Protein AF-A0A196S9A8-F1 (afdb_monomer_lite)

Organism: Blastocystis sp. subtype 1 (strain ATCC 50177 / NandII) (NCBI:txid478820)

Foldseek 3Di:
DDDDDDDDPPPPDDPPPAQLDDDDPPDDDDKGWDWDDDDDFKIWIWTDDPDDDDDDTQTWIWGDDDCWAKIFIDGPNDTQKIFTDHNNDTLDMDGADDDDDDDDPAPVSDDDDPVVVVVVVPDDDDPVVCLSNLVRVVVNLLPDPPPVSVVQFPAWQQALFAWTKTAGDPPRRQKIKIFTHHNSFTAAWIWIDGQVQLATAWIWGDDRSDTNDIDGDDPVQWDFDWDADPQQKIWTGIDHPNFQAGWTFIAHNVRATQKGGGDDRNAAAHWIWGFDPDPVTPHTQKTGGDDRNAQAAWMWGADRPPRDIDIAGDDRNDGFDQADEAAEDQPSNGGLNHQHYEDEALGPQPDAEAANCNNLNHQEYHYHANPPCNYQYAHDEQNQNHAYDEHAHNANQDDDDPPDDPRAREHEHENHANHAYDEAEFNHSQRHAYHYYNHQNHAEDEFLHGDDPPPPPDPDDDDDDPPPPPVDHREGNLNHQEDEDPNNANYAYDEYEASYCLNHQYAEDEYQAYAEAAAYASACLNHQDHHHPDQNQNHAYYHHEHSHCLNHQDDRDYLNHADDAYYASAVLNHADDPLCSVQNHAEAEAYASHVLNHAAAANENRARHAEHEHEHLGVLNHQEAYAYQHARHAEYYAAANHQLNHQEHEHENHARHAEYAAYESHQLNHQYDYDYNHQNHAEYYHEYNHNLNHQEDAAEDRARHAEYEAYALHPLAHQEAYHEQHARHAYYAHYASHQLHRDDPVGEHEAEAYQHQRHAAAHDEHSHQLRHAEYEHFQHDNHDLVRHHDYHSHQALHEYEYEPPRHDVSVVVVQVPHPRNYHYHYDD

Structure (mmCIF, N/CA/C/O backbone):
data_AF-A0A196S9A8-F1
#
_entry.id   AF-A0A196S9A8-F1
#
loop_
_atom_site.group_PDB
_atom_site.id
_atom_site.type_symbol
_atom_site.label_atom_id
_atom_site.label_alt_id
_atom_site.label_comp_id
_atom_site.label_asym_id
_atom_site.label_entity_id
_atom_site.label_seq_id
_atom_site.pdbx_PDB_ins_code
_atom_site.Cartn_x
_atom_site.Cartn_y
_atom_site.Cartn_z
_atom_site.occupancy
_atom_site.B_iso_or_equiv
_atom_site.auth_seq_id
_atom_site.auth_comp_id
_atom_site.auth_asym_id
_atom_site.auth_atom_id
_atom_site.pdbx_PDB_model_num
ATOM 1 N N . MET A 1 1 ? -18.201 -64.107 38.418 1.00 35.78 1 MET A N 1
ATOM 2 C CA . MET A 1 1 ? -17.377 -63.745 39.585 1.00 35.78 1 MET A CA 1
ATOM 3 C C . MET A 1 1 ? -17.716 -62.319 39.947 1.00 35.78 1 MET A C 1
ATOM 5 O O . MET A 1 1 ? -17.531 -61.424 39.137 1.00 35.78 1 MET A O 1
ATOM 9 N N . SER A 1 2 ? -18.344 -62.165 41.102 1.00 31.05 2 SER A N 1
ATOM 10 C CA . SER A 1 2 ? -18.641 -60.900 41.756 1.00 31.05 2 SER A CA 1
ATOM 11 C C . SER A 1 2 ? -17.373 -60.366 42.420 1.00 31.05 2 SER A C 1
ATOM 13 O O . SER A 1 2 ? -16.843 -61.042 43.297 1.00 31.05 2 SER A O 1
ATOM 15 N N . GLU A 1 3 ? -16.940 -59.156 42.084 1.00 29.33 3 GLU A N 1
ATOM 16 C CA . GLU A 1 3 ? -16.080 -58.374 42.975 1.00 29.33 3 GLU A CA 1
ATOM 17 C C . GLU A 1 3 ? -16.712 -57.000 43.185 1.00 29.33 3 GLU A C 1
ATOM 19 O O . GLU A 1 3 ? -16.998 -56.257 42.244 1.00 29.33 3 GLU A O 1
ATOM 24 N N . GLY A 1 4 ? -17.041 -56.727 44.448 1.00 28.80 4 GLY A N 1
ATOM 25 C CA . GLY A 1 4 ? -17.751 -55.535 44.879 1.00 28.80 4 GLY A CA 1
ATOM 26 C C . GLY A 1 4 ? -16.876 -54.290 44.803 1.00 28.80 4 GLY A C 1
ATOM 27 O O . GLY A 1 4 ? -15.742 -54.273 45.279 1.00 28.80 4 GLY A O 1
ATOM 28 N N . ARG A 1 5 ? -17.442 -53.210 44.262 1.00 29.12 5 ARG A N 1
ATOM 29 C CA . ARG A 1 5 ? -16.901 -51.862 44.434 1.00 29.12 5 ARG A CA 1
ATOM 30 C C . ARG A 1 5 ? -17.191 -51.397 45.862 1.00 29.12 5 ARG A C 1
ATOM 32 O O . ARG A 1 5 ? -18.343 -51.210 46.242 1.00 29.12 5 ARG A O 1
ATOM 39 N N . SER A 1 6 ? -16.137 -51.219 46.650 1.00 27.81 6 SER A N 1
ATOM 40 C CA . SER A 1 6 ? -16.171 -50.477 47.912 1.00 27.81 6 SER A CA 1
ATOM 41 C C . SER A 1 6 ? -16.571 -49.011 47.674 1.00 27.81 6 SER A C 1
ATOM 43 O O . SER A 1 6 ? -16.143 -48.447 46.663 1.00 27.81 6 SER A O 1
ATOM 45 N N . PRO A 1 7 ? -17.307 -48.355 48.592 1.00 29.75 7 PRO A N 1
ATOM 46 C CA . PRO A 1 7 ? -17.582 -46.923 48.489 1.00 29.75 7 PRO A CA 1
ATOM 47 C C . PRO A 1 7 ? -16.269 -46.121 48.574 1.00 29.75 7 PRO A C 1
ATOM 49 O O . PRO A 1 7 ? -15.328 -46.561 49.249 1.00 29.75 7 PRO A O 1
ATOM 52 N N . PRO A 1 8 ? -16.168 -44.951 47.915 1.00 28.30 8 PRO A N 1
ATOM 53 C CA . PRO A 1 8 ? -14.963 -44.141 47.979 1.00 28.30 8 PRO A CA 1
ATOM 54 C C . PRO A 1 8 ? -14.727 -43.702 49.429 1.00 28.30 8 PRO A C 1
ATOM 56 O O . PRO A 1 8 ? -15.601 -43.156 50.104 1.00 28.30 8 PRO A O 1
ATOM 59 N N . LYS A 1 9 ? -13.521 -43.981 49.933 1.00 26.97 9 LYS A N 1
ATOM 60 C CA . LYS A 1 9 ? -13.047 -43.496 51.232 1.00 26.97 9 LYS A CA 1
ATOM 61 C C . LYS A 1 9 ? -13.146 -41.967 51.244 1.00 26.97 9 LYS A C 1
ATOM 63 O O . LYS A 1 9 ? -12.537 -41.324 50.394 1.00 26.97 9 LYS A O 1
ATOM 68 N N . LYS A 1 10 ? -13.837 -41.396 52.240 1.00 26.95 10 LYS A N 1
ATOM 69 C CA . LYS A 1 10 ? -13.764 -39.963 52.574 1.00 26.95 10 LYS A CA 1
ATOM 70 C C . LYS A 1 10 ? -12.290 -39.569 52.722 1.00 26.95 10 LYS A C 1
ATOM 72 O O . LYS A 1 10 ? -11.663 -39.900 53.733 1.00 26.95 10 LYS A O 1
ATOM 77 N N . ARG A 1 11 ? -11.717 -38.904 51.715 1.00 24.53 11 ARG A N 1
ATOM 78 C CA . ARG A 1 11 ? -10.402 -38.269 51.830 1.00 24.53 11 ARG A CA 1
ATOM 79 C C . ARG A 1 11 ? -10.557 -37.119 52.823 1.00 24.53 11 ARG A C 1
ATOM 81 O O . ARG A 1 11 ? -11.259 -36.152 52.562 1.00 24.53 11 ARG A O 1
ATOM 88 N N . LYS A 1 12 ? -9.950 -37.257 54.003 1.00 23.08 12 LYS A N 1
ATOM 89 C CA . LYS A 1 12 ? -9.713 -36.128 54.907 1.00 23.08 12 LYS A CA 1
ATOM 90 C C . LYS A 1 12 ? -8.611 -35.283 54.281 1.00 23.08 12 LYS A C 1
ATOM 92 O O . LYS A 1 12 ? -7.438 -35.631 54.402 1.00 23.08 12 LYS A O 1
ATOM 97 N N . TRP A 1 13 ? -8.996 -34.210 53.609 1.00 25.23 13 TRP A N 1
ATOM 98 C CA . TRP A 1 13 ? -8.071 -33.198 53.127 1.00 25.23 13 TRP A CA 1
ATOM 99 C C . TRP A 1 13 ? -7.504 -32.450 54.339 1.00 25.23 13 TRP A C 1
ATOM 101 O O . TRP A 1 13 ? -8.225 -31.786 55.076 1.00 25.23 13 TRP A O 1
ATOM 111 N N . ARG A 1 14 ? -6.210 -32.636 54.617 1.00 23.78 14 ARG A N 1
ATOM 112 C CA . ARG A 1 14 ? -5.454 -31.784 55.540 1.00 23.78 14 ARG A CA 1
ATOM 113 C C . ARG A 1 14 ? -4.675 -30.800 54.683 1.00 23.78 14 ARG A C 1
ATOM 115 O O . ARG A 1 14 ? -3.591 -31.147 54.222 1.00 23.78 14 ARG A O 1
ATOM 122 N N . LEU A 1 15 ? -5.190 -29.586 54.508 1.00 28.50 15 LEU A N 1
ATOM 123 C CA . LEU A 1 15 ? -4.324 -28.483 54.108 1.00 28.50 15 LEU A CA 1
ATOM 124 C C . LEU A 1 15 ? -3.373 -28.234 55.286 1.00 28.50 15 LEU A C 1
ATOM 126 O O . LEU A 1 15 ? -3.803 -27.896 56.390 1.00 28.50 15 LEU A O 1
ATOM 130 N N . SER A 1 16 ? -2.077 -28.486 55.106 1.00 26.19 16 SER A N 1
ATOM 131 C CA . SER A 1 16 ? -1.105 -28.071 56.112 1.00 26.19 16 SER A CA 1
ATOM 132 C C . SER A 1 16 ? -1.009 -26.547 56.052 1.00 26.19 16 SER A C 1
ATOM 134 O O . SER A 1 16 ? -0.688 -26.000 55.002 1.00 26.19 16 SER A O 1
ATOM 136 N N . LEU A 1 17 ? -1.231 -25.869 57.179 1.00 31.94 17 LEU A N 1
ATOM 137 C CA . LEU A 1 17 ? -1.023 -24.423 57.394 1.00 31.94 17 LEU A CA 1
ATOM 138 C C . LEU A 1 17 ? 0.415 -23.930 57.093 1.00 31.94 17 LEU A C 1
ATOM 140 O O . LEU A 1 17 ? 0.757 -22.793 57.396 1.00 31.94 17 LEU A O 1
ATOM 144 N N . LYS A 1 18 ? 1.271 -24.781 56.516 1.00 28.19 18 LYS A N 1
ATOM 145 C CA . LYS A 1 18 ? 2.684 -24.535 56.234 1.00 28.19 18 LYS A CA 1
ATOM 146 C C . LYS A 1 18 ? 2.926 -23.590 55.050 1.00 28.19 18 LYS A C 1
ATOM 148 O O . LYS A 1 18 ? 4.035 -23.088 54.955 1.00 28.19 18 LYS A O 1
ATOM 153 N N . TYR A 1 19 ? 1.936 -23.356 54.181 1.00 29.25 19 TYR A N 1
ATOM 154 C CA . TYR A 1 19 ? 2.157 -22.669 52.897 1.00 29.25 19 TYR A CA 1
ATOM 155 C C . TYR A 1 19 ? 1.363 -21.368 52.682 1.00 29.25 19 TYR A C 1
ATOM 157 O O . TYR A 1 19 ? 1.722 -20.605 51.800 1.00 29.25 19 TYR A O 1
ATOM 165 N N . ALA A 1 20 ? 0.358 -21.039 53.504 1.00 32.44 20 ALA A N 1
ATOM 166 C CA . ALA A 1 20 ? -0.505 -19.862 53.280 1.00 32.44 20 ALA A CA 1
ATOM 167 C C . ALA A 1 20 ? 0.088 -18.505 53.739 1.00 32.44 20 ALA A C 1
ATOM 169 O O . ALA A 1 20 ? -0.622 -17.505 53.784 1.00 32.44 20 ALA A O 1
ATOM 170 N N . PHE A 1 21 ? 1.368 -18.455 54.124 1.00 33.75 21 PHE A N 1
ATOM 171 C CA . PHE A 1 21 ? 2.024 -17.242 54.632 1.00 33.75 21 PHE A CA 1
ATOM 172 C C . PHE A 1 21 ? 3.485 -17.168 54.168 1.00 33.75 21 PHE A C 1
ATOM 174 O O . PHE A 1 21 ? 4.397 -17.289 54.985 1.00 33.75 21 PHE A O 1
ATOM 181 N N . CYS A 1 22 ? 3.736 -17.012 52.868 1.00 28.39 22 CYS A N 1
ATOM 182 C CA . CYS A 1 22 ? 5.084 -16.765 52.349 1.00 28.39 22 CYS A CA 1
ATOM 183 C C . CYS A 1 22 ? 5.045 -15.906 51.076 1.00 28.39 22 CYS A C 1
ATOM 185 O O . CYS A 1 22 ? 4.899 -16.462 50.001 1.00 28.39 22 CYS A O 1
ATOM 187 N N . THR A 1 23 ? 5.318 -14.603 51.192 1.00 29.14 23 THR A N 1
ATOM 188 C CA . THR A 1 23 ? 6.069 -13.855 50.164 1.00 29.14 23 THR A CA 1
ATOM 189 C C . THR A 1 23 ? 6.914 -12.756 50.813 1.00 29.14 23 THR A C 1
ATOM 191 O O . THR A 1 23 ? 6.471 -12.038 51.710 1.00 29.14 23 THR A O 1
ATOM 194 N N . PHE A 1 24 ? 8.186 -12.697 50.407 1.00 33.09 24 PHE A N 1
ATOM 195 C CA . PHE A 1 24 ? 9.241 -11.833 50.949 1.00 33.09 24 PHE A CA 1
ATOM 196 C C . PHE A 1 24 ? 9.551 -10.681 49.972 1.00 33.09 24 PHE A C 1
ATOM 198 O O . PHE A 1 24 ? 9.408 -10.871 48.764 1.00 33.09 24 PHE A O 1
ATOM 205 N N . PRO A 1 25 ? 10.077 -9.529 50.432 1.00 28.30 25 PRO A N 1
ATOM 206 C CA . PRO A 1 25 ? 10.814 -8.629 49.552 1.00 28.30 25 PRO A CA 1
ATOM 207 C C . PRO A 1 25 ? 12.126 -9.309 49.132 1.00 28.30 25 PRO A C 1
ATOM 209 O O . PRO A 1 25 ? 12.768 -9.963 49.953 1.00 28.30 25 PRO A O 1
ATOM 212 N N . ASN A 1 26 ? 12.494 -9.170 47.856 1.00 31.75 26 ASN A N 1
ATOM 213 C CA . ASN A 1 26 ? 13.729 -9.639 47.210 1.00 31.75 26 ASN A CA 1
ATOM 214 C C . ASN A 1 26 ? 14.834 -10.171 48.155 1.00 31.75 26 ASN A C 1
ATOM 216 O O . ASN A 1 26 ? 15.527 -9.389 48.804 1.00 31.75 26 ASN A O 1
ATOM 220 N N . GLY A 1 27 ? 15.052 -11.497 48.154 1.00 34.41 27 GLY A N 1
ATOM 221 C CA . GLY A 1 27 ? 16.314 -12.114 48.599 1.00 34.41 27 GLY A CA 1
ATOM 222 C C . GLY A 1 27 ? 16.284 -13.127 49.756 1.00 34.41 27 GLY A C 1
ATOM 223 O O . GLY A 1 27 ? 17.328 -13.714 50.033 1.00 34.41 27 GLY A O 1
ATOM 224 N N . TYR A 1 28 ? 15.154 -13.400 50.416 1.00 32.16 28 TYR A N 1
ATOM 225 C CA . TYR A 1 28 ? 15.134 -14.234 51.636 1.00 32.16 28 TYR A CA 1
ATOM 226 C C . TYR A 1 28 ? 14.556 -15.647 51.430 1.00 32.16 28 TYR A C 1
ATOM 228 O O . TYR A 1 28 ? 13.539 -15.833 50.764 1.00 32.16 28 TYR A O 1
ATOM 236 N N . LYS A 1 29 ? 15.215 -16.663 52.015 1.00 31.53 29 LYS A N 1
ATOM 237 C CA . LYS A 1 29 ? 14.830 -18.086 51.951 1.00 31.53 29 LYS A CA 1
ATOM 238 C C . LYS A 1 29 ? 14.089 -18.529 53.223 1.00 31.53 29 LYS A C 1
ATOM 240 O O . LYS A 1 29 ? 14.641 -18.426 54.309 1.00 31.53 29 LYS A O 1
ATOM 245 N N . SER A 1 30 ? 12.891 -19.095 53.029 1.00 31.61 30 SER A N 1
ATOM 246 C CA . SER A 1 30 ? 12.125 -20.022 53.897 1.00 31.61 30 SER A CA 1
ATOM 247 C C . SER A 1 30 ? 11.917 -19.665 55.383 1.00 31.61 30 SER A C 1
ATOM 249 O O . SER A 1 30 ? 12.850 -19.726 56.176 1.00 31.61 30 SER A O 1
ATOM 251 N N . ALA A 1 31 ? 10.657 -19.467 55.795 1.00 31.83 31 ALA A N 1
ATOM 252 C CA . ALA A 1 31 ? 10.235 -19.449 57.203 1.00 31.83 31 ALA A CA 1
ATOM 253 C C . ALA A 1 31 ? 9.391 -20.694 57.552 1.00 31.83 31 ALA A C 1
ATOM 255 O O . ALA A 1 31 ? 8.638 -21.194 56.718 1.00 31.83 31 ALA A O 1
ATOM 256 N N . GLY A 1 32 ? 9.502 -21.197 58.788 1.00 30.91 32 GLY A N 1
ATOM 257 C CA . GLY A 1 32 ? 8.707 -22.319 59.302 1.00 30.91 32 GLY A CA 1
ATOM 258 C C . GLY A 1 32 ? 7.732 -21.873 60.394 1.00 30.91 32 GLY A C 1
ATOM 259 O O . GLY A 1 32 ? 8.129 -21.169 61.317 1.00 30.91 32 GLY A O 1
ATOM 260 N N . ILE A 1 33 ? 6.464 -22.291 60.306 1.00 31.27 33 ILE A N 1
ATOM 261 C CA . ILE A 1 33 ? 5.429 -22.017 61.321 1.00 31.27 33 ILE A CA 1
ATOM 262 C C . ILE A 1 33 ? 5.207 -23.265 62.186 1.00 31.27 33 ILE A C 1
ATOM 264 O O . ILE A 1 33 ? 5.039 -24.369 61.657 1.00 31.27 33 ILE A O 1
ATOM 268 N N . VAL A 1 34 ? 5.154 -23.085 63.511 1.00 32.59 34 VAL A N 1
ATOM 269 C CA . VAL A 1 34 ? 4.813 -24.138 64.483 1.00 32.59 34 VAL A CA 1
ATOM 270 C C . VAL A 1 34 ? 3.451 -23.832 65.109 1.00 32.59 34 VAL A C 1
ATOM 272 O O . VAL A 1 34 ? 3.238 -22.765 65.678 1.00 32.59 34 VAL A O 1
ATOM 275 N N . VAL A 1 35 ? 2.519 -24.783 65.005 1.00 34.06 35 VAL A N 1
ATOM 276 C CA . VAL A 1 35 ? 1.187 -24.696 65.621 1.00 34.06 35 VAL A CA 1
ATOM 277 C C . VAL A 1 35 ? 1.225 -25.400 66.975 1.00 34.06 35 VAL A C 1
ATOM 279 O O . VAL A 1 35 ? 1.291 -26.631 67.021 1.00 34.06 35 VAL A O 1
ATOM 282 N N . ASN A 1 36 ? 1.166 -24.644 68.073 1.00 35.59 36 ASN A N 1
ATOM 283 C CA . ASN A 1 36 ? 1.120 -25.224 69.416 1.00 35.59 36 ASN A CA 1
ATOM 284 C C . ASN A 1 36 ? -0.326 -25.566 69.798 1.00 35.59 36 ASN A C 1
ATOM 286 O O . ASN A 1 36 ? -1.200 -24.702 69.863 1.00 35.59 36 ASN A O 1
ATOM 290 N N . LYS A 1 37 ? -0.596 -26.855 70.027 1.00 35.84 37 LYS A N 1
ATOM 291 C CA . LYS A 1 37 ? -1.910 -27.355 70.451 1.00 35.84 37 LYS A CA 1
ATOM 292 C C . LYS A 1 37 ? -2.026 -27.338 71.969 1.00 35.84 37 LYS A C 1
ATOM 294 O O . LYS A 1 37 ? -2.011 -28.399 72.581 1.00 35.84 37 LYS A O 1
ATOM 299 N N . GLU A 1 38 ? -2.237 -26.171 72.566 1.00 35.75 38 GLU A N 1
ATOM 300 C CA . GLU A 1 38 ? -2.775 -26.113 73.925 1.00 35.75 38 GLU A CA 1
ATOM 301 C C . GLU A 1 38 ? -3.872 -25.046 74.046 1.00 35.75 38 GLU A C 1
ATOM 303 O O . GLU A 1 38 ? -3.702 -23.900 73.651 1.00 35.75 38 GLU A O 1
ATOM 308 N N . VAL A 1 39 ? -4.997 -25.474 74.635 1.00 32.75 39 VAL A N 1
ATOM 309 C CA . VAL A 1 39 ? -6.240 -24.753 74.980 1.00 32.75 39 VAL A CA 1
ATOM 310 C C . VAL A 1 39 ? -7.382 -24.786 73.939 1.00 32.75 39 VAL A C 1
ATOM 312 O O . VAL A 1 39 ? -7.286 -24.354 72.798 1.00 32.75 39 VAL A O 1
ATOM 315 N N . LYS A 1 40 ? -8.537 -25.301 74.391 1.00 34.47 40 LYS A N 1
ATOM 316 C CA . LYS A 1 40 ? -9.776 -25.631 73.649 1.00 34.47 40 LYS A CA 1
ATOM 317 C C . LYS A 1 40 ? -10.546 -24.444 73.021 1.00 34.47 40 LYS A C 1
ATOM 319 O O . LYS A 1 40 ? -11.698 -24.627 72.634 1.00 34.47 40 LYS A O 1
ATOM 324 N N . SER A 1 41 ? -9.962 -23.253 72.894 1.00 34.09 41 SER A N 1
ATOM 325 C CA . SER A 1 41 ? -10.682 -22.076 72.369 1.00 34.09 41 SER A CA 1
ATOM 326 C C . SER A 1 41 ? -9.837 -21.032 71.627 1.00 34.09 41 SER A C 1
ATOM 328 O O . SER A 1 41 ? -10.405 -20.040 71.174 1.00 34.09 41 SER A O 1
ATOM 330 N N . ALA A 1 42 ? -8.526 -21.236 71.459 1.00 32.72 42 ALA A N 1
ATOM 331 C CA . ALA A 1 42 ? -7.663 -20.364 70.656 1.00 32.72 42 ALA A CA 1
ATOM 332 C C . ALA A 1 42 ? -6.451 -21.149 70.127 1.00 32.72 42 ALA A C 1
ATOM 334 O O . ALA A 1 42 ? -5.939 -22.024 70.819 1.00 32.72 42 ALA A O 1
ATOM 335 N N . LEU A 1 43 ? -5.994 -20.837 68.910 1.00 35.47 43 LEU A N 1
ATOM 336 C CA . LEU A 1 43 ? -4.714 -21.316 68.373 1.00 35.47 43 LEU A CA 1
ATOM 337 C C . LEU A 1 43 ? -3.694 -20.179 68.435 1.00 35.47 43 LEU A C 1
ATOM 339 O O . LEU A 1 43 ? -3.971 -19.074 67.964 1.00 35.47 43 LEU A O 1
ATOM 343 N N . GLN A 1 44 ? -2.521 -20.474 68.992 1.00 32.97 44 GLN A N 1
ATOM 344 C CA . GLN A 1 44 ? -1.342 -19.615 68.933 1.00 32.97 44 GLN A CA 1
ATOM 345 C C . GLN A 1 44 ? -0.410 -20.124 67.827 1.00 32.97 44 GLN A C 1
ATOM 347 O O . GLN A 1 44 ? -0.013 -21.293 67.832 1.00 32.97 44 GLN A O 1
ATOM 352 N N . CYS A 1 45 ? -0.063 -19.242 66.889 1.00 36.34 45 CYS A N 1
ATOM 353 C CA . CYS A 1 45 ? 1.005 -19.470 65.918 1.00 36.34 45 CYS A CA 1
ATOM 354 C C . CYS A 1 45 ? 2.189 -18.574 66.270 1.00 36.34 45 CYS A C 1
ATOM 356 O O . CYS A 1 45 ? 2.016 -17.370 66.456 1.00 36.34 45 CYS A O 1
ATOM 358 N N . THR A 1 46 ? 3.383 -19.159 66.316 1.00 33.84 46 THR A N 1
ATOM 359 C CA . THR A 1 46 ? 4.652 -18.436 66.430 1.00 33.84 46 THR A CA 1
ATOM 360 C C . THR A 1 46 ? 5.489 -18.669 65.176 1.00 33.84 46 THR A C 1
ATOM 362 O O . THR A 1 46 ? 5.586 -19.790 64.669 1.00 33.84 46 THR A O 1
ATOM 365 N N . GLN A 1 47 ? 6.080 -17.589 64.662 1.00 36.38 47 GLN A N 1
ATOM 366 C CA . GLN A 1 47 ? 7.019 -17.606 63.542 1.00 36.38 47 GLN A CA 1
ATOM 367 C C . GLN A 1 47 ? 8.415 -17.245 64.065 1.00 36.38 47 GLN A C 1
ATOM 369 O O . GLN A 1 47 ? 8.565 -16.292 64.836 1.00 36.38 47 GLN A O 1
ATOM 374 N N . SER A 1 48 ? 9.427 -18.019 63.675 1.00 33.94 48 SER A N 1
ATOM 375 C CA . SER A 1 48 ? 10.836 -17.751 63.976 1.00 33.94 48 SER A CA 1
ATOM 376 C C . SER A 1 48 ? 11.632 -17.560 62.683 1.00 33.94 48 SER A C 1
ATOM 378 O O . SER A 1 48 ? 11.406 -18.257 61.691 1.00 33.94 48 SER A O 1
ATOM 380 N N . PHE A 1 49 ? 12.555 -16.598 62.699 1.00 33.78 49 PHE A N 1
ATOM 381 C CA . PHE A 1 49 ? 13.448 -16.265 61.588 1.00 33.78 49 PHE A CA 1
ATOM 382 C C . PHE A 1 49 ? 14.869 -16.748 61.908 1.00 33.78 49 PHE A C 1
ATOM 384 O O . PHE A 1 49 ? 15.289 -16.695 63.062 1.00 33.78 49 PHE A O 1
ATOM 391 N N . SER A 1 50 ? 15.614 -17.232 60.911 1.00 34.09 50 SER A N 1
ATOM 392 C CA . SER A 1 50 ? 17.036 -17.565 61.069 1.00 34.09 50 SER A CA 1
ATOM 393 C C . SER A 1 50 ? 17.910 -16.424 60.540 1.00 34.09 50 SER A C 1
ATOM 395 O O . SER A 1 50 ? 17.963 -16.213 59.328 1.00 34.09 50 SER A O 1
ATOM 397 N N . GLY A 1 51 ? 18.589 -15.727 61.451 1.00 34.44 51 GLY A N 1
ATOM 398 C CA . GLY A 1 51 ? 19.438 -14.555 61.205 1.00 34.44 51 GLY A CA 1
ATOM 399 C C . GLY A 1 51 ? 19.079 -13.457 62.210 1.00 34.44 51 GLY A C 1
ATOM 400 O O . GLY A 1 51 ? 18.045 -12.824 62.048 1.00 34.44 51 GLY A O 1
ATOM 401 N N . GLU A 1 52 ? 19.873 -13.332 63.275 1.00 32.09 52 GLU A N 1
ATOM 402 C CA . GLU A 1 52 ? 19.680 -12.478 64.474 1.00 32.09 52 GLU A CA 1
ATOM 403 C C . GLU A 1 52 ? 19.390 -10.994 64.108 1.00 32.09 52 GLU A C 1
ATOM 405 O O . GLU A 1 52 ? 19.841 -10.537 63.061 1.00 32.09 52 GLU A O 1
ATOM 410 N N . ASP A 1 53 ? 18.588 -10.178 64.816 1.00 30.08 53 ASP A N 1
ATOM 411 C CA . ASP A 1 53 ? 18.410 -9.983 66.266 1.00 30.08 53 ASP A CA 1
ATOM 412 C C . ASP A 1 53 ? 16.923 -9.905 66.726 1.00 30.08 53 ASP A C 1
ATOM 414 O O . ASP A 1 53 ? 16.137 -9.052 66.309 1.00 30.08 53 ASP A O 1
ATOM 418 N N . ASP A 1 54 ? 16.551 -10.819 67.621 1.00 38.47 54 ASP A N 1
ATOM 419 C CA . ASP A 1 54 ? 15.731 -10.700 68.845 1.00 38.47 54 ASP A CA 1
ATOM 420 C C . ASP A 1 54 ? 14.493 -9.780 69.037 1.00 38.47 54 ASP A C 1
ATOM 422 O O . ASP A 1 54 ? 14.036 -9.700 70.179 1.00 38.47 54 ASP A O 1
ATOM 426 N N . HIS A 1 55 ? 13.844 -9.153 68.039 1.00 35.16 55 HIS A N 1
ATOM 427 C CA . HIS A 1 55 ? 12.691 -8.263 68.355 1.00 35.16 55 HIS A CA 1
ATOM 428 C C . HIS A 1 55 ? 11.373 -8.324 67.558 1.00 35.16 55 HIS A C 1
ATOM 430 O O . HIS A 1 55 ? 10.504 -7.500 67.831 1.00 35.16 55 HIS A O 1
ATOM 436 N N . ASP A 1 56 ? 11.097 -9.308 66.696 1.00 36.50 56 ASP A N 1
ATOM 437 C CA . ASP A 1 56 ? 9.758 -9.371 66.066 1.00 36.50 56 ASP A CA 1
ATOM 438 C C . ASP A 1 56 ? 9.201 -10.796 65.908 1.00 36.50 56 ASP A C 1
ATOM 440 O O . ASP A 1 56 ? 9.012 -11.338 64.818 1.00 36.50 56 ASP A O 1
ATOM 444 N N . HIS A 1 57 ? 8.872 -11.422 67.041 1.00 33.88 57 HIS A N 1
ATOM 445 C CA . HIS A 1 57 ? 7.938 -12.545 67.038 1.00 33.88 57 HIS A CA 1
ATOM 446 C C . HIS A 1 57 ? 6.522 -12.020 66.750 1.00 33.88 57 HIS A C 1
ATOM 448 O O . HIS A 1 57 ? 5.903 -11.362 67.592 1.00 33.88 57 HIS A O 1
ATOM 454 N N . LEU A 1 58 ? 5.971 -12.328 65.570 1.00 37.75 58 LEU A N 1
ATOM 455 C CA . LEU A 1 58 ? 4.550 -12.118 65.278 1.00 37.75 58 LEU A CA 1
ATOM 456 C C . LEU A 1 58 ? 3.695 -13.056 66.149 1.00 37.75 58 LEU A C 1
ATOM 458 O O . LEU A 1 58 ? 3.328 -14.153 65.739 1.00 37.75 58 LEU A O 1
ATOM 462 N N . ASN A 1 59 ? 3.352 -12.606 67.356 1.00 36.22 59 ASN A N 1
ATOM 463 C CA . ASN A 1 59 ? 2.349 -13.249 68.201 1.00 36.22 59 ASN A CA 1
ATOM 464 C C . ASN A 1 59 ? 0.951 -12.852 67.709 1.00 36.22 59 ASN A C 1
ATOM 466 O O . ASN A 1 59 ? 0.468 -11.754 67.996 1.00 36.22 59 ASN A O 1
ATOM 470 N N . CYS A 1 60 ? 0.310 -13.741 66.952 1.00 39.12 60 CYS A N 1
ATOM 471 C CA . CYS A 1 60 ? -1.080 -13.585 66.531 1.00 39.12 60 CYS A CA 1
ATOM 472 C C . CYS A 1 60 ? -1.961 -14.621 67.233 1.00 39.12 60 CYS A C 1
ATOM 474 O O . CYS A 1 60 ? -1.598 -15.796 67.329 1.00 39.12 60 CYS A O 1
ATOM 476 N N . THR A 1 61 ? -3.135 -14.190 67.688 1.00 35.56 61 THR A N 1
ATOM 477 C CA . THR A 1 61 ? -4.118 -15.057 68.344 1.00 35.56 61 THR A CA 1
ATOM 478 C C . THR A 1 61 ? -5.299 -15.254 67.404 1.00 35.56 61 THR A C 1
ATOM 480 O O . THR A 1 61 ? -5.952 -14.285 67.010 1.00 35.56 61 THR A O 1
ATOM 483 N N . LEU A 1 62 ? -5.582 -16.506 67.034 1.00 37.12 62 LEU A N 1
ATOM 484 C CA . LEU A 1 62 ? -6.793 -16.851 66.292 1.00 37.12 62 LEU A CA 1
ATOM 485 C C . LEU A 1 62 ? -7.964 -16.938 67.277 1.00 37.12 62 LEU A C 1
ATOM 487 O O . LEU A 1 62 ? -7.989 -17.819 68.142 1.00 37.12 62 LEU A O 1
ATOM 491 N N . ILE A 1 63 ? -8.929 -16.029 67.151 1.00 39.25 63 ILE A N 1
ATOM 492 C CA . ILE A 1 63 ? -10.099 -15.956 68.025 1.00 39.25 63 ILE A CA 1
ATOM 493 C C . ILE A 1 63 ? -11.311 -16.542 67.289 1.00 39.25 63 ILE A C 1
ATOM 495 O O . ILE A 1 63 ? -11.669 -16.079 66.207 1.00 39.25 63 ILE A O 1
ATOM 499 N N . ARG A 1 64 ? -11.968 -17.515 67.948 1.00 35.25 64 ARG A N 1
ATOM 500 C CA . ARG A 1 64 ? -13.207 -18.220 67.548 1.00 35.25 64 ARG A CA 1
ATOM 501 C C . ARG A 1 64 ? -13.036 -19.230 66.398 1.00 35.25 64 ARG A C 1
ATOM 503 O O . ARG A 1 64 ? -12.812 -18.868 65.255 1.00 35.25 64 ARG A O 1
ATOM 510 N N . MET A 1 65 ? -13.243 -20.512 66.712 1.00 36.53 65 MET A N 1
ATOM 511 C CA . MET A 1 65 ? -13.499 -21.570 65.730 1.00 36.53 65 MET A CA 1
ATOM 512 C C . MET A 1 65 ? -14.818 -22.267 66.061 1.00 36.53 65 MET A C 1
ATOM 514 O O . MET A 1 65 ? -14.988 -22.809 67.155 1.00 36.53 65 MET A O 1
ATOM 518 N N . LYS A 1 66 ? -15.743 -22.294 65.103 1.00 37.16 66 LYS A N 1
ATOM 519 C CA . LYS A 1 66 ? -16.760 -23.347 65.005 1.00 37.16 66 LYS A CA 1
ATOM 520 C C . LYS A 1 66 ? -16.370 -24.236 63.819 1.00 37.16 66 LYS A C 1
ATOM 522 O O . LYS A 1 66 ? -15.697 -23.763 62.913 1.00 37.16 66 LYS A O 1
ATOM 527 N N . LYS A 1 67 ? -16.787 -25.512 63.827 1.00 35.50 67 LYS A N 1
ATOM 528 C CA . LYS A 1 67 ? -16.528 -26.507 62.753 1.00 35.50 67 LYS A CA 1
ATOM 529 C C . LYS A 1 67 ? -16.809 -25.981 61.333 1.00 35.50 67 LYS A C 1
ATOM 531 O O . LYS A 1 67 ? -16.253 -26.493 60.369 1.00 35.50 67 LYS A O 1
ATOM 536 N N . GLN A 1 68 ? -17.678 -24.981 61.232 1.00 38.28 68 GLN A N 1
ATOM 537 C CA . GLN A 1 68 ? -17.938 -24.158 60.061 1.00 38.28 68 GLN A CA 1
ATOM 538 C C . GLN A 1 68 ? -18.121 -22.711 60.550 1.00 38.28 68 GLN A C 1
ATOM 540 O O . GLN A 1 68 ? -18.762 -22.501 61.589 1.00 38.28 68 GLN A O 1
ATOM 545 N N . GLY A 1 69 ? -17.561 -21.731 59.837 1.00 41.22 69 GLY A N 1
ATOM 546 C CA . GLY A 1 69 ? -17.819 -20.309 60.066 1.00 41.22 69 GLY A CA 1
ATOM 547 C C . GLY A 1 69 ? -16.592 -19.399 60.160 1.00 41.22 69 GLY A C 1
ATOM 548 O O . GLY A 1 69 ? -15.461 -19.772 59.851 1.00 41.22 69 GLY A O 1
ATOM 549 N N . ASP A 1 70 ? -16.890 -18.171 60.572 1.00 38.22 70 ASP A N 1
ATOM 550 C CA . ASP A 1 70 ? -16.015 -17.003 60.628 1.00 38.22 70 ASP A CA 1
ATOM 551 C C . ASP A 1 70 ? -15.028 -17.056 61.807 1.00 38.22 70 ASP A C 1
ATOM 553 O O . ASP A 1 70 ? -15.392 -17.391 62.940 1.00 38.22 70 ASP A O 1
ATOM 557 N N . ALA A 1 71 ? -13.778 -16.711 61.531 1.00 47.25 71 ALA A N 1
ATOM 558 C CA . ALA A 1 71 ? -12.657 -16.690 62.453 1.00 47.25 71 ALA A CA 1
ATOM 559 C C . ALA A 1 71 ? -11.865 -15.401 62.246 1.00 47.25 71 ALA A C 1
ATOM 561 O O . ALA A 1 71 ? -11.763 -14.883 61.139 1.00 47.25 71 ALA A O 1
ATOM 562 N N . VAL A 1 72 ? -11.275 -14.869 63.311 1.00 42.75 72 VAL A N 1
ATOM 563 C CA . VAL A 1 72 ? -10.589 -13.578 63.240 1.00 42.75 72 VAL A CA 1
ATOM 564 C C . VAL A 1 72 ? -9.188 -13.698 63.816 1.00 42.75 72 VAL A C 1
ATOM 566 O O . VAL A 1 72 ? -8.991 -14.242 64.903 1.00 42.75 72 VAL A O 1
ATOM 569 N N . LEU A 1 73 ? -8.205 -13.191 63.079 1.00 48.41 73 LEU A N 1
ATOM 570 C CA . LEU A 1 73 ? -6.816 -13.108 63.503 1.00 48.41 73 LEU A CA 1
ATOM 571 C C . LEU A 1 73 ? -6.578 -11.744 64.151 1.00 48.41 73 LEU A C 1
ATOM 573 O O . LEU A 1 73 ? -6.771 -10.699 63.520 1.00 48.41 73 LEU A O 1
ATOM 577 N N . VAL A 1 74 ? -6.160 -11.761 65.416 1.00 39.81 74 VAL A N 1
ATOM 578 C CA . VAL A 1 74 ? -5.952 -10.555 66.223 1.00 39.81 74 VAL A CA 1
ATOM 579 C C . VAL A 1 74 ? -4.479 -10.426 66.603 1.00 39.81 74 VAL A C 1
ATOM 581 O O . VAL A 1 74 ? -3.866 -11.382 67.085 1.00 39.81 74 VAL A O 1
ATOM 584 N N . ARG A 1 75 ? -3.913 -9.231 66.402 1.00 44.12 75 ARG A N 1
ATOM 585 C CA . ARG A 1 75 ? -2.568 -8.837 66.850 1.00 44.12 75 ARG A CA 1
ATOM 586 C C . ARG A 1 75 ? -2.700 -7.596 67.725 1.00 44.12 75 ARG A C 1
ATOM 588 O O . ARG A 1 75 ? -3.231 -6.595 67.256 1.00 44.12 75 ARG A O 1
ATOM 595 N N . GLN A 1 76 ? -2.206 -7.657 68.966 1.00 42.41 76 GLN A N 1
ATOM 596 C CA . GLN A 1 76 ? -2.239 -6.529 69.917 1.00 42.41 76 GLN A CA 1
ATOM 597 C C . GLN A 1 76 ? -3.635 -5.866 69.998 1.00 42.41 76 GLN A C 1
ATOM 599 O O . GLN A 1 76 ? -3.771 -4.664 69.787 1.00 42.41 76 GLN A O 1
ATOM 604 N N . ASP A 1 77 ? -4.682 -6.675 70.202 1.00 41.22 77 ASP A N 1
ATOM 605 C CA . ASP A 1 77 ? -6.097 -6.257 70.268 1.00 41.22 77 ASP A CA 1
ATOM 606 C C . ASP A 1 77 ? -6.690 -5.617 68.999 1.00 41.22 77 ASP A C 1
ATOM 608 O O . ASP A 1 77 ? -7.816 -5.120 69.013 1.00 41.22 77 ASP A O 1
ATOM 612 N N . LYS A 1 78 ? -5.987 -5.683 67.862 1.00 38.22 78 LYS A N 1
ATOM 613 C CA . LYS A 1 78 ? -6.506 -5.269 66.554 1.00 38.22 78 LYS A CA 1
ATOM 614 C C . LYS A 1 78 ? -6.769 -6.469 65.663 1.00 38.22 78 LYS A C 1
ATOM 616 O O . LYS A 1 78 ? -5.913 -7.341 65.504 1.00 38.22 78 LYS A O 1
ATOM 621 N N . ILE A 1 79 ? -7.947 -6.489 65.049 1.00 42.53 79 ILE A N 1
ATOM 622 C CA . ILE A 1 79 ? -8.280 -7.448 64.000 1.00 42.53 79 ILE A CA 1
ATOM 623 C C . ILE A 1 79 ? -7.419 -7.122 62.784 1.00 42.53 79 ILE A C 1
ATOM 625 O O . ILE A 1 79 ? -7.538 -6.041 62.216 1.00 42.53 79 ILE A O 1
ATOM 629 N N . ILE A 1 80 ? -6.555 -8.056 62.400 1.00 44.97 80 ILE A N 1
ATOM 630 C CA . ILE A 1 80 ? -5.668 -7.898 61.245 1.00 44.97 80 ILE A CA 1
ATOM 631 C C . ILE A 1 80 ? -6.092 -8.768 60.070 1.00 44.97 80 ILE A C 1
ATOM 633 O O . ILE A 1 80 ? -5.654 -8.523 58.952 1.00 44.97 80 ILE A O 1
ATOM 637 N N . MET A 1 81 ? -6.927 -9.783 60.292 1.00 47.84 81 MET A N 1
ATOM 638 C CA . MET A 1 81 ? -7.394 -10.675 59.236 1.00 47.84 81 MET A CA 1
ATOM 639 C C . MET A 1 81 ? -8.698 -11.360 59.648 1.00 47.84 81 MET A C 1
ATOM 641 O O . MET A 1 81 ? -8.863 -11.715 60.813 1.00 47.84 81 MET A O 1
ATOM 645 N N . ARG A 1 82 ? -9.615 -11.552 58.705 1.00 48.56 82 ARG A N 1
ATOM 646 C CA . ARG A 1 82 ? -10.851 -12.322 58.863 1.00 48.56 82 ARG A CA 1
ATOM 647 C C . ARG A 1 82 ? -10.775 -13.550 57.965 1.00 48.56 82 ARG A C 1
ATOM 649 O O . ARG A 1 82 ? -10.383 -13.429 56.812 1.00 48.56 82 ARG A O 1
ATOM 656 N N . CYS A 1 83 ? -11.102 -14.716 58.496 1.00 49.97 83 CYS A N 1
ATOM 657 C CA . CYS A 1 83 ? -10.922 -16.014 57.863 1.00 49.97 83 CYS A CA 1
ATOM 658 C C . CYS A 1 83 ? -12.226 -16.813 57.922 1.00 49.97 83 CYS A C 1
ATOM 660 O O . CYS A 1 83 ? -12.915 -16.789 58.934 1.00 49.97 83 CYS A O 1
ATOM 662 N N . ILE A 1 84 ? -12.547 -17.576 56.884 1.00 49.53 84 ILE A N 1
ATOM 663 C CA . ILE A 1 84 ? -13.732 -18.433 56.826 1.00 49.53 84 ILE A CA 1
ATOM 664 C C . ILE A 1 84 ? -13.279 -19.876 56.672 1.00 49.53 84 ILE A C 1
ATOM 666 O O . ILE A 1 84 ? -12.500 -20.199 55.772 1.00 49.53 84 ILE A O 1
ATOM 670 N N . PHE A 1 85 ? -13.795 -20.742 57.543 1.00 46.94 85 PHE A N 1
ATOM 671 C CA . PHE A 1 85 ? -13.495 -22.168 57.548 1.00 46.94 85 PHE A CA 1
ATOM 672 C C . PHE A 1 85 ? -14.745 -23.013 57.274 1.00 46.94 85 PHE A C 1
ATOM 674 O O . PHE A 1 85 ? -15.834 -22.701 57.764 1.00 46.94 85 PHE A O 1
ATOM 681 N N . LYS A 1 86 ? -14.575 -24.139 56.575 1.00 40.62 86 LYS A N 1
ATOM 682 C CA . LYS A 1 86 ? -15.557 -25.234 56.504 1.00 40.62 86 LYS A CA 1
ATOM 683 C C . LYS A 1 86 ? -14.848 -26.561 56.705 1.00 40.62 86 LYS A C 1
ATOM 685 O O . LYS A 1 86 ? -13.867 -26.839 56.027 1.00 40.62 86 LYS A O 1
ATOM 690 N N . ASP A 1 87 ? -15.344 -27.369 57.638 1.00 42.84 87 ASP A N 1
ATOM 691 C CA . ASP A 1 87 ? -14.824 -28.711 57.930 1.00 42.84 87 ASP A CA 1
ATOM 692 C C . ASP A 1 87 ? -13.299 -28.735 58.148 1.00 42.84 87 ASP A C 1
ATOM 694 O O . ASP A 1 87 ? -12.592 -29.626 57.681 1.00 42.84 87 ASP A O 1
ATOM 698 N N . ASP A 1 88 ? -12.806 -27.735 58.887 1.00 42.16 88 ASP A N 1
ATOM 699 C CA . ASP A 1 88 ? -11.390 -27.488 59.194 1.00 42.16 88 ASP A CA 1
ATOM 700 C C . ASP A 1 88 ? -10.512 -27.059 57.989 1.00 42.16 88 ASP A C 1
ATOM 702 O O . ASP A 1 88 ? -9.287 -26.994 58.113 1.00 42.16 88 ASP A O 1
ATOM 706 N N . VAL A 1 89 ? -11.114 -26.713 56.845 1.00 39.75 89 VAL A N 1
ATOM 707 C CA . VAL A 1 89 ? -10.438 -26.168 55.654 1.00 39.75 89 VAL A CA 1
ATOM 708 C C . VAL A 1 89 ? -10.642 -24.653 55.587 1.00 39.75 89 VAL A C 1
ATOM 710 O O . VAL A 1 89 ? -11.774 -24.177 55.679 1.00 39.75 89 VAL A O 1
ATOM 713 N N . LEU A 1 90 ? -9.551 -23.890 55.448 1.00 43.06 90 LEU A N 1
ATOM 714 C CA . LEU A 1 90 ? -9.601 -22.446 55.195 1.00 43.06 90 LEU A CA 1
ATOM 715 C C . LEU A 1 90 ? -10.101 -22.226 53.767 1.00 43.06 90 LEU A C 1
ATOM 717 O O . LEU A 1 90 ? -9.398 -22.565 52.821 1.00 43.06 90 LEU A O 1
ATOM 721 N N . ILE A 1 91 ? -11.295 -21.660 53.626 1.00 41.22 91 ILE A N 1
ATOM 722 C CA . ILE A 1 91 ? -11.869 -21.341 52.313 1.00 41.22 91 ILE A CA 1
ATOM 723 C C . ILE A 1 91 ? -11.523 -19.907 51.913 1.00 41.22 91 ILE A C 1
ATOM 725 O O . ILE A 1 91 ? -11.348 -19.617 50.736 1.00 41.22 91 ILE A O 1
ATOM 729 N N . HIS A 1 92 ? -11.413 -18.996 52.884 1.00 42.88 92 HIS A N 1
ATOM 730 C CA . HIS A 1 92 ? -11.220 -17.579 52.595 1.00 42.88 92 HIS A CA 1
ATOM 731 C C . HIS A 1 92 ? -10.438 -16.881 53.710 1.00 42.88 92 HIS A C 1
ATOM 733 O O . HIS A 1 92 ? -10.725 -17.112 54.879 1.00 42.88 92 HIS A O 1
ATOM 739 N N . ALA A 1 93 ? -9.490 -15.998 53.378 1.00 44.09 93 ALA A N 1
ATOM 740 C CA . ALA A 1 93 ? -8.914 -15.033 54.316 1.00 44.09 93 ALA A CA 1
ATOM 741 C C . ALA A 1 93 ? -8.828 -13.625 53.698 1.00 44.09 93 ALA A C 1
ATOM 743 O O . ALA A 1 93 ? -8.451 -13.490 52.539 1.00 44.09 93 ALA A O 1
ATOM 744 N N . VAL A 1 94 ? -9.161 -12.587 54.469 1.00 42.25 94 VAL A N 1
ATOM 745 C CA . VAL A 1 94 ? -9.075 -11.166 54.088 1.00 42.25 94 VAL A CA 1
ATOM 746 C C . VAL A 1 94 ? -8.308 -10.417 55.169 1.00 42.25 94 VAL A C 1
ATOM 748 O O . VAL A 1 94 ? -8.724 -10.405 56.327 1.00 42.25 94 VAL A O 1
ATOM 751 N N . ARG A 1 95 ? -7.185 -9.779 54.822 1.00 41.81 95 ARG A N 1
ATOM 752 C CA . ARG A 1 95 ? -6.432 -8.929 55.756 1.00 41.81 95 ARG A CA 1
ATOM 753 C C . ARG A 1 95 ? -7.158 -7.589 55.929 1.00 41.81 95 ARG A C 1
ATOM 755 O O . ARG A 1 95 ? -7.408 -6.905 54.946 1.00 41.81 95 ARG A O 1
ATOM 762 N N . ILE A 1 96 ? -7.468 -7.202 57.165 1.00 42.00 96 ILE A N 1
ATOM 763 C CA . ILE A 1 96 ? -8.083 -5.906 57.491 1.00 42.00 96 ILE A CA 1
ATOM 764 C C . ILE A 1 96 ? -6.951 -4.975 57.934 1.00 42.00 96 ILE A C 1
ATOM 766 O O . ILE A 1 96 ? -6.310 -5.228 58.954 1.00 42.00 96 ILE A O 1
ATOM 770 N N . ALA A 1 97 ? -6.647 -3.932 57.157 1.00 43.31 97 ALA A N 1
ATOM 771 C CA . ALA A 1 97 ? -5.574 -2.991 57.478 1.00 43.31 97 ALA A CA 1
ATOM 772 C C . ALA A 1 97 ? -6.041 -1.534 57.394 1.00 43.31 97 ALA A C 1
ATOM 774 O O . ALA A 1 97 ? -6.666 -1.119 56.425 1.00 43.31 97 ALA A O 1
ATOM 775 N N . SER A 1 98 ? -5.661 -0.741 58.398 1.00 33.38 98 SER A N 1
ATOM 776 C CA . SER A 1 98 ? -5.694 0.721 58.362 1.00 33.38 98 SER A CA 1
ATOM 777 C C . SER A 1 98 ? -4.320 1.252 57.920 1.00 33.38 98 SER A C 1
ATOM 779 O O . SER A 1 98 ? -3.352 1.086 58.665 1.00 33.38 98 SER A O 1
ATOM 781 N N . GLY A 1 99 ? -4.217 1.910 56.758 1.00 37.31 99 GLY A N 1
ATOM 782 C CA . GLY A 1 99 ? -3.040 2.715 56.373 1.00 37.31 99 GLY A CA 1
ATOM 783 C C . GLY A 1 99 ? -2.395 2.405 55.010 1.00 37.31 99 GLY A C 1
ATOM 784 O O . GLY A 1 99 ? -2.608 1.351 54.425 1.00 37.31 99 GLY A O 1
ATOM 785 N N . LYS A 1 100 ? -1.572 3.357 54.529 1.00 28.00 100 LYS A N 1
ATOM 786 C CA . LYS A 1 100 ? -1.020 3.500 53.157 1.00 28.00 100 LYS A CA 1
ATOM 787 C C . LYS A 1 100 ? -0.096 2.381 52.626 1.00 28.00 100 LYS A C 1
ATOM 789 O O . LYS A 1 100 ? 0.279 2.455 51.466 1.00 28.00 100 LYS A O 1
ATOM 794 N N . ASN A 1 101 ? 0.243 1.361 53.416 1.00 31.95 101 ASN A N 1
ATOM 795 C CA . ASN A 1 101 ? 1.136 0.261 53.009 1.00 31.95 101 ASN A CA 1
ATOM 796 C C . ASN A 1 101 ? 0.465 -1.102 53.249 1.00 31.95 101 ASN A C 1
ATOM 798 O O . ASN A 1 101 ? 0.888 -1.877 54.111 1.00 31.95 101 ASN A O 1
ATOM 802 N N . ALA A 1 102 ? -0.616 -1.378 52.521 1.00 33.75 102 ALA A N 1
ATOM 803 C CA . ALA A 1 102 ? -1.248 -2.692 52.514 1.00 33.75 102 ALA A CA 1
ATOM 804 C C . ALA A 1 102 ? -0.542 -3.602 51.495 1.00 33.75 102 ALA A C 1
ATOM 806 O O . ALA A 1 102 ? -0.534 -3.309 50.305 1.00 33.75 102 ALA A O 1
ATOM 807 N N . PHE A 1 103 ? 0.044 -4.706 51.964 1.00 34.09 103 PHE A N 1
ATOM 808 C CA . PHE A 1 103 ? 0.460 -5.819 51.107 1.00 34.09 103 PHE A CA 1
ATOM 809 C C . PHE A 1 103 ? -0.658 -6.865 51.106 1.00 34.09 103 PHE A C 1
ATOM 811 O O . PHE A 1 103 ? -1.073 -7.328 52.178 1.00 34.09 103 PHE A O 1
ATOM 818 N N . PHE A 1 104 ? -1.152 -7.185 49.912 1.00 33.94 104 PHE A N 1
ATOM 819 C CA . PHE A 1 104 ? -2.186 -8.182 49.653 1.00 33.94 104 PHE A CA 1
ATOM 820 C C . PHE A 1 104 ? -1.530 -9.551 49.453 1.00 33.94 104 PHE A C 1
ATOM 822 O O . PHE A 1 104 ? -0.463 -9.622 48.854 1.00 33.94 104 PHE A O 1
ATOM 829 N N . LEU A 1 105 ? -2.164 -10.623 49.934 1.00 32.66 105 LEU A N 1
ATOM 830 C CA . LEU A 1 105 ? -1.879 -11.958 49.408 1.00 32.66 105 LEU A CA 1
ATOM 831 C C . LEU A 1 105 ? -2.633 -12.051 48.082 1.00 32.66 105 LEU A C 1
ATOM 833 O O . LEU A 1 105 ? -3.865 -12.003 48.068 1.00 32.66 105 LEU A O 1
ATOM 837 N N . THR A 1 106 ? -1.897 -12.076 46.980 1.00 31.73 106 THR A N 1
ATOM 838 C CA . THR A 1 106 ? -2.455 -12.211 45.633 1.00 31.73 106 THR A CA 1
ATOM 839 C C . THR A 1 106 ? -2.569 -13.686 45.275 1.00 31.73 106 THR A C 1
ATOM 841 O O . THR A 1 106 ? -2.108 -14.567 45.999 1.00 31.73 106 THR A O 1
ATOM 844 N N . GLY A 1 107 ? -3.231 -13.991 44.160 1.00 32.69 107 GLY A N 1
ATOM 845 C CA . GLY A 1 107 ? -3.445 -15.374 43.763 1.00 32.69 107 GLY A CA 1
ATOM 846 C C . GLY A 1 107 ? -2.178 -16.185 43.479 1.00 32.69 107 GLY A C 1
ATOM 847 O O . GLY A 1 107 ? -2.298 -17.400 43.421 1.00 32.69 107 GLY A O 1
ATOM 848 N N . GLU A 1 108 ? -1.020 -15.539 43.354 1.00 31.44 108 GLU A N 1
ATOM 849 C CA . GLU A 1 108 ? 0.295 -16.171 43.195 1.00 31.44 108 GLU A CA 1
ATOM 850 C C . GLU A 1 108 ? 0.865 -16.709 44.520 1.00 31.44 108 GLU A C 1
ATOM 852 O O . GLU A 1 108 ? 1.736 -17.573 44.514 1.00 31.44 108 GLU A O 1
ATOM 857 N N . ASP A 1 109 ? 0.339 -16.256 45.663 1.00 33.06 109 ASP A N 1
ATOM 858 C CA . ASP A 1 109 ? 0.795 -16.668 46.999 1.00 33.06 109 ASP A CA 1
ATOM 859 C C . ASP A 1 109 ? 0.115 -17.957 47.500 1.00 33.06 109 ASP A C 1
ATOM 861 O O . ASP A 1 109 ? 0.406 -18.450 48.594 1.00 33.06 109 ASP A O 1
ATOM 865 N N . ILE A 1 110 ? -0.825 -18.495 46.715 1.00 33.91 110 ILE A N 1
ATOM 866 C CA . ILE A 1 110 ? -1.497 -19.768 46.969 1.00 33.91 110 ILE A CA 1
ATOM 867 C C . ILE A 1 110 ? -1.401 -20.592 45.687 1.00 33.91 110 ILE A C 1
ATOM 869 O O . ILE A 1 110 ? -2.046 -20.273 44.693 1.00 33.91 110 ILE A O 1
ATOM 873 N N . ASP A 1 111 ? -0.595 -21.645 45.731 1.00 31.48 111 ASP A N 1
ATOM 874 C CA . ASP A 1 111 ? -0.381 -22.559 44.610 1.00 31.48 111 ASP A CA 1
ATOM 875 C C . ASP A 1 111 ? -1.674 -23.360 44.353 1.00 31.48 111 ASP A C 1
ATOM 877 O O . ASP A 1 111 ? -2.105 -24.138 45.210 1.00 31.48 111 ASP A O 1
ATOM 881 N N . TRP A 1 112 ? -2.323 -23.128 43.208 1.00 36.91 112 TRP A N 1
ATOM 882 C CA . TRP A 1 112 ? -3.500 -23.873 42.745 1.00 36.91 112 TRP A CA 1
ATOM 883 C C . TRP A 1 112 ? -3.262 -24.359 41.318 1.00 36.91 112 TRP A C 1
ATOM 885 O O . TRP A 1 112 ? -2.825 -23.592 40.461 1.00 36.91 112 TRP A O 1
ATOM 895 N N . ASP A 1 113 ? -3.615 -25.611 41.043 1.00 34.84 113 ASP A N 1
ATOM 896 C CA . ASP A 1 113 ? -3.610 -26.155 39.690 1.00 34.84 113 ASP A CA 1
ATOM 897 C C . ASP A 1 113 ? -4.844 -25.643 38.915 1.00 34.84 113 ASP A C 1
ATOM 899 O O . ASP A 1 113 ? -5.997 -25.896 39.275 1.00 34.84 113 ASP A O 1
ATOM 903 N N . GLY A 1 114 ? -4.602 -24.874 37.849 1.00 33.06 114 GLY A N 1
ATOM 904 C CA . GLY A 1 114 ? -5.647 -24.274 37.017 1.00 33.06 114 GLY A CA 1
ATOM 905 C C . GLY A 1 114 ? -6.467 -25.282 36.202 1.00 33.06 114 GLY A C 1
ATOM 906 O O . GLY A 1 114 ? -7.600 -24.970 35.825 1.00 33.06 114 GLY A O 1
ATOM 907 N N . GLU A 1 115 ? -5.946 -26.484 35.941 1.00 35.34 115 GLU A N 1
ATOM 908 C CA . GLU A 1 115 ? -6.730 -27.571 35.342 1.00 35.34 115 GLU A CA 1
ATOM 909 C C . GLU A 1 115 ? -7.618 -28.259 36.383 1.00 35.34 115 GLU A C 1
ATOM 911 O O . GLU A 1 115 ? -8.766 -28.595 36.083 1.00 35.34 115 GLU A O 1
ATOM 916 N N . GLU A 1 116 ? -7.133 -28.385 37.621 1.00 36.16 116 GLU A N 1
ATOM 917 C CA . GLU A 1 116 ? -7.888 -28.950 38.745 1.00 36.16 116 GLU A CA 1
ATOM 918 C C . GLU A 1 116 ? -9.090 -28.059 39.100 1.00 36.16 116 GLU A C 1
ATOM 920 O O . GLU A 1 116 ? -10.207 -28.558 39.214 1.00 36.16 116 GLU A O 1
ATOM 925 N N . LEU A 1 117 ? -8.909 -26.731 39.122 1.00 36.69 117 LEU A N 1
ATOM 926 C CA . LEU A 1 117 ? -9.990 -25.760 39.335 1.00 36.69 117 LEU A CA 1
ATOM 927 C C . LEU A 1 117 ? -11.060 -25.810 38.230 1.00 36.69 117 LEU A C 1
ATOM 929 O O . LEU A 1 117 ? -12.254 -25.758 38.523 1.00 36.69 117 LEU A O 1
ATOM 933 N N . ARG A 1 118 ? -10.664 -25.927 36.954 1.00 39.12 118 ARG A N 1
ATOM 934 C CA . ARG A 1 118 ? -11.625 -26.066 35.841 1.00 39.12 118 ARG A CA 1
ATOM 935 C C . ARG A 1 118 ? -12.397 -27.378 35.915 1.00 39.12 118 ARG A C 1
ATOM 937 O O . ARG A 1 118 ? -13.587 -27.382 35.615 1.00 39.12 118 ARG A O 1
ATOM 944 N N . ALA A 1 119 ? -11.741 -28.466 36.311 1.00 39.12 119 ALA A N 1
ATOM 945 C CA . ALA A 1 119 ? -12.393 -29.755 36.506 1.00 39.12 119 ALA A CA 1
ATOM 946 C C . ALA A 1 119 ? -13.378 -29.721 37.689 1.00 39.12 119 ALA A C 1
ATOM 948 O O . ALA A 1 119 ? -14.470 -30.277 37.592 1.00 39.12 119 ALA A O 1
ATOM 949 N N . GLU A 1 120 ? -13.037 -29.023 38.775 1.00 35.62 120 GLU A N 1
ATOM 950 C CA . GLU A 1 120 ? -13.897 -28.859 39.954 1.00 35.62 120 GLU A CA 1
ATOM 951 C C . GLU A 1 120 ? -15.101 -27.942 39.667 1.00 35.62 120 GLU A C 1
ATOM 953 O O . GLU A 1 120 ? -16.223 -28.248 40.068 1.00 35.62 120 GLU A O 1
ATOM 958 N N . LEU A 1 121 ? -14.923 -26.870 38.887 1.00 35.34 121 LEU A N 1
ATOM 959 C CA . LEU A 1 121 ? -16.006 -25.977 38.441 1.00 35.34 121 LEU A CA 1
ATOM 960 C C . LEU A 1 121 ? -17.006 -26.646 37.480 1.00 35.34 121 LEU A C 1
ATOM 962 O O . LEU A 1 121 ? -18.121 -26.156 37.323 1.00 35.34 121 LEU A O 1
ATOM 966 N N . GLN A 1 122 ? -16.622 -27.757 36.845 1.00 35.56 122 GLN A N 1
ATOM 967 C CA . GLN A 1 122 ? -17.495 -28.562 35.981 1.00 35.56 122 GLN A CA 1
ATOM 968 C C . GLN A 1 122 ? -18.275 -29.650 36.742 1.00 35.56 122 GLN A C 1
ATOM 970 O O . GLN A 1 122 ? -19.101 -30.336 36.138 1.00 35.56 122 GLN A O 1
ATOM 975 N N . THR A 1 123 ? -18.034 -29.829 38.047 1.00 35.75 123 THR A N 1
ATOM 976 C CA . THR A 1 123 ? -18.784 -30.786 38.881 1.00 35.75 123 THR A CA 1
ATOM 977 C C . THR A 1 123 ? -20.038 -30.159 39.499 1.00 35.75 123 THR A C 1
ATOM 979 O O . THR A 1 123 ? -20.050 -28.980 39.839 1.00 35.75 123 THR A O 1
ATOM 982 N N . GLU A 1 124 ? -21.120 -30.938 39.626 1.00 32.59 124 GLU A N 1
ATOM 983 C CA . GLU A 1 124 ? -22.349 -30.499 40.304 1.00 32.59 124 GLU A CA 1
ATOM 984 C C . GLU A 1 124 ? -22.095 -30.326 41.810 1.00 32.59 124 GLU A C 1
ATOM 986 O O . GLU A 1 124 ? -21.779 -31.291 42.509 1.00 32.59 124 GLU A O 1
ATOM 991 N N . HIS A 1 125 ? -22.257 -29.098 42.305 1.00 37.62 125 HIS A N 1
ATOM 992 C CA . HIS A 1 125 ? -22.113 -28.736 43.719 1.00 37.62 125 HIS A CA 1
ATOM 993 C C . HIS A 1 125 ? -23.485 -28.523 44.372 1.00 37.62 125 HIS A C 1
ATOM 995 O O . HIS A 1 125 ? -24.426 -28.064 43.721 1.00 37.62 125 HIS A O 1
ATOM 1001 N N . GLU A 1 126 ? -23.613 -28.797 45.675 1.00 35.84 126 GLU A N 1
ATOM 1002 C CA . GLU A 1 126 ? -24.812 -28.393 46.427 1.00 35.84 126 GLU A CA 1
ATOM 1003 C C . GLU A 1 126 ? -24.918 -26.852 46.454 1.00 35.84 126 GLU A C 1
ATOM 1005 O O . GLU A 1 126 ? -23.909 -26.152 46.553 1.00 35.84 126 GLU A O 1
ATOM 1010 N N . ALA A 1 127 ? -26.136 -26.295 46.403 1.00 30.70 127 ALA A N 1
ATOM 1011 C CA . ALA A 1 127 ? -26.377 -24.852 46.217 1.00 30.70 127 ALA A CA 1
ATOM 1012 C C . ALA A 1 127 ? -25.641 -23.923 47.217 1.00 30.70 127 ALA A C 1
ATOM 1014 O O . ALA A 1 127 ? -25.335 -22.778 46.894 1.00 30.70 127 ALA A O 1
ATOM 1015 N N . GLY A 1 128 ? -25.309 -24.409 48.420 1.00 33.62 128 GLY A N 1
ATOM 1016 C CA . GLY A 1 128 ? -24.532 -23.662 49.420 1.00 33.62 128 GLY A CA 1
ATOM 1017 C C . GLY A 1 128 ? -23.005 -23.697 49.236 1.00 33.62 128 GLY A C 1
ATOM 1018 O O . GLY A 1 128 ? -22.305 -22.869 49.817 1.00 33.62 128 GLY A O 1
ATOM 1019 N N . GLU A 1 129 ? -22.464 -24.632 48.450 1.00 34.47 129 GLU A N 1
ATOM 1020 C CA . GLU A 1 129 ? -21.022 -24.780 48.187 1.00 34.47 129 GLU A CA 1
ATOM 1021 C C . GLU A 1 129 ? -20.555 -23.854 47.062 1.00 34.47 129 GLU A C 1
ATOM 1023 O O . GLU A 1 129 ? -19.556 -23.148 47.220 1.00 34.47 129 GLU A O 1
ATOM 1028 N N . PHE A 1 130 ? -21.343 -23.759 45.987 1.00 34.81 130 PHE A N 1
ATOM 1029 C CA . PHE A 1 130 ? -21.117 -22.821 44.883 1.00 34.81 130 PHE A CA 1
ATOM 1030 C C . PHE A 1 130 ? -21.146 -21.356 45.359 1.00 34.81 130 PHE A C 1
ATOM 1032 O O . PHE A 1 130 ? -20.348 -20.528 44.919 1.00 34.81 130 PHE A O 1
ATOM 1039 N N . PHE A 1 131 ? -22.003 -21.055 46.342 1.00 36.53 131 PHE A N 1
ATOM 1040 C CA . PHE A 1 131 ? -22.142 -19.742 46.981 1.00 36.53 131 PHE A CA 1
ATOM 1041 C C . PHE A 1 131 ? -20.860 -19.258 47.683 1.00 36.53 131 PHE A C 1
ATOM 1043 O O . PHE A 1 131 ? -20.515 -18.081 47.608 1.00 36.53 131 PHE A O 1
ATOM 1050 N N . LEU A 1 132 ? -20.124 -20.148 48.356 1.00 38.16 132 LEU A N 1
ATOM 1051 C CA . LEU A 1 132 ? -18.902 -19.790 49.093 1.00 38.16 132 LEU A CA 1
ATOM 1052 C C . LEU A 1 132 ? -17.680 -19.645 48.171 1.00 38.16 132 LEU A C 1
ATOM 1054 O O . LEU A 1 132 ? -16.865 -18.747 48.383 1.00 38.16 132 LEU A O 1
ATOM 1058 N N . TYR A 1 133 ? -17.575 -20.485 47.136 1.00 39.72 133 TYR A N 1
ATOM 1059 C CA . TYR A 1 133 ? -16.507 -20.413 46.129 1.00 39.72 133 TYR A CA 1
ATOM 1060 C C . TYR A 1 133 ? -16.611 -19.156 45.263 1.00 39.72 133 TYR A C 1
ATOM 1062 O O . TYR A 1 133 ? -15.625 -18.451 45.058 1.00 39.72 133 TYR A O 1
ATOM 1070 N N . THR A 1 134 ? -17.824 -18.837 44.818 1.00 36.81 134 THR A N 1
ATOM 1071 C CA . THR A 1 134 ? -18.114 -17.652 44.006 1.00 36.81 134 THR A CA 1
ATOM 1072 C C . THR A 1 134 ? -17.758 -16.352 44.736 1.00 36.81 134 THR A C 1
ATOM 1074 O O . THR A 1 134 ? -17.150 -15.451 44.159 1.00 36.81 134 THR A O 1
ATOM 1077 N N . ARG A 1 135 ? -18.036 -16.286 46.044 1.00 43.00 135 ARG A N 1
ATOM 1078 C CA . ARG A 1 135 ? -17.672 -15.139 46.888 1.00 43.00 135 ARG A CA 1
ATOM 1079 C C . ARG A 1 135 ? -16.161 -14.943 46.975 1.00 43.00 135 ARG A C 1
ATOM 1081 O O . ARG A 1 135 ? -15.698 -13.842 46.716 1.00 43.00 135 ARG A O 1
ATOM 1088 N N . ALA A 1 136 ? -15.386 -16.004 47.216 1.00 40.50 136 ALA A N 1
ATOM 1089 C CA . ALA A 1 136 ? -13.925 -15.915 47.307 1.00 40.50 136 ALA A CA 1
ATOM 1090 C C . ALA A 1 136 ? -13.256 -15.409 46.009 1.00 40.50 136 ALA A C 1
ATOM 1092 O O . ALA A 1 136 ? -12.236 -14.719 46.072 1.00 40.50 136 ALA A O 1
ATOM 1093 N N . VAL A 1 137 ? -13.829 -15.716 44.837 1.00 43.12 137 VAL A N 1
ATOM 1094 C CA . VAL A 1 137 ? -13.324 -15.263 43.528 1.00 43.12 137 VAL A CA 1
ATOM 1095 C C . VAL A 1 137 ? -13.633 -13.786 43.266 1.00 43.12 137 VAL A C 1
ATOM 1097 O O . VAL A 1 137 ? -12.775 -13.073 42.756 1.00 43.12 137 VAL A O 1
ATOM 1100 N N . ILE A 1 138 ? -14.803 -13.290 43.669 1.00 46.81 138 ILE A N 1
ATOM 1101 C CA . ILE A 1 138 ? -15.199 -11.881 43.468 1.00 46.81 138 ILE A CA 1
ATOM 1102 C C . ILE A 1 138 ? -14.445 -10.951 44.393 1.00 46.81 138 ILE A C 1
ATOM 1104 O O . ILE A 1 138 ? -13.996 -9.888 43.969 1.00 46.81 138 ILE A O 1
ATOM 1108 N N . THR A 1 139 ? -14.234 -11.383 45.635 1.00 44.88 139 THR A N 1
ATOM 1109 C CA . THR A 1 139 ? -13.273 -10.752 46.528 1.00 44.88 139 THR A CA 1
ATOM 1110 C C . THR A 1 139 ? -11.934 -10.669 45.765 1.00 44.88 139 THR A C 1
ATOM 1112 O O . THR A 1 139 ? -11.467 -9.571 45.480 1.00 44.88 139 THR A O 1
ATOM 1115 N N . ARG A 1 140 ? -11.387 -11.776 45.243 1.00 45.81 140 ARG A N 1
ATOM 1116 C CA . ARG A 1 140 ? -10.144 -11.779 44.430 1.00 45.81 140 ARG A CA 1
ATOM 1117 C C . ARG A 1 140 ? -10.146 -10.786 43.245 1.00 45.81 140 ARG A C 1
ATOM 1119 O O . ARG A 1 140 ? -9.153 -10.086 43.077 1.00 45.81 140 ARG A O 1
ATOM 1126 N N . LEU A 1 141 ? -11.242 -10.679 42.482 1.00 44.41 141 LEU A N 1
ATOM 1127 C CA . LEU A 1 141 ? -11.402 -9.750 41.343 1.00 44.41 141 LEU A CA 1
ATOM 1128 C C . LEU A 1 141 ? -11.422 -8.270 41.766 1.00 44.41 141 LEU A C 1
ATOM 1130 O O . LEU A 1 141 ? -10.887 -7.418 41.059 1.00 44.41 141 LEU A O 1
ATOM 1134 N N . LEU A 1 142 ? -11.995 -7.955 42.931 1.00 46.03 142 LEU A N 1
ATOM 1135 C CA . LEU A 1 142 ? -12.017 -6.598 43.490 1.00 46.03 142 LEU A CA 1
ATOM 1136 C C . LEU A 1 142 ? -10.684 -6.202 44.156 1.00 46.03 142 LEU A C 1
ATOM 1138 O O . LEU A 1 142 ? -10.403 -5.009 44.289 1.00 46.03 142 LEU A O 1
ATOM 1142 N N . TYR A 1 143 ? -9.861 -7.178 44.564 1.00 45.09 143 TYR A N 1
ATOM 1143 C CA . TYR A 1 143 ? -8.601 -6.970 45.294 1.00 45.09 143 TYR A CA 1
ATOM 1144 C C . TYR A 1 143 ? -7.328 -6.996 44.429 1.00 45.09 143 TYR A C 1
ATOM 1146 O O . TYR A 1 143 ? -6.267 -6.680 44.966 1.00 45.09 143 TYR A O 1
ATOM 1154 N N . ASP A 1 144 ? -7.387 -7.331 43.132 1.00 38.44 144 ASP A N 1
ATOM 1155 C CA . ASP A 1 144 ? -6.198 -7.336 42.264 1.00 38.44 144 ASP A CA 1
ATOM 1156 C C . ASP A 1 144 ? -5.815 -5.893 41.835 1.00 38.44 144 ASP A C 1
ATOM 1158 O O . ASP A 1 144 ? -6.617 -5.183 41.201 1.00 38.44 144 ASP A O 1
ATOM 1162 N N . PRO A 1 145 ? -4.622 -5.391 42.221 1.00 34.31 145 PRO A N 1
ATOM 1163 C CA . PRO A 1 145 ? -4.135 -4.075 41.819 1.00 34.31 145 PRO A CA 1
ATOM 1164 C C . PRO A 1 145 ? -3.576 -4.059 40.388 1.00 34.31 145 PRO A C 1
ATOM 1166 O O . PRO A 1 145 ? -3.330 -2.972 39.860 1.00 34.31 145 PRO A O 1
ATOM 1169 N N . SER A 1 146 ? -3.392 -5.217 39.741 1.00 35.50 146 SER A N 1
ATOM 1170 C CA . SER A 1 146 ? -3.081 -5.272 38.316 1.00 35.50 146 SER A CA 1
ATOM 1171 C C . SER A 1 146 ? -4.345 -4.948 37.513 1.00 35.50 146 SER A C 1
ATOM 1173 O O . SER A 1 146 ? -5.369 -5.628 37.561 1.00 35.50 146 SER A O 1
ATOM 1175 N N . ILE A 1 147 ? -4.290 -3.834 36.786 1.00 36.84 147 ILE A N 1
ATOM 1176 C CA . ILE A 1 147 ? -5.379 -3.330 35.936 1.00 36.84 147 ILE A CA 1
ATOM 1177 C C . ILE A 1 147 ? -5.773 -4.353 34.846 1.00 36.84 147 ILE A C 1
ATOM 1179 O O . ILE A 1 147 ? -6.884 -4.300 34.330 1.00 36.84 147 ILE A O 1
ATOM 1183 N N . GLU A 1 148 ? -4.905 -5.320 34.545 1.00 36.06 148 GLU A N 1
ATOM 1184 C CA . GLU A 1 148 ? -5.051 -6.278 33.445 1.00 36.06 148 GLU A CA 1
ATOM 1185 C C . GLU A 1 148 ? -6.070 -7.397 33.725 1.00 36.06 148 GLU A C 1
ATOM 1187 O O . GLU A 1 148 ? -6.776 -7.791 32.807 1.00 36.06 148 GLU A O 1
ATOM 1192 N N . LYS A 1 149 ? -6.275 -7.843 34.977 1.00 35.34 149 LYS A N 1
ATOM 1193 C CA . LYS A 1 149 ? -7.325 -8.844 35.292 1.00 35.34 149 LYS A CA 1
ATOM 1194 C C . LYS A 1 149 ? -8.712 -8.256 35.548 1.00 35.34 149 LYS A C 1
ATOM 1196 O O . LYS A 1 149 ? -9.707 -8.971 35.492 1.00 35.34 149 LYS A O 1
ATOM 1201 N N . ARG A 1 150 ? -8.818 -6.938 35.756 1.00 41.31 150 ARG A N 1
ATOM 1202 C CA . ARG A 1 150 ? -10.122 -6.245 35.819 1.00 41.31 150 ARG A CA 1
ATOM 1203 C C . ARG A 1 150 ? -10.849 -6.240 34.472 1.00 41.31 150 ARG A C 1
ATOM 1205 O O . ARG A 1 150 ? -12.045 -5.980 34.447 1.00 41.31 150 ARG A O 1
ATOM 1212 N N . GLN A 1 151 ? -10.147 -6.574 33.387 1.00 38.03 151 GLN A N 1
ATOM 1213 C CA . GLN A 1 151 ? -10.718 -6.810 32.059 1.00 38.03 151 GLN A CA 1
ATOM 1214 C C . GLN A 1 151 ? -11.681 -8.012 32.028 1.00 38.03 151 GLN A C 1
ATOM 1216 O O . GLN A 1 151 ? -12.502 -8.101 31.123 1.00 38.03 151 GLN A O 1
ATOM 1221 N N . GLU A 1 152 ? -11.641 -8.903 33.030 1.00 36.16 152 GLU A N 1
ATOM 1222 C CA . GLU A 1 152 ? -12.589 -10.020 33.154 1.00 36.16 152 GLU A CA 1
ATOM 1223 C C . GLU A 1 152 ? -13.949 -9.605 33.759 1.00 36.16 152 GLU A C 1
ATOM 1225 O O . GLU A 1 152 ? -14.918 -10.360 33.659 1.00 36.16 152 GLU A O 1
ATOM 1230 N N . ALA A 1 153 ? -14.072 -8.412 34.357 1.00 39.88 153 ALA A N 1
ATOM 1231 C CA . ALA A 1 153 ? -15.352 -7.870 34.819 1.00 39.88 153 ALA A CA 1
ATOM 1232 C C . ALA A 1 153 ? -16.049 -7.130 33.664 1.00 39.88 153 ALA A C 1
ATOM 1234 O O . ALA A 1 153 ? -15.769 -5.962 33.392 1.00 39.88 153 ALA A O 1
ATOM 1235 N N . ALA A 1 154 ? -16.933 -7.829 32.948 1.00 38.16 154 ALA A N 1
ATOM 1236 C CA . ALA A 1 154 ? -17.726 -7.230 31.883 1.00 38.16 154 ALA A CA 1
ATOM 1237 C C . ALA A 1 154 ? -18.689 -6.176 32.445 1.00 38.16 154 ALA A C 1
ATOM 1239 O O . ALA A 1 154 ? -19.523 -6.480 33.287 1.00 38.16 154 ALA A O 1
ATOM 1240 N N . PHE A 1 155 ? -18.603 -4.966 31.892 1.00 44.41 155 PHE A N 1
ATOM 1241 C CA . PHE A 1 155 ? -19.445 -3.794 32.154 1.00 44.41 155 PHE A CA 1
ATOM 1242 C C . PHE A 1 155 ? -19.289 -3.177 33.547 1.00 44.41 155 PHE A C 1
ATOM 1244 O O . PHE A 1 155 ? -19.839 -3.620 34.554 1.00 44.41 155 PHE A O 1
ATOM 1251 N N . ILE A 1 156 ? -18.587 -2.050 33.565 1.00 51.03 156 ILE A N 1
ATOM 1252 C CA . ILE A 1 156 ? -18.580 -1.115 34.679 1.00 51.03 156 ILE A CA 1
ATOM 1253 C C . ILE A 1 156 ? -19.341 0.115 34.189 1.00 51.03 156 ILE A C 1
ATOM 1255 O O . ILE A 1 156 ? -18.925 0.745 33.216 1.00 51.03 156 ILE A O 1
ATOM 1259 N N . ASP A 1 157 ? -20.443 0.462 34.853 1.00 49.81 157 ASP A N 1
ATOM 1260 C CA . ASP A 1 157 ? -21.186 1.706 34.615 1.00 49.81 157 ASP A CA 1
ATOM 1261 C C . ASP A 1 157 ? -20.383 2.888 35.189 1.00 49.81 157 ASP A C 1
ATOM 1263 O O . ASP A 1 157 ? -20.826 3.528 36.136 1.00 49.81 157 ASP A O 1
ATOM 1267 N N . PHE A 1 158 ? -19.136 3.092 34.723 1.00 47.06 158 PHE A N 1
ATOM 1268 C CA . PHE A 1 158 ? -18.148 4.043 35.258 1.00 47.06 158 PHE A CA 1
ATOM 1269 C C . PHE A 1 158 ? -18.683 5.475 35.211 1.00 47.06 158 PHE A C 1
ATOM 1271 O O . PHE A 1 158 ? -18.320 6.289 34.363 1.00 47.06 158 PHE A O 1
ATOM 1278 N N . LYS A 1 159 ? -19.512 5.821 36.189 1.00 46.69 159 LYS A N 1
ATOM 1279 C CA . LYS A 1 159 ? -19.874 7.197 36.450 1.00 46.69 159 LYS A CA 1
ATOM 1280 C C . LYS A 1 159 ? -18.659 7.869 37.091 1.00 46.69 159 LYS A C 1
ATOM 1282 O O . LYS A 1 159 ? -18.128 7.352 38.077 1.00 46.69 159 LYS A O 1
ATOM 1287 N N . PRO A 1 160 ? -18.217 9.047 36.612 1.00 43.25 160 PRO A N 1
ATOM 1288 C CA . PRO A 1 160 ? -17.185 9.808 37.311 1.00 43.25 160 PRO A CA 1
ATOM 1289 C C . PRO A 1 160 ? -17.657 10.206 38.716 1.00 43.25 160 PRO A C 1
ATOM 1291 O O . PRO A 1 160 ? -16.829 10.386 39.604 1.00 43.25 160 PRO A O 1
ATOM 1294 N N . HIS A 1 161 ? -18.972 10.283 38.946 1.00 53.53 161 HIS A N 1
ATOM 1295 C CA . HIS A 1 161 ? -19.575 10.585 40.238 1.00 53.53 161 HIS A CA 1
ATOM 1296 C C . HIS A 1 161 ? -20.880 9.822 40.456 1.00 53.53 161 HIS A C 1
ATOM 1298 O O . HIS A 1 161 ? -21.644 9.606 39.520 1.00 53.53 161 HIS A O 1
ATOM 1304 N N . GLY A 1 162 ? -21.189 9.520 41.714 1.00 64.50 162 GLY A N 1
ATOM 1305 C CA . GLY A 1 162 ? -22.469 8.929 42.100 1.00 64.50 162 GLY A CA 1
ATOM 1306 C C . GLY A 1 162 ? -22.442 7.405 42.107 1.00 64.50 162 GLY A C 1
ATOM 1307 O O . GLY A 1 162 ? -21.380 6.788 42.092 1.00 64.50 162 GLY A O 1
ATOM 1308 N N . ARG A 1 163 ? -23.619 6.790 42.214 1.00 71.25 163 ARG A N 1
ATOM 1309 C CA . ARG A 1 163 ? -23.750 5.338 42.370 1.00 71.25 163 ARG A CA 1
ATOM 1310 C C . ARG A 1 163 ? -23.811 4.653 41.002 1.00 71.25 163 ARG A C 1
ATOM 1312 O O . ARG A 1 163 ? -24.576 5.096 40.146 1.00 71.25 163 ARG A O 1
ATOM 1319 N N . GLY A 1 164 ? -23.020 3.600 40.821 1.00 68.50 164 GLY A N 1
ATOM 1320 C CA . GLY A 1 164 ? -22.965 2.789 39.603 1.00 68.50 164 GLY A CA 1
ATOM 1321 C C . GLY A 1 164 ? -22.872 1.297 39.916 1.00 68.50 164 GLY A C 1
ATOM 1322 O O . GLY A 1 164 ? -22.622 0.905 41.060 1.00 68.50 164 GLY A O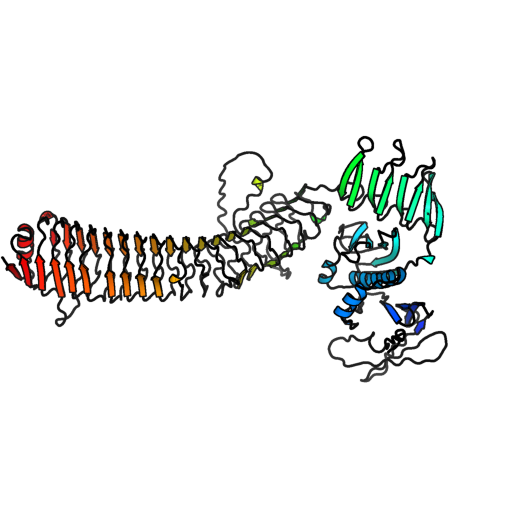 1
ATOM 1323 N N . HIS A 1 165 ? -23.071 0.473 38.892 1.00 72.38 165 HIS A N 1
ATOM 1324 C CA . HIS A 1 165 ? -23.035 -0.985 38.989 1.00 72.38 165 HIS A CA 1
ATOM 1325 C C . HIS A 1 165 ? -21.822 -1.561 38.262 1.00 72.38 165 HIS A C 1
ATOM 1327 O O . HIS A 1 165 ? -21.414 -1.083 37.204 1.00 72.38 165 HIS A O 1
ATOM 1333 N N . VAL A 1 166 ? -21.253 -2.607 38.845 1.00 67.00 166 VAL A N 1
ATOM 1334 C CA . VAL A 1 166 ? -20.246 -3.469 38.232 1.00 67.00 166 VAL A CA 1
ATOM 1335 C C . VAL A 1 166 ? -20.900 -4.820 38.010 1.00 67.00 166 VAL A C 1
ATOM 1337 O O . VAL A 1 166 ? -21.374 -5.444 38.964 1.00 67.00 166 VAL A O 1
ATOM 1340 N N . TYR A 1 167 ? -20.929 -5.245 36.756 1.00 63.78 167 TYR A N 1
ATOM 1341 C CA . TYR A 1 167 ? -21.384 -6.566 36.356 1.00 63.78 167 TYR A CA 1
ATOM 1342 C C . TYR A 1 167 ? -20.159 -7.478 36.200 1.00 63.78 167 TYR A C 1
ATOM 1344 O O . TYR A 1 167 ? -19.025 -7.019 36.040 1.00 63.78 167 TYR A O 1
ATOM 1352 N N . PHE A 1 168 ? -20.365 -8.785 36.322 1.00 56.59 168 PHE A N 1
ATOM 1353 C CA . PHE A 1 168 ? -19.291 -9.767 36.181 1.00 56.59 168 PHE A CA 1
ATOM 1354 C C . PHE A 1 168 ? -19.548 -10.651 34.958 1.00 56.59 168 PHE A C 1
ATOM 1356 O O . PHE A 1 168 ? -20.693 -10.960 34.629 1.00 56.59 168 PHE A O 1
ATOM 1363 N N . SER A 1 169 ? -18.483 -11.077 34.276 1.00 47.38 169 SER A N 1
ATOM 1364 C CA . SER A 1 169 ? -18.597 -12.025 33.160 1.00 47.38 169 SER A CA 1
ATOM 1365 C C . SER A 1 169 ? -18.997 -13.421 33.658 1.00 47.38 169 SER A C 1
ATOM 1367 O O . SER A 1 169 ? -18.777 -13.749 34.831 1.00 47.38 169 SER A O 1
ATOM 1369 N N . PRO A 1 170 ? -19.541 -14.295 32.787 1.00 47.25 170 PRO A N 1
ATOM 1370 C CA . PRO A 1 170 ? -19.711 -15.710 33.105 1.00 47.25 170 PRO A CA 1
ATOM 1371 C C . PRO A 1 170 ? -18.413 -16.327 33.670 1.00 47.25 170 PRO A C 1
ATOM 1373 O O . PRO A 1 170 ? -17.337 -16.045 33.143 1.00 47.25 170 PRO A O 1
ATOM 1376 N N . PRO A 1 171 ? -18.484 -17.162 34.726 1.00 43.62 171 PRO A N 1
ATOM 1377 C CA . PRO A 1 171 ? -19.689 -17.773 35.297 1.00 43.62 171 PRO A CA 1
ATOM 1378 C C . PRO A 1 171 ? -20.444 -16.911 36.329 1.00 43.62 171 PRO A C 1
ATOM 1380 O O . PRO A 1 171 ? -21.462 -17.358 36.843 1.00 43.62 171 PRO A O 1
ATOM 1383 N N . PHE A 1 172 ? -19.995 -15.688 36.624 1.00 55.78 172 PHE A N 1
ATOM 1384 C CA . PHE A 1 172 ? -20.529 -14.836 37.700 1.00 55.78 172 PHE A CA 1
ATOM 1385 C C . PHE A 1 172 ? -21.560 -13.806 37.228 1.00 55.78 172 PHE A C 1
ATOM 1387 O O . PHE A 1 172 ? -21.831 -12.833 37.925 1.00 55.78 172 PHE A O 1
ATOM 1394 N N . ALA A 1 173 ? -22.151 -14.014 36.052 1.00 58.03 173 ALA A N 1
ATOM 1395 C CA . ALA A 1 173 ? -23.095 -13.079 35.438 1.00 58.03 173 ALA A CA 1
ATOM 1396 C C . ALA A 1 173 ? -24.363 -12.821 36.274 1.00 58.03 173 ALA A C 1
ATOM 1398 O O . ALA A 1 173 ? -25.073 -11.848 36.034 1.00 58.03 173 ALA A O 1
ATOM 1399 N N . ASN A 1 174 ? -24.646 -13.669 37.266 1.00 66.31 174 ASN A N 1
ATOM 1400 C CA . ASN A 1 174 ? -25.719 -13.457 38.233 1.00 66.31 174 ASN A CA 1
ATOM 1401 C C . ASN A 1 174 ? -25.360 -12.448 39.334 1.00 66.31 174 ASN A C 1
ATOM 1403 O O . ASN A 1 174 ? -26.180 -12.202 40.204 1.00 66.31 174 ASN A O 1
ATOM 1407 N N . LEU A 1 175 ? -24.153 -11.888 39.364 1.00 70.06 175 LEU A N 1
ATOM 1408 C CA . LEU A 1 175 ? -23.699 -11.045 40.466 1.00 70.06 175 LEU A CA 1
ATOM 1409 C C . LEU A 1 175 ? -23.528 -9.611 40.002 1.00 70.06 175 LEU A C 1
ATOM 1411 O O . LEU A 1 175 ? -23.122 -9.342 38.873 1.00 70.06 175 LEU A O 1
ATOM 1415 N N . VAL A 1 176 ? -23.852 -8.683 40.896 1.00 74.69 176 VAL A N 1
ATOM 1416 C CA . VAL A 1 176 ? -23.733 -7.249 40.650 1.00 74.69 176 VAL A CA 1
ATOM 1417 C C . VAL A 1 176 ? -23.198 -6.574 41.901 1.00 74.69 176 VAL A C 1
ATOM 1419 O O . VAL A 1 176 ? -23.686 -6.799 43.009 1.00 74.69 176 VAL A O 1
ATOM 1422 N N . LEU A 1 177 ? -22.186 -5.726 41.723 1.00 78.00 177 LEU A N 1
ATOM 1423 C CA . LEU A 1 177 ? -21.665 -4.857 42.770 1.00 78.00 177 LEU A CA 1
ATOM 1424 C C . LEU A 1 177 ? -22.127 -3.419 42.520 1.00 78.00 177 LEU A C 1
ATOM 1426 O O . LEU A 1 177 ? -21.683 -2.757 41.589 1.00 78.00 177 LEU A O 1
ATOM 1430 N N . SER A 1 178 ? -22.996 -2.919 43.389 1.00 82.62 178 SER A N 1
ATOM 1431 C CA . SER A 1 178 ? -23.466 -1.531 43.396 1.00 82.62 178 SER A CA 1
ATOM 1432 C C . SER A 1 178 ? -22.562 -0.699 44.299 1.00 82.62 178 SER A C 1
ATOM 1434 O O . SER A 1 178 ? -22.434 -1.019 45.476 1.00 82.62 178 SER A O 1
ATOM 1436 N N . LEU A 1 179 ? -21.910 0.347 43.789 1.00 78.69 179 LEU A N 1
ATOM 1437 C CA . LEU A 1 179 ? -20.924 1.129 44.545 1.00 78.69 179 LEU A CA 1
ATOM 1438 C C . LEU A 1 179 ? -20.926 2.612 44.168 1.00 78.69 179 LEU A C 1
ATOM 1440 O O . LEU A 1 179 ? -21.481 3.001 43.144 1.00 78.69 179 LEU A O 1
ATOM 1444 N N . THR A 1 180 ? -20.317 3.451 45.009 1.00 75.94 180 THR A N 1
ATOM 1445 C CA . THR A 1 180 ? -20.280 4.906 44.797 1.00 75.94 180 THR A CA 1
ATOM 1446 C C . THR A 1 180 ? -18.914 5.373 44.295 1.00 75.94 180 THR A C 1
ATOM 1448 O O . THR A 1 180 ? -17.864 4.974 44.801 1.00 75.94 180 THR A O 1
ATOM 1451 N N . TRP A 1 181 ? -18.936 6.262 43.309 1.00 65.06 181 TRP A N 1
ATOM 1452 C CA . TRP A 1 181 ? -17.773 6.857 42.668 1.00 65.06 181 TRP A CA 1
ATOM 1453 C C . TRP A 1 181 ? -17.669 8.348 42.989 1.00 65.06 181 TRP A C 1
ATOM 1455 O O . TRP A 1 181 ? -18.672 9.059 43.092 1.00 65.06 181 TRP A O 1
ATOM 1465 N N . ASN A 1 182 ? -16.438 8.838 43.113 1.00 63.50 182 ASN A N 1
ATOM 1466 C CA . ASN A 1 182 ? -16.130 10.259 43.198 1.00 63.50 182 ASN A CA 1
ATOM 1467 C C . ASN A 1 182 ? -14.853 10.569 42.406 1.00 63.50 182 ASN A C 1
ATOM 1469 O O . ASN A 1 182 ? -13.779 10.100 42.772 1.00 63.50 182 ASN A O 1
ATOM 1473 N N . MET A 1 183 ? -14.966 11.335 41.320 1.00 58.25 183 MET A N 1
ATOM 1474 C CA . MET A 1 183 ? -13.896 11.565 40.339 1.00 58.25 183 MET A CA 1
ATOM 1475 C C . MET A 1 183 ? -13.236 10.256 39.853 1.00 58.25 183 MET A C 1
ATOM 1477 O O . MET A 1 183 ? -12.013 10.167 39.762 1.00 58.25 183 MET A O 1
ATOM 1481 N N . GLY A 1 184 ? -14.031 9.209 39.601 1.00 51.50 184 GLY A N 1
ATOM 1482 C CA . GLY A 1 184 ? -13.529 7.893 39.167 1.00 51.50 184 GLY A CA 1
ATOM 1483 C C . GLY A 1 184 ? -12.834 7.064 40.260 1.00 51.50 184 GLY A C 1
ATOM 1484 O O . GLY A 1 184 ? -12.276 6.005 39.979 1.00 51.50 184 GLY A O 1
ATOM 1485 N N . VAL A 1 185 ? -12.877 7.514 41.515 1.00 55.91 185 VAL A N 1
ATOM 1486 C CA . VAL A 1 185 ? -12.353 6.792 42.681 1.00 55.91 185 VAL A CA 1
ATOM 1487 C C . VAL A 1 185 ? -13.511 6.114 43.415 1.00 55.91 185 VAL A C 1
ATOM 1489 O O . VAL A 1 185 ? -14.523 6.762 43.688 1.00 55.91 185 VAL A O 1
ATOM 1492 N N . MET A 1 186 ? -13.379 4.827 43.757 1.00 64.00 186 MET A N 1
ATOM 1493 C CA . MET A 1 186 ? -14.414 4.114 44.522 1.00 64.00 186 MET A CA 1
ATOM 1494 C C . MET A 1 186 ? -14.398 4.614 45.969 1.00 64.00 186 MET A C 1
ATOM 1496 O O . MET A 1 186 ? -13.346 4.649 46.616 1.00 64.00 186 MET A O 1
ATOM 1500 N N . THR A 1 187 ? -15.551 5.024 46.489 1.00 72.94 187 THR A N 1
ATOM 1501 C CA . THR A 1 187 ? -15.674 5.608 47.831 1.00 72.94 187 THR A CA 1
ATOM 1502 C C . THR A 1 187 ? -17.010 5.233 48.472 1.00 72.94 187 THR A C 1
ATOM 1504 O O . THR A 1 187 ? -17.975 4.936 47.779 1.00 72.94 187 THR A O 1
ATOM 1507 N N . GLY A 1 188 ? -17.090 5.260 49.802 1.00 83.81 188 GLY A N 1
ATOM 1508 C CA . GLY A 1 188 ? -18.345 5.045 50.526 1.00 83.81 188 GLY A CA 1
ATOM 1509 C C . GLY A 1 188 ? -18.753 3.575 50.623 1.00 83.81 188 GLY A C 1
ATOM 1510 O O . GLY A 1 188 ? -17.902 2.692 50.689 1.00 83.81 188 GLY A O 1
ATOM 1511 N N . GLU A 1 189 ? -20.057 3.315 50.709 1.00 85.50 189 GLU A N 1
ATOM 1512 C CA . GLU A 1 189 ? -20.598 1.956 50.815 1.00 85.50 189 GLU A CA 1
ATOM 1513 C C . GLU A 1 189 ? -20.898 1.359 49.439 1.00 85.50 189 GLU A C 1
ATOM 1515 O O . GLU A 1 189 ? -21.308 2.049 48.502 1.00 85.50 189 GLU A O 1
ATOM 1520 N N . ALA A 1 190 ? -20.684 0.055 49.348 1.00 81.94 190 ALA A N 1
ATOM 1521 C CA . ALA A 1 190 ? -20.902 -0.773 48.186 1.00 81.94 190 ALA A CA 1
ATOM 1522 C C . ALA A 1 190 ? -21.578 -2.084 48.598 1.00 81.94 190 ALA A C 1
ATOM 1524 O O . ALA A 1 190 ? -21.433 -2.552 49.726 1.00 81.94 190 ALA A O 1
ATOM 1525 N N . PHE A 1 191 ? -22.329 -2.671 47.680 1.00 87.00 191 PHE A N 1
ATOM 1526 C CA . PHE A 1 191 ? -23.261 -3.752 47.953 1.00 87.00 191 PHE A CA 1
ATOM 1527 C C . PHE A 1 191 ? -23.149 -4.791 46.847 1.00 87.00 191 PHE A C 1
ATOM 1529 O O . PHE A 1 191 ? -23.493 -4.506 45.702 1.00 87.00 191 PHE A O 1
ATOM 1536 N N . LEU A 1 192 ? -22.646 -5.975 47.186 1.00 83.12 192 LEU A N 1
ATOM 1537 C CA . LEU A 1 192 ? -22.595 -7.114 46.275 1.00 83.12 192 LEU A CA 1
ATOM 1538 C C . LEU A 1 192 ? -23.854 -7.945 46.472 1.00 83.12 192 LEU A C 1
ATOM 1540 O O . LEU A 1 192 ? -24.128 -8.376 47.595 1.00 83.12 192 LEU A O 1
ATOM 1544 N N . TYR A 1 193 ? -24.590 -8.197 45.402 1.00 84.25 193 TYR A N 1
ATOM 1545 C CA . TYR A 1 193 ? -25.814 -8.982 45.437 1.00 84.25 193 TYR A CA 1
ATOM 1546 C C . TYR A 1 193 ? -25.939 -9.908 44.234 1.00 84.25 193 TYR A C 1
ATOM 1548 O O . TYR A 1 193 ? -25.260 -9.740 43.222 1.00 84.25 193 TYR A O 1
ATOM 1556 N N . ASP A 1 194 ? -26.810 -10.897 44.380 1.00 81.62 194 ASP A N 1
ATOM 1557 C CA . ASP A 1 194 ? -27.153 -11.867 43.348 1.00 81.62 194 ASP A CA 1
ATOM 1558 C C . ASP A 1 194 ? -28.492 -11.501 42.710 1.00 81.62 194 ASP A C 1
ATOM 1560 O O . ASP A 1 194 ? -29.493 -11.352 43.403 1.00 81.62 194 ASP A O 1
ATOM 1564 N N . THR A 1 195 ? -28.502 -11.327 41.393 1.00 80.44 195 THR A N 1
ATOM 1565 C CA . THR A 1 195 ? -29.660 -10.929 40.586 1.00 80.44 195 THR A CA 1
ATOM 1566 C C . THR A 1 195 ? -30.622 -12.078 40.308 1.00 80.44 195 THR A C 1
ATOM 1568 O O . THR A 1 195 ? -31.756 -11.832 39.906 1.00 80.44 195 THR A O 1
ATOM 1571 N N . VAL A 1 196 ? -30.201 -13.328 40.526 1.00 79.06 196 VAL A N 1
ATOM 1572 C CA . VAL A 1 196 ? -31.063 -14.510 40.400 1.00 79.06 196 VAL A CA 1
ATOM 1573 C C . VAL A 1 196 ? -31.806 -14.758 41.706 1.00 79.06 196 VAL A C 1
ATOM 1575 O O . VAL A 1 196 ? -33.012 -14.995 41.694 1.00 79.06 196 VAL A O 1
ATOM 1578 N N . THR A 1 197 ? -31.100 -14.696 42.839 1.00 81.56 197 THR A N 1
ATOM 1579 C CA . THR A 1 197 ? -31.714 -14.894 44.166 1.00 81.56 197 THR A CA 1
ATOM 1580 C C . THR A 1 197 ? -32.266 -13.608 44.774 1.00 81.56 197 THR A C 1
ATOM 1582 O O . THR A 1 197 ? -33.037 -13.671 45.728 1.00 81.56 197 THR A O 1
ATOM 1585 N N . ASN A 1 198 ? -31.914 -12.446 44.215 1.00 87.62 198 ASN A N 1
ATOM 1586 C CA . ASN A 1 198 ? -32.272 -11.120 44.717 1.00 87.62 198 ASN A CA 1
ATOM 1587 C C . ASN A 1 198 ? -31.810 -10.872 46.163 1.00 87.62 198 ASN A C 1
ATOM 1589 O O . ASN A 1 198 ? -32.433 -10.109 46.899 1.00 87.62 198 ASN A O 1
ATOM 1593 N N . HIS A 1 199 ? -30.706 -11.499 46.584 1.00 85.94 199 HIS A N 1
ATOM 1594 C CA . HIS A 1 199 ? -30.151 -11.371 47.934 1.00 85.94 199 HIS A CA 1
ATOM 1595 C C . HIS A 1 199 ? -28.852 -10.571 47.953 1.00 85.94 199 HIS A C 1
ATOM 1597 O O . HIS A 1 199 ? -27.931 -10.799 47.168 1.00 85.94 199 HIS A O 1
ATOM 1603 N N . LEU A 1 200 ? -28.749 -9.664 48.926 1.00 86.62 200 LEU A N 1
ATOM 1604 C CA . LEU A 1 200 ? -27.499 -9.011 49.298 1.00 86.62 200 LEU A CA 1
ATOM 1605 C C . LEU A 1 200 ? -26.548 -10.033 49.934 1.00 86.62 200 LEU A C 1
ATOM 1607 O O . LEU A 1 200 ? -26.889 -10.710 50.907 1.00 86.62 200 LEU A O 1
ATOM 1611 N N . LEU A 1 201 ? -25.335 -10.103 49.399 1.00 78.25 201 LEU A N 1
ATOM 1612 C CA . LEU A 1 201 ? -24.287 -11.021 49.827 1.00 78.25 201 LEU A CA 1
ATOM 1613 C C . LEU A 1 201 ? -23.276 -10.328 50.737 1.00 78.25 201 LEU A C 1
ATOM 1615 O O . LEU A 1 201 ? -22.857 -10.899 51.751 1.00 78.25 201 LEU A O 1
ATOM 1619 N N . GLU A 1 202 ? -22.859 -9.113 50.367 1.00 77.62 202 GLU A N 1
ATOM 1620 C CA . GLU A 1 202 ? -21.799 -8.367 51.055 1.00 77.62 202 GLU A CA 1
ATOM 1621 C C . GLU A 1 202 ? -22.076 -6.869 51.083 1.00 77.62 202 GLU A C 1
ATOM 1623 O O . GLU A 1 202 ? -22.527 -6.290 50.095 1.00 77.62 202 GLU A O 1
ATOM 1628 N N . LYS A 1 203 ? -21.737 -6.235 52.209 1.00 80.56 203 LYS A N 1
ATOM 1629 C CA . LYS A 1 203 ? -21.580 -4.782 52.317 1.00 80.56 203 LYS A CA 1
ATOM 1630 C C . LYS A 1 203 ? -20.096 -4.466 52.408 1.00 80.56 203 LYS A C 1
ATOM 1632 O O . LYS A 1 203 ? -19.399 -4.962 53.290 1.00 80.56 203 LYS A O 1
ATOM 1637 N N . ILE A 1 204 ? -19.608 -3.643 51.498 1.00 74.56 204 ILE A N 1
ATOM 1638 C CA . ILE A 1 204 ? -18.198 -3.311 51.337 1.00 74.56 204 ILE A CA 1
ATOM 1639 C C . ILE A 1 204 ? -18.048 -1.803 51.543 1.00 74.56 204 ILE A C 1
ATOM 1641 O O . ILE A 1 204 ? -18.861 -1.029 51.051 1.00 74.56 204 ILE A O 1
ATOM 1645 N N . ARG A 1 205 ? -17.024 -1.355 52.270 1.00 73.38 205 ARG A N 1
ATOM 1646 C CA . ARG A 1 205 ? -16.694 0.071 52.396 1.00 73.38 205 ARG A CA 1
ATOM 1647 C C . ARG A 1 205 ? -15.407 0.382 51.656 1.00 73.38 205 ARG A C 1
ATOM 1649 O O . ARG A 1 205 ? -14.401 -0.276 51.901 1.00 73.38 205 ARG A O 1
ATOM 1656 N N . PHE A 1 206 ? -15.444 1.404 50.811 1.00 67.62 206 PHE A N 1
ATOM 1657 C CA . PHE A 1 206 ? -14.312 1.921 50.058 1.00 67.62 206 PHE A CA 1
ATOM 1658 C C . PHE A 1 206 ? -13.858 3.291 50.583 1.00 67.62 206 PHE A C 1
ATOM 1660 O O . PHE A 1 206 ? -14.662 4.200 50.791 1.00 67.62 206 PHE A O 1
ATOM 1667 N N . GLU A 1 207 ? -12.547 3.470 50.720 1.00 68.88 207 GLU A N 1
ATOM 1668 C CA . GLU A 1 207 ? -11.883 4.758 50.919 1.00 68.88 207 GLU A CA 1
ATOM 1669 C C . GLU A 1 207 ? -10.736 4.876 49.912 1.00 68.88 207 GLU A C 1
ATOM 1671 O O . GLU A 1 207 ? -9.768 4.121 49.969 1.00 68.88 207 GLU A O 1
ATOM 1676 N N . ASN A 1 208 ? -10.835 5.824 48.977 1.00 60.75 208 ASN A N 1
ATOM 1677 C CA . ASN A 1 208 ? -9.847 6.039 47.914 1.00 60.75 208 ASN A CA 1
ATOM 1678 C C . ASN A 1 208 ? -9.520 4.775 47.098 1.00 60.75 208 ASN A C 1
ATOM 1680 O O . ASN A 1 208 ? -8.354 4.434 46.909 1.00 60.75 208 ASN A O 1
ATOM 1684 N N . SER A 1 209 ? -10.554 4.068 46.642 1.00 58.19 209 SER A N 1
ATOM 1685 C CA . SER A 1 209 ? -10.456 2.781 45.942 1.00 58.19 209 SER A CA 1
ATOM 1686 C C . SER A 1 209 ? -9.892 1.619 46.765 1.00 58.19 209 SER A C 1
ATOM 1688 O O . SER A 1 209 ? -9.762 0.515 46.242 1.00 58.19 209 SER A O 1
ATOM 1690 N N . CYS A 1 210 ? -9.617 1.818 48.056 1.00 52.84 210 CYS A N 1
ATOM 1691 C CA . CYS A 1 210 ? -9.215 0.753 48.967 1.00 52.84 210 CYS A CA 1
ATOM 1692 C C . CYS A 1 210 ? -10.412 0.271 49.782 1.00 52.84 210 CYS A C 1
ATOM 1694 O O . CYS A 1 210 ? -11.136 1.077 50.363 1.00 52.84 210 CYS A O 1
ATOM 1696 N N . ILE A 1 211 ? -10.587 -1.043 49.892 1.00 54.94 211 ILE A N 1
ATOM 1697 C CA . ILE A 1 211 ? -11.612 -1.617 50.763 1.00 54.94 211 ILE A CA 1
ATOM 1698 C C . ILE A 1 211 ? -11.152 -1.514 52.220 1.00 54.94 211 ILE A C 1
ATOM 1700 O O . ILE A 1 211 ? -10.109 -2.055 52.586 1.00 54.94 211 ILE A O 1
ATOM 1704 N N . THR A 1 212 ? -11.937 -0.847 53.060 1.00 57.56 212 THR A N 1
ATOM 1705 C CA . THR A 1 212 ? -11.663 -0.677 54.494 1.00 57.56 212 THR A CA 1
ATOM 1706 C C . THR A 1 212 ? -12.503 -1.591 55.379 1.00 57.56 212 THR A C 1
ATOM 1708 O O . THR A 1 212 ? -12.101 -1.889 56.504 1.00 57.56 212 THR A O 1
ATOM 1711 N N . LEU A 1 213 ? -13.642 -2.085 54.881 1.00 56.78 213 LEU A N 1
ATOM 1712 C CA . LEU A 1 213 ? -14.525 -3.000 55.605 1.00 56.78 213 LEU A CA 1
ATOM 1713 C C . LEU A 1 213 ? -15.263 -3.930 54.636 1.00 56.78 213 LEU A C 1
ATOM 1715 O O . LEU A 1 213 ? -15.715 -3.479 53.589 1.00 56.78 213 LEU A O 1
ATOM 1719 N N . VAL A 1 214 ? -15.432 -5.197 55.024 1.00 61.03 214 VAL A N 1
ATOM 1720 C CA . VAL A 1 214 ? -16.341 -6.150 54.367 1.00 61.03 214 VAL A CA 1
ATOM 1721 C C . VAL A 1 214 ? -17.205 -6.826 55.429 1.00 61.03 214 VAL A C 1
ATOM 1723 O O . VAL A 1 214 ? -16.702 -7.472 56.357 1.00 61.03 214 VAL A O 1
ATOM 1726 N N . GLU A 1 215 ? -18.516 -6.672 55.294 1.00 66.31 215 GLU A N 1
ATOM 1727 C CA . GLU A 1 215 ? -19.537 -7.343 56.084 1.00 66.31 215 GLU A CA 1
ATOM 1728 C C . GLU A 1 215 ? -20.239 -8.391 55.220 1.00 66.31 215 GLU A C 1
ATOM 1730 O O . GLU A 1 215 ? -20.852 -8.084 54.201 1.00 66.31 215 GLU A O 1
ATOM 1735 N N . ILE A 1 216 ? -20.142 -9.645 55.650 1.00 65.44 216 ILE A N 1
ATOM 1736 C CA . ILE A 1 216 ? -20.741 -10.794 54.978 1.00 65.44 216 ILE A CA 1
ATOM 1737 C C . ILE A 1 216 ? -22.151 -11.002 55.520 1.00 65.44 216 ILE A C 1
ATOM 1739 O O . ILE A 1 216 ? -22.332 -11.237 56.718 1.00 65.44 216 ILE A O 1
ATOM 1743 N N . ILE A 1 217 ? -23.131 -10.973 54.620 1.00 70.75 217 ILE A N 1
ATOM 1744 C CA . ILE A 1 217 ? -24.515 -11.307 54.930 1.00 70.75 217 ILE A CA 1
ATOM 1745 C C . ILE A 1 217 ? -24.705 -12.812 54.738 1.00 70.75 217 ILE A C 1
ATOM 1747 O O . ILE A 1 217 ? -24.281 -13.394 53.731 1.00 70.75 217 ILE A O 1
ATOM 1751 N N . LEU A 1 218 ? -25.293 -13.448 55.751 1.00 71.62 218 LEU A N 1
ATOM 1752 C CA . LEU A 1 218 ? -25.613 -14.872 55.746 1.00 71.62 218 LEU A CA 1
ATOM 1753 C C . LEU A 1 218 ? -27.117 -15.076 55.514 1.00 71.62 218 LEU A C 1
ATOM 1755 O O . LEU A 1 218 ? -27.906 -14.252 55.983 1.00 71.62 218 LEU A O 1
ATOM 1759 N N . PRO A 1 219 ? -27.530 -16.173 54.851 1.00 70.38 219 PRO A N 1
ATOM 1760 C CA . PRO A 1 219 ? -28.941 -16.439 54.564 1.00 70.38 219 PRO A CA 1
ATOM 1761 C C . PRO A 1 219 ? -29.851 -16.449 55.802 1.00 70.38 219 PRO A C 1
ATOM 1763 O O . PRO A 1 219 ? -30.997 -16.027 55.726 1.00 70.38 219 PRO A O 1
ATOM 1766 N N . ASP A 1 220 ? -29.346 -16.879 56.961 1.00 77.25 220 ASP A N 1
ATOM 1767 C CA . ASP A 1 220 ? -30.098 -16.937 58.222 1.00 77.25 220 ASP A CA 1
ATOM 1768 C C . ASP A 1 220 ? -30.338 -15.564 58.875 1.00 77.25 220 ASP A C 1
ATOM 1770 O O . ASP A 1 220 ? -31.104 -15.461 59.836 1.00 77.25 220 ASP A O 1
ATOM 1774 N N . GLN A 1 221 ? -29.694 -14.506 58.372 1.00 80.75 221 GLN A N 1
ATOM 1775 C CA . GLN A 1 221 ? -29.926 -13.135 58.831 1.00 80.75 221 GLN A CA 1
ATOM 1776 C C . GLN A 1 221 ? -31.175 -12.509 58.207 1.00 80.75 221 GLN A C 1
ATOM 1778 O O . GLN A 1 221 ? -31.722 -11.562 58.779 1.00 80.75 221 GLN A O 1
ATOM 1783 N N . TYR A 1 222 ? -31.627 -13.033 57.068 1.00 86.25 222 TYR A N 1
ATOM 1784 C CA . TYR A 1 222 ? -32.870 -12.605 56.446 1.00 86.25 222 TYR A CA 1
ATOM 1785 C C . TYR A 1 222 ? -34.070 -13.101 57.241 1.00 86.25 222 TYR A C 1
ATOM 1787 O O . TYR A 1 222 ? -34.096 -14.216 57.771 1.00 86.25 222 TYR A O 1
ATOM 1795 N N . ARG A 1 223 ? -35.092 -12.255 57.317 1.00 91.19 223 ARG A N 1
ATOM 1796 C CA . ARG A 1 223 ? -36.413 -12.616 57.825 1.00 91.19 223 ARG A CA 1
ATOM 1797 C C . ARG A 1 223 ? -37.456 -12.172 56.827 1.00 91.19 223 ARG A C 1
ATOM 1799 O O . ARG A 1 223 ? -37.301 -11.127 56.213 1.00 91.19 223 ARG A O 1
ATOM 1806 N N . TYR A 1 224 ? -38.527 -12.940 56.727 1.00 93.50 224 TYR A N 1
ATOM 1807 C CA . TYR A 1 224 ? -39.713 -12.496 56.017 1.00 93.50 224 TYR A CA 1
ATOM 1808 C C . TYR A 1 224 ? -40.555 -11.615 56.946 1.00 93.50 224 TYR A C 1
ATOM 1810 O O . TYR A 1 224 ? -40.839 -12.033 58.072 1.00 93.50 224 TYR A O 1
ATOM 1818 N N . ASP A 1 225 ? -40.941 -10.423 56.495 1.00 94.44 225 ASP A N 1
ATOM 1819 C CA . ASP A 1 225 ? -41.786 -9.497 57.261 1.00 94.44 225 ASP A CA 1
ATOM 1820 C C . ASP A 1 225 ? -42.699 -8.658 56.347 1.00 94.44 225 ASP A C 1
ATOM 1822 O O . ASP A 1 225 ? -42.483 -8.569 55.134 1.00 94.44 225 ASP A O 1
ATOM 1826 N N . GLU A 1 226 ? -43.707 -8.021 56.950 1.00 94.31 226 GLU A N 1
ATOM 1827 C CA . GLU A 1 226 ? -44.529 -6.994 56.305 1.00 94.31 226 GLU A CA 1
ATOM 1828 C C . GLU A 1 226 ? -44.150 -5.605 56.843 1.00 94.31 226 GLU A C 1
ATOM 1830 O O . GLU A 1 226 ? -44.442 -5.258 57.989 1.00 94.31 226 GLU A O 1
ATOM 1835 N N . LEU A 1 227 ? -43.496 -4.789 56.012 1.00 93.69 227 LEU A N 1
ATOM 1836 C CA . LEU A 1 227 ? -43.010 -3.463 56.397 1.00 93.69 227 LEU A CA 1
ATOM 1837 C C . LEU A 1 227 ? -43.864 -2.358 55.757 1.00 93.69 227 LEU A C 1
ATOM 1839 O O . LEU A 1 227 ? -43.855 -2.223 54.532 1.00 93.69 227 LEU A O 1
ATOM 1843 N N . PRO A 1 228 ? -44.580 -1.537 56.547 1.00 91.56 228 PRO A N 1
ATOM 1844 C CA . PRO A 1 228 ? -45.315 -0.393 56.021 1.00 91.56 228 PRO A CA 1
ATOM 1845 C C . PRO A 1 228 ? -44.372 0.770 55.679 1.00 91.56 228 PRO A C 1
ATOM 1847 O O . PRO A 1 228 ? -43.516 1.159 56.479 1.00 91.56 228 PRO A O 1
ATOM 1850 N N . PHE A 1 229 ? -44.565 1.358 54.502 1.00 89.25 229 PHE A N 1
ATOM 1851 C CA . PHE A 1 229 ? -43.851 2.534 54.011 1.00 89.25 229 PHE A CA 1
ATOM 1852 C C . PHE A 1 229 ? -44.677 3.809 54.247 1.00 89.25 229 PHE A C 1
ATOM 1854 O O . PHE A 1 229 ? -45.881 3.776 54.507 1.00 89.25 229 PHE A O 1
ATOM 1861 N N . LYS A 1 230 ? -44.016 4.974 54.204 1.00 81.25 230 LYS A N 1
ATOM 1862 C CA . LYS A 1 230 ? -44.646 6.274 54.519 1.00 81.25 230 LYS A CA 1
ATOM 1863 C C . LYS A 1 230 ? -45.706 6.714 53.506 1.00 81.25 230 LYS A C 1
ATOM 1865 O O . LYS A 1 230 ? -46.544 7.545 53.838 1.00 81.25 230 LYS A O 1
ATOM 1870 N N . ASP A 1 231 ? -45.634 6.198 52.290 1.00 81.69 231 ASP A N 1
ATOM 1871 C CA . ASP A 1 231 ? -46.530 6.472 51.167 1.00 81.69 231 ASP A CA 1
ATOM 1872 C C . ASP A 1 231 ? -47.812 5.619 51.190 1.00 81.69 231 ASP A C 1
ATOM 1874 O O . ASP A 1 231 ? -48.668 5.772 50.324 1.00 81.69 231 ASP A O 1
ATOM 1878 N N . GLY A 1 232 ? -47.972 4.750 52.195 1.00 84.62 232 GLY A N 1
ATOM 1879 C CA . GLY A 1 232 ? -49.103 3.830 52.303 1.00 84.62 232 GLY A CA 1
ATOM 1880 C C . GLY A 1 232 ? -48.881 2.494 51.594 1.00 84.62 232 GLY A C 1
ATOM 1881 O O . GLY A 1 232 ? -49.756 1.633 51.673 1.00 84.62 232 GLY A O 1
ATOM 1882 N N . CYS A 1 233 ? -47.726 2.293 50.953 1.00 91.56 233 CYS A N 1
ATOM 1883 C CA . CYS A 1 233 ? -47.337 0.994 50.427 1.00 91.56 233 CYS A CA 1
ATOM 1884 C C . CYS A 1 233 ? -46.902 0.049 51.558 1.00 91.56 233 CYS A C 1
ATOM 1886 O O . CYS A 1 233 ? -46.455 0.471 52.626 1.00 91.56 233 CYS A O 1
ATOM 1888 N N . VAL A 1 234 ? -47.004 -1.254 51.316 1.00 95.06 234 VAL A N 1
ATOM 1889 C CA . VAL A 1 234 ? -46.546 -2.308 52.222 1.00 95.06 234 VAL A CA 1
ATOM 1890 C C . VAL A 1 234 ? -45.614 -3.235 51.458 1.00 95.06 234 VAL A C 1
ATOM 1892 O O . VAL A 1 234 ? -46.002 -3.830 50.453 1.00 95.06 234 VAL A O 1
ATOM 1895 N N . TRP A 1 235 ? -44.380 -3.360 51.941 1.00 95.81 235 TRP A N 1
ATOM 1896 C CA . TRP A 1 235 ? -43.434 -4.368 51.476 1.00 95.81 235 TRP A CA 1
ATOM 1897 C C . TRP A 1 235 ? -43.741 -5.702 52.139 1.00 95.81 235 TRP A C 1
ATOM 1899 O O . TRP A 1 235 ? -43.916 -5.756 53.354 1.00 95.81 235 TRP A O 1
ATOM 1909 N N . LYS A 1 236 ? -43.771 -6.771 51.351 1.00 96.25 236 LYS A N 1
ATOM 1910 C CA . LYS A 1 236 ? -43.954 -8.148 51.802 1.00 96.25 236 LYS A CA 1
ATOM 1911 C C . LYS A 1 236 ? -42.813 -8.983 51.246 1.00 96.25 236 LYS A C 1
ATOM 1913 O O . LYS A 1 236 ? -42.815 -9.330 50.063 1.00 96.25 236 LYS A O 1
ATOM 1918 N N . GLY A 1 237 ? -41.820 -9.275 52.075 1.00 95.56 237 GLY A N 1
ATOM 1919 C CA . GLY A 1 237 ? -40.607 -9.913 51.585 1.00 95.56 237 GLY A CA 1
ATOM 1920 C C . GLY A 1 237 ? -39.483 -9.967 52.596 1.00 95.56 237 GLY A C 1
ATOM 1921 O O . GLY A 1 237 ? -39.686 -9.865 53.806 1.00 95.56 237 GLY A O 1
ATOM 1922 N N . ASP A 1 238 ? -38.285 -10.119 52.055 1.00 95.38 238 ASP A N 1
ATOM 1923 C CA . ASP A 1 238 ? -37.054 -10.211 52.810 1.00 95.38 238 ASP A CA 1
ATOM 1924 C C . ASP A 1 238 ? -36.708 -8.886 53.502 1.00 95.38 238 ASP A C 1
ATOM 1926 O O . ASP A 1 238 ? -36.821 -7.782 52.950 1.00 95.38 238 ASP A O 1
ATOM 1930 N N . VAL A 1 239 ? -36.274 -9.020 54.751 1.00 94.19 239 VAL A N 1
ATOM 1931 C CA . VAL A 1 239 ? -35.884 -7.940 55.648 1.00 94.19 239 VAL A CA 1
ATOM 1932 C C . VAL A 1 239 ? -34.558 -8.293 56.297 1.00 94.19 239 VAL A C 1
ATOM 1934 O O . VAL A 1 239 ? -34.389 -9.368 56.878 1.00 94.19 239 VAL A O 1
ATOM 1937 N N . LEU A 1 240 ? -33.629 -7.340 56.260 1.00 91.56 240 LEU A N 1
ATOM 1938 C CA . LEU A 1 240 ? -32.323 -7.441 56.896 1.00 91.56 240 LEU A CA 1
ATOM 1939 C C . LEU A 1 240 ? -32.128 -6.235 57.814 1.00 91.56 240 LEU A C 1
ATOM 1941 O O . LEU A 1 240 ? -32.167 -5.093 57.370 1.00 91.56 240 LEU A O 1
ATOM 1945 N N . GLY A 1 241 ? -31.932 -6.466 59.113 1.00 88.56 241 GLY A N 1
ATOM 1946 C CA . GLY A 1 241 ? -31.727 -5.370 60.072 1.00 88.56 241 GLY A CA 1
ATOM 1947 C C . GLY A 1 241 ? -32.931 -4.426 60.233 1.00 88.56 241 GLY A C 1
ATOM 1948 O O . GLY A 1 241 ? -32.744 -3.269 60.597 1.00 88.56 241 GLY A O 1
ATOM 1949 N N . GLY A 1 242 ? -34.152 -4.905 59.968 1.00 90.00 242 GLY A N 1
ATOM 1950 C CA . GLY A 1 242 ? -35.390 -4.123 60.104 1.00 90.00 242 GLY A CA 1
ATOM 1951 C C . GLY A 1 242 ? -35.713 -3.212 58.915 1.00 90.00 242 GLY A C 1
ATOM 1952 O O . GLY A 1 242 ? -36.621 -2.394 59.016 1.00 90.00 242 GLY A O 1
ATOM 1953 N N . VAL A 1 243 ? -34.985 -3.342 57.803 1.00 93.94 243 VAL A N 1
ATOM 1954 C CA . VAL A 1 243 ? -35.260 -2.643 56.542 1.00 93.94 243 VAL A CA 1
ATOM 1955 C C . VAL A 1 243 ? -35.479 -3.646 55.412 1.00 93.94 243 VAL A C 1
ATOM 1957 O O . VAL A 1 243 ? -34.882 -4.726 55.419 1.00 93.94 243 VAL A O 1
ATOM 1960 N N . ALA A 1 244 ? -36.321 -3.291 54.441 1.00 94.81 244 ALA A N 1
ATOM 1961 C CA . ALA A 1 244 ? -36.562 -4.097 53.252 1.00 94.81 244 ALA A CA 1
ATOM 1962 C C . ALA A 1 244 ? -35.248 -4.247 52.482 1.00 94.81 244 ALA A C 1
ATOM 1964 O O . ALA A 1 244 ? -34.621 -3.265 52.067 1.00 94.81 244 ALA A O 1
ATOM 1965 N N . THR A 1 245 ? -34.760 -5.478 52.399 1.00 94.75 245 THR A N 1
ATOM 1966 C CA . THR A 1 245 ? -33.498 -5.831 51.751 1.00 94.75 245 THR A CA 1
ATOM 1967 C C . THR A 1 245 ? -33.585 -7.294 51.375 1.00 94.75 245 THR A C 1
ATOM 1969 O O . THR A 1 245 ? -33.788 -8.124 52.256 1.00 94.75 245 THR A O 1
ATOM 1972 N N . GLY A 1 246 ? -33.411 -7.599 50.095 1.00 92.38 246 GLY A N 1
ATOM 1973 C CA . GLY A 1 246 ? -33.640 -8.928 49.540 1.00 92.38 246 GLY A CA 1
ATOM 1974 C C . GLY A 1 246 ? -34.823 -8.949 48.569 1.00 92.38 246 GLY A C 1
ATOM 1975 O O . GLY A 1 246 ? -35.211 -7.903 48.044 1.00 92.38 246 GLY A O 1
ATOM 1976 N N . SER A 1 247 ? -35.403 -10.124 48.334 1.00 94.75 247 SER A N 1
ATOM 1977 C CA . SER A 1 247 ? -36.506 -10.314 47.394 1.00 94.75 247 SER A CA 1
ATOM 1978 C C . SER A 1 247 ? -37.867 -10.061 48.045 1.00 94.75 247 SER A C 1
ATOM 1980 O O . SER A 1 247 ? -38.076 -10.350 49.224 1.00 94.75 247 SER A O 1
ATOM 1982 N N . GLY A 1 248 ? -38.828 -9.547 47.282 1.00 95.50 248 GLY A N 1
ATOM 1983 C CA . GLY A 1 248 ? -40.198 -9.396 47.758 1.00 95.50 248 GLY A CA 1
ATOM 1984 C C . GLY A 1 248 ? -41.087 -8.587 46.831 1.00 95.50 248 GLY A C 1
ATOM 1985 O O . GLY A 1 248 ? -40.746 -8.314 45.678 1.00 95.50 248 GLY A O 1
ATOM 1986 N N . VAL A 1 249 ? -42.248 -8.217 47.366 1.00 96.00 249 VAL A N 1
ATOM 1987 C CA . VAL A 1 249 ? -43.315 -7.537 46.636 1.00 96.00 249 VAL A CA 1
ATOM 1988 C C . VAL A 1 249 ? -43.746 -6.285 47.390 1.00 96.00 249 VAL A C 1
ATOM 1990 O O . VAL A 1 249 ? -43.988 -6.325 48.596 1.00 96.00 249 VAL A O 1
ATOM 1993 N N . LEU A 1 250 ? -43.877 -5.170 46.677 1.00 94.81 250 LEU A N 1
ATOM 1994 C CA . LEU A 1 250 ? -44.438 -3.924 47.180 1.00 94.81 250 LEU A CA 1
ATOM 1995 C C . LEU A 1 250 ? -45.888 -3.791 46.709 1.00 94.81 250 LEU A C 1
ATOM 1997 O O . LEU A 1 250 ? -46.181 -3.874 45.513 1.00 94.81 250 LEU A O 1
ATOM 2001 N N . VAL A 1 251 ? -46.789 -3.568 47.660 1.00 93.75 251 VAL A N 1
ATOM 2002 C CA . VAL A 1 251 ? -48.235 -3.482 47.441 1.00 93.75 251 VAL A CA 1
ATOM 2003 C C . VAL A 1 251 ? -48.720 -2.089 47.836 1.00 93.75 251 VAL A C 1
ATOM 2005 O O . VAL A 1 251 ? -48.317 -1.591 48.884 1.00 93.75 251 VAL A O 1
ATOM 2008 N N . ASN A 1 252 ? -49.565 -1.450 47.028 1.00 90.50 252 ASN A N 1
ATOM 2009 C CA . ASN A 1 252 ? -50.138 -0.140 47.354 1.00 90.50 252 ASN A CA 1
ATOM 2010 C C . ASN A 1 252 ? -51.274 -0.237 48.402 1.00 90.50 252 ASN A C 1
ATOM 2012 O O . ASN A 1 252 ? -51.651 -1.324 48.848 1.00 90.50 252 ASN A O 1
ATOM 2016 N N . SER A 1 253 ? -51.855 0.905 48.781 1.00 86.50 253 SER A N 1
ATOM 2017 C CA . SER A 1 253 ? -52.949 0.994 49.764 1.00 86.50 253 SER A CA 1
ATOM 2018 C C . SER A 1 253 ? -54.242 0.271 49.355 1.00 86.50 253 SER A C 1
ATOM 2020 O O . SER A 1 253 ? -55.070 -0.029 50.216 1.00 86.50 253 SER A O 1
ATOM 2022 N N . GLU A 1 254 ? -54.414 -0.031 48.066 1.00 85.12 254 GLU A N 1
ATOM 2023 C CA . GLU A 1 254 ? -55.564 -0.755 47.508 1.00 85.12 254 GLU A CA 1
ATOM 2024 C C . GLU A 1 254 ? -55.328 -2.272 47.422 1.00 85.12 254 GLU A C 1
ATOM 2026 O O . GLU A 1 254 ? -56.223 -3.023 47.038 1.00 85.12 254 GLU A O 1
ATOM 2031 N N . GLY A 1 255 ? -54.138 -2.750 47.801 1.00 85.06 255 GLY A N 1
ATOM 2032 C CA . GLY A 1 255 ? -53.781 -4.164 47.713 1.00 85.06 255 GLY A CA 1
ATOM 2033 C C . GLY A 1 255 ? -53.238 -4.595 46.344 1.00 85.06 255 GLY A C 1
ATOM 2034 O O . GLY A 1 255 ? -53.058 -5.792 46.124 1.00 85.06 255 GLY A O 1
ATOM 2035 N N . VAL A 1 256 ? -52.958 -3.653 45.437 1.00 89.56 256 VAL A N 1
ATOM 2036 C CA . VAL A 1 256 ? -52.393 -3.914 44.104 1.00 89.56 256 VAL A CA 1
ATOM 2037 C C . VAL A 1 256 ? -50.870 -3.988 44.186 1.00 89.56 256 VAL A C 1
ATOM 2039 O O . VAL A 1 256 ? -50.226 -3.131 44.795 1.00 89.56 256 VAL A O 1
ATOM 2042 N N . VAL A 1 257 ? -50.280 -5.001 43.550 1.00 92.31 257 VAL A N 1
ATOM 2043 C CA . VAL A 1 257 ? -48.824 -5.124 43.413 1.00 92.31 257 VAL A CA 1
ATOM 2044 C C . VAL A 1 257 ? -48.314 -4.042 42.468 1.00 92.31 257 VAL A C 1
ATOM 2046 O O . VAL A 1 257 ? -48.729 -3.993 41.316 1.00 92.31 257 VAL A O 1
ATOM 2049 N N . VAL A 1 258 ? -47.401 -3.197 42.947 1.00 93.38 258 VAL A N 1
ATOM 2050 C CA . VAL A 1 258 ? -46.779 -2.122 42.150 1.00 93.38 258 VAL A CA 1
ATOM 2051 C C . VAL A 1 258 ? -45.324 -2.424 41.801 1.00 93.38 258 VAL A C 1
ATOM 2053 O O . VAL A 1 258 ? -44.799 -1.897 40.823 1.00 93.38 258 VAL A O 1
ATOM 2056 N N . TYR A 1 259 ? -44.671 -3.303 42.562 1.00 95.12 259 TYR A N 1
ATOM 2057 C CA . TYR A 1 259 ? -43.302 -3.733 42.301 1.00 95.12 259 TYR A CA 1
ATOM 2058 C C . TYR A 1 259 ? -43.053 -5.141 42.845 1.00 95.12 259 TYR A C 1
ATOM 2060 O O . TYR A 1 259 ? -43.500 -5.476 43.938 1.00 95.12 259 TYR A O 1
ATOM 2068 N N . GLU A 1 260 ? -42.303 -5.945 42.106 1.00 95.88 260 GLU A N 1
ATOM 2069 C CA . GLU A 1 260 ? -41.773 -7.244 42.518 1.00 95.88 260 GLU A CA 1
ATOM 2070 C C . GLU A 1 260 ? -40.296 -7.291 42.141 1.00 95.88 260 GLU A C 1
ATOM 2072 O O . GLU A 1 260 ? -39.946 -7.089 40.980 1.00 95.88 260 GLU A O 1
ATOM 2077 N N . GLY A 1 261 ? -39.409 -7.552 43.093 1.00 94.62 261 GLY A N 1
ATOM 2078 C CA . GLY A 1 261 ? -37.981 -7.581 42.793 1.00 94.62 261 GLY A CA 1
ATOM 2079 C C . GLY A 1 261 ? -37.110 -7.461 44.023 1.00 94.62 261 GLY A C 1
ATOM 2080 O O . GLY A 1 261 ? -37.552 -7.713 45.145 1.00 94.62 261 GLY A O 1
ATOM 2081 N N . MET A 1 262 ? -35.857 -7.079 43.805 1.00 94.31 262 MET A N 1
ATOM 2082 C CA . MET A 1 262 ? -34.925 -6.826 44.891 1.00 94.31 262 MET A CA 1
ATOM 2083 C C . MET A 1 262 ? -35.130 -5.425 45.494 1.00 94.31 262 MET A C 1
ATOM 2085 O O . MET A 1 262 ? -35.371 -4.433 44.800 1.00 94.31 262 MET A O 1
ATOM 2089 N N . MET A 1 263 ? -35.037 -5.342 46.818 1.00 94.31 263 MET A N 1
ATOM 2090 C CA . MET A 1 263 ? -34.828 -4.096 47.548 1.00 94.31 263 MET A CA 1
ATOM 2091 C C . MET A 1 263 ? -33.468 -4.107 48.236 1.00 94.31 263 MET A C 1
ATOM 2093 O O . MET A 1 263 ? -32.932 -5.153 48.608 1.00 94.31 263 MET A O 1
ATOM 2097 N N . LEU A 1 264 ? -32.929 -2.916 48.456 1.00 92.75 264 LEU A N 1
ATOM 2098 C CA . LEU A 1 264 ? -31.739 -2.690 49.254 1.00 92.75 264 LEU A CA 1
ATOM 2099 C C . LEU A 1 264 ? -31.931 -1.418 50.078 1.00 92.75 264 LEU A C 1
ATOM 2101 O O . LEU A 1 264 ? -32.081 -0.329 49.529 1.00 92.75 264 LEU A O 1
ATOM 2105 N N . ASN A 1 265 ? -31.911 -1.552 51.406 1.00 91.88 265 ASN A N 1
ATOM 2106 C CA . ASN A 1 265 ? -32.135 -0.448 52.343 1.00 91.88 265 ASN A CA 1
ATOM 2107 C C . ASN A 1 265 ? -33.421 0.360 52.045 1.00 91.88 265 ASN A C 1
ATOM 2109 O O . ASN A 1 265 ? -33.390 1.590 52.041 1.00 91.88 265 ASN A O 1
ATOM 2113 N N . ASN A 1 266 ? -34.550 -0.328 51.827 1.00 94.00 266 ASN A N 1
ATOM 2114 C CA . ASN A 1 266 ? -35.862 0.247 51.478 1.00 94.00 266 ASN A CA 1
ATOM 2115 C C . ASN A 1 266 ? -35.959 0.932 50.101 1.00 94.00 266 ASN A C 1
ATOM 2117 O O . ASN A 1 266 ? -36.951 1.608 49.852 1.00 94.00 266 ASN A O 1
ATOM 2121 N N . MET A 1 267 ? -34.973 0.778 49.218 1.00 92.94 267 MET A N 1
ATOM 2122 C CA . MET A 1 267 ? -35.030 1.296 47.845 1.00 92.94 267 MET A CA 1
ATOM 2123 C C . MET A 1 267 ? -35.009 0.140 46.847 1.00 92.94 267 MET A C 1
ATOM 2125 O O . MET A 1 267 ? -34.369 -0.882 47.108 1.00 92.94 267 MET A O 1
ATOM 2129 N N . ARG A 1 268 ? -35.666 0.295 45.693 1.00 93.25 268 ARG A N 1
ATOM 2130 C CA . ARG A 1 268 ? -35.564 -0.659 44.577 1.00 93.25 268 ARG A CA 1
ATOM 2131 C C . ARG A 1 268 ? -34.128 -0.683 44.056 1.00 93.25 268 ARG A C 1
ATOM 2133 O O . ARG A 1 268 ? -33.527 0.363 43.793 1.00 93.25 268 ARG A O 1
ATOM 2140 N N . GLU A 1 269 ? -33.581 -1.882 43.927 1.00 91.56 269 GLU A N 1
ATOM 2141 C CA . GLU A 1 269 ? -32.199 -2.153 43.527 1.00 91.56 269 GLU A CA 1
ATOM 2142 C C . GLU A 1 269 ? -32.170 -3.504 42.808 1.00 91.56 269 GLU A C 1
ATOM 2144 O O . GLU A 1 269 ? -32.989 -4.360 43.113 1.00 91.56 269 GLU A O 1
ATOM 2149 N N . GLY A 1 270 ? -31.234 -3.725 41.887 1.00 88.19 270 GLY A N 1
ATOM 2150 C CA . GLY A 1 270 ? -31.076 -5.022 41.231 1.00 88.19 270 GLY A CA 1
ATOM 2151 C C . GLY A 1 270 ? -32.203 -5.322 40.244 1.00 88.19 270 GLY A C 1
ATOM 2152 O O . GLY A 1 270 ? -32.793 -4.408 39.672 1.00 88.19 270 GLY A O 1
ATOM 2153 N N . MET A 1 271 ? -32.486 -6.602 40.004 1.00 89.12 271 MET A N 1
ATOM 2154 C CA . MET A 1 271 ? -33.550 -6.997 39.080 1.00 89.12 271 MET A CA 1
ATOM 2155 C C . MET A 1 271 ? -34.929 -6.778 39.709 1.00 89.12 271 MET A C 1
ATOM 2157 O O . MET A 1 271 ? -35.198 -7.216 40.831 1.00 89.12 271 MET A O 1
ATOM 2161 N N . GLY A 1 272 ? -35.829 -6.139 38.959 1.00 93.81 272 GLY A N 1
ATOM 2162 C CA . GLY A 1 272 ? -37.190 -5.894 39.415 1.00 93.81 272 GLY A CA 1
ATOM 2163 C C . GLY A 1 272 ? -38.178 -5.578 38.298 1.00 93.81 272 GLY A C 1
ATOM 2164 O O . GLY A 1 272 ? -37.849 -4.991 37.264 1.00 93.81 272 GLY A O 1
ATOM 2165 N N . THR A 1 273 ? -39.425 -5.957 38.540 1.00 94.88 273 THR A N 1
ATOM 2166 C CA . THR A 1 273 ? -40.587 -5.699 37.699 1.00 94.88 273 THR A CA 1
ATOM 2167 C C . THR A 1 273 ? -41.485 -4.674 38.380 1.00 94.88 273 THR A C 1
ATOM 2169 O O . THR A 1 273 ? -41.901 -4.859 39.518 1.00 94.88 273 THR A O 1
ATOM 2172 N N . GLU A 1 274 ? -41.801 -3.592 37.679 1.00 95.06 274 GLU A N 1
ATOM 2173 C CA . GLU A 1 274 ? -42.820 -2.621 38.080 1.00 95.06 274 GLU A CA 1
ATOM 2174 C C . GLU A 1 274 ? -44.116 -2.911 37.323 1.00 95.06 274 GLU A C 1
ATOM 2176 O O . GLU A 1 274 ? -44.097 -3.345 36.165 1.00 95.06 274 GLU A O 1
ATOM 2181 N N . PHE A 1 275 ? -45.242 -2.682 37.988 1.00 92.44 275 PHE A N 1
ATOM 2182 C CA . PHE A 1 275 ? -46.579 -2.921 37.459 1.00 92.44 275 PHE A CA 1
ATOM 2183 C C . PHE A 1 275 ? -47.376 -1.620 37.425 1.00 92.44 275 PHE A C 1
ATOM 2185 O O . PHE A 1 275 ? -47.145 -0.714 38.228 1.00 92.44 275 PHE A O 1
ATOM 2192 N N . PHE A 1 276 ? -48.331 -1.527 36.500 1.00 86.94 276 PHE A N 1
ATOM 2193 C CA . PHE A 1 276 ? -49.252 -0.395 36.464 1.00 86.94 276 PHE A CA 1
ATOM 2194 C C . PHE A 1 276 ? -50.100 -0.350 37.740 1.00 86.94 276 PHE A C 1
ATOM 2196 O O . PHE A 1 276 ? -50.684 -1.352 38.153 1.00 86.94 276 PHE A O 1
ATOM 2203 N N . SER A 1 277 ? -50.171 0.835 38.349 1.00 80.81 277 SER A N 1
ATOM 2204 C CA . SER A 1 277 ? -51.013 1.110 39.519 1.00 80.81 277 SER A CA 1
ATOM 2205 C C . SER A 1 277 ? -52.483 1.351 39.163 1.00 80.81 277 SER A C 1
ATOM 2207 O O . SER A 1 277 ? -53.310 1.446 40.063 1.00 80.81 277 SER A O 1
ATOM 2209 N N . GLU A 1 278 ? -52.801 1.464 37.872 1.00 81.94 278 GLU A N 1
ATOM 2210 C CA . GLU A 1 278 ? -54.144 1.677 37.324 1.00 81.94 278 GLU A CA 1
ATOM 2211 C C . GLU A 1 278 ? -54.450 0.624 36.242 1.00 81.94 278 GLU A C 1
ATOM 2213 O O . GLU A 1 278 ? -53.562 -0.116 35.814 1.00 81.94 278 GLU A O 1
ATOM 2218 N N . GLU A 1 279 ? -55.711 0.534 35.808 1.00 75.31 279 GLU A N 1
ATOM 2219 C CA . GLU A 1 279 ? -56.139 -0.398 34.755 1.00 75.31 279 GLU A CA 1
ATOM 2220 C C . GLU A 1 279 ? -55.298 -0.233 33.469 1.00 75.31 279 GLU A C 1
ATOM 2222 O O . GLU A 1 279 ? -55.158 0.889 32.977 1.00 75.31 279 GLU A O 1
ATOM 2227 N N . PRO A 1 280 ? -54.772 -1.322 32.872 1.00 73.44 280 PRO A N 1
ATOM 2228 C CA . PRO A 1 280 ? -54.953 -2.724 33.253 1.00 73.44 280 PRO A CA 1
ATOM 2229 C C . PRO A 1 280 ? -54.064 -3.156 34.434 1.00 73.44 280 PRO A C 1
ATOM 2231 O O . PRO A 1 280 ? -52.835 -3.218 34.322 1.00 73.44 280 PRO A O 1
ATOM 2234 N N . LEU A 1 281 ? -54.701 -3.553 35.541 1.00 76.25 281 LEU A N 1
ATOM 2235 C CA . LEU A 1 281 ? -54.011 -4.050 36.735 1.00 76.25 281 LEU A CA 1
ATOM 2236 C C . LEU A 1 281 ? -53.197 -5.314 36.412 1.00 76.25 281 LEU A C 1
ATOM 2238 O O . LEU A 1 281 ? -53.558 -6.107 35.540 1.00 76.25 281 LEU A O 1
ATOM 2242 N N . ASN A 1 282 ? -52.101 -5.529 37.143 1.00 74.62 282 ASN A N 1
ATOM 2243 C CA . ASN A 1 282 ? -51.183 -6.666 36.972 1.00 74.62 282 ASN A CA 1
ATOM 2244 C C . ASN A 1 282 ? -50.468 -6.739 35.606 1.00 74.62 282 ASN A C 1
ATOM 2246 O O . ASN A 1 282 ? -49.803 -7.738 35.318 1.00 74.62 282 ASN A O 1
ATOM 2250 N N . ARG A 1 283 ? -50.547 -5.703 34.757 1.00 86.06 283 ARG A N 1
ATOM 2251 C CA . ARG A 1 283 ? -49.619 -5.564 33.627 1.00 86.06 283 ARG A CA 1
ATOM 2252 C C . ARG A 1 283 ? -48.311 -4.934 34.094 1.00 86.06 283 ARG A C 1
ATOM 2254 O O . ARG A 1 283 ? -48.305 -3.983 34.870 1.00 86.06 283 ARG A O 1
ATOM 2261 N N . ARG A 1 284 ? -47.200 -5.464 33.581 1.00 90.56 284 ARG A N 1
ATOM 2262 C CA . ARG A 1 284 ? -45.862 -4.897 33.789 1.00 90.56 284 ARG A CA 1
ATOM 2263 C C . ARG A 1 284 ? -45.785 -3.552 33.078 1.00 90.56 284 ARG A C 1
ATOM 2265 O O . ARG A 1 284 ? -46.168 -3.495 31.916 1.00 90.56 284 ARG A O 1
ATOM 2272 N N . SER A 1 285 ? -45.277 -2.523 33.743 1.00 91.31 285 SER A N 1
ATOM 2273 C CA . SER A 1 285 ? -44.879 -1.251 33.127 1.00 91.31 285 SER A CA 1
ATOM 2274 C C . SER A 1 285 ? -43.393 -1.262 32.761 1.00 91.31 285 SER A C 1
ATOM 2276 O O . SER A 1 285 ? -42.987 -0.682 31.753 1.00 91.31 285 SER A O 1
ATOM 2278 N N . TYR A 1 286 ? -42.584 -1.968 33.555 1.00 93.44 286 TYR A N 1
ATOM 2279 C CA . TYR A 1 286 ? -41.146 -2.103 33.374 1.00 93.44 286 TYR A CA 1
ATOM 2280 C C . TYR A 1 286 ? -40.651 -3.441 33.921 1.00 93.44 286 TYR A C 1
ATOM 2282 O O . TYR A 1 286 ? -41.133 -3.920 34.942 1.00 93.44 286 TYR A O 1
ATOM 2290 N N . ASN A 1 287 ? -39.660 -4.034 33.267 1.00 93.12 287 ASN A N 1
ATOM 2291 C CA . ASN A 1 287 ? -38.909 -5.172 33.786 1.00 93.12 287 ASN A CA 1
ATOM 2292 C C . ASN A 1 287 ? -37.429 -4.976 33.470 1.00 93.12 287 ASN A C 1
ATOM 2294 O O . ASN A 1 287 ? -37.061 -4.927 32.294 1.00 93.12 287 ASN A O 1
ATOM 2298 N N . GLY A 1 288 ? -36.589 -4.871 34.493 1.00 90.19 288 GLY A N 1
ATOM 2299 C CA . GLY A 1 288 ? -35.168 -4.628 34.292 1.00 90.19 288 GLY A CA 1
ATOM 2300 C C . GLY A 1 288 ? -34.417 -4.313 35.570 1.00 90.19 288 GLY A C 1
ATOM 2301 O O . GLY A 1 288 ? -34.900 -4.550 36.677 1.00 90.19 288 GLY A O 1
ATOM 2302 N N . MET A 1 289 ? -33.222 -3.767 35.388 1.00 86.00 289 MET A N 1
ATOM 2303 C CA . MET A 1 289 ? -32.342 -3.373 36.476 1.00 86.00 289 MET A CA 1
ATOM 2304 C C . MET A 1 289 ? -32.806 -2.052 37.130 1.00 86.00 289 MET A C 1
ATOM 2306 O O . MET A 1 289 ? -33.392 -1.165 36.492 1.00 86.00 289 MET A O 1
ATOM 2310 N N . TRP A 1 290 ? -32.561 -1.944 38.434 1.00 89.31 290 TRP A N 1
ATOM 2311 C CA . TRP A 1 290 ? -32.877 -0.808 39.296 1.00 89.31 290 TRP A CA 1
ATOM 2312 C C . TRP A 1 290 ? -31.649 -0.390 40.105 1.00 89.31 290 TRP A C 1
ATOM 2314 O O . TRP A 1 290 ? -30.831 -1.216 40.515 1.00 89.31 290 TRP A O 1
ATOM 2324 N N . GLY A 1 291 ? -31.553 0.900 40.410 1.00 85.94 291 GLY A N 1
ATOM 2325 C CA . GLY A 1 291 ? -30.598 1.431 41.377 1.00 85.94 291 GLY A CA 1
ATOM 2326 C C . GLY A 1 291 ? -31.153 2.679 42.045 1.00 85.94 291 GLY A C 1
ATOM 2327 O O . GLY A 1 291 ? -31.527 3.624 41.355 1.00 85.94 291 GLY A O 1
ATOM 2328 N N . ASN A 1 292 ? -31.188 2.699 43.382 1.00 86.88 292 ASN A N 1
ATOM 2329 C CA . ASN A 1 292 ? -31.736 3.815 44.169 1.00 86.88 292 ASN A CA 1
ATOM 2330 C C . ASN A 1 292 ? -33.135 4.270 43.704 1.00 86.88 292 ASN A C 1
ATOM 2332 O O . ASN A 1 292 ? -33.338 5.454 43.441 1.00 86.88 292 ASN A O 1
ATOM 2336 N N . ASP A 1 293 ? -34.087 3.345 43.558 1.00 91.25 293 ASP A N 1
ATOM 2337 C CA . ASP A 1 293 ? -35.459 3.641 43.101 1.00 91.25 293 ASP A CA 1
ATOM 2338 C C . ASP A 1 293 ? -35.606 4.189 41.679 1.00 91.25 293 ASP A C 1
ATOM 2340 O O . ASP A 1 293 ? -36.721 4.501 41.253 1.00 91.25 293 ASP A O 1
ATOM 2344 N N . LEU A 1 294 ? -34.519 4.248 40.915 1.00 89.00 294 LEU A N 1
ATOM 2345 C CA . LEU A 1 294 ? -34.523 4.656 39.520 1.00 89.00 294 LEU A CA 1
ATOM 2346 C C . LEU A 1 294 ? -34.215 3.455 38.626 1.00 89.00 294 LEU A C 1
ATOM 2348 O O . LEU A 1 294 ? -33.400 2.595 38.967 1.00 89.00 294 LEU A O 1
ATOM 2352 N N . ARG A 1 295 ? -34.855 3.415 37.454 1.00 87.62 295 ARG A N 1
ATOM 2353 C CA . ARG A 1 295 ? -34.509 2.466 36.388 1.00 87.62 295 ARG A CA 1
ATOM 2354 C C . ARG A 1 295 ? -33.059 2.722 35.986 1.00 87.62 295 ARG A C 1
ATOM 2356 O O . ARG A 1 295 ? -32.687 3.871 35.731 1.00 87.62 295 ARG A O 1
ATOM 2363 N N . ASN A 1 296 ? -32.241 1.681 35.976 1.00 77.62 296 ASN A N 1
ATOM 2364 C CA . ASN A 1 296 ? -30.807 1.791 35.736 1.00 77.62 296 ASN A CA 1
ATOM 2365 C C . ASN A 1 296 ? -30.317 0.493 35.085 1.00 77.62 296 ASN A C 1
ATOM 2367 O O . ASN A 1 296 ? -30.767 -0.561 35.496 1.00 77.62 296 ASN A O 1
ATOM 2371 N N . GLY A 1 297 ? -29.434 0.540 34.092 1.00 72.44 297 GLY A N 1
ATOM 2372 C CA . GLY A 1 297 ? -28.978 -0.635 33.353 1.00 72.44 297 GLY A CA 1
ATOM 2373 C C . GLY A 1 297 ? -29.995 -1.124 32.318 1.00 72.44 297 GLY A C 1
ATOM 2374 O O . GLY A 1 297 ? -30.839 -0.366 31.842 1.00 72.44 297 GLY A O 1
ATOM 2375 N N . ALA A 1 298 ? -29.899 -2.393 31.922 1.00 73.00 298 ALA A N 1
ATOM 2376 C CA . ALA A 1 298 ? -30.795 -2.969 30.922 1.00 73.00 298 ALA A CA 1
ATOM 2377 C C . ALA A 1 298 ? -32.226 -3.117 31.460 1.00 73.00 298 ALA A C 1
ATOM 2379 O O . ALA A 1 298 ? -32.443 -3.666 32.545 1.00 73.00 298 ALA A O 1
ATOM 2380 N N . GLY A 1 299 ? -33.214 -2.677 30.680 1.00 84.88 299 GLY A N 1
ATOM 2381 C CA . GLY A 1 299 ? -34.613 -2.802 31.063 1.00 84.88 299 GLY A CA 1
ATOM 2382 C C . GLY A 1 299 ? -35.587 -2.646 29.908 1.00 84.88 299 GLY A C 1
ATOM 2383 O O . GLY A 1 299 ? -35.298 -2.022 28.892 1.00 84.88 299 GLY A O 1
ATOM 2384 N N . THR A 1 300 ? -36.760 -3.247 30.066 1.00 87.25 300 THR A N 1
ATOM 2385 C CA . THR A 1 300 ? -37.824 -3.260 29.063 1.00 87.25 300 THR A CA 1
ATOM 2386 C C . THR A 1 300 ? -39.035 -2.510 29.583 1.00 87.25 300 THR A C 1
ATOM 2388 O O . THR A 1 300 ? -39.603 -2.902 30.600 1.00 87.25 300 THR A O 1
ATOM 2391 N N . ASN A 1 301 ? -39.441 -1.462 28.872 1.00 89.31 301 ASN A N 1
ATOM 2392 C CA . ASN A 1 301 ? -40.721 -0.796 29.076 1.00 89.31 301 ASN A CA 1
ATOM 2393 C C . ASN A 1 301 ? -41.830 -1.517 28.328 1.00 89.31 301 ASN A C 1
ATOM 2395 O O . ASN A 1 301 ? -41.597 -2.051 27.246 1.00 89.31 301 ASN A O 1
ATOM 2399 N N . PHE A 1 302 ? -43.039 -1.449 28.870 1.00 88.69 302 PHE A N 1
ATOM 2400 C CA . PHE A 1 302 ? -44.242 -1.969 28.237 1.00 88.69 302 PHE A CA 1
ATOM 2401 C C . PHE A 1 302 ? -45.274 -0.855 28.107 1.00 88.69 302 PHE A C 1
ATOM 2403 O O . PHE A 1 302 ? -45.522 -0.110 29.053 1.00 88.69 302 PHE A O 1
ATOM 2410 N N . ASP A 1 303 ? -45.872 -0.750 26.930 1.00 83.75 303 ASP A N 1
ATOM 2411 C CA . ASP A 1 303 ? -46.943 0.191 26.652 1.00 83.75 303 ASP A CA 1
ATOM 2412 C C . ASP A 1 303 ? -48.265 -0.300 27.283 1.00 83.75 303 ASP A C 1
ATOM 2414 O O . ASP A 1 303 ? -48.642 -1.464 27.081 1.00 83.75 303 ASP A O 1
ATOM 2418 N N . PRO A 1 304 ? -48.975 0.544 28.057 1.00 81.94 304 PRO A N 1
ATOM 2419 C CA . PRO A 1 304 ? -50.177 0.129 28.783 1.00 81.94 304 PRO A CA 1
ATOM 2420 C C . PRO A 1 304 ? -51.322 -0.296 27.856 1.00 81.94 304 PRO A C 1
ATOM 2422 O O . PRO A 1 304 ? -52.043 -1.248 28.174 1.00 81.94 304 PRO A O 1
ATOM 2425 N N . GLU A 1 305 ? -51.471 0.359 26.700 1.00 80.38 305 GLU A N 1
ATOM 2426 C CA . GLU A 1 305 ? -52.600 0.164 25.784 1.00 80.38 305 GLU A CA 1
ATOM 2427 C C . GLU A 1 305 ? -52.352 -1.007 24.824 1.00 80.38 305 GLU A C 1
ATOM 2429 O O . GLU A 1 305 ? -53.135 -1.957 24.745 1.00 80.38 305 GLU A O 1
ATOM 2434 N N . THR A 1 306 ? -51.223 -0.970 24.121 1.00 83.06 306 THR A N 1
ATOM 2435 C CA . THR A 1 306 ? -50.861 -1.905 23.049 1.00 83.06 306 THR A CA 1
ATOM 2436 C C . THR A 1 306 ? -50.163 -3.162 23.561 1.00 83.06 306 THR A C 1
ATOM 2438 O O . THR A 1 306 ? -50.193 -4.196 22.892 1.00 83.06 306 THR A O 1
ATOM 2441 N N . GLY A 1 307 ? -49.533 -3.100 24.741 1.00 77.44 307 GLY A N 1
ATOM 2442 C CA . GLY A 1 307 ? -48.654 -4.155 25.249 1.00 77.44 307 GLY A CA 1
ATOM 2443 C C . GLY A 1 307 ? -47.322 -4.268 24.497 1.00 77.44 307 GLY A C 1
ATOM 2444 O O . GLY A 1 307 ? -46.579 -5.221 24.738 1.00 77.44 307 GLY A O 1
ATOM 2445 N N . ALA A 1 308 ? -47.019 -3.332 23.588 1.00 81.69 308 ALA A N 1
ATOM 2446 C CA . ALA A 1 308 ? -45.735 -3.270 22.902 1.00 81.69 308 ALA A CA 1
ATOM 2447 C C . ALA A 1 308 ? -44.605 -3.074 23.920 1.00 81.69 308 ALA A C 1
ATOM 2449 O O . ALA A 1 308 ? -44.759 -2.338 24.892 1.00 81.69 308 ALA A O 1
ATOM 2450 N N . SER A 1 309 ? -43.469 -3.733 23.704 1.00 86.69 309 SER A N 1
ATOM 2451 C CA . SER A 1 309 ? -42.321 -3.656 24.605 1.00 86.69 309 SER A CA 1
ATOM 2452 C C . SER A 1 309 ? -41.109 -3.039 23.916 1.00 86.69 309 SER A C 1
ATOM 2454 O O . SER A 1 309 ? -40.806 -3.419 22.786 1.00 86.69 309 SER A O 1
ATOM 2456 N N . CYS A 1 310 ? -40.391 -2.152 24.603 1.00 79.44 310 CYS A N 1
ATOM 2457 C CA . CYS A 1 310 ? -39.143 -1.551 24.126 1.00 79.44 310 CYS A CA 1
ATOM 2458 C C . CYS A 1 310 ? -38.031 -1.793 25.148 1.00 79.44 310 CYS A C 1
ATOM 2460 O O . CYS A 1 310 ? -38.195 -1.456 26.322 1.00 79.44 310 CYS A O 1
ATOM 2462 N N . THR A 1 311 ? -36.932 -2.412 24.717 1.00 79.69 311 THR A N 1
ATOM 2463 C CA . THR A 1 311 ? -35.770 -2.706 25.565 1.00 79.69 311 THR A CA 1
ATOM 2464 C C . THR A 1 311 ? -34.684 -1.668 25.322 1.00 79.69 311 THR A C 1
ATOM 2466 O O . THR A 1 311 ? -34.232 -1.510 24.192 1.00 79.69 311 THR A O 1
ATOM 2469 N N . ASP A 1 312 ? -34.243 -1.012 26.392 1.00 77.12 312 ASP A N 1
ATOM 2470 C CA . ASP A 1 312 ? -33.266 0.074 26.362 1.00 77.12 312 ASP A CA 1
ATOM 2471 C C . ASP A 1 312 ? -32.321 0.019 27.574 1.00 77.12 312 ASP A C 1
ATOM 2473 O O . ASP A 1 312 ? -32.546 -0.722 28.539 1.00 77.12 312 ASP A O 1
ATOM 2477 N N . ILE A 1 313 ? -31.253 0.821 27.528 1.00 70.38 313 ILE A N 1
ATOM 2478 C CA . ILE A 1 313 ? -30.363 1.059 28.670 1.00 70.38 313 ILE A CA 1
ATOM 2479 C C . ILE A 1 313 ? -30.816 2.324 29.400 1.00 70.38 313 ILE A C 1
ATOM 2481 O O . ILE A 1 313 ? -30.923 3.400 28.808 1.00 70.38 313 ILE A O 1
ATOM 2485 N N . TRP A 1 314 ? -31.060 2.187 30.698 1.00 74.00 314 TRP A N 1
ATOM 2486 C CA . TRP A 1 314 ? -31.520 3.246 31.582 1.00 74.00 314 TRP A CA 1
ATOM 2487 C C . TRP A 1 314 ? -30.365 3.801 32.410 1.00 74.00 314 TRP A C 1
ATOM 2489 O O . TRP A 1 314 ? -29.537 3.050 32.918 1.00 74.00 314 TRP A O 1
ATOM 2499 N N . LEU A 1 315 ? -30.333 5.115 32.604 1.00 70.50 315 LEU A N 1
ATOM 2500 C CA . LEU A 1 315 ? -29.416 5.779 33.521 1.00 70.50 315 LEU A CA 1
ATOM 2501 C C . LEU A 1 315 ? -30.210 6.775 34.363 1.00 70.50 315 LEU A C 1
ATOM 2503 O O . LEU A 1 315 ? -30.762 7.743 33.838 1.00 70.50 315 LEU A O 1
ATOM 2507 N N . ASP A 1 316 ? -30.301 6.509 35.666 1.00 73.88 316 ASP A N 1
ATOM 2508 C CA . ASP A 1 316 ? -31.009 7.353 36.636 1.00 73.88 316 ASP A CA 1
ATOM 2509 C C . ASP A 1 316 ? -32.434 7.735 36.176 1.00 73.88 316 ASP A C 1
ATOM 2511 O O . ASP A 1 316 ? -32.869 8.884 36.273 1.00 73.88 316 ASP A O 1
ATOM 2515 N N . GLY A 1 317 ? -33.171 6.749 35.646 1.00 76.25 317 GLY A N 1
ATOM 2516 C CA . GLY A 1 317 ? -34.564 6.896 35.220 1.00 76.25 317 GLY A CA 1
ATOM 2517 C C . GLY A 1 317 ? -34.769 7.462 33.812 1.00 76.25 317 GLY A C 1
ATOM 2518 O O . GLY A 1 317 ? -35.917 7.647 33.410 1.00 76.25 317 GLY A O 1
ATOM 2519 N N . LYS A 1 318 ? -33.702 7.714 33.045 1.00 75.19 318 LYS A N 1
ATOM 2520 C CA . LYS A 1 318 ? -33.776 8.171 31.646 1.00 75.19 318 LYS A CA 1
ATOM 2521 C C . LYS A 1 318 ? -33.224 7.119 30.689 1.00 75.19 318 LYS A C 1
ATOM 2523 O O . LYS A 1 318 ? -32.255 6.445 31.018 1.00 75.19 318 LYS A O 1
ATOM 2528 N N . VAL A 1 319 ? -33.818 7.008 29.503 1.00 72.81 319 VAL A N 1
ATOM 2529 C CA . VAL A 1 319 ? -33.288 6.178 28.410 1.00 72.81 319 VAL A CA 1
ATOM 2530 C C . VAL A 1 319 ? -32.047 6.855 27.822 1.00 72.81 319 VAL A C 1
ATOM 2532 O O . VAL A 1 319 ? -32.084 8.055 27.549 1.00 72.81 319 VAL A O 1
ATOM 2535 N N . GLY A 1 320 ? -30.953 6.106 27.669 1.00 66.38 320 GLY A N 1
ATOM 2536 C CA . GLY A 1 320 ? -29.721 6.592 27.045 1.00 66.38 320 GLY A CA 1
ATOM 2537 C C . GLY A 1 320 ? -29.878 6.826 25.539 1.00 66.38 320 GLY A C 1
ATOM 2538 O O . GLY A 1 320 ? -30.550 6.060 24.851 1.00 66.38 320 GLY A O 1
ATOM 2539 N N . GLU A 1 321 ? -29.253 7.881 25.014 1.00 69.81 321 GLU A N 1
ATOM 2540 C CA . GLU A 1 321 ? -29.213 8.139 23.572 1.00 69.81 321 GLU A CA 1
ATOM 2541 C C . GLU A 1 321 ? -28.274 7.141 22.878 1.00 69.81 321 GLU A C 1
ATOM 2543 O O . GLU A 1 321 ? -27.123 6.969 23.278 1.00 69.81 321 GLU A O 1
ATOM 2548 N N . LYS A 1 322 ? -28.762 6.484 21.819 1.00 76.88 322 LYS A N 1
ATOM 2549 C CA . LYS A 1 322 ? -27.985 5.495 21.053 1.00 76.88 322 LYS A CA 1
ATOM 2550 C C . LYS A 1 322 ? -26.997 6.136 20.080 1.00 76.88 322 LYS A C 1
ATOM 2552 O O . LYS A 1 322 ? -25.894 5.630 19.913 1.00 76.88 322 LYS A O 1
ATOM 2557 N N . ASN A 1 323 ? -27.383 7.251 19.466 1.00 78.81 323 ASN A N 1
ATOM 2558 C CA . ASN A 1 323 ? -26.559 7.995 18.517 1.00 78.81 323 ASN A CA 1
ATOM 2559 C C . ASN A 1 323 ? -26.239 9.351 19.129 1.00 78.81 323 ASN A C 1
ATOM 2561 O O . ASN A 1 323 ? -27.142 10.167 19.306 1.00 78.81 323 ASN A O 1
ATOM 2565 N N . VAL A 1 324 ? -24.973 9.582 19.458 1.00 79.25 324 VAL A N 1
ATOM 2566 C CA . VAL A 1 324 ? -24.554 10.770 20.202 1.00 79.25 324 VAL A CA 1
ATOM 2567 C C . VAL A 1 324 ? -23.509 11.547 19.422 1.00 79.25 324 VAL A C 1
ATOM 2569 O O . VAL A 1 324 ? -22.515 10.987 18.960 1.00 79.25 324 VAL A O 1
ATOM 2572 N N . VAL A 1 325 ? -23.709 12.864 19.335 1.00 76.25 325 VAL A N 1
ATOM 2573 C CA . VAL A 1 325 ? -22.722 13.813 18.813 1.00 76.25 325 VAL A CA 1
ATOM 2574 C C . VAL A 1 325 ? -22.191 14.669 19.960 1.00 76.25 325 VAL A C 1
ATOM 2576 O O . VAL A 1 325 ? -22.945 15.348 20.655 1.00 76.25 325 VAL A O 1
ATOM 2579 N N . VAL A 1 326 ? -20.877 14.662 20.156 1.00 78.75 326 VAL A N 1
ATOM 2580 C CA . VAL A 1 326 ? -20.190 15.361 21.242 1.00 78.75 326 VAL A CA 1
ATOM 2581 C C . VAL A 1 326 ? -19.434 16.566 20.695 1.00 78.75 326 VAL A C 1
ATOM 2583 O O . VAL A 1 326 ? -18.460 16.407 19.968 1.00 78.75 326 VAL A O 1
ATOM 2586 N N . ALA A 1 327 ? -19.841 17.774 21.096 1.00 68.75 327 ALA A N 1
ATOM 2587 C CA . ALA A 1 327 ? -19.192 19.028 20.685 1.00 68.75 327 ALA A CA 1
ATOM 2588 C C . ALA A 1 327 ? -18.445 19.767 21.820 1.00 68.75 327 ALA A C 1
ATOM 2590 O O . ALA A 1 327 ? -17.718 20.726 21.576 1.00 68.75 327 ALA A O 1
ATOM 2591 N N . GLY A 1 328 ? -18.594 19.344 23.082 1.00 55.34 328 GLY A N 1
ATOM 2592 C CA . GLY A 1 328 ? -17.993 20.072 24.214 1.00 55.34 328 GLY A CA 1
ATOM 2593 C C . GLY A 1 328 ? -18.024 19.394 25.584 1.00 55.34 328 GLY A C 1
ATOM 2594 O O . GLY A 1 328 ? -17.390 19.891 26.512 1.00 55.34 328 GLY A O 1
ATOM 2595 N N . VAL A 1 329 ? -18.726 18.269 25.721 1.00 55.34 329 VAL A N 1
ATOM 2596 C CA . VAL A 1 329 ? -18.713 17.432 26.930 1.00 55.34 329 VAL A CA 1
ATOM 2597 C C . VAL A 1 329 ? -17.663 16.333 26.748 1.00 55.34 329 VAL A C 1
ATOM 2599 O O . VAL A 1 329 ? -17.368 15.945 25.622 1.00 55.34 329 VAL A O 1
ATOM 2602 N N . GLU A 1 330 ? -17.047 15.838 27.819 1.00 61.75 330 GLU A N 1
ATOM 2603 C CA . GLU A 1 330 ? -16.178 14.665 27.696 1.00 61.75 330 GLU A CA 1
ATOM 2604 C C . GLU A 1 330 ? -17.029 13.411 27.418 1.00 61.75 330 GLU A C 1
ATOM 2606 O O . GLU A 1 330 ? -17.991 13.163 28.158 1.00 61.75 330 GLU A O 1
ATOM 2611 N N . PRO A 1 331 ? -16.690 12.596 26.394 1.00 58.59 331 PRO A N 1
ATOM 2612 C CA . PRO A 1 331 ? -17.479 11.421 26.010 1.00 58.59 331 PRO A CA 1
ATOM 2613 C C . PRO A 1 331 ? -17.713 10.439 27.161 1.00 58.59 331 PRO A C 1
ATOM 2615 O O . PRO A 1 331 ? -18.726 9.759 27.199 1.00 58.59 331 PRO A O 1
ATOM 2618 N N . MET A 1 332 ? -16.813 10.414 28.145 1.00 63.56 332 MET A N 1
ATOM 2619 C CA . MET A 1 332 ? -16.848 9.518 29.308 1.00 63.56 332 MET A CA 1
ATOM 2620 C C . MET A 1 332 ? -18.042 9.744 30.254 1.00 63.56 332 MET A C 1
ATOM 2622 O O . MET A 1 332 ? -18.191 9.025 31.233 1.00 63.56 332 MET A O 1
ATOM 2626 N N . THR A 1 333 ? -18.873 10.757 30.000 1.00 62.19 333 THR A N 1
ATOM 2627 C CA . THR A 1 333 ? -20.106 11.034 30.760 1.00 62.19 333 THR A CA 1
ATOM 2628 C C . THR A 1 333 ? -21.367 10.461 30.107 1.00 62.19 333 THR A C 1
ATOM 2630 O O . THR A 1 333 ? -22.456 10.588 30.668 1.00 62.19 333 THR A O 1
ATOM 2633 N N . LEU A 1 334 ? -21.234 9.860 28.921 1.00 66.50 334 LEU A N 1
ATOM 2634 C CA . LEU A 1 334 ? -22.344 9.321 28.141 1.00 66.50 334 LEU A CA 1
ATOM 2635 C C . LEU A 1 334 ? -22.785 7.941 28.641 1.00 66.50 334 LEU A C 1
ATOM 2637 O O . LEU A 1 334 ? -22.020 7.217 29.274 1.00 66.50 334 LEU A O 1
ATOM 2641 N N . SER A 1 335 ? -24.026 7.563 28.325 1.00 66.50 335 SER A N 1
ATOM 2642 C CA . SER A 1 335 ? -24.567 6.256 28.703 1.00 66.50 335 SER A CA 1
ATOM 2643 C C . SER A 1 335 ? -23.808 5.100 28.029 1.00 66.50 335 SER A C 1
ATOM 2645 O O . SER A 1 335 ? -23.520 5.199 26.837 1.00 66.50 335 SER A O 1
ATOM 2647 N N . PRO A 1 336 ? -23.601 3.950 28.697 1.00 66.69 336 PRO A N 1
ATOM 2648 C CA . PRO A 1 336 ? -22.998 2.762 28.075 1.00 66.69 336 PRO A CA 1
ATOM 2649 C C . PRO A 1 336 ? -23.783 2.200 26.873 1.00 66.69 336 PRO A C 1
ATOM 2651 O O . PRO A 1 336 ? -23.239 1.448 26.071 1.00 66.69 336 PRO A O 1
ATOM 2654 N N . GLY A 1 337 ? -25.064 2.562 26.731 1.00 67.75 337 GLY A N 1
ATOM 2655 C CA . GLY A 1 337 ? -25.934 2.141 25.627 1.00 67.75 337 GLY A CA 1
ATOM 2656 C C . GLY A 1 337 ? -25.694 2.839 24.282 1.00 67.75 337 GLY A C 1
ATOM 2657 O O . GLY A 1 337 ? -26.476 2.616 23.364 1.00 67.75 337 GLY A O 1
ATOM 2658 N N . VAL A 1 338 ? -24.663 3.681 24.162 1.00 79.44 338 VAL A N 1
ATOM 2659 C CA . VAL A 1 338 ? -24.310 4.352 22.901 1.00 79.44 338 VAL A CA 1
ATOM 2660 C C . VAL A 1 338 ? -23.877 3.315 21.861 1.00 79.44 338 VAL A C 1
ATOM 2662 O O . VAL A 1 338 ? -22.968 2.521 22.099 1.00 79.44 338 VAL A O 1
ATOM 2665 N N . GLU A 1 339 ? -24.525 3.351 20.701 1.00 86.62 339 GLU A N 1
ATOM 2666 C CA . GLU A 1 339 ? -24.239 2.516 19.532 1.00 86.62 339 GLU A CA 1
ATOM 2667 C C . GLU A 1 339 ? -23.405 3.279 18.495 1.00 86.62 339 GLU A C 1
ATOM 2669 O O . GLU A 1 339 ? -22.523 2.694 17.868 1.00 86.62 339 GLU A O 1
ATOM 2674 N N . VAL A 1 340 ? -23.631 4.584 18.327 1.00 85.44 340 VAL A N 1
ATOM 2675 C CA . VAL A 1 340 ? -22.859 5.440 17.417 1.00 85.44 340 VAL A CA 1
ATOM 2676 C C . VAL A 1 340 ? -22.391 6.680 18.159 1.00 85.44 340 VAL A C 1
ATOM 2678 O O . VAL A 1 340 ? -23.202 7.457 18.667 1.00 85.44 340 VAL A O 1
ATOM 2681 N N . LEU A 1 341 ? -21.077 6.888 18.193 1.00 88.44 341 LEU A N 1
ATOM 2682 C CA . LEU A 1 341 ? -20.463 8.042 18.835 1.00 88.44 341 LEU A CA 1
ATOM 2683 C C . LEU A 1 341 ? -19.712 8.883 17.811 1.00 88.44 341 LEU A C 1
ATOM 2685 O O . LEU A 1 341 ? -18.738 8.431 17.215 1.00 88.44 341 LEU A O 1
ATOM 2689 N N . CYS A 1 342 ? -20.134 10.133 17.665 1.00 84.12 342 CYS A N 1
ATOM 2690 C CA . CYS A 1 342 ? -19.453 11.131 16.856 1.00 84.12 342 CYS A CA 1
ATOM 2691 C C . CYS A 1 342 ? -18.867 12.210 17.763 1.00 84.12 342 CYS A C 1
ATOM 2693 O O . CYS A 1 342 ? -19.601 12.914 18.449 1.00 84.12 342 CYS A O 1
ATOM 2695 N N . ILE A 1 343 ? -17.555 12.400 17.757 1.00 86.88 343 ILE A N 1
ATOM 2696 C CA . ILE A 1 343 ? -16.932 13.608 18.299 1.00 86.88 343 ILE A CA 1
ATOM 2697 C C . ILE A 1 343 ? -16.906 14.628 17.168 1.00 86.88 343 ILE A C 1
ATOM 2699 O O . ILE A 1 343 ? -16.370 14.349 16.103 1.00 86.88 343 ILE A O 1
ATOM 2703 N N . ALA A 1 344 ? -17.511 15.794 17.370 1.00 76.25 344 ALA A N 1
ATOM 2704 C CA . ALA A 1 344 ? -17.566 16.828 16.348 1.00 76.25 344 ALA A CA 1
ATOM 2705 C C . ALA A 1 344 ? -16.171 17.403 16.050 1.00 76.25 344 ALA A C 1
ATOM 2707 O O . ALA A 1 344 ? -15.230 17.290 16.840 1.00 76.25 344 ALA A O 1
ATOM 2708 N N . GLU A 1 345 ? -16.035 18.055 14.899 1.00 82.06 345 GLU A N 1
ATOM 2709 C CA . GLU A 1 345 ? -14.791 18.726 14.524 1.00 82.06 345 GLU A CA 1
ATOM 2710 C C . GLU A 1 345 ? -14.364 19.751 15.579 1.00 82.06 345 GLU A C 1
ATOM 2712 O O . GLU A 1 345 ? -15.202 20.384 16.230 1.00 82.06 345 GLU A O 1
ATOM 2717 N N . LYS A 1 346 ? -13.048 19.921 15.754 1.00 81.81 346 LYS A N 1
ATOM 2718 C CA . LYS A 1 346 ? -12.448 20.919 16.664 1.00 81.81 346 LYS A CA 1
ATOM 2719 C C . LYS A 1 346 ? -13.013 20.884 18.095 1.00 81.81 346 LYS A C 1
ATOM 2721 O O . LYS A 1 346 ? -13.015 21.897 18.795 1.00 81.81 346 LYS A O 1
ATOM 2726 N N . SER A 1 347 ? -13.500 19.721 18.526 1.00 79.50 347 SER A N 1
ATOM 2727 C CA . SER A 1 347 ? -14.178 19.532 19.809 1.00 79.50 347 SER A CA 1
ATOM 2728 C C . SER A 1 347 ? -13.299 18.805 20.827 1.00 79.50 347 SER A C 1
ATOM 2730 O O . SER A 1 347 ? -12.187 18.365 20.529 1.00 79.50 347 SER A O 1
ATOM 2732 N N . CYS A 1 348 ? -13.796 18.713 22.065 1.00 76.75 348 CYS A N 1
ATOM 2733 C CA . CYS A 1 348 ? -13.104 18.103 23.206 1.00 76.75 348 CYS A CA 1
ATOM 2734 C C . CYS A 1 348 ? -11.675 18.648 23.431 1.00 76.75 348 CYS A C 1
ATOM 2736 O O . CYS A 1 348 ? -10.740 17.858 23.570 1.00 76.75 348 CYS A O 1
ATOM 2738 N N . PRO A 1 349 ? -11.474 19.982 23.521 1.00 77.25 349 PRO A N 1
ATOM 2739 C CA . PRO A 1 349 ? -10.137 20.559 23.623 1.00 77.25 349 PRO A CA 1
ATOM 2740 C C . PRO A 1 349 ? -9.399 20.099 24.878 1.00 77.25 349 PRO A C 1
ATOM 2742 O O . PRO A 1 349 ? -8.202 19.913 24.813 1.00 77.25 349 PRO A O 1
ATOM 2745 N N . ARG A 1 350 ? -10.093 19.872 26.002 1.00 71.56 350 ARG A N 1
ATOM 2746 C CA . ARG A 1 350 ? -9.480 19.576 27.312 1.00 71.56 350 ARG A CA 1
ATOM 2747 C C . ARG A 1 350 ? -9.322 18.087 27.636 1.00 71.56 350 ARG A C 1
ATOM 2749 O O . ARG A 1 350 ? -8.731 17.771 28.662 1.00 71.56 350 ARG A O 1
ATOM 2756 N N . GLY A 1 351 ? -9.859 17.195 26.804 1.00 66.62 351 GLY A N 1
ATOM 2757 C CA . GLY A 1 351 ? -9.830 15.760 27.078 1.00 66.62 351 GLY A CA 1
ATOM 2758 C C . GLY A 1 351 ? -8.421 15.197 26.911 1.00 66.62 351 GLY A C 1
ATOM 2759 O O . GLY A 1 351 ? -7.822 15.334 25.849 1.00 66.62 351 GLY A O 1
ATOM 2760 N N . GLU A 1 352 ? -7.898 14.556 27.954 1.00 75.69 352 GLU A N 1
ATOM 2761 C CA . GLU A 1 352 ? -6.539 13.999 27.955 1.00 75.69 352 GLU A CA 1
ATOM 2762 C C . GLU A 1 352 ? -6.497 12.499 27.601 1.00 75.69 352 GLU A C 1
ATOM 2764 O O . GLU A 1 352 ? -5.544 12.022 26.984 1.00 75.69 352 GLU A O 1
ATOM 2769 N N . LYS A 1 353 ? -7.535 11.742 27.977 1.00 83.00 353 LYS A N 1
ATOM 2770 C CA . LYS A 1 353 ? -7.647 10.292 27.752 1.00 83.00 353 LYS A CA 1
ATOM 2771 C C . LYS A 1 353 ? -9.027 9.947 27.210 1.00 83.00 353 LYS A C 1
ATOM 2773 O O . LYS A 1 353 ? -10.030 10.352 27.788 1.00 83.00 353 LYS A O 1
ATOM 2778 N N . PHE A 1 354 ? -9.061 9.131 26.169 1.00 85.25 354 PHE A N 1
ATOM 2779 C CA . PHE A 1 354 ? -10.275 8.664 25.516 1.00 85.25 354 PHE A CA 1
ATOM 2780 C C . PHE A 1 354 ? -10.274 7.138 25.524 1.00 85.25 354 PHE A C 1
ATOM 2782 O O . PHE A 1 354 ? -9.555 6.505 24.755 1.00 85.25 354 PHE A O 1
ATOM 2789 N N . VAL A 1 355 ? -11.038 6.547 26.443 1.00 84.00 355 VAL A N 1
ATOM 2790 C CA . VAL A 1 355 ? -11.150 5.090 26.602 1.00 84.00 355 VAL A CA 1
ATOM 2791 C C . VAL A 1 355 ? -12.589 4.694 26.297 1.00 84.00 355 VAL A C 1
ATOM 2793 O O . VAL A 1 355 ? -13.468 4.797 27.151 1.00 84.00 355 VAL A O 1
ATOM 2796 N N . PHE A 1 356 ? -12.828 4.253 25.065 1.00 83.81 356 PHE A N 1
ATOM 2797 C CA . PHE A 1 356 ? -14.155 3.903 24.559 1.00 83.81 356 PHE A CA 1
ATOM 2798 C C . PHE A 1 356 ? -14.575 2.471 24.891 1.00 83.81 356 PHE A C 1
ATOM 2800 O O . PHE A 1 356 ? -15.721 2.108 24.658 1.00 83.81 356 PHE A O 1
ATOM 2807 N N . SER A 1 357 ? -13.699 1.683 25.520 1.00 77.50 357 SER A N 1
ATOM 2808 C CA . SER A 1 357 ? -13.982 0.317 25.990 1.00 77.50 357 SER A CA 1
ATOM 2809 C C . SER A 1 357 ? -15.169 0.218 26.972 1.00 77.50 357 SER A C 1
ATOM 2811 O O . SER A 1 357 ? -15.607 -0.877 27.302 1.00 77.50 357 SER A O 1
ATOM 2813 N N . HIS A 1 358 ? -15.701 1.351 27.445 1.00 70.19 358 HIS A N 1
ATOM 2814 C CA . HIS A 1 358 ? -16.889 1.443 28.302 1.00 70.19 358 HIS A CA 1
ATOM 2815 C C . HIS A 1 358 ? -18.222 1.475 27.534 1.00 70.19 358 HIS A C 1
ATOM 2817 O O . HIS A 1 358 ? -19.274 1.437 28.168 1.00 70.19 358 HIS A O 1
ATOM 2823 N N . PHE A 1 359 ? -18.194 1.558 26.198 1.00 74.25 359 PHE A N 1
ATOM 2824 C CA . PHE A 1 359 ? -19.381 1.566 25.337 1.00 74.25 359 PHE A CA 1
ATOM 2825 C C . PHE A 1 359 ? -19.539 0.208 24.651 1.00 74.25 359 PHE A C 1
ATOM 2827 O O . PHE A 1 359 ? -19.143 0.043 23.500 1.00 74.25 359 PHE A O 1
ATOM 2834 N N . PRO A 1 360 ? -20.085 -0.804 25.333 1.00 71.50 360 PRO A N 1
ATOM 2835 C CA . PRO A 1 360 ? -20.061 -2.171 24.827 1.00 71.50 360 PRO A CA 1
ATOM 2836 C C . PRO A 1 360 ? -20.899 -2.414 23.577 1.00 71.50 360 PRO A C 1
ATOM 2838 O O . PRO A 1 360 ? -20.616 -3.335 22.816 1.00 71.50 360 PRO A O 1
ATOM 2841 N N . ASN A 1 361 ? -21.908 -1.573 23.362 1.00 78.75 361 ASN A N 1
ATOM 2842 C CA . ASN A 1 361 ? -22.765 -1.617 22.186 1.00 78.75 361 ASN A CA 1
ATOM 2843 C C . ASN A 1 361 ? -22.239 -0.726 21.055 1.00 78.75 361 ASN A C 1
ATOM 2845 O O . ASN A 1 361 ? -22.911 -0.603 20.035 1.00 78.75 361 ASN A O 1
ATOM 2849 N N . LEU A 1 362 ? -21.069 -0.095 21.222 1.00 86.25 362 LEU A N 1
ATOM 2850 C CA . LEU A 1 362 ? -20.525 0.820 20.230 1.00 86.25 362 LEU A CA 1
ATOM 2851 C C . LEU A 1 362 ? -20.229 0.064 18.938 1.00 86.25 362 LEU A C 1
ATOM 2853 O O . LEU A 1 362 ? -19.408 -0.849 18.902 1.00 86.25 362 LEU A O 1
ATOM 2857 N N . THR A 1 363 ? -20.907 0.485 17.882 1.00 91.81 363 THR A N 1
ATOM 2858 C CA . THR A 1 363 ? -20.770 -0.020 16.519 1.00 91.81 363 THR A CA 1
ATOM 2859 C C . THR A 1 363 ? -19.915 0.908 15.668 1.00 91.81 363 THR A C 1
ATOM 2861 O O . THR A 1 363 ? -19.113 0.433 14.870 1.00 91.81 363 THR A O 1
ATOM 2864 N N . HIS A 1 364 ? -20.025 2.224 15.863 1.00 94.12 364 HIS A N 1
ATOM 2865 C CA . HIS A 1 364 ? -19.283 3.197 15.069 1.00 94.12 364 HIS A CA 1
ATOM 2866 C C . HIS A 1 364 ? -18.714 4.310 15.952 1.00 94.12 364 HIS A C 1
ATOM 2868 O O . HIS A 1 364 ? -19.435 4.923 16.745 1.00 94.12 364 HIS A O 1
ATOM 2874 N N . LEU A 1 365 ? -17.419 4.578 15.788 1.00 94.69 365 LEU A N 1
ATOM 2875 C CA . LEU A 1 365 ? -16.719 5.702 16.399 1.00 94.69 365 LEU A CA 1
ATOM 2876 C C . LEU A 1 365 ? -16.191 6.631 15.308 1.00 94.69 365 LEU A C 1
ATOM 2878 O O . LEU A 1 365 ? -15.286 6.268 14.555 1.00 94.69 365 LEU A O 1
ATOM 2882 N N . TYR A 1 366 ? -16.702 7.855 15.290 1.00 90.56 366 TYR A N 1
ATOM 2883 C CA . TYR A 1 366 ? -16.262 8.916 14.395 1.00 90.56 366 TYR A CA 1
ATOM 2884 C C . TYR A 1 366 ? -15.645 10.044 15.211 1.00 90.56 366 TYR A C 1
ATOM 2886 O O . TYR A 1 366 ? -16.254 10.541 16.157 1.00 90.56 366 TYR A O 1
ATOM 2894 N N . VAL A 1 367 ? -14.443 10.479 14.851 1.00 91.44 367 VAL A N 1
ATOM 2895 C CA . VAL A 1 367 ? -13.781 11.624 15.484 1.00 91.44 367 VAL A CA 1
ATOM 2896 C C . VAL A 1 367 ? -13.508 12.681 14.435 1.00 91.44 367 VAL A C 1
ATOM 2898 O O . VAL A 1 367 ? -12.664 12.479 13.579 1.00 91.44 367 VAL A O 1
ATOM 2901 N N . GLY A 1 368 ? -14.218 13.802 14.512 1.00 83.69 368 GLY A N 1
ATOM 2902 C CA . GLY A 1 368 ? -14.139 14.941 13.606 1.00 83.69 368 GLY A CA 1
ATOM 2903 C C . GLY A 1 368 ? -12.733 15.510 13.449 1.00 83.69 368 GLY A C 1
ATOM 2904 O O . GLY A 1 368 ? -11.909 15.432 14.358 1.00 83.69 368 GLY A O 1
ATOM 2905 N N . SER A 1 369 ? -12.475 16.151 12.313 1.00 87.12 369 SER A N 1
ATOM 2906 C CA . SER A 1 369 ? -11.191 16.793 12.029 1.00 87.12 369 SER A CA 1
ATOM 2907 C C . SER A 1 369 ? -10.816 17.836 13.092 1.00 87.12 369 SER A C 1
ATOM 2909 O O . SER A 1 369 ? -11.648 18.626 13.551 1.00 87.12 369 SER A O 1
ATOM 2911 N N . GLY A 1 370 ? -9.549 17.855 13.501 1.00 85.50 370 GLY A N 1
ATOM 2912 C CA . GLY A 1 370 ? -9.030 18.764 14.524 1.00 85.50 370 GLY A CA 1
ATOM 2913 C C . GLY A 1 370 ? -9.540 18.496 15.942 1.00 85.50 370 GLY A C 1
ATOM 2914 O O . GLY A 1 370 ? -9.365 19.352 16.812 1.00 85.50 370 GLY A O 1
ATOM 2915 N N . ALA A 1 371 ? -10.219 17.374 16.190 1.00 87.38 371 ALA A N 1
ATOM 2916 C CA . ALA A 1 371 ? -10.751 17.060 17.509 1.00 87.38 371 ALA A CA 1
ATOM 2917 C C . ALA A 1 371 ? -9.670 16.523 18.462 1.00 87.38 371 ALA A C 1
ATOM 2919 O O . ALA A 1 371 ? -8.632 15.991 18.056 1.00 87.38 371 ALA A O 1
ATOM 2920 N N . CYS A 1 372 ? -9.948 16.651 19.761 1.00 88.38 372 CYS A N 1
ATOM 2921 C CA . CYS A 1 372 ? -9.144 16.084 20.844 1.00 88.38 372 CYS A CA 1
ATOM 2922 C C . CYS A 1 372 ? -7.650 16.491 20.810 1.00 88.38 372 CYS A C 1
ATOM 2924 O O . CYS A 1 372 ? -6.791 15.620 20.954 1.00 88.38 372 CYS A O 1
ATOM 2926 N N . PRO A 1 373 ? -7.298 17.784 20.635 1.00 87.31 373 PRO A N 1
ATOM 2927 C CA . PRO A 1 373 ? -5.911 18.215 20.436 1.00 87.31 373 PRO A CA 1
ATOM 2928 C C . PRO A 1 373 ? -4.968 17.805 21.577 1.00 87.31 373 PRO A C 1
ATOM 2930 O O . PRO A 1 373 ? -3.868 17.349 21.288 1.00 87.31 373 PRO A O 1
ATOM 2933 N N . HIS A 1 374 ? -5.404 17.898 22.842 1.00 86.56 374 HIS A N 1
ATOM 2934 C CA . HIS A 1 374 ? -4.619 17.521 24.032 1.00 86.56 374 HIS A CA 1
ATOM 2935 C C . HIS A 1 374 ? -4.714 16.026 24.403 1.00 86.56 374 HIS A C 1
ATOM 2937 O O . HIS A 1 374 ? -4.164 15.603 25.426 1.00 86.56 374 HIS A O 1
ATOM 2943 N N . GLY A 1 375 ? -5.435 15.218 23.618 1.00 87.56 375 GLY A N 1
ATOM 2944 C CA . GLY A 1 375 ? -5.582 13.794 23.889 1.00 87.56 375 GLY A CA 1
ATOM 2945 C C . GLY A 1 375 ? -4.252 13.074 23.691 1.00 87.56 375 GLY A C 1
ATOM 2946 O O . GLY A 1 375 ? -3.620 13.229 22.653 1.00 87.56 375 GLY A O 1
ATOM 2947 N N . TRP A 1 376 ? -3.840 12.262 24.664 1.00 86.94 376 TRP A N 1
ATOM 2948 C CA . TRP A 1 376 ? -2.614 11.457 24.590 1.00 86.94 376 TRP A CA 1
ATOM 2949 C C . TRP A 1 376 ? -2.879 9.948 24.676 1.00 86.94 376 TRP A C 1
ATOM 2951 O O . TRP A 1 376 ? -1.965 9.140 24.528 1.00 86.94 376 TRP A O 1
ATOM 2961 N N . ARG A 1 377 ? -4.133 9.537 24.887 1.00 88.75 377 ARG A N 1
ATOM 2962 C CA . ARG A 1 377 ? -4.533 8.125 24.922 1.00 88.75 377 ARG A CA 1
ATOM 2963 C C . ARG A 1 377 ? -5.871 7.923 24.223 1.00 88.75 377 ARG A C 1
ATOM 2965 O O . ARG A 1 377 ? -6.828 8.608 24.573 1.00 88.75 377 ARG A O 1
ATOM 2972 N N . LEU A 1 378 ? -5.919 6.985 23.282 1.00 92.25 378 LEU A N 1
ATOM 2973 C CA . LEU A 1 378 ? -7.109 6.555 22.546 1.00 92.25 378 LEU A CA 1
ATOM 2974 C C . LEU A 1 378 ? -7.205 5.028 22.628 1.00 92.25 378 LEU A C 1
ATOM 2976 O O . LEU A 1 378 ? -6.304 4.339 22.157 1.00 92.25 378 LEU A O 1
ATOM 2980 N N . GLU A 1 379 ? -8.267 4.490 23.224 1.00 90.75 379 GLU A N 1
ATOM 2981 C CA . GLU A 1 379 ? -8.436 3.042 23.396 1.00 90.75 379 GLU A CA 1
ATOM 2982 C C . GLU A 1 379 ? -9.825 2.565 22.987 1.00 90.75 379 GLU A C 1
ATOM 2984 O O . GLU A 1 379 ? -10.835 3.069 23.478 1.00 90.75 379 GLU A O 1
ATOM 2989 N N . CYS A 1 380 ? -9.850 1.553 22.125 1.00 90.50 380 CYS A N 1
ATOM 2990 C CA . CYS A 1 380 ? -11.022 0.779 21.735 1.00 90.50 380 CYS A CA 1
ATOM 2991 C C . CYS A 1 380 ? -10.677 -0.702 21.940 1.00 90.50 380 CYS A C 1
ATOM 2993 O O . CYS A 1 380 ? -10.098 -1.332 21.056 1.00 90.50 380 CYS A O 1
ATOM 2995 N N . CYS A 1 381 ? -10.952 -1.241 23.128 1.00 85.75 381 CYS A N 1
ATOM 2996 C CA . CYS A 1 381 ? -10.607 -2.621 23.475 1.00 85.75 381 CYS A CA 1
ATOM 2997 C C . CYS A 1 381 ? -11.865 -3.433 23.789 1.00 85.75 381 CYS A C 1
ATOM 2999 O O . CYS A 1 381 ? -12.745 -2.931 24.487 1.00 85.75 381 CYS A O 1
ATOM 3001 N N . HIS A 1 382 ? -11.915 -4.686 23.328 1.00 80.38 382 HIS A N 1
ATOM 3002 C CA . HIS A 1 382 ? -12.998 -5.645 23.606 1.00 80.38 382 HIS A CA 1
ATOM 3003 C C . HIS A 1 382 ? -14.394 -5.153 23.174 1.00 80.38 382 HIS A C 1
ATOM 3005 O O . HIS A 1 382 ? -15.417 -5.500 23.765 1.00 80.38 382 HIS A O 1
ATOM 3011 N N . LEU A 1 383 ? -14.445 -4.320 22.130 1.00 81.31 383 LEU A N 1
ATOM 3012 C CA . LEU A 1 383 ? -15.691 -3.817 21.562 1.00 81.31 383 LEU A CA 1
ATOM 3013 C C . LEU A 1 383 ? -16.161 -4.772 20.460 1.00 81.31 383 LEU A C 1
ATOM 3015 O O . LEU A 1 383 ? -15.903 -4.572 19.275 1.00 81.31 383 LEU A O 1
ATOM 3019 N N . HIS A 1 384 ? -16.837 -5.848 20.865 1.00 82.75 384 HIS A N 1
ATOM 3020 C CA . HIS A 1 384 ? -17.231 -6.946 19.972 1.00 82.75 384 HIS A CA 1
ATOM 3021 C C . HIS A 1 384 ? -18.235 -6.546 18.880 1.00 82.75 384 HIS A C 1
ATOM 3023 O O . HIS A 1 384 ? -18.341 -7.248 17.878 1.00 82.75 384 HIS A O 1
ATOM 3029 N N . HIS A 1 385 ? -18.951 -5.434 19.061 1.00 85.12 385 HIS A N 1
ATOM 3030 C CA . HIS A 1 385 ? -19.905 -4.889 18.091 1.00 85.12 385 HIS A CA 1
ATOM 3031 C C . HIS A 1 385 ? -19.326 -3.766 17.224 1.00 85.12 385 HIS A C 1
ATOM 3033 O O . HIS A 1 385 ? -20.006 -3.309 16.308 1.00 85.12 385 HIS A O 1
ATOM 3039 N N . LEU A 1 386 ? -18.091 -3.327 17.490 1.00 93.75 386 LEU A N 1
ATOM 3040 C CA . LEU A 1 386 ? -17.467 -2.218 16.777 1.00 93.75 386 LEU A CA 1
ATOM 3041 C C . LEU A 1 386 ? -17.176 -2.626 15.337 1.00 93.75 386 LEU A C 1
ATOM 3043 O O . LEU A 1 386 ? -16.431 -3.570 15.104 1.00 93.75 386 LEU A O 1
ATOM 3047 N N . VAL A 1 387 ? -17.760 -1.900 14.390 1.00 95.75 387 VAL A N 1
ATOM 3048 C CA . VAL A 1 387 ? -17.638 -2.092 12.941 1.00 95.75 387 VAL A CA 1
ATOM 3049 C C . VAL A 1 387 ? -16.667 -1.082 12.342 1.00 95.75 387 VAL A C 1
ATOM 3051 O O . VAL A 1 387 ? -15.849 -1.455 11.500 1.00 95.75 387 VAL A O 1
ATOM 3054 N N . THR A 1 388 ? -16.704 0.164 12.817 1.00 95.88 388 THR A N 1
ATOM 3055 C CA . THR A 1 388 ? -15.967 1.271 12.198 1.00 95.88 388 THR A CA 1
ATOM 3056 C C . THR A 1 388 ? -15.313 2.169 13.240 1.00 95.88 388 THR A C 1
ATOM 3058 O O . THR A 1 388 ? -15.950 2.603 14.203 1.00 95.88 388 THR A O 1
ATOM 3061 N N . VAL A 1 389 ? -14.040 2.495 13.012 1.00 96.69 389 VAL A N 1
ATOM 3062 C CA . VAL A 1 389 ? -13.318 3.565 13.708 1.00 96.69 389 VAL A CA 1
ATOM 3063 C C . VAL A 1 389 ? -12.723 4.499 12.665 1.00 96.69 389 VAL A C 1
ATOM 3065 O O . VAL A 1 389 ? -11.854 4.099 11.889 1.00 96.69 389 VAL A O 1
ATOM 3068 N N . MET A 1 390 ? -13.164 5.754 12.667 1.00 95.56 390 MET A N 1
ATOM 3069 C CA . MET A 1 390 ? -12.668 6.782 11.757 1.00 95.56 390 MET A CA 1
ATOM 3070 C C . MET A 1 390 ? -12.222 8.009 12.538 1.00 95.56 390 MET A C 1
ATOM 3072 O O . MET A 1 390 ? -13.015 8.664 13.213 1.00 95.56 390 MET A O 1
ATOM 3076 N N . ILE A 1 391 ? -10.940 8.336 12.417 1.00 94.25 391 ILE A N 1
ATOM 3077 C CA . ILE A 1 391 ? -10.339 9.525 13.011 1.00 94.25 391 ILE A CA 1
ATOM 3078 C C . ILE A 1 391 ? -10.048 10.523 11.896 1.00 94.25 391 ILE A C 1
ATOM 3080 O O . ILE A 1 391 ? -9.323 10.206 10.960 1.00 94.25 391 ILE A O 1
ATOM 3084 N N . GLY A 1 392 ? -10.614 11.719 11.991 1.00 90.12 392 GLY A N 1
ATOM 3085 C CA . GLY A 1 392 ? -10.501 12.790 11.009 1.00 90.12 392 GLY A CA 1
ATOM 3086 C C . GLY A 1 392 ? -9.137 13.470 11.015 1.00 90.12 392 GLY A C 1
ATOM 3087 O O . GLY A 1 392 ? -8.313 13.285 11.920 1.00 90.12 392 GLY A O 1
ATOM 3088 N N . ASP A 1 393 ? -8.913 14.293 9.997 1.00 90.44 393 ASP A N 1
ATOM 3089 C CA . ASP A 1 393 ? -7.650 14.986 9.755 1.00 90.44 393 ASP A CA 1
ATOM 3090 C C . ASP A 1 393 ? -7.241 15.876 10.939 1.00 90.44 393 ASP A C 1
ATOM 3092 O O . ASP A 1 393 ? -8.060 16.577 11.530 1.00 90.44 393 ASP A O 1
ATOM 3096 N N . GLY A 1 394 ? -5.954 15.874 11.288 1.00 89.44 394 GLY A N 1
ATOM 3097 C CA . GLY A 1 394 ? -5.401 16.739 12.332 1.00 89.44 394 GLY A CA 1
ATOM 3098 C C . GLY A 1 394 ? -5.972 16.500 13.733 1.00 89.44 394 GLY A C 1
ATOM 3099 O O . GLY A 1 394 ? -5.935 17.407 14.561 1.00 89.44 394 GLY A O 1
ATOM 3100 N N . SER A 1 395 ? -6.516 15.315 14.011 1.00 91.25 395 SER A N 1
ATOM 3101 C CA . SER A 1 395 ? -6.990 14.948 15.351 1.00 91.25 395 SER A CA 1
ATOM 3102 C C . SER A 1 395 ? -5.845 14.417 16.219 1.00 91.25 395 SER A C 1
ATOM 3104 O O . SER A 1 395 ? -4.945 13.741 15.714 1.00 91.25 395 SER A O 1
ATOM 3106 N N . PHE A 1 396 ? -5.891 14.672 17.532 1.00 91.81 396 PHE A N 1
ATOM 3107 C CA . PHE A 1 396 ? -4.861 14.233 18.494 1.00 91.81 396 PHE A CA 1
ATOM 3108 C C . PHE A 1 396 ? -3.435 14.711 18.157 1.00 91.81 396 PHE A C 1
ATOM 3110 O O . PHE A 1 396 ? -2.484 13.926 18.129 1.00 91.81 396 PHE A O 1
ATOM 3117 N N . THR A 1 397 ? -3.279 15.999 17.846 1.00 88.75 397 THR A N 1
ATOM 3118 C CA . THR A 1 397 ? -2.028 16.546 17.296 1.00 88.75 397 THR A CA 1
ATOM 3119 C C . THR A 1 397 ? -1.051 17.119 18.307 1.00 88.75 397 THR A C 1
ATOM 3121 O O . THR A 1 397 ? 0.086 17.374 17.918 1.00 88.75 397 THR A O 1
ATOM 3124 N N . GLU A 1 398 ? -1.429 17.395 19.557 1.00 85.12 398 GLU A N 1
ATOM 3125 C CA . GLU A 1 398 ? -0.464 17.990 20.483 1.00 85.12 398 GLU A CA 1
ATOM 3126 C C . GLU A 1 398 ? 0.521 16.963 21.033 1.00 85.12 398 GLU A C 1
ATOM 3128 O O . GLU A 1 398 ? 0.155 15.884 21.490 1.00 85.12 398 GLU A O 1
ATOM 3133 N N . GLY A 1 399 ? 1.802 17.320 20.961 1.00 76.56 399 GLY A N 1
ATOM 3134 C CA . GLY A 1 399 ? 2.906 16.484 21.409 1.00 76.56 399 GLY A CA 1
ATOM 3135 C C . GLY A 1 399 ? 3.310 16.725 22.863 1.00 76.56 399 GLY A C 1
ATOM 3136 O O . GLY A 1 399 ? 2.747 17.577 23.554 1.00 76.56 399 GLY A O 1
ATOM 3137 N N . PRO A 1 400 ? 4.326 15.993 23.345 1.00 71.25 400 PRO A N 1
ATOM 3138 C CA . PRO A 1 400 ? 4.840 16.158 24.699 1.00 71.25 400 PRO A CA 1
ATOM 3139 C C . PRO A 1 400 ? 5.324 17.595 24.941 1.00 71.25 400 PRO A C 1
ATOM 3141 O O . PRO A 1 400 ? 6.021 18.185 24.111 1.00 71.25 400 PRO A O 1
ATOM 3144 N N . SER A 1 401 ? 4.974 18.162 26.100 1.00 68.88 401 SER A N 1
ATOM 3145 C CA . SER A 1 401 ? 5.451 19.490 26.495 1.00 68.88 401 SER A CA 1
ATOM 3146 C C . SER A 1 401 ? 6.972 19.481 26.705 1.00 68.88 401 SER A C 1
ATOM 3148 O O . SER A 1 401 ? 7.549 18.481 27.137 1.00 68.88 401 SER A O 1
ATOM 3150 N N . GLN A 1 402 ? 7.640 20.612 26.440 1.00 58.81 402 GLN A N 1
ATOM 3151 C CA . GLN A 1 402 ? 9.107 20.721 26.549 1.00 58.81 402 GLN A CA 1
ATOM 3152 C C . GLN A 1 402 ? 9.665 20.451 27.963 1.00 58.81 402 GLN A C 1
ATOM 3154 O O . GLN A 1 402 ? 10.870 20.271 28.109 1.00 58.81 402 GLN A O 1
ATOM 3159 N N . ASN A 1 403 ? 8.807 20.378 28.990 1.00 51.78 403 ASN A N 1
ATOM 3160 C CA . ASN A 1 403 ? 9.190 20.167 30.390 1.00 51.78 403 ASN A CA 1
ATOM 3161 C C . ASN A 1 403 ? 9.025 18.719 30.897 1.00 51.78 403 ASN A C 1
ATOM 3163 O O . ASN A 1 403 ? 9.119 18.497 32.100 1.00 51.78 403 ASN A O 1
ATOM 3167 N N . GLY A 1 404 ? 8.847 17.733 30.010 1.00 48.78 404 GLY A N 1
ATOM 3168 C CA . GLY A 1 404 ? 9.085 16.322 30.335 1.00 48.78 404 GLY A CA 1
ATOM 3169 C C . GLY A 1 404 ? 8.111 15.710 31.345 1.00 48.78 404 GLY A C 1
ATOM 3170 O O . GLY A 1 404 ? 8.491 15.394 32.468 1.00 48.78 404 GLY A O 1
ATOM 3171 N N . ASP A 1 405 ? 6.879 15.458 30.910 1.00 46.28 405 ASP A N 1
ATOM 3172 C CA . ASP A 1 405 ? 6.050 14.397 31.490 1.00 46.28 405 ASP A CA 1
ATOM 3173 C C . ASP A 1 405 ? 6.195 13.171 30.560 1.00 46.28 405 ASP A C 1
ATOM 3175 O O . ASP A 1 405 ? 5.928 13.310 29.362 1.00 46.28 405 ASP A O 1
ATOM 3179 N N . PRO A 1 406 ? 6.675 12.000 31.027 1.00 51.44 406 PRO A N 1
ATOM 3180 C CA . PRO A 1 406 ? 6.933 10.813 30.202 1.00 51.44 406 PRO A CA 1
ATOM 3181 C C . PRO A 1 406 ? 5.627 10.100 29.808 1.00 51.44 406 PRO A C 1
ATOM 3183 O O . PRO A 1 406 ? 5.465 8.896 30.013 1.00 51.44 406 PRO A O 1
ATOM 3186 N N . ARG A 1 407 ? 4.653 10.844 29.278 1.00 65.25 407 ARG A N 1
ATOM 3187 C CA . ARG A 1 407 ? 3.378 10.287 28.825 1.00 65.25 407 ARG A CA 1
ATOM 3188 C C . ARG A 1 407 ? 3.617 9.482 27.553 1.00 65.25 407 ARG A C 1
ATOM 3190 O O . ARG A 1 407 ? 4.178 9.984 26.581 1.00 65.25 407 ARG A O 1
ATOM 3197 N N . SER A 1 408 ? 3.190 8.225 27.566 1.00 76.88 408 SER A N 1
ATOM 3198 C CA . SER A 1 408 ? 3.150 7.386 26.373 1.00 76.88 408 SER A CA 1
ATOM 3199 C C . SER A 1 408 ? 1.914 7.747 25.556 1.00 76.88 408 SER A C 1
ATOM 3201 O O . SER A 1 408 ? 0.784 7.506 25.979 1.00 76.88 408 SER A O 1
ATOM 3203 N N . PHE A 1 409 ? 2.138 8.344 24.387 1.00 89.12 409 PHE A N 1
ATOM 3204 C CA . PHE A 1 409 ? 1.088 8.580 23.405 1.00 89.12 409 PHE A CA 1
ATOM 3205 C C . PHE A 1 409 ? 0.699 7.239 22.781 1.00 89.12 409 PHE A C 1
ATOM 3207 O O . PHE A 1 409 ? 1.519 6.604 22.111 1.00 89.12 409 PHE A O 1
ATOM 3214 N N . LEU A 1 410 ? -0.521 6.774 23.047 1.00 91.31 410 LEU A N 1
ATOM 3215 C CA . LEU A 1 410 ? -0.949 5.414 22.713 1.00 91.31 410 LEU A CA 1
ATOM 3216 C C . LEU A 1 410 ? -2.334 5.397 22.070 1.00 91.31 410 LEU A C 1
ATOM 3218 O O . LEU A 1 410 ? -3.299 5.906 22.638 1.00 91.31 410 LEU A O 1
ATOM 3222 N N . CYS A 1 411 ? -2.411 4.779 20.894 1.00 95.25 411 CYS A N 1
ATOM 3223 C CA . CYS A 1 411 ? -3.642 4.431 20.204 1.00 95.25 411 CYS A CA 1
ATOM 3224 C C . CYS A 1 411 ? -3.738 2.908 20.196 1.00 95.25 411 CYS A C 1
ATOM 3226 O O . CYS A 1 411 ? -2.930 2.245 19.546 1.00 95.25 411 CYS A O 1
ATOM 3228 N N . ARG A 1 412 ? -4.698 2.351 20.931 1.00 93.62 412 ARG A N 1
ATOM 3229 C CA . ARG A 1 412 ? -4.866 0.906 21.083 1.00 93.62 412 ARG A CA 1
ATOM 3230 C C . ARG A 1 412 ? -6.234 0.477 20.564 1.00 93.62 412 ARG A C 1
ATOM 3232 O O . ARG A 1 412 ? -7.254 0.968 21.041 1.00 93.62 412 ARG A O 1
ATOM 3239 N N . VAL A 1 413 ? -6.244 -0.451 19.611 1.00 94.19 413 VAL A N 1
ATOM 3240 C CA . VAL A 1 413 ? -7.461 -1.064 19.060 1.00 94.19 413 VAL A CA 1
ATOM 3241 C C . VAL A 1 413 ? -7.293 -2.579 19.096 1.00 94.19 413 VAL A C 1
ATOM 3243 O O . VAL A 1 413 ? -6.547 -3.143 18.297 1.00 94.19 413 VAL A O 1
ATOM 3246 N N . VAL A 1 414 ? -7.915 -3.233 20.077 1.00 88.12 414 VAL A N 1
ATOM 3247 C CA . VAL A 1 414 ? -7.627 -4.636 20.422 1.00 88.12 414 VAL A CA 1
ATOM 3248 C C . VAL A 1 414 ? -8.918 -5.423 20.625 1.00 88.12 414 VAL A C 1
ATOM 3250 O O . VAL A 1 414 ? -9.875 -4.911 21.202 1.00 88.12 414 VAL A O 1
ATOM 3253 N N . ASP A 1 415 ? -8.941 -6.671 20.154 1.00 84.81 415 ASP A N 1
ATOM 3254 C CA . ASP A 1 415 ? -10.050 -7.621 20.336 1.00 84.81 415 ASP A CA 1
ATOM 3255 C C . ASP A 1 415 ? -11.414 -7.070 19.869 1.00 84.81 415 ASP A C 1
ATOM 3257 O O . ASP A 1 415 ? -12.450 -7.263 20.506 1.00 84.81 415 ASP A O 1
ATOM 3261 N N . CYS A 1 416 ? -11.417 -6.360 18.739 1.00 86.44 416 CYS A N 1
ATOM 3262 C CA . CYS A 1 416 ? -12.625 -5.850 18.087 1.00 86.44 416 CYS A CA 1
ATOM 3263 C C . CYS A 1 416 ? -12.986 -6.769 16.909 1.00 86.44 416 CYS A C 1
ATOM 3265 O O . CYS A 1 416 ? -12.603 -6.526 15.764 1.00 86.44 416 CYS A O 1
ATOM 3267 N N . GLU A 1 417 ? -13.680 -7.872 17.199 1.00 87.75 417 GLU A N 1
ATOM 3268 C CA . GLU A 1 417 ? -13.884 -8.975 16.246 1.00 87.75 417 GLU A CA 1
ATOM 3269 C C . GLU A 1 417 ? -14.682 -8.600 14.994 1.00 87.75 417 GLU A C 1
ATOM 3271 O O . GLU A 1 417 ? -14.449 -9.190 13.940 1.00 87.75 417 GLU A O 1
ATOM 3276 N N . GLN A 1 418 ? -15.610 -7.646 15.097 1.00 93.12 418 GLN A N 1
ATOM 3277 C CA . GLN A 1 418 ? -16.472 -7.205 13.994 1.00 93.12 418 GLN A CA 1
ATOM 3278 C C . GLN A 1 418 ? -15.932 -5.975 13.252 1.00 93.12 418 GLN A C 1
ATOM 3280 O O . GLN A 1 418 ? -16.568 -5.535 12.294 1.00 93.12 418 GLN A O 1
ATOM 3285 N N . LEU A 1 419 ? -14.766 -5.451 13.651 1.00 96.56 419 LEU A N 1
ATOM 3286 C CA . LEU A 1 419 ? -14.209 -4.231 13.073 1.00 96.56 419 LEU A CA 1
ATOM 3287 C C . LEU A 1 419 ? -13.849 -4.486 11.613 1.00 96.56 419 LEU A C 1
ATOM 3289 O O . LEU A 1 419 ? -13.019 -5.348 11.338 1.00 96.56 419 LEU A O 1
ATOM 3293 N N . LYS A 1 420 ? -14.463 -3.735 10.698 1.00 96.81 420 LYS A N 1
ATOM 3294 C CA . LYS A 1 420 ? -14.236 -3.802 9.249 1.00 96.81 420 LYS A CA 1
ATOM 3295 C C . LYS A 1 420 ? -13.362 -2.666 8.748 1.00 96.81 420 LYS A C 1
ATOM 3297 O O . LYS A 1 420 ? -12.555 -2.884 7.844 1.00 96.81 420 LYS A O 1
ATOM 3302 N N . GLU A 1 421 ? -13.502 -1.483 9.340 1.00 95.94 421 GLU A N 1
ATOM 3303 C CA . GLU A 1 421 ? -12.836 -0.267 8.882 1.00 95.94 421 GLU A CA 1
ATOM 3304 C C . GLU A 1 421 ? -12.085 0.414 10.023 1.00 95.94 421 GLU A C 1
ATOM 3306 O O . GLU A 1 421 ? -12.664 0.781 11.048 1.00 95.94 421 GLU A O 1
ATOM 3311 N N . LEU A 1 422 ? -10.779 0.594 9.824 1.00 96.81 422 LEU A N 1
ATOM 3312 C CA . LEU A 1 422 ? -9.912 1.344 10.722 1.00 96.81 422 LEU A CA 1
ATOM 3313 C C . LEU A 1 422 ? -9.180 2.417 9.917 1.00 96.81 422 LEU A C 1
ATOM 3315 O O . LEU A 1 422 ? -8.250 2.114 9.166 1.00 96.81 422 LEU A O 1
ATOM 3319 N N . CYS A 1 423 ? -9.624 3.662 10.071 1.00 95.69 423 CYS A N 1
ATOM 3320 C CA . CYS A 1 423 ? -9.215 4.775 9.225 1.00 95.69 423 CYS A CA 1
ATOM 3321 C C . CYS A 1 423 ? -8.674 5.939 10.057 1.00 95.69 423 CYS A C 1
ATOM 3323 O O . CYS A 1 423 ? -9.340 6.430 10.972 1.00 95.69 423 CYS A O 1
ATOM 3325 N N . PHE A 1 424 ? -7.493 6.431 9.693 1.00 95.25 424 PHE A N 1
ATOM 3326 C CA . PHE A 1 424 ? -6.862 7.587 10.321 1.00 95.25 424 PHE A CA 1
ATOM 3327 C C . PHE A 1 424 ? -6.535 8.670 9.292 1.00 95.25 424 PHE A C 1
ATOM 3329 O O . PHE A 1 424 ? -5.862 8.422 8.288 1.00 95.25 424 PHE A O 1
ATOM 3336 N N . GLY A 1 425 ? -6.994 9.883 9.584 1.00 91.69 425 GLY A N 1
ATOM 3337 C CA . GLY A 1 425 ? -6.867 11.076 8.764 1.00 91.69 425 GLY A CA 1
ATOM 3338 C C . GLY A 1 425 ? -5.432 11.542 8.546 1.00 91.69 425 GLY A C 1
ATOM 3339 O O . GLY A 1 425 ? -4.474 11.085 9.183 1.00 91.69 425 GLY A O 1
ATOM 3340 N N . ARG A 1 426 ? -5.272 12.533 7.668 1.00 89.31 426 ARG A N 1
ATOM 3341 C CA . ARG A 1 426 ? -3.988 13.218 7.460 1.00 89.31 426 ARG A CA 1
ATOM 3342 C C . ARG A 1 426 ? -3.537 13.886 8.752 1.00 89.31 426 ARG A C 1
ATOM 3344 O O . ARG A 1 426 ? -4.320 14.575 9.399 1.00 89.31 426 ARG A O 1
ATOM 3351 N N . ASN A 1 427 ? -2.267 13.700 9.119 1.00 90.19 427 ASN A N 1
ATOM 3352 C CA . ASN A 1 427 ? -1.685 14.258 10.347 1.00 90.19 427 ASN A CA 1
ATOM 3353 C C . ASN A 1 427 ? -2.470 13.898 11.634 1.00 90.19 427 ASN A C 1
ATOM 3355 O O . ASN A 1 427 ? -2.399 14.616 12.628 1.00 90.19 427 ASN A O 1
ATOM 3359 N N . ALA A 1 428 ? -3.238 12.803 11.629 1.00 91.94 428 ALA A N 1
ATOM 3360 C CA . ALA A 1 428 ? -3.855 12.289 12.844 1.00 91.94 428 ALA A CA 1
ATOM 3361 C C . ALA A 1 428 ? -2.805 11.560 13.695 1.00 91.94 428 ALA A C 1
ATOM 3363 O O . ALA A 1 428 ? -1.982 10.808 13.163 1.00 91.94 428 ALA A O 1
ATOM 3364 N N . LEU A 1 429 ? -2.855 11.745 15.016 1.00 93.69 429 LEU A N 1
ATOM 3365 C CA . LEU A 1 429 ? -2.063 10.970 15.982 1.00 93.69 429 LEU A CA 1
ATOM 3366 C C . LEU A 1 429 ? -0.530 10.953 15.695 1.00 93.69 429 LEU A C 1
ATOM 3368 O O . LEU A 1 429 ? 0.101 9.898 15.792 1.00 93.69 429 LEU A O 1
ATOM 3372 N N . PRO A 1 430 ? 0.128 12.082 15.350 1.00 91.31 430 PRO A N 1
ATOM 3373 C CA . PRO A 1 430 ? 1.517 12.093 14.866 1.00 91.31 430 PRO A CA 1
ATOM 3374 C C . PRO A 1 430 ? 2.551 11.585 15.885 1.00 91.31 430 PRO A C 1
ATOM 3376 O O . PRO A 1 430 ? 3.606 11.085 15.494 1.00 91.31 430 PRO A O 1
ATOM 3379 N N . TYR A 1 431 ? 2.257 11.695 17.184 1.00 89.81 431 TYR A N 1
ATOM 3380 C CA . TYR A 1 431 ? 3.143 11.273 18.278 1.00 89.81 431 TYR A CA 1
ATOM 3381 C C . TYR A 1 431 ? 2.814 9.893 18.848 1.00 89.81 431 TYR A C 1
ATOM 3383 O O . TYR A 1 431 ? 3.512 9.416 19.740 1.00 89.81 431 TYR A O 1
ATOM 3391 N N . PHE A 1 432 ? 1.741 9.265 18.372 1.00 92.06 432 PHE A N 1
ATOM 3392 C CA . PHE A 1 432 ? 1.209 8.057 18.978 1.00 92.06 432 PHE A CA 1
ATOM 3393 C C . PHE A 1 432 ? 1.936 6.813 18.488 1.00 92.06 432 PHE A C 1
ATOM 3395 O O . PHE A 1 432 ? 2.332 6.707 17.330 1.00 92.06 432 PHE A O 1
ATOM 3402 N N . LYS A 1 433 ? 2.038 5.825 19.371 1.00 92.56 433 LYS A N 1
ATOM 3403 C CA . LYS A 1 433 ? 2.233 4.433 18.979 1.00 92.56 433 LYS A CA 1
ATOM 3404 C C . LYS A 1 433 ? 0.870 3.823 18.654 1.00 92.56 433 LYS A C 1
ATOM 3406 O O . LYS A 1 433 ? -0.079 4.017 19.415 1.00 92.56 433 LYS A O 1
ATOM 3411 N N . LEU A 1 434 ? 0.792 3.068 17.561 1.00 94.94 434 LEU A N 1
ATOM 3412 C CA . LEU A 1 434 ? -0.376 2.261 17.221 1.00 94.94 434 LEU A CA 1
ATOM 3413 C C . LEU A 1 434 ? -0.172 0.823 17.709 1.00 94.94 434 LEU A C 1
ATOM 3415 O O . LEU A 1 434 ? 0.816 0.177 17.364 1.00 94.94 434 LEU A O 1
ATOM 3419 N N . GLU A 1 435 ? -1.113 0.321 18.500 1.00 93.50 435 GLU A N 1
ATOM 3420 C CA . GLU A 1 435 ? -1.173 -1.074 18.930 1.00 93.50 435 GLU A CA 1
ATOM 3421 C C . GLU A 1 435 ? -2.473 -1.695 18.433 1.00 93.50 435 GLU A C 1
ATOM 3423 O O . GLU A 1 435 ? -3.561 -1.300 18.857 1.00 93.50 435 GLU A O 1
ATOM 3428 N N . THR A 1 436 ? -2.349 -2.671 17.534 1.00 93.06 436 THR A N 1
ATOM 3429 C CA . THR A 1 436 ? -3.488 -3.441 17.030 1.00 93.06 436 THR A CA 1
ATOM 3430 C C . THR A 1 436 ? -3.285 -4.926 17.273 1.00 93.06 436 THR A C 1
ATOM 3432 O O . THR A 1 436 ? -2.185 -5.449 17.085 1.00 93.06 436 THR A O 1
ATOM 3435 N N . GLN A 1 437 ? -4.340 -5.606 17.715 1.00 87.00 437 GLN A N 1
ATOM 3436 C CA . GLN A 1 437 ? -4.316 -7.044 17.969 1.00 87.00 437 GLN A CA 1
ATOM 3437 C C . GLN A 1 437 ? -5.719 -7.633 17.802 1.00 87.00 437 GLN A C 1
ATOM 3439 O O . GLN A 1 437 ? -6.705 -7.009 18.188 1.00 87.00 437 GLN A O 1
ATOM 3444 N N . SER A 1 438 ? -5.797 -8.842 17.237 1.00 83.50 438 SER A N 1
ATOM 3445 C CA . SER A 1 438 ? -7.047 -9.602 17.074 1.00 83.50 438 SER A CA 1
ATOM 3446 C C . SER A 1 438 ? -8.14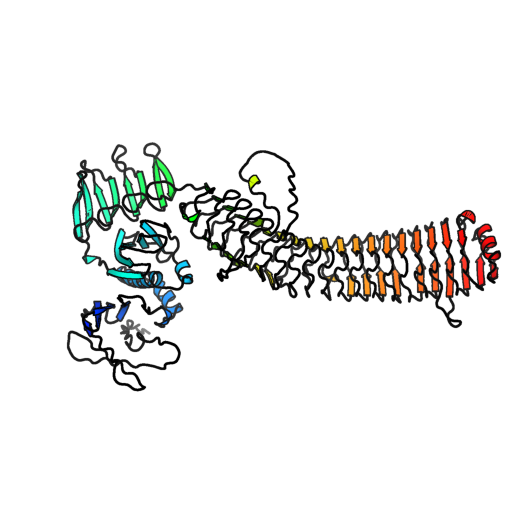7 -8.838 16.318 1.00 83.50 438 SER A C 1
ATOM 3448 O O . SER A 1 438 ? -9.247 -8.646 16.832 1.00 83.50 438 SER A O 1
ATOM 3450 N N . LEU A 1 439 ? -7.872 -8.430 15.073 1.00 93.38 439 LEU A N 1
ATOM 3451 C CA . LEU A 1 439 ? -8.840 -7.755 14.190 1.00 93.38 439 LEU A CA 1
ATOM 3452 C C . LEU A 1 439 ? -9.214 -8.643 12.976 1.00 93.38 439 LEU A C 1
ATOM 3454 O O . LEU A 1 439 ? -8.893 -8.307 11.834 1.00 93.38 439 LEU A O 1
ATOM 3458 N N . PRO A 1 440 ? -9.846 -9.819 13.181 1.00 92.81 440 PRO A N 1
ATOM 3459 C CA . PRO A 1 440 ? -10.019 -10.837 12.138 1.00 92.81 440 PRO A CA 1
ATOM 3460 C C . PRO A 1 440 ? -10.952 -10.421 10.993 1.00 92.81 440 PRO A C 1
ATOM 3462 O O . PRO A 1 440 ? -10.785 -10.919 9.874 1.00 92.81 440 PRO A O 1
ATOM 3465 N N . SER A 1 441 ? -11.914 -9.533 11.256 1.00 96.44 441 SER A N 1
ATOM 3466 C CA . SER A 1 441 ? -12.880 -9.042 10.263 1.00 96.44 441 SER A CA 1
ATOM 3467 C C . SER A 1 441 ? -12.443 -7.754 9.569 1.00 96.44 441 SER A C 1
ATOM 3469 O O . SER A 1 441 ? -13.185 -7.271 8.722 1.00 96.44 441 SER A O 1
ATOM 3471 N N . LEU A 1 442 ? -11.256 -7.217 9.885 1.00 97.75 442 LEU A N 1
ATOM 3472 C CA . LEU A 1 442 ? -10.784 -5.961 9.306 1.00 97.75 442 LEU A CA 1
ATOM 3473 C C . LEU A 1 442 ? -10.638 -6.124 7.796 1.00 97.75 442 LEU A C 1
ATOM 3475 O O . LEU A 1 442 ? -9.880 -6.982 7.358 1.00 97.75 442 LEU A O 1
ATOM 3479 N N . GLU A 1 443 ? -11.361 -5.323 7.018 1.00 97.19 443 GLU A N 1
ATOM 3480 C CA . GLU A 1 443 ? -11.364 -5.350 5.550 1.00 97.19 443 GLU A CA 1
ATOM 3481 C C . GLU A 1 443 ? -10.506 -4.215 4.977 1.00 97.19 443 GLU A C 1
ATOM 3483 O O . GLU A 1 443 ? -9.792 -4.417 3.986 1.00 97.19 443 GLU A O 1
ATOM 3488 N N . THR A 1 444 ? -10.518 -3.056 5.642 1.00 95.69 444 THR A N 1
ATOM 3489 C CA . THR A 1 444 ? -9.831 -1.840 5.202 1.00 95.69 444 THR A CA 1
ATOM 3490 C C . THR A 1 444 ? -9.043 -1.208 6.345 1.00 95.69 444 THR A C 1
ATOM 3492 O O . THR A 1 444 ? -9.588 -0.913 7.409 1.00 95.69 444 THR A O 1
ATOM 3495 N N . PHE A 1 445 ? -7.761 -0.946 6.090 1.00 97.00 445 PHE A N 1
ATOM 3496 C CA . PHE A 1 445 ? -6.905 -0.128 6.942 1.00 97.00 445 PHE A CA 1
ATOM 3497 C C . PHE A 1 445 ? -6.412 1.082 6.151 1.00 97.00 445 PHE A C 1
ATOM 3499 O O . PHE A 1 445 ? -5.761 0.914 5.112 1.00 97.00 445 PHE A O 1
ATOM 3506 N N . THR A 1 446 ? -6.695 2.287 6.650 1.00 94.56 446 THR A N 1
ATOM 3507 C CA . THR A 1 446 ? -6.145 3.527 6.094 1.00 94.56 446 THR A CA 1
ATOM 3508 C C . THR A 1 446 ? -5.463 4.369 7.165 1.00 94.56 446 THR A C 1
ATOM 3510 O O . THR A 1 446 ? -5.958 4.503 8.283 1.00 94.56 446 THR A O 1
ATOM 3513 N N . ALA A 1 447 ? -4.312 4.952 6.840 1.00 94.25 447 ALA A N 1
ATOM 3514 C CA . ALA A 1 447 ? -3.634 5.903 7.717 1.00 94.25 447 ALA A CA 1
ATOM 3515 C C . ALA A 1 447 ? -3.000 7.024 6.901 1.00 94.25 447 ALA A C 1
ATOM 3517 O O . ALA A 1 447 ? -2.308 6.746 5.932 1.00 94.25 447 ALA A O 1
ATOM 3518 N N . GLY A 1 448 ? -3.207 8.284 7.284 1.00 88.00 448 GLY A N 1
ATOM 3519 C CA . GLY A 1 448 ? -2.631 9.431 6.577 1.00 88.00 448 GLY A CA 1
ATOM 3520 C C . GLY A 1 448 ? -3.334 9.786 5.269 1.00 88.00 448 GLY A C 1
ATOM 3521 O O . GLY A 1 448 ? -2.768 10.502 4.448 1.00 88.00 448 GLY A O 1
ATOM 3522 N N . THR A 1 449 ? -4.558 9.306 5.065 1.00 83.94 449 THR A N 1
ATOM 3523 C CA . THR A 1 449 ? -5.412 9.678 3.929 1.00 83.94 449 THR A CA 1
ATOM 3524 C C . THR A 1 449 ? -6.505 10.628 4.379 1.00 83.94 449 THR A C 1
ATOM 3526 O O . THR A 1 449 ? -6.884 10.591 5.542 1.00 83.94 449 THR A O 1
ATOM 3529 N N . HIS A 1 450 ? -7.031 11.470 3.488 1.00 79.50 450 HIS A N 1
ATOM 3530 C CA . HIS A 1 450 ? -8.148 12.342 3.853 1.00 79.50 450 HIS A CA 1
ATOM 3531 C C . HIS A 1 450 ? -9.356 11.499 4.273 1.00 79.50 450 HIS A C 1
ATOM 3533 O O . HIS A 1 450 ? -9.876 10.711 3.480 1.00 79.50 450 HIS A O 1
ATOM 3539 N N . VAL A 1 451 ? -9.802 11.674 5.514 1.00 66.00 451 VAL A N 1
ATOM 3540 C CA . VAL A 1 451 ? -10.988 10.996 6.044 1.00 66.00 451 VAL A CA 1
ATOM 3541 C C . VAL A 1 451 ? -12.136 12.001 6.044 1.00 66.00 451 VAL A C 1
ATOM 3543 O O . VAL A 1 451 ? -12.208 12.878 6.901 1.00 66.00 451 VAL A O 1
ATOM 3546 N N . ASN A 1 452 ? -13.036 11.888 5.061 1.00 57.06 452 ASN A N 1
ATOM 3547 C CA . ASN A 1 452 ? -14.223 12.737 4.989 1.00 57.06 452 ASN A CA 1
ATOM 3548 C C . ASN A 1 452 ? -15.368 12.119 5.804 1.00 57.06 452 ASN A C 1
ATOM 3550 O O . ASN A 1 452 ? -16.079 11.242 5.318 1.00 57.06 452 ASN A O 1
ATOM 3554 N N . LEU A 1 453 ? -15.547 12.587 7.037 1.00 57.94 453 LEU A N 1
ATOM 3555 C CA . LEU A 1 453 ? -16.586 12.099 7.952 1.00 57.94 453 LEU A CA 1
ATOM 3556 C C . LEU A 1 453 ? -18.001 12.571 7.567 1.00 57.94 453 LEU A C 1
ATOM 3558 O O . LEU A 1 453 ? -18.981 12.046 8.084 1.00 57.94 453 LEU A O 1
ATOM 3562 N N . MET A 1 454 ? -18.129 13.523 6.631 1.00 40.50 454 MET A N 1
ATOM 3563 C CA . MET A 1 454 ? -19.412 14.135 6.248 1.00 40.50 454 MET A CA 1
ATOM 3564 C C . MET A 1 454 ? -20.221 13.332 5.216 1.00 40.50 454 MET A C 1
ATOM 3566 O O . MET A 1 454 ? -21.289 13.776 4.808 1.00 40.50 454 MET A O 1
ATOM 3570 N N . ARG A 1 455 ? -19.773 12.142 4.789 1.00 42.09 455 ARG A N 1
ATOM 3571 C CA . ARG A 1 455 ? -20.545 11.317 3.836 1.00 42.09 455 ARG A CA 1
ATOM 3572 C C . ARG A 1 455 ? -21.623 10.433 4.467 1.00 42.09 455 ARG A C 1
ATOM 3574 O O . ARG A 1 455 ? -22.519 10.015 3.743 1.00 42.09 455 ARG A O 1
ATOM 3581 N N . GLU A 1 456 ? -21.573 10.156 5.770 1.00 38.50 456 GLU A N 1
ATOM 3582 C CA . GLU A 1 456 ? -22.497 9.187 6.394 1.00 38.50 456 GLU A CA 1
ATOM 3583 C C . GLU A 1 456 ? -23.697 9.811 7.127 1.00 38.50 456 GLU A C 1
ATOM 3585 O O . GLU A 1 456 ? -24.630 9.092 7.474 1.00 38.50 456 GLU A O 1
ATOM 3590 N N . PHE A 1 457 ? -23.740 11.140 7.293 1.00 35.53 457 PHE A N 1
ATOM 3591 C CA . PHE A 1 457 ? -24.839 11.827 7.994 1.00 35.53 457 PHE A CA 1
ATOM 3592 C C . PHE A 1 457 ? -25.659 12.806 7.140 1.00 35.53 457 PHE A C 1
ATOM 3594 O O . PHE A 1 457 ? -26.728 13.228 7.581 1.00 35.53 457 PHE A O 1
ATOM 3601 N N . GLU A 1 458 ? -25.239 13.125 5.912 1.00 28.62 458 GLU A N 1
ATOM 3602 C CA . GLU A 1 458 ? -26.010 13.979 5.002 1.00 28.62 458 GLU A CA 1
ATOM 3603 C C . GLU A 1 458 ? -26.383 13.221 3.724 1.00 28.62 458 GLU A C 1
ATOM 3605 O O . GLU A 1 458 ? -25.583 13.009 2.815 1.00 28.62 458 GLU A O 1
ATOM 3610 N N . SER A 1 459 ? -27.653 12.824 3.638 1.00 27.00 459 SER A N 1
ATOM 3611 C CA . SER A 1 459 ? -28.285 12.452 2.378 1.00 27.00 459 SER A CA 1
ATOM 3612 C C . SER A 1 459 ? -28.463 13.697 1.505 1.00 27.00 459 SER A C 1
ATOM 3614 O O . SER A 1 459 ? -29.554 14.259 1.452 1.00 27.00 459 SER A O 1
ATOM 3616 N N . SER A 1 460 ? -27.417 14.146 0.821 1.00 25.23 460 SER A N 1
ATOM 3617 C CA . SER A 1 460 ? -27.569 14.965 -0.384 1.00 25.23 460 SER A CA 1
ATOM 3618 C C . SER A 1 460 ? -26.241 15.143 -1.099 1.00 25.23 460 SER A C 1
ATOM 3620 O O . SER A 1 460 ? -25.239 15.524 -0.504 1.00 25.23 460 SER A O 1
ATOM 3622 N N . GLU A 1 461 ? -26.289 14.878 -2.399 1.00 33.75 461 GLU A N 1
ATOM 3623 C CA . GLU A 1 461 ? -25.297 15.218 -3.408 1.00 33.75 461 GLU A CA 1
ATOM 3624 C C . GLU A 1 461 ? -24.661 16.594 -3.164 1.00 33.75 461 GLU A C 1
ATOM 3626 O O . GLU A 1 461 ? -25.343 17.614 -3.215 1.00 33.75 461 GLU A O 1
ATOM 3631 N N . LEU A 1 462 ? -23.342 16.614 -2.981 1.00 24.00 462 LEU A N 1
ATOM 3632 C CA . LEU A 1 462 ? -22.487 17.715 -3.410 1.00 24.00 462 LEU A CA 1
ATOM 3633 C C . LEU A 1 462 ? -21.097 17.153 -3.717 1.00 24.00 462 LEU A C 1
ATOM 3635 O O . LEU A 1 462 ? -20.269 16.907 -2.840 1.00 24.00 462 LEU A O 1
ATOM 3639 N N . GLU A 1 463 ? -20.872 16.919 -5.009 1.00 29.19 463 GLU A N 1
ATOM 3640 C CA . GLU A 1 463 ? -19.541 16.937 -5.601 1.00 29.19 463 GLU A CA 1
ATOM 3641 C C . GLU A 1 463 ? -18.961 18.338 -5.386 1.00 29.19 463 GLU A C 1
ATOM 3643 O O . GLU A 1 463 ? -19.465 19.336 -5.901 1.00 29.19 463 GLU A O 1
ATOM 3648 N N . GLY A 1 464 ? -17.919 18.406 -4.571 1.00 24.44 464 GLY A N 1
ATOM 3649 C CA . GLY A 1 464 ? -17.167 19.617 -4.309 1.00 24.44 464 GLY A CA 1
ATOM 3650 C C . GLY A 1 464 ? -15.798 19.214 -3.808 1.00 24.44 464 GLY A C 1
ATOM 3651 O O . GLY A 1 464 ? -15.610 18.995 -2.614 1.00 24.44 464 GLY A O 1
ATOM 3652 N N . GLU A 1 465 ? -14.857 19.067 -4.738 1.00 30.61 465 GLU A N 1
ATOM 3653 C CA . GLU A 1 465 ? -13.432 19.060 -4.433 1.00 30.61 465 GLU A CA 1
ATOM 3654 C C . GLU A 1 465 ? -13.107 20.346 -3.667 1.00 30.61 465 GLU A C 1
ATOM 3656 O O . GLU A 1 465 ? -13.111 21.446 -4.218 1.00 30.61 465 GLU A O 1
ATOM 3661 N N . VAL A 1 466 ? -12.849 20.207 -2.371 1.00 30.83 466 VAL A N 1
ATOM 3662 C CA . VAL A 1 466 ? -12.120 21.211 -1.604 1.00 30.83 466 VAL A CA 1
ATOM 3663 C C . VAL A 1 466 ? -10.830 20.540 -1.159 1.00 30.83 466 VAL A C 1
ATOM 3665 O O . VAL A 1 466 ? -10.676 20.098 -0.022 1.00 30.83 466 VAL A O 1
ATOM 3668 N N . GLU A 1 467 ? -9.896 20.427 -2.102 1.00 35.06 467 GLU A N 1
ATOM 3669 C CA . GLU A 1 467 ? -8.482 20.296 -1.774 1.00 35.06 467 GLU A CA 1
ATOM 3670 C C . GLU A 1 467 ? -8.036 21.618 -1.140 1.00 35.06 467 GLU A C 1
ATOM 3672 O O . GLU A 1 467 ? -7.586 22.543 -1.808 1.00 35.06 467 GLU A O 1
ATOM 3677 N N . THR A 1 468 ? -8.179 21.745 0.179 1.00 33.84 468 THR A N 1
ATOM 3678 C CA . THR A 1 468 ? -7.263 22.624 0.903 1.00 33.84 468 THR A CA 1
ATOM 3679 C C . THR A 1 468 ? -5.929 21.901 0.972 1.00 33.84 468 THR A C 1
ATOM 3681 O O . THR A 1 468 ? -5.789 20.919 1.710 1.00 33.84 468 THR A O 1
ATOM 3684 N N . GLU A 1 469 ? -4.979 22.384 0.176 1.00 37.19 469 GLU A N 1
ATOM 3685 C CA . GLU A 1 469 ? -3.545 22.169 0.328 1.00 37.19 469 GLU A CA 1
ATOM 3686 C C . GLU A 1 469 ? -3.156 22.331 1.808 1.00 37.19 469 GLU A C 1
ATOM 3688 O O . GLU A 1 469 ? -2.967 23.430 2.327 1.00 37.19 469 GLU A O 1
ATOM 3693 N N . LEU A 1 470 ? -3.050 21.209 2.520 1.00 42.91 470 LEU A N 1
ATOM 3694 C CA . LEU A 1 470 ? -2.311 21.121 3.775 1.00 42.91 470 LEU A CA 1
ATOM 3695 C C . LEU A 1 470 ? -0.825 21.016 3.409 1.00 42.91 470 LEU A C 1
ATOM 3697 O O . LEU A 1 470 ? -0.194 19.971 3.566 1.00 42.91 470 LEU A O 1
ATOM 3701 N N . GLU A 1 471 ? -0.272 22.110 2.880 1.00 38.62 471 GLU A N 1
ATOM 3702 C CA . GLU A 1 471 ? 1.170 22.317 2.734 1.00 38.62 471 GLU A CA 1
ATOM 3703 C C . GLU A 1 471 ? 1.801 22.409 4.133 1.00 38.62 471 GLU A C 1
ATOM 3705 O O . GLU A 1 471 ? 1.997 23.479 4.707 1.00 38.62 471 GLU A O 1
ATOM 3710 N N . GLY A 1 472 ? 2.086 21.252 4.730 1.00 45.44 472 GLY A N 1
ATOM 3711 C CA . GLY A 1 472 ? 2.829 21.173 5.981 1.00 45.44 472 GLY A CA 1
ATOM 3712 C C . GLY A 1 472 ? 2.541 19.913 6.786 1.00 45.44 472 GLY A C 1
ATOM 3713 O O . GLY A 1 472 ? 1.627 19.901 7.601 1.00 45.44 472 GLY A O 1
ATOM 3714 N N . LYS A 1 473 ? 3.411 18.905 6.637 1.00 55.16 473 LYS A N 1
ATOM 3715 C CA . LYS A 1 473 ? 3.551 17.730 7.525 1.00 55.16 473 LYS A CA 1
ATOM 3716 C C . LYS A 1 473 ? 2.321 16.816 7.581 1.00 55.16 473 LYS A C 1
ATOM 3718 O O . LYS A 1 473 ? 1.653 16.698 8.606 1.00 55.16 473 LYS A O 1
ATOM 3723 N N . VAL A 1 474 ? 2.054 16.116 6.483 1.00 59.88 474 VAL A N 1
ATOM 3724 C CA . VAL A 1 474 ? 1.127 14.980 6.497 1.00 59.88 474 VAL A CA 1
ATOM 3725 C C . VAL A 1 474 ? 1.890 13.766 7.008 1.00 59.88 474 VAL A C 1
ATOM 3727 O O . VAL A 1 474 ? 2.588 13.130 6.238 1.00 59.88 474 VAL A O 1
ATOM 3730 N N . ASN A 1 475 ? 1.806 13.458 8.303 1.00 77.56 475 ASN A N 1
ATOM 3731 C CA . ASN A 1 475 ? 2.434 12.250 8.835 1.00 77.56 475 ASN A CA 1
ATOM 3732 C C . ASN A 1 475 ? 1.537 11.640 9.923 1.00 77.56 475 ASN A C 1
ATOM 3734 O O . ASN A 1 475 ? 1.687 11.928 11.113 1.00 77.56 475 ASN A O 1
ATOM 3738 N N . CYS A 1 476 ? 0.580 10.798 9.527 1.00 90.56 476 CYS A N 1
ATOM 3739 C CA . CYS A 1 476 ? -0.168 10.016 10.507 1.00 90.56 476 CYS A CA 1
ATOM 3740 C C . CYS A 1 476 ? 0.796 9.036 11.189 1.00 90.56 476 CYS A C 1
ATOM 3742 O O . CYS A 1 476 ? 1.585 8.371 10.514 1.00 90.56 476 CYS A O 1
ATOM 3744 N N . PHE A 1 477 ? 0.802 8.990 12.523 1.00 93.12 477 PHE A N 1
ATOM 3745 C CA . PHE A 1 477 ? 1.775 8.186 13.277 1.00 93.12 477 PHE A CA 1
ATOM 3746 C C . PHE A 1 477 ? 3.248 8.472 12.897 1.00 93.12 477 PHE A C 1
ATOM 3748 O O . PHE A 1 477 ? 4.085 7.570 12.876 1.00 93.12 477 PHE A O 1
ATOM 3755 N N . ALA A 1 478 ? 3.587 9.731 12.584 1.00 89.19 478 ALA A N 1
ATOM 3756 C CA . ALA A 1 478 ? 4.923 10.165 12.149 1.00 89.19 478 ALA A CA 1
ATOM 3757 C C . ALA A 1 478 ? 6.074 9.617 13.004 1.00 89.19 478 ALA A C 1
ATOM 3759 O O . ALA A 1 478 ? 7.093 9.161 12.481 1.00 89.19 478 ALA A O 1
ATOM 3760 N N . ALA A 1 479 ? 5.903 9.712 14.325 1.00 88.62 479 ALA A N 1
ATOM 3761 C CA . ALA A 1 479 ? 6.892 9.366 15.334 1.00 88.62 479 ALA A CA 1
ATOM 3762 C C . ALA A 1 479 ? 6.748 7.926 15.847 1.00 88.62 479 ALA A C 1
ATOM 3764 O O . ALA A 1 479 ? 7.503 7.532 16.738 1.00 88.62 479 ALA A O 1
ATOM 3765 N N . ALA A 1 480 ? 5.801 7.142 15.316 1.00 91.12 480 ALA A N 1
ATOM 3766 C CA . ALA A 1 480 ? 5.630 5.758 15.725 1.00 91.12 480 ALA A CA 1
ATOM 3767 C C . ALA A 1 480 ? 6.907 4.957 15.409 1.00 91.12 480 ALA A C 1
ATOM 3769 O O . ALA A 1 480 ? 7.377 4.984 14.269 1.00 91.12 480 ALA A O 1
ATOM 3770 N N . PRO A 1 481 ? 7.482 4.241 16.394 1.00 90.88 481 PRO A N 1
ATOM 3771 C CA . PRO A 1 481 ? 8.717 3.484 16.194 1.00 90.88 481 PRO A CA 1
ATOM 3772 C C . PRO A 1 481 ? 8.483 2.163 15.452 1.00 90.88 481 PRO A C 1
ATOM 3774 O O . PRO A 1 481 ? 9.411 1.604 14.868 1.00 90.88 481 PRO A O 1
ATOM 3777 N N . SER A 1 482 ? 7.253 1.655 15.472 1.00 93.38 482 SER A N 1
ATOM 3778 C CA . SER A 1 482 ? 6.892 0.375 14.881 1.00 93.38 482 SER A CA 1
ATOM 3779 C C . SER A 1 482 ? 5.447 0.366 14.402 1.00 93.38 482 SER A C 1
ATOM 3781 O O . SER A 1 482 ? 4.604 1.125 14.888 1.00 93.38 482 SER A O 1
ATOM 3783 N N . PHE A 1 483 ? 5.177 -0.522 13.452 1.00 95.31 483 PHE A N 1
ATOM 3784 C CA . PHE A 1 483 ? 3.840 -0.870 13.000 1.00 95.31 483 PHE A CA 1
ATOM 3785 C C . PHE A 1 483 ? 3.657 -2.384 13.069 1.00 95.31 483 PHE A C 1
ATOM 3787 O O . PHE A 1 483 ? 4.443 -3.137 12.492 1.00 95.31 483 PHE A O 1
ATOM 3794 N N . VAL A 1 484 ? 2.611 -2.825 13.769 1.00 94.31 484 VAL A N 1
ATOM 3795 C CA . VAL A 1 484 ? 2.252 -4.239 13.896 1.00 94.31 484 VAL A CA 1
ATOM 3796 C C . VAL A 1 484 ? 0.755 -4.382 13.674 1.00 94.31 484 VAL A C 1
ATOM 3798 O O . VAL A 1 484 ? -0.037 -3.830 14.438 1.00 94.31 484 VAL A O 1
ATOM 3801 N N . LEU A 1 485 ? 0.391 -5.153 12.649 1.00 94.06 485 LEU A N 1
ATOM 3802 C CA . LEU A 1 485 ? -0.975 -5.591 12.387 1.00 94.06 485 LEU A CA 1
ATOM 3803 C C . LEU A 1 485 ? -0.988 -7.113 12.211 1.00 94.06 485 LEU A C 1
ATOM 3805 O O . LEU A 1 485 ? -0.664 -7.644 11.144 1.00 94.06 485 LEU A O 1
ATOM 3809 N N . ALA A 1 486 ? -1.330 -7.808 13.296 1.00 89.00 486 ALA A N 1
ATOM 3810 C CA . ALA A 1 486 ? -1.402 -9.264 13.358 1.00 89.00 486 ALA A CA 1
ATOM 3811 C C . ALA A 1 486 ? -2.844 -9.767 13.204 1.00 89.00 486 ALA A C 1
ATOM 3813 O O . ALA A 1 486 ? -3.798 -9.104 13.619 1.00 89.00 486 ALA A O 1
ATOM 3814 N N . HIS A 1 487 ? -2.996 -10.971 12.648 1.00 85.81 487 HIS A N 1
ATOM 3815 C CA . HIS A 1 487 ? -4.282 -11.660 12.502 1.00 85.81 487 HIS A CA 1
ATOM 3816 C C . HIS A 1 487 ? -5.378 -10.892 11.733 1.00 85.81 487 HIS A C 1
ATOM 3818 O O . HIS A 1 487 ? -6.567 -11.132 11.959 1.00 85.81 487 HIS A O 1
ATOM 3824 N N . ALA A 1 488 ? -5.013 -10.030 10.779 1.00 91.31 488 ALA A N 1
ATOM 3825 C CA . ALA A 1 488 ? -5.954 -9.312 9.916 1.00 91.31 488 ALA A CA 1
ATOM 3826 C C . ALA A 1 488 ? -6.424 -10.206 8.749 1.00 91.31 488 ALA A C 1
ATOM 3828 O O . ALA A 1 488 ? -6.132 -9.980 7.573 1.00 91.31 488 ALA A O 1
ATOM 3829 N N . LYS A 1 489 ? -7.131 -11.292 9.089 1.00 92.38 489 LYS A N 1
ATOM 3830 C CA . LYS A 1 489 ? -7.462 -12.404 8.173 1.00 92.38 489 LYS A CA 1
ATOM 3831 C C . LYS A 1 489 ? -8.343 -12.004 6.986 1.00 92.38 489 LYS A C 1
ATOM 3833 O O . LYS A 1 489 ? -8.320 -12.696 5.966 1.00 92.38 489 LYS A O 1
ATOM 3838 N N . SER A 1 490 ? -9.111 -10.926 7.121 1.00 96.06 490 SER A N 1
ATOM 3839 C CA . SER A 1 490 ? -10.055 -10.446 6.104 1.00 96.06 490 SER A CA 1
ATOM 3840 C C . SER A 1 490 ? -9.571 -9.206 5.351 1.00 96.06 490 SER A C 1
ATOM 3842 O O . SER A 1 490 ? -10.294 -8.731 4.477 1.00 96.06 490 SER A O 1
ATOM 3844 N N . LEU A 1 491 ? -8.364 -8.707 5.645 1.00 96.94 491 LEU A N 1
ATOM 3845 C CA . LEU A 1 491 ? -7.886 -7.425 5.130 1.00 96.94 491 LEU A CA 1
ATOM 3846 C C . LEU A 1 491 ? -7.695 -7.496 3.619 1.00 96.94 491 LEU A C 1
ATOM 3848 O O . LEU A 1 491 ? -6.940 -8.337 3.140 1.00 96.94 491 LEU A O 1
ATOM 3852 N N . ARG A 1 492 ? -8.364 -6.600 2.886 1.00 95.94 492 ARG A N 1
ATOM 3853 C CA . ARG A 1 492 ? -8.319 -6.497 1.418 1.00 95.94 492 ARG A CA 1
ATOM 3854 C C . ARG A 1 492 ? -7.534 -5.280 0.955 1.00 95.94 492 ARG A C 1
ATOM 3856 O O . ARG A 1 492 ? -6.815 -5.369 -0.041 1.00 95.94 492 ARG A O 1
ATOM 3863 N N . SER A 1 493 ? -7.660 -4.166 1.674 1.00 95.50 493 SER A N 1
ATOM 3864 C CA . SER A 1 493 ? -7.034 -2.892 1.325 1.00 95.50 493 SER A CA 1
ATOM 3865 C C . SER A 1 493 ? -6.162 -2.382 2.467 1.00 95.50 493 SER A C 1
ATOM 3867 O O . SER A 1 493 ? -6.645 -2.169 3.581 1.00 95.50 493 SER A O 1
ATOM 3869 N N . PHE A 1 494 ? -4.879 -2.174 2.174 1.00 95.88 494 PHE A N 1
ATOM 3870 C CA . PHE A 1 494 ? -3.921 -1.531 3.066 1.00 95.88 494 PHE A CA 1
ATOM 3871 C C . PHE A 1 494 ? -3.374 -0.281 2.382 1.00 95.88 494 PHE A C 1
ATOM 3873 O O . PHE A 1 494 ? -2.622 -0.373 1.405 1.00 95.88 494 PHE A O 1
ATOM 3880 N N . LEU A 1 495 ? -3.772 0.884 2.888 1.00 94.62 495 LEU A N 1
ATOM 3881 C CA . LEU A 1 495 ? -3.426 2.180 2.322 1.00 94.62 495 LEU A CA 1
ATOM 3882 C C . LEU A 1 495 ? -2.780 3.063 3.388 1.00 94.62 495 LEU A C 1
ATOM 3884 O O . LEU A 1 495 ? -3.407 3.441 4.371 1.00 94.62 495 LEU A O 1
ATOM 3888 N N . VAL A 1 496 ? -1.526 3.430 3.174 1.00 93.94 496 VAL A N 1
ATOM 3889 C CA . VAL A 1 496 ? -0.810 4.368 4.038 1.00 93.94 496 VAL A CA 1
ATOM 3890 C C . VAL A 1 496 ? -0.450 5.573 3.192 1.00 93.94 496 VAL A C 1
ATOM 3892 O O . VAL A 1 496 ? 0.170 5.417 2.150 1.00 93.94 496 VAL A O 1
ATOM 3895 N N . GLY A 1 497 ? -0.896 6.754 3.598 1.00 90.31 497 GLY A N 1
ATOM 3896 C CA . GLY A 1 497 ? -0.632 8.016 2.928 1.00 90.31 497 GLY A CA 1
ATOM 3897 C C . GLY A 1 497 ? 0.764 8.551 3.221 1.00 90.31 497 GLY A C 1
ATOM 3898 O O . GLY A 1 497 ? 1.568 7.934 3.926 1.00 90.31 497 GLY A O 1
ATOM 3899 N N . ASP A 1 498 ? 1.038 9.724 2.668 1.00 88.38 498 ASP A N 1
ATOM 3900 C CA . ASP A 1 498 ? 2.349 10.359 2.732 1.00 88.38 498 ASP A CA 1
ATOM 3901 C C . ASP A 1 498 ? 2.799 10.593 4.181 1.00 88.38 498 ASP A C 1
ATOM 3903 O O . ASP A 1 498 ? 1.973 10.729 5.091 1.00 88.38 498 ASP A O 1
ATOM 3907 N N . GLY A 1 499 ? 4.117 10.531 4.395 1.00 86.50 499 GLY A N 1
ATOM 3908 C CA . GLY A 1 499 ? 4.829 10.756 5.656 1.00 86.50 499 GLY A CA 1
ATOM 3909 C C . GLY A 1 499 ? 4.429 9.844 6.819 1.00 86.50 499 GLY A C 1
ATOM 3910 O O . GLY A 1 499 ? 4.955 9.972 7.929 1.00 86.50 499 GLY A O 1
ATOM 3911 N N . SER A 1 500 ? 3.492 8.925 6.610 1.00 92.44 500 SER A N 1
ATOM 3912 C CA . SER A 1 500 ? 2.899 8.145 7.685 1.00 92.44 500 SER A CA 1
ATOM 3913 C C . SER A 1 500 ? 3.828 7.002 8.079 1.00 92.44 500 SER A C 1
ATOM 3915 O O . SER A 1 500 ? 4.413 6.333 7.227 1.00 92.44 500 SER A O 1
ATOM 3917 N N . PHE A 1 501 ? 4.027 6.813 9.385 1.00 93.75 501 PHE A N 1
ATOM 3918 C CA . PHE A 1 501 ? 5.044 5.901 9.929 1.00 93.75 501 PHE A CA 1
ATOM 3919 C C . PHE A 1 501 ? 6.481 6.184 9.435 1.00 93.75 501 PHE A C 1
ATOM 3921 O O . PHE A 1 501 ? 7.313 5.280 9.353 1.00 93.75 501 PHE A O 1
ATOM 3928 N N . SER A 1 502 ? 6.815 7.444 9.124 1.00 90.69 502 SER A N 1
ATOM 3929 C CA . SER A 1 502 ? 8.135 7.837 8.597 1.00 90.69 502 SER A CA 1
ATOM 3930 C C . SER A 1 502 ? 9.322 7.491 9.510 1.00 90.69 502 SER A C 1
ATOM 3932 O O . SER A 1 502 ? 10.444 7.335 9.027 1.00 90.69 502 SER A O 1
ATOM 3934 N N . CYS A 1 503 ? 9.102 7.399 10.827 1.00 91.44 503 CYS A N 1
ATOM 3935 C CA . CYS A 1 503 ? 10.132 7.029 11.803 1.00 91.44 503 CYS A CA 1
ATOM 3936 C C . CYS A 1 503 ? 10.139 5.539 12.161 1.00 91.44 503 CYS A C 1
ATOM 3938 O O . CYS A 1 503 ? 11.018 5.129 12.922 1.00 91.44 503 CYS A O 1
ATOM 3940 N N . ALA A 1 504 ? 9.199 4.745 11.640 1.00 93.56 504 ALA A N 1
ATOM 3941 C CA . ALA A 1 504 ? 9.088 3.342 12.000 1.00 93.56 504 ALA A CA 1
ATOM 3942 C C . ALA A 1 504 ? 10.305 2.556 11.503 1.00 93.56 504 ALA A C 1
ATOM 3944 O O . ALA A 1 504 ? 10.693 2.658 10.339 1.00 93.56 504 ALA A O 1
ATOM 3945 N N . THR A 1 505 ? 10.897 1.764 12.394 1.00 93.81 505 THR A N 1
ATOM 3946 C CA . THR A 1 505 ? 12.009 0.852 12.083 1.00 93.81 505 THR A CA 1
ATOM 3947 C C . THR A 1 505 ? 11.552 -0.599 11.981 1.00 93.81 505 THR A C 1
ATOM 3949 O O . THR A 1 505 ? 12.257 -1.432 11.417 1.00 93.81 505 THR A O 1
ATOM 3952 N N . GLU A 1 506 ? 10.365 -0.901 12.505 1.00 93.50 506 GLU A N 1
ATOM 3953 C CA . GLU A 1 506 ? 9.752 -2.226 12.474 1.00 93.50 506 GLU A CA 1
ATOM 3954 C C . GLU A 1 506 ? 8.415 -2.178 11.732 1.00 93.50 506 GLU A C 1
ATOM 3956 O O . GLU A 1 506 ? 7.595 -1.282 11.951 1.00 93.50 506 GLU A O 1
ATOM 3961 N N . PHE A 1 507 ? 8.189 -3.177 10.885 1.00 94.81 507 PHE A N 1
ATOM 3962 C CA . PHE A 1 507 ? 6.946 -3.378 10.152 1.00 94.81 507 PHE A CA 1
ATOM 3963 C C . PHE A 1 507 ? 6.583 -4.858 10.197 1.00 94.81 507 PHE A C 1
ATOM 3965 O O . PHE A 1 507 ? 7.380 -5.702 9.780 1.00 94.81 507 PHE A O 1
ATOM 3972 N N . PHE A 1 508 ? 5.380 -5.158 10.670 1.00 93.88 508 PHE A N 1
ATOM 3973 C CA . PHE A 1 508 ? 4.816 -6.499 10.684 1.00 93.88 508 PHE A CA 1
ATOM 3974 C C . PHE A 1 508 ? 3.385 -6.473 10.149 1.00 93.88 508 PHE A C 1
ATOM 3976 O O . PHE A 1 508 ? 2.532 -5.760 10.683 1.00 93.88 508 PHE A O 1
ATOM 3983 N N . LEU A 1 509 ? 3.121 -7.288 9.127 1.00 93.38 509 LEU A N 1
ATOM 3984 C CA . LEU A 1 509 ? 1.800 -7.440 8.526 1.00 93.38 509 LEU A CA 1
ATOM 3985 C C . LEU A 1 509 ? 1.457 -8.919 8.308 1.00 93.38 509 LEU A C 1
ATOM 3987 O O . LEU A 1 509 ? 2.164 -9.644 7.604 1.00 93.38 509 LEU A O 1
ATOM 3991 N N . GLU A 1 510 ? 0.328 -9.349 8.870 1.00 92.62 510 GLU A N 1
ATOM 3992 C CA . GLU A 1 510 ? -0.277 -10.665 8.642 1.00 92.62 510 GLU A CA 1
ATOM 3993 C C . GLU A 1 510 ? -1.671 -10.499 8.014 1.00 92.62 510 GLU A C 1
ATOM 3995 O O . GLU A 1 510 ? -2.669 -10.341 8.718 1.00 92.62 510 GLU A O 1
ATOM 4000 N N . ALA A 1 511 ? -1.732 -10.528 6.678 1.00 93.44 511 ALA A N 1
ATOM 4001 C CA . ALA A 1 511 ? -2.949 -10.267 5.905 1.00 93.44 511 ALA A CA 1
ATOM 4002 C C . ALA A 1 511 ? -3.066 -11.207 4.680 1.00 93.44 511 ALA A C 1
ATOM 4004 O O . ALA A 1 511 ? -2.734 -10.818 3.561 1.00 93.44 511 ALA A O 1
ATOM 4005 N N . PRO A 1 512 ? -3.536 -12.458 4.848 1.00 92.56 512 PRO A N 1
ATOM 4006 C CA . PRO A 1 512 ? -3.520 -13.475 3.786 1.00 92.56 512 PRO A CA 1
ATOM 4007 C C . PRO A 1 512 ? -4.472 -13.189 2.610 1.00 92.56 512 PRO A C 1
ATOM 4009 O O . PRO A 1 512 ? -4.336 -13.802 1.555 1.00 92.56 512 PRO A O 1
ATOM 4012 N N . ARG A 1 513 ? -5.443 -12.284 2.774 1.00 95.06 513 ARG A N 1
ATOM 4013 C CA . ARG A 1 513 ? -6.433 -11.908 1.746 1.00 95.06 513 ARG A CA 1
ATOM 4014 C C . ARG A 1 513 ? -6.197 -10.519 1.152 1.00 95.06 513 ARG A C 1
ATOM 4016 O O . ARG A 1 513 ? -7.093 -9.968 0.516 1.00 95.06 513 ARG A O 1
ATOM 4023 N N . LEU A 1 514 ? -5.010 -9.949 1.368 1.00 95.50 514 LEU A N 1
ATOM 4024 C CA . LEU A 1 514 ? -4.697 -8.609 0.889 1.00 95.50 514 LEU A CA 1
ATOM 4025 C C . LEU A 1 514 ? -4.722 -8.569 -0.640 1.00 95.50 514 LEU A C 1
ATOM 4027 O O . LEU A 1 514 ? -4.075 -9.390 -1.283 1.00 95.50 514 LEU A O 1
ATOM 4031 N N . GLN A 1 515 ? -5.446 -7.600 -1.201 1.00 94.81 515 GLN A N 1
ATOM 4032 C CA . GLN A 1 515 ? -5.613 -7.403 -2.646 1.00 94.81 515 GLN A CA 1
ATOM 4033 C C . GLN A 1 515 ? -4.872 -6.158 -3.138 1.00 94.81 515 GLN A C 1
ATOM 4035 O O . GLN A 1 515 ? -4.285 -6.165 -4.222 1.00 94.81 515 GLN A O 1
ATOM 4040 N N . SER A 1 516 ? -4.859 -5.097 -2.326 1.00 93.88 516 SER A N 1
ATOM 4041 C CA . SER A 1 516 ? -4.214 -3.824 -2.644 1.00 93.88 516 SER A CA 1
ATOM 4042 C C . SER A 1 516 ? -3.302 -3.369 -1.509 1.00 93.88 516 SER A C 1
ATOM 4044 O O . SER A 1 516 ? -3.763 -3.159 -0.386 1.00 93.88 516 SER A O 1
ATOM 4046 N N . LEU A 1 517 ? -2.023 -3.167 -1.830 1.00 94.25 517 LEU A N 1
ATOM 4047 C CA . LEU A 1 517 ? -1.019 -2.540 -0.972 1.00 94.25 517 LEU A CA 1
ATOM 4048 C C . LEU A 1 517 ? -0.603 -1.208 -1.600 1.00 94.25 517 LEU A C 1
ATOM 4050 O O . LEU A 1 517 ? -0.030 -1.191 -2.689 1.00 94.25 517 LEU A O 1
ATOM 4054 N N . SER A 1 518 ? -0.888 -0.100 -0.919 1.00 94.31 518 SER A N 1
ATOM 4055 C CA . SER A 1 518 ? -0.553 1.241 -1.395 1.00 94.31 518 SER A CA 1
ATOM 4056 C C . SER A 1 518 ? 0.138 2.048 -0.304 1.00 94.31 518 SER A C 1
ATOM 4058 O O . SER A 1 518 ? -0.437 2.277 0.758 1.00 94.31 518 SER A O 1
ATOM 4060 N N . LEU A 1 519 ? 1.363 2.488 -0.576 1.00 93.19 519 LEU A N 1
ATOM 4061 C CA . LEU A 1 519 ? 2.180 3.304 0.317 1.00 93.19 519 LEU A CA 1
ATOM 4062 C C . LEU A 1 519 ? 2.475 4.651 -0.353 1.00 93.19 519 LEU A C 1
ATOM 4064 O O . LEU A 1 519 ? 3.006 4.677 -1.463 1.00 93.19 519 LEU A O 1
ATOM 4068 N N . GLY A 1 520 ? 2.130 5.744 0.324 1.00 89.62 520 GLY A N 1
ATOM 4069 C CA . GLY A 1 520 ? 2.410 7.127 -0.055 1.00 89.62 520 GLY A CA 1
ATOM 4070 C C . GLY A 1 520 ? 3.881 7.482 0.123 1.00 89.62 520 GLY A C 1
ATOM 4071 O O . GLY A 1 520 ? 4.693 6.615 0.432 1.00 89.62 520 GLY A O 1
ATOM 4072 N N . VAL A 1 521 ? 4.244 8.736 -0.123 1.00 89.06 521 VAL A N 1
ATOM 4073 C CA . VAL A 1 521 ? 5.627 9.238 -0.112 1.00 89.06 521 VAL A CA 1
ATOM 4074 C C . VAL A 1 521 ? 6.228 9.158 1.297 1.00 89.06 521 VAL A C 1
ATOM 4076 O O . VAL A 1 521 ? 5.589 9.557 2.263 1.00 89.06 521 VAL A O 1
ATOM 4079 N N . GLU A 1 522 ? 7.461 8.663 1.433 1.00 91.31 522 GLU A N 1
ATOM 4080 C CA . GLU A 1 522 ? 8.219 8.518 2.694 1.00 91.31 522 GLU A CA 1
ATOM 4081 C C . GLU A 1 522 ? 7.573 7.599 3.758 1.00 91.31 522 GLU A C 1
ATOM 4083 O O . GLU A 1 522 ? 8.028 7.537 4.909 1.00 91.31 522 GLU A O 1
ATOM 4088 N N . ALA A 1 523 ? 6.552 6.826 3.379 1.00 91.50 523 ALA A N 1
ATOM 4089 C CA . ALA A 1 523 ? 5.927 5.834 4.240 1.00 91.50 523 ALA A CA 1
ATOM 4090 C C . ALA A 1 523 ? 6.900 4.682 4.541 1.00 91.50 523 ALA A C 1
ATOM 4092 O O . ALA A 1 523 ? 7.476 4.064 3.641 1.00 91.50 523 ALA A O 1
ATOM 4093 N N . PHE A 1 524 ? 7.087 4.373 5.827 1.00 93.44 524 PHE A N 1
ATOM 4094 C CA . PHE A 1 524 ? 7.990 3.305 6.285 1.00 93.44 524 PHE A CA 1
ATOM 4095 C C . PHE A 1 524 ? 9.433 3.412 5.745 1.00 93.44 524 PHE A C 1
ATOM 4097 O O . PHE A 1 524 ? 10.113 2.401 5.571 1.00 93.44 524 PHE A O 1
ATOM 4104 N N . GLN A 1 525 ? 9.930 4.623 5.463 1.00 91.12 525 GLN A N 1
ATOM 4105 C CA . GLN A 1 525 ? 11.227 4.823 4.792 1.00 91.12 525 GLN A CA 1
ATOM 4106 C C . GLN A 1 525 ? 12.435 4.201 5.530 1.00 91.12 525 GLN A C 1
ATOM 4108 O O . GLN A 1 525 ? 13.399 3.799 4.882 1.00 91.12 525 GLN A O 1
ATOM 4113 N N . ARG A 1 526 ? 12.368 4.077 6.867 1.00 91.88 526 ARG A N 1
ATOM 4114 C CA . ARG A 1 526 ? 13.442 3.551 7.743 1.00 91.88 526 ARG A CA 1
ATOM 4115 C C . ARG A 1 526 ? 13.298 2.062 8.078 1.00 91.88 526 ARG A C 1
ATOM 4117 O O . ARG A 1 526 ? 14.027 1.539 8.921 1.00 91.88 526 ARG A O 1
ATOM 4124 N N . VAL A 1 527 ? 12.326 1.376 7.478 1.00 94.25 527 VAL A N 1
ATOM 4125 C CA . VAL A 1 527 ? 12.104 -0.052 7.716 1.00 94.25 527 VAL A CA 1
ATOM 4126 C C . VAL A 1 527 ? 13.104 -0.856 6.891 1.00 94.25 527 VAL A C 1
ATOM 4128 O O . VAL A 1 527 ? 12.962 -0.990 5.677 1.00 94.25 527 VAL A O 1
ATOM 4131 N N . ALA A 1 528 ? 14.097 -1.431 7.569 1.00 91.56 528 ALA A N 1
ATOM 4132 C CA . ALA A 1 528 ? 15.132 -2.240 6.926 1.00 91.56 528 ALA A CA 1
ATOM 4133 C C . ALA A 1 528 ? 14.689 -3.686 6.633 1.00 91.56 528 ALA A C 1
ATOM 4135 O O . ALA A 1 528 ? 15.097 -4.292 5.642 1.00 91.56 528 ALA A O 1
ATOM 4136 N N . ALA A 1 529 ? 13.840 -4.260 7.488 1.00 89.69 529 ALA A N 1
ATOM 4137 C CA . ALA A 1 529 ? 13.394 -5.649 7.386 1.00 89.69 529 ALA A CA 1
ATOM 4138 C C . ALA A 1 529 ? 11.868 -5.738 7.548 1.00 89.69 529 ALA A C 1
ATOM 4140 O O . ALA A 1 529 ? 11.391 -6.090 8.628 1.00 89.69 529 ALA A O 1
ATOM 4141 N N . PRO A 1 530 ? 11.084 -5.388 6.509 1.00 90.75 530 PRO A N 1
ATOM 4142 C CA . PRO A 1 530 ? 9.636 -5.531 6.573 1.00 90.75 530 PRO A CA 1
ATOM 4143 C C . PRO A 1 530 ? 9.254 -7.012 6.677 1.00 90.75 530 PRO A C 1
ATOM 4145 O O . PRO A 1 530 ? 9.689 -7.835 5.868 1.00 90.75 530 PRO A O 1
ATOM 4148 N N . VAL A 1 531 ? 8.433 -7.354 7.671 1.00 91.00 531 VAL A N 1
ATOM 4149 C CA . VAL A 1 531 ? 7.973 -8.723 7.917 1.00 91.00 531 VAL A CA 1
ATOM 4150 C C . VAL A 1 531 ? 6.553 -8.891 7.387 1.00 91.00 531 VAL A C 1
ATOM 4152 O O . VAL A 1 531 ? 5.584 -8.436 7.991 1.00 91.00 531 VAL A O 1
ATOM 4155 N N . PHE A 1 532 ? 6.429 -9.595 6.265 1.00 88.19 532 PHE A N 1
ATOM 4156 C CA . PHE A 1 532 ? 5.154 -10.114 5.774 1.00 88.19 532 PHE A CA 1
ATOM 4157 C C . PHE A 1 532 ? 5.013 -11.555 6.271 1.00 88.19 532 PHE A C 1
ATOM 4159 O O . PHE A 1 532 ? 5.672 -12.460 5.763 1.00 88.19 532 PHE A O 1
ATOM 4166 N N . ALA A 1 533 ? 4.218 -11.760 7.322 1.00 84.69 533 ALA A N 1
ATOM 4167 C CA . ALA A 1 533 ? 4.234 -12.999 8.107 1.00 84.69 533 ALA A CA 1
ATOM 4168 C C . ALA A 1 533 ? 3.666 -14.221 7.366 1.00 84.69 533 ALA A C 1
ATOM 4170 O O . ALA A 1 533 ? 3.965 -15.362 7.719 1.00 84.69 533 ALA A O 1
ATOM 4171 N N . VAL A 1 534 ? 2.833 -13.986 6.351 1.00 86.31 534 VAL A N 1
ATOM 4172 C CA . VAL A 1 534 ? 2.154 -15.019 5.565 1.00 86.31 534 VAL A CA 1
ATOM 4173 C C . VAL A 1 534 ? 2.167 -14.657 4.077 1.00 86.31 534 VAL A C 1
ATOM 4175 O O . VAL A 1 534 ? 2.157 -13.469 3.745 1.00 86.31 534 VAL A O 1
ATOM 4178 N N . PRO A 1 535 ? 2.149 -15.650 3.167 1.00 85.19 535 PRO A N 1
ATOM 4179 C CA . PRO A 1 535 ? 1.952 -15.394 1.744 1.00 85.19 535 PRO A CA 1
ATOM 4180 C C . PRO A 1 535 ? 0.634 -14.650 1.484 1.00 85.19 535 PRO A C 1
ATOM 4182 O O . PRO A 1 535 ? -0.379 -14.939 2.123 1.00 85.19 535 PRO A O 1
ATOM 4185 N N . MET A 1 536 ? 0.639 -13.732 0.515 1.00 90.81 536 MET A N 1
ATOM 4186 C CA . MET A 1 536 ? -0.524 -12.917 0.129 1.00 90.81 536 MET A CA 1
ATOM 4187 C C . MET A 1 536 ? -1.001 -13.300 -1.286 1.00 90.81 536 MET A C 1
ATOM 4189 O O . MET A 1 536 ? -0.746 -12.565 -2.242 1.00 90.81 536 MET A O 1
ATOM 4193 N N . PRO A 1 537 ? -1.647 -14.469 -1.472 1.00 90.31 537 PRO A N 1
ATOM 4194 C CA . PRO A 1 537 ? -1.972 -15.021 -2.792 1.00 90.31 537 PRO A CA 1
ATOM 4195 C C . PRO A 1 537 ? -2.987 -14.201 -3.596 1.00 90.31 537 PRO A C 1
ATOM 4197 O O . PRO A 1 537 ? -3.099 -14.418 -4.795 1.00 90.31 537 PRO A O 1
ATOM 4200 N N . GLU A 1 538 ? -3.727 -13.287 -2.966 1.00 93.44 538 GLU A N 1
ATOM 4201 C CA . GLU A 1 538 ? -4.722 -12.432 -3.631 1.00 93.44 538 GLU A CA 1
ATOM 4202 C C . GLU A 1 538 ? -4.182 -11.034 -3.989 1.00 93.44 538 GLU A C 1
ATOM 4204 O O . GLU A 1 538 ? -4.930 -10.214 -4.516 1.00 93.44 538 GLU A O 1
ATOM 4209 N N . LEU A 1 539 ? -2.900 -10.746 -3.726 1.00 94.25 539 LEU A N 1
ATOM 4210 C CA . LEU A 1 539 ? -2.317 -9.414 -3.908 1.00 94.25 539 LEU A CA 1
ATOM 4211 C C . LEU A 1 539 ? -2.163 -9.079 -5.394 1.00 94.25 539 LEU A C 1
ATOM 4213 O O . LEU A 1 539 ? -1.242 -9.566 -6.044 1.00 94.25 539 LEU A O 1
ATOM 4217 N N . THR A 1 540 ? -3.042 -8.227 -5.926 1.00 93.56 540 THR A N 1
ATOM 4218 C CA . THR A 1 540 ? -3.056 -7.855 -7.350 1.00 93.56 540 THR A CA 1
ATOM 4219 C C . THR A 1 540 ? -2.319 -6.555 -7.636 1.00 93.56 540 THR A C 1
ATOM 4221 O O . THR A 1 540 ? -1.752 -6.391 -8.718 1.00 93.56 540 THR A O 1
ATOM 4224 N N . THR A 1 541 ? -2.342 -5.618 -6.688 1.00 91.31 541 THR A N 1
ATOM 4225 C CA . THR A 1 541 ? -1.863 -4.249 -6.900 1.00 91.31 541 THR A CA 1
ATOM 4226 C C . THR A 1 541 ? -0.892 -3.856 -5.801 1.00 91.31 541 THR A C 1
ATOM 4228 O O . THR A 1 541 ? -1.256 -3.840 -4.624 1.00 91.31 541 THR A O 1
ATOM 4231 N N . VAL A 1 542 ? 0.328 -3.493 -6.197 1.00 93.12 542 VAL A N 1
ATOM 4232 C CA . VAL A 1 542 ? 1.350 -2.952 -5.297 1.00 93.12 542 VAL A CA 1
ATOM 4233 C C . VAL A 1 542 ? 1.789 -1.592 -5.819 1.00 93.12 542 VAL A C 1
ATOM 4235 O O . VAL A 1 542 ? 2.371 -1.487 -6.901 1.00 93.12 542 VAL A O 1
ATOM 4238 N N . ARG A 1 543 ? 1.498 -0.551 -5.039 1.00 92.88 543 ARG A N 1
ATOM 4239 C CA . ARG A 1 543 ? 1.937 0.823 -5.289 1.00 92.88 543 ARG A CA 1
ATOM 4240 C C . ARG A 1 543 ? 2.786 1.291 -4.124 1.00 92.88 543 ARG A C 1
ATOM 4242 O O . ARG A 1 543 ? 2.319 1.326 -2.990 1.00 92.88 543 ARG A O 1
ATOM 4249 N N . VAL A 1 544 ? 4.029 1.647 -4.400 1.00 93.06 544 VAL A N 1
ATOM 4250 C CA . VAL A 1 544 ? 4.943 2.193 -3.396 1.00 93.06 544 VAL A CA 1
ATOM 4251 C C . VAL A 1 544 ? 5.497 3.485 -3.953 1.00 93.06 544 VAL A C 1
ATOM 4253 O O . VAL A 1 544 ? 6.234 3.446 -4.929 1.00 93.06 544 VAL A O 1
ATOM 4256 N N . ALA A 1 545 ? 5.107 4.618 -3.379 1.00 90.81 545 ALA A N 1
ATOM 4257 C CA . ALA A 1 545 ? 5.537 5.934 -3.826 1.00 90.81 545 ALA A CA 1
ATOM 4258 C C . ALA A 1 545 ? 6.969 6.268 -3.359 1.00 90.81 545 ALA A C 1
ATOM 4260 O O . ALA A 1 545 ? 7.712 5.418 -2.859 1.00 90.81 545 ALA A O 1
ATOM 4261 N N . ASP A 1 546 ? 7.377 7.515 -3.579 1.00 90.44 546 ASP A N 1
ATOM 4262 C CA . ASP A 1 546 ? 8.754 7.975 -3.419 1.00 90.44 546 ASP A CA 1
ATOM 4263 C C . ASP A 1 546 ? 9.308 7.748 -2.003 1.00 90.44 546 ASP A C 1
ATOM 4265 O O . ASP A 1 546 ? 8.657 8.058 -1.012 1.00 90.44 546 ASP A O 1
ATOM 4269 N N . ARG A 1 547 ? 10.546 7.247 -1.905 1.00 90.44 547 ARG A N 1
ATOM 4270 C CA . ARG A 1 547 ? 11.319 6.980 -0.673 1.00 90.44 547 ARG A CA 1
ATOM 4271 C C . ARG A 1 547 ? 10.671 6.004 0.312 1.00 90.44 547 ARG A C 1
ATOM 4273 O O . ARG A 1 547 ? 11.189 5.808 1.410 1.00 90.44 547 ARG A O 1
ATOM 4280 N N . SER A 1 548 ? 9.593 5.341 -0.079 1.00 91.25 548 SER A N 1
ATOM 4281 C CA . SER A 1 548 ? 8.929 4.356 0.768 1.00 91.25 548 SER A CA 1
ATOM 4282 C C . SER A 1 548 ? 9.645 3.016 0.720 1.00 91.25 548 SER A C 1
ATOM 4284 O O . SER A 1 548 ? 10.089 2.563 -0.340 1.00 91.25 548 SER A O 1
ATOM 4286 N N . LEU A 1 549 ? 9.802 2.397 1.894 1.00 91.25 549 LEU A N 1
ATOM 4287 C CA . LEU A 1 549 ? 10.584 1.165 2.075 1.00 91.25 549 LEU A CA 1
ATOM 4288 C C . LEU A 1 549 ? 12.000 1.253 1.465 1.00 91.25 549 LEU A C 1
ATOM 4290 O O . LEU A 1 549 ? 12.512 0.284 0.905 1.00 91.25 549 LEU A O 1
ATOM 4294 N N . GLN A 1 550 ? 12.644 2.422 1.542 1.00 89.31 550 GLN A N 1
ATOM 4295 C CA . GLN A 1 550 ? 13.954 2.658 0.930 1.00 89.31 550 GLN A CA 1
ATOM 4296 C C . GLN A 1 550 ? 15.034 1.698 1.458 1.00 89.31 550 GLN A C 1
ATOM 4298 O O . GLN A 1 550 ? 15.834 1.178 0.676 1.00 89.31 550 GLN A O 1
ATOM 4303 N N . GLU A 1 551 ? 15.043 1.460 2.772 1.00 89.69 551 GLU A N 1
ATOM 4304 C CA . GLU A 1 551 ? 16.014 0.598 3.458 1.00 89.69 551 GLU A CA 1
ATOM 4305 C C . GLU A 1 551 ? 15.656 -0.896 3.406 1.00 89.69 551 GLU A C 1
ATOM 4307 O O . GLU A 1 551 ? 16.441 -1.729 3.863 1.00 89.69 551 GLU A O 1
ATOM 4312 N N . ALA A 1 552 ? 14.499 -1.257 2.841 1.00 88.94 552 ALA A N 1
ATOM 4313 C CA . ALA A 1 552 ? 14.014 -2.628 2.861 1.00 88.94 552 ALA A CA 1
ATOM 4314 C C . ALA A 1 552 ? 14.981 -3.583 2.146 1.00 88.94 552 ALA A C 1
ATOM 4316 O O . ALA A 1 552 ? 15.382 -3.367 1.003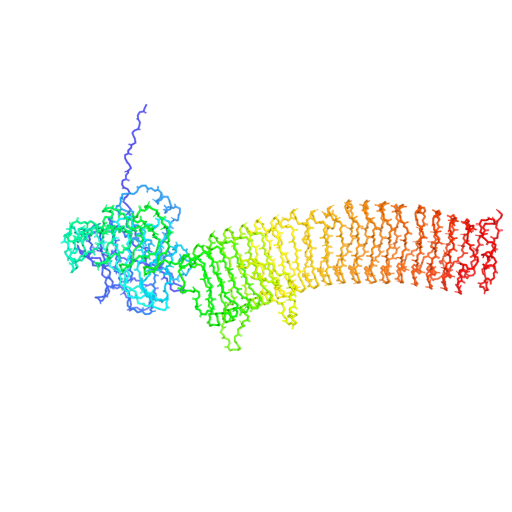 1.00 88.94 552 ALA A O 1
ATOM 4317 N N . ALA A 1 553 ? 15.320 -4.679 2.824 1.00 84.31 553 ALA A N 1
ATOM 4318 C CA . ALA A 1 553 ? 16.164 -5.741 2.285 1.00 84.31 553 ALA A CA 1
ATOM 4319 C C . ALA A 1 553 ? 15.374 -6.817 1.519 1.00 84.31 553 ALA A C 1
ATOM 4321 O O . ALA A 1 553 ? 15.972 -7.595 0.777 1.00 84.31 553 ALA A O 1
ATOM 4322 N N . ALA A 1 554 ? 14.051 -6.869 1.699 1.00 80.31 554 ALA A N 1
ATOM 4323 C CA . ALA A 1 554 ? 13.166 -7.874 1.118 1.00 80.31 554 ALA A CA 1
ATOM 4324 C C . ALA A 1 554 ? 11.976 -7.225 0.402 1.00 80.31 554 ALA A C 1
ATOM 4326 O O . ALA A 1 554 ? 11.515 -6.147 0.783 1.00 80.31 554 ALA A O 1
ATOM 4327 N N . PHE A 1 555 ? 11.471 -7.912 -0.621 1.00 82.19 555 PHE A N 1
ATOM 4328 C CA . PHE A 1 555 ? 10.331 -7.494 -1.430 1.00 82.19 555 PHE A CA 1
ATOM 4329 C C . PHE A 1 555 ? 9.155 -8.466 -1.222 1.00 82.19 555 PHE A C 1
ATOM 4331 O O . PHE A 1 555 ? 9.389 -9.676 -1.196 1.00 82.19 555 PHE A O 1
ATOM 4338 N N . PRO A 1 556 ? 7.902 -7.994 -1.071 1.00 80.38 556 PRO A N 1
ATOM 4339 C CA . PRO A 1 556 ? 6.747 -8.880 -0.948 1.00 80.38 556 PRO A CA 1
ATOM 4340 C C . PRO A 1 556 ? 6.464 -9.585 -2.280 1.00 80.38 556 PRO A C 1
ATOM 4342 O O . PRO A 1 556 ? 6.140 -8.935 -3.273 1.00 80.38 556 PRO A O 1
ATOM 4345 N N . THR A 1 557 ? 6.562 -10.915 -2.316 1.00 78.44 557 THR A N 1
ATOM 4346 C CA . THR A 1 557 ? 6.316 -11.696 -3.536 1.00 78.44 557 THR A CA 1
ATOM 4347 C C . THR A 1 557 ? 4.930 -12.332 -3.508 1.00 78.44 557 THR A C 1
ATOM 4349 O O . THR A 1 557 ? 4.496 -12.908 -2.510 1.00 78.44 557 THR A O 1
ATOM 4352 N N . SER A 1 558 ? 4.201 -12.199 -4.618 1.00 87.06 558 SER A N 1
ATOM 4353 C CA . SER A 1 558 ? 2.938 -12.900 -4.833 1.00 87.06 558 SER A CA 1
ATOM 4354 C C . SER A 1 558 ? 2.704 -13.133 -6.329 1.00 87.06 558 SER A C 1
ATOM 4356 O O . SER A 1 558 ? 2.845 -12.197 -7.120 1.00 87.06 558 SER A O 1
ATOM 4358 N N . PRO A 1 559 ? 2.318 -14.354 -6.742 1.00 88.25 559 PRO A N 1
ATOM 4359 C CA . PRO A 1 559 ? 2.110 -14.680 -8.152 1.00 88.25 559 PRO A CA 1
ATOM 4360 C C . PRO A 1 559 ? 0.901 -13.972 -8.778 1.00 88.25 559 PRO A C 1
ATOM 4362 O O . PRO A 1 559 ? 0.787 -13.933 -10.006 1.00 88.25 559 PRO A O 1
ATOM 4365 N N . ALA A 1 560 ? 0.003 -13.420 -7.956 1.00 92.06 560 ALA A N 1
ATOM 4366 C CA . ALA A 1 560 ? -1.197 -12.715 -8.398 1.00 92.06 560 ALA A CA 1
ATOM 4367 C C . ALA A 1 560 ? -0.962 -11.233 -8.737 1.00 92.06 560 ALA A C 1
ATOM 4369 O O . ALA A 1 560 ? -1.872 -10.596 -9.269 1.00 92.06 560 ALA A O 1
ATOM 4370 N N . ILE A 1 561 ? 0.234 -10.685 -8.472 1.00 93.62 561 ILE A N 1
ATOM 4371 C CA . ILE A 1 561 ? 0.530 -9.268 -8.726 1.00 93.62 561 ILE A CA 1
ATOM 4372 C C . ILE A 1 561 ? 0.400 -8.992 -10.224 1.00 93.62 561 ILE A C 1
ATOM 4374 O O . ILE A 1 561 ? 1.150 -9.532 -11.032 1.00 93.62 561 ILE A O 1
ATOM 4378 N N . ALA A 1 562 ? -0.551 -8.130 -10.581 1.00 93.44 562 ALA A N 1
ATOM 4379 C CA . ALA A 1 562 ? -0.838 -7.713 -11.949 1.00 93.44 562 ALA A CA 1
ATOM 4380 C C . ALA A 1 562 ? -0.237 -6.336 -12.269 1.00 93.44 562 ALA A C 1
ATOM 4382 O O . ALA A 1 562 ? 0.223 -6.109 -13.388 1.00 93.44 562 ALA A O 1
ATOM 4383 N N . SER A 1 563 ? -0.206 -5.423 -11.294 1.00 92.94 563 SER A N 1
ATOM 4384 C CA . SER A 1 563 ? 0.359 -4.080 -11.450 1.00 92.94 563 SER A CA 1
ATOM 4385 C C . SER A 1 563 ? 1.357 -3.792 -10.334 1.00 92.94 563 SER A C 1
ATOM 4387 O O . SER A 1 563 ? 0.988 -3.783 -9.155 1.00 92.94 563 SER A O 1
ATOM 4389 N N . LEU A 1 564 ? 2.615 -3.561 -10.720 1.00 94.69 564 LEU A N 1
ATOM 4390 C CA . LEU A 1 564 ? 3.692 -3.169 -9.816 1.00 94.69 564 LEU A CA 1
ATOM 4391 C C . LEU A 1 564 ? 4.207 -1.779 -10.197 1.00 94.69 564 LEU A C 1
ATOM 4393 O O . LEU A 1 564 ? 4.799 -1.600 -11.264 1.00 94.69 564 LEU A O 1
ATOM 4397 N N . GLN A 1 565 ? 3.976 -0.808 -9.314 1.00 94.56 565 GLN A N 1
ATOM 4398 C CA . GLN A 1 565 ? 4.382 0.585 -9.492 1.00 94.56 565 GLN A CA 1
ATOM 4399 C C . GLN A 1 565 ? 5.272 1.014 -8.327 1.00 94.56 565 GLN A C 1
ATOM 4401 O O . GLN A 1 565 ? 4.832 1.038 -7.175 1.00 94.56 565 GLN A O 1
ATOM 4406 N N . LEU A 1 566 ? 6.522 1.345 -8.640 1.00 94.62 566 LEU A N 1
ATOM 4407 C CA . LEU A 1 566 ? 7.518 1.816 -7.684 1.00 94.62 566 LEU A CA 1
ATOM 4408 C C . LEU A 1 566 ? 7.881 3.268 -7.999 1.00 94.62 566 LEU A C 1
ATOM 4410 O O . LEU A 1 566 ? 8.193 3.576 -9.142 1.00 94.62 566 LEU A O 1
ATOM 4414 N N . GLY A 1 567 ? 7.852 4.139 -6.996 1.00 91.50 567 GLY A N 1
ATOM 4415 C CA . GLY A 1 567 ? 8.247 5.540 -7.085 1.00 91.50 567 GLY A CA 1
ATOM 4416 C C . GLY A 1 567 ? 9.751 5.741 -6.906 1.00 91.50 567 GLY A C 1
ATOM 4417 O O . GLY A 1 567 ? 10.539 4.794 -6.810 1.00 91.50 567 GLY A O 1
ATOM 4418 N N . ARG A 1 568 ? 10.178 7.000 -6.836 1.00 92.19 568 ARG A N 1
ATOM 4419 C CA . ARG A 1 568 ? 11.590 7.383 -6.736 1.00 92.19 568 ARG A CA 1
ATOM 4420 C C . ARG A 1 568 ? 12.232 6.850 -5.450 1.00 92.19 568 ARG A C 1
ATOM 4422 O O . ARG A 1 568 ? 11.716 7.081 -4.368 1.00 92.19 568 ARG A O 1
ATOM 4429 N N . TYR A 1 569 ? 13.393 6.198 -5.528 1.00 93.56 569 TYR A N 1
ATOM 4430 C CA . TYR A 1 569 ? 14.096 5.564 -4.390 1.00 93.56 569 TYR A CA 1
ATOM 4431 C C . TYR A 1 569 ? 13.317 4.462 -3.636 1.00 93.56 569 TYR A C 1
ATOM 4433 O O . TYR A 1 569 ? 13.802 3.986 -2.605 1.00 93.56 569 TYR A O 1
ATOM 4441 N N . ALA A 1 570 ? 12.156 4.011 -4.126 1.00 92.06 570 ALA A N 1
ATOM 4442 C CA . ALA A 1 570 ? 11.446 2.889 -3.511 1.00 92.06 570 ALA A CA 1
ATOM 4443 C C . ALA A 1 570 ? 12.309 1.618 -3.576 1.00 92.06 570 ALA A C 1
ATOM 4445 O O . ALA A 1 570 ? 12.922 1.339 -4.614 1.00 92.06 570 ALA A O 1
ATOM 4446 N N . PHE A 1 571 ? 12.386 0.856 -2.480 1.00 91.62 571 PHE A N 1
ATOM 4447 C CA . PHE A 1 571 ? 13.183 -0.380 -2.393 1.00 91.62 571 PHE A CA 1
ATOM 4448 C C . PHE A 1 571 ? 14.651 -0.235 -2.851 1.00 91.62 571 PHE A C 1
ATOM 4450 O O . PHE A 1 571 ? 15.235 -1.164 -3.413 1.00 91.62 571 PHE A O 1
ATOM 4457 N N . ALA A 1 572 ? 15.278 0.929 -2.648 1.00 91.38 572 ALA A N 1
ATOM 4458 C CA . ALA A 1 572 ? 16.624 1.205 -3.158 1.00 91.38 572 ALA A CA 1
ATOM 4459 C C . ALA A 1 572 ? 17.699 0.212 -2.664 1.00 91.38 572 ALA A C 1
ATOM 4461 O O . ALA A 1 572 ? 18.691 -0.015 -3.366 1.00 91.38 572 ALA A O 1
ATOM 4462 N N . MET A 1 573 ? 17.517 -0.383 -1.480 1.00 91.50 573 MET A N 1
ATOM 4463 C CA . MET A 1 573 ? 18.455 -1.338 -0.873 1.00 91.50 573 MET A CA 1
ATOM 4464 C C . MET A 1 573 ? 18.170 -2.819 -1.177 1.00 91.50 573 MET A C 1
ATOM 4466 O O . MET A 1 573 ? 18.993 -3.671 -0.825 1.00 91.50 573 MET A O 1
ATOM 4470 N N . VAL A 1 574 ? 17.075 -3.143 -1.874 1.00 92.19 574 VAL A N 1
ATOM 4471 C CA . VAL A 1 574 ? 16.764 -4.530 -2.253 1.00 92.19 574 VAL A CA 1
ATOM 4472 C C . VAL A 1 574 ? 17.807 -5.047 -3.244 1.00 92.19 574 VAL A C 1
ATOM 4474 O O . VAL A 1 574 ? 18.114 -4.400 -4.245 1.00 92.19 574 VAL A O 1
ATOM 4477 N N . LYS A 1 575 ? 18.362 -6.230 -2.959 1.00 90.50 575 LYS A N 1
ATOM 4478 C CA . LYS A 1 575 ? 19.417 -6.859 -3.777 1.00 90.50 575 LYS A CA 1
ATOM 4479 C C . LYS A 1 575 ? 18.888 -7.841 -4.814 1.00 90.50 575 LYS A C 1
ATOM 4481 O O . LYS A 1 575 ? 19.545 -8.044 -5.839 1.00 90.50 575 LYS A O 1
ATOM 4486 N N . GLU A 1 576 ? 17.735 -8.444 -4.534 1.00 89.81 576 GLU A N 1
ATOM 4487 C CA . GLU A 1 576 ? 17.117 -9.500 -5.332 1.00 89.81 576 GLU A CA 1
ATOM 4488 C C . GLU A 1 576 ? 15.594 -9.348 -5.311 1.00 89.81 576 GLU A C 1
ATOM 4490 O O . GLU A 1 576 ? 14.995 -9.128 -4.259 1.00 89.81 576 GLU A O 1
ATOM 4495 N N . VAL A 1 577 ? 14.976 -9.475 -6.486 1.00 91.12 577 VAL A N 1
ATOM 4496 C CA . VAL A 1 577 ? 13.522 -9.546 -6.660 1.00 91.12 577 VAL A CA 1
ATOM 4497 C C . VAL A 1 577 ? 13.245 -10.732 -7.587 1.00 91.12 577 VAL A C 1
ATOM 4499 O O . VAL A 1 577 ? 13.725 -10.723 -8.724 1.00 91.12 577 VAL A O 1
ATOM 4502 N N . PRO A 1 578 ? 12.502 -11.761 -7.147 1.00 90.44 578 PRO A N 1
ATOM 4503 C CA . PRO A 1 578 ? 12.220 -12.933 -7.967 1.00 90.44 578 PRO A CA 1
ATOM 4504 C C . PRO A 1 578 ? 11.065 -12.637 -8.933 1.00 90.44 578 PRO A C 1
ATOM 4506 O O . PRO A 1 578 ? 9.956 -13.149 -8.796 1.00 90.44 578 PRO A O 1
ATOM 4509 N N . PHE A 1 579 ? 11.313 -11.782 -9.929 1.00 91.31 579 PHE A N 1
ATOM 4510 C CA . PHE A 1 579 ? 10.293 -11.385 -10.904 1.00 91.31 579 PHE A CA 1
ATOM 4511 C C . PHE A 1 579 ? 9.674 -12.572 -11.657 1.00 91.31 579 PHE A C 1
ATOM 4513 O O . PHE A 1 579 ? 8.523 -12.482 -12.071 1.00 91.31 579 PHE A O 1
ATOM 4520 N N . SER A 1 580 ? 10.399 -13.686 -11.804 1.00 88.50 580 SER A N 1
ATOM 4521 C CA . SER A 1 580 ? 9.909 -14.925 -12.422 1.00 88.50 580 SER A CA 1
ATOM 4522 C C . SER A 1 580 ? 8.717 -15.555 -11.690 1.00 88.50 580 SER A C 1
ATOM 4524 O O . SER A 1 580 ? 7.966 -16.315 -12.298 1.00 88.50 580 SER A O 1
ATOM 4526 N N . GLU A 1 581 ? 8.507 -15.237 -10.409 1.00 89.25 581 GLU A N 1
ATOM 4527 C CA . GLU A 1 581 ? 7.348 -15.707 -9.643 1.00 89.25 581 GLU A CA 1
ATOM 4528 C C . GLU A 1 581 ? 6.078 -14.890 -9.939 1.00 89.25 581 GLU A C 1
ATOM 4530 O O . GLU A 1 581 ? 4.967 -15.360 -9.688 1.00 89.25 581 GLU A O 1
ATOM 4535 N N . LEU A 1 582 ? 6.207 -13.690 -10.520 1.00 91.94 582 LEU A N 1
ATOM 4536 C CA . LEU A 1 582 ? 5.111 -12.740 -10.751 1.00 91.94 582 LEU A CA 1
ATOM 4537 C C . LEU A 1 582 ? 4.334 -13.056 -12.041 1.00 91.94 582 LEU A C 1
ATOM 4539 O O . LEU A 1 582 ? 4.165 -12.213 -12.917 1.00 91.94 582 LEU A O 1
ATOM 4543 N N . THR A 1 583 ? 3.862 -14.293 -12.181 1.00 91.75 583 THR A N 1
ATOM 4544 C CA . THR A 1 583 ? 3.294 -14.818 -13.442 1.00 91.75 583 THR A CA 1
ATOM 4545 C C . THR A 1 583 ? 2.066 -14.065 -13.977 1.00 91.75 583 THR A C 1
ATOM 4547 O O . THR A 1 583 ? 1.790 -14.121 -15.178 1.00 91.75 583 THR A O 1
ATOM 4550 N N . SER A 1 584 ? 1.348 -13.329 -13.122 1.00 94.38 584 SER A N 1
ATOM 4551 C CA . SER A 1 584 ? 0.189 -12.510 -13.514 1.00 94.38 584 SER A CA 1
ATOM 4552 C C . SER A 1 584 ? 0.542 -11.067 -13.892 1.00 94.38 584 SER A C 1
ATOM 4554 O O . SER A 1 584 ? -0.360 -10.310 -14.257 1.00 94.38 584 SER A O 1
ATOM 4556 N N . LEU A 1 585 ? 1.821 -10.679 -13.827 1.00 95.69 585 LEU A N 1
ATOM 4557 C CA . LEU A 1 585 ? 2.267 -9.298 -14.010 1.00 95.69 585 LEU A CA 1
ATOM 4558 C C . LEU A 1 585 ? 1.936 -8.792 -15.417 1.00 95.69 585 LEU A C 1
ATOM 4560 O O . LEU A 1 585 ? 2.339 -9.393 -16.409 1.00 95.69 585 LEU A O 1
ATOM 4564 N N . GLN A 1 586 ? 1.213 -7.674 -15.494 1.00 95.56 586 GLN A N 1
ATOM 4565 C CA . GLN A 1 586 ? 0.805 -7.017 -16.740 1.00 95.56 586 GLN A CA 1
ATOM 4566 C C . GLN A 1 586 ? 1.609 -5.750 -17.018 1.00 95.56 586 GLN A C 1
ATOM 4568 O O . GLN A 1 586 ? 1.930 -5.465 -18.174 1.00 95.56 586 GLN A O 1
ATOM 4573 N N . GLN A 1 587 ? 1.929 -4.990 -15.971 1.00 93.94 587 GLN A N 1
ATOM 4574 C CA . GLN A 1 587 ? 2.659 -3.729 -16.066 1.00 93.94 587 GLN A CA 1
ATOM 4575 C C . GLN A 1 587 ? 3.708 -3.644 -14.963 1.00 93.94 587 GLN A C 1
ATOM 4577 O O . GLN A 1 587 ? 3.395 -3.843 -13.785 1.00 93.94 587 GLN A O 1
ATOM 4582 N N . LEU A 1 588 ? 4.934 -3.309 -15.362 1.00 96.44 588 LEU A N 1
ATOM 4583 C CA . LEU A 1 588 ? 6.041 -3.033 -14.458 1.00 96.44 588 LEU A CA 1
ATOM 4584 C C . LEU A 1 588 ? 6.536 -1.607 -14.676 1.00 96.44 588 LEU A C 1
ATOM 4586 O O . LEU A 1 588 ? 7.046 -1.284 -15.750 1.00 96.44 588 LEU A O 1
ATOM 4590 N N . HIS A 1 589 ? 6.416 -0.783 -13.640 1.00 96.44 589 HIS A N 1
ATOM 4591 C CA . HIS A 1 589 ? 6.967 0.563 -13.617 1.00 96.44 589 HIS A CA 1
ATOM 4592 C C . HIS A 1 589 ? 7.929 0.715 -12.435 1.00 96.44 589 HIS A C 1
ATOM 4594 O O . HIS A 1 589 ? 7.533 0.561 -11.277 1.00 96.44 589 HIS A O 1
ATOM 4600 N N . VAL A 1 590 ? 9.196 0.997 -12.741 1.00 96.44 590 VAL A N 1
ATOM 4601 C CA . VAL A 1 590 ? 10.269 1.210 -11.766 1.00 96.44 590 VAL A CA 1
ATOM 4602 C C . VAL A 1 590 ? 10.696 2.670 -11.812 1.00 96.44 590 VAL A C 1
ATOM 4604 O O . VAL A 1 590 ? 11.272 3.112 -12.801 1.00 96.44 590 VAL A O 1
ATOM 4607 N N . GLY A 1 591 ? 10.430 3.402 -10.736 1.00 94.06 591 GLY A N 1
ATOM 4608 C CA . GLY A 1 591 ? 10.694 4.830 -10.639 1.00 94.06 591 GLY A CA 1
ATOM 4609 C C . GLY A 1 591 ? 12.170 5.198 -10.499 1.00 94.06 591 GLY A C 1
ATOM 4610 O O . GLY A 1 591 ? 13.060 4.357 -10.332 1.00 94.06 591 GLY A O 1
ATOM 4611 N N . THR A 1 592 ? 12.426 6.503 -10.545 1.00 94.69 592 THR A N 1
ATOM 4612 C CA . THR A 1 592 ? 13.769 7.095 -10.553 1.00 94.69 592 THR A CA 1
ATOM 4613 C C . THR A 1 592 ? 14.641 6.556 -9.408 1.00 94.69 592 THR A C 1
ATOM 4615 O O . THR A 1 592 ? 14.294 6.695 -8.235 1.00 94.69 592 THR A O 1
ATOM 4618 N N . SER A 1 593 ? 15.807 5.973 -9.702 1.00 94.56 593 SER A N 1
ATOM 4619 C CA . SER A 1 593 ? 16.714 5.398 -8.680 1.00 94.56 593 SER A CA 1
ATOM 4620 C C . SER A 1 593 ? 16.078 4.353 -7.737 1.00 94.56 593 SER A C 1
ATOM 4622 O O . SER A 1 593 ? 16.620 4.064 -6.667 1.00 94.56 593 SER A O 1
ATOM 4624 N N . SER A 1 594 ? 14.933 3.770 -8.110 1.00 94.75 594 SER A N 1
ATOM 4625 C CA . SER A 1 594 ? 14.338 2.617 -7.428 1.00 94.75 594 SER A CA 1
ATOM 4626 C C . SER A 1 594 ? 15.134 1.348 -7.734 1.00 94.75 594 SER A C 1
ATOM 4628 O O . SER A 1 594 ? 15.792 1.249 -8.777 1.00 94.75 594 SER A O 1
ATOM 4630 N N . LEU A 1 595 ? 15.116 0.386 -6.803 1.00 93.88 595 LEU A N 1
ATOM 4631 C CA . LEU A 1 595 ? 15.848 -0.883 -6.921 1.00 93.88 595 LEU A CA 1
ATOM 4632 C C . LEU A 1 595 ? 17.346 -0.687 -7.231 1.00 93.88 595 LEU A C 1
ATOM 4634 O O . LEU A 1 595 ? 17.972 -1.507 -7.900 1.00 93.88 595 LEU A O 1
ATOM 4638 N N . ALA A 1 596 ? 17.943 0.414 -6.762 1.00 93.25 596 ALA A N 1
ATOM 4639 C CA . ALA A 1 596 ? 19.306 0.793 -7.122 1.00 93.25 596 ALA A CA 1
ATOM 4640 C C . ALA A 1 596 ? 20.344 -0.288 -6.780 1.00 93.25 596 ALA A C 1
ATOM 4642 O O . ALA A 1 596 ? 21.325 -0.416 -7.504 1.00 93.25 596 ALA A O 1
ATOM 4643 N N . SER A 1 597 ? 20.145 -1.062 -5.708 1.00 93.69 597 SER A N 1
ATOM 4644 C CA . SER A 1 597 ? 21.056 -2.131 -5.259 1.00 93.69 597 SER A CA 1
ATOM 4645 C C . SER A 1 597 ? 20.804 -3.496 -5.910 1.00 93.69 597 SER A C 1
ATOM 4647 O O . SER A 1 597 ? 21.556 -4.438 -5.639 1.00 93.69 597 SER A O 1
ATOM 4649 N N . LEU A 1 598 ? 19.780 -3.613 -6.762 1.00 95.12 598 LEU A N 1
ATOM 4650 C CA . LEU A 1 598 ? 19.449 -4.844 -7.468 1.00 95.12 598 LEU A CA 1
ATOM 4651 C C . LEU A 1 598 ? 20.622 -5.260 -8.358 1.00 95.12 598 LEU A C 1
ATOM 4653 O O . LEU A 1 598 ? 21.192 -4.438 -9.070 1.00 95.12 598 LEU A O 1
ATOM 4657 N N . THR A 1 599 ? 20.990 -6.540 -8.320 1.00 92.81 599 THR A N 1
ATOM 4658 C CA . THR A 1 599 ? 22.153 -7.049 -9.072 1.00 92.81 599 THR A CA 1
ATOM 4659 C C . THR A 1 599 ? 21.779 -7.755 -10.372 1.00 92.81 599 THR A C 1
ATOM 4661 O O . THR A 1 599 ? 22.563 -7.727 -11.323 1.00 92.81 599 THR A O 1
ATOM 4664 N N . HIS A 1 600 ? 20.587 -8.348 -10.431 1.00 93.25 600 HIS A N 1
ATOM 4665 C CA . HIS A 1 600 ? 20.072 -9.097 -11.575 1.00 93.25 600 HIS A CA 1
ATOM 4666 C C . HIS A 1 600 ? 18.628 -8.670 -11.841 1.00 93.25 600 HIS A C 1
ATOM 4668 O O . HIS A 1 600 ? 17.790 -8.730 -10.942 1.00 93.25 600 HIS A O 1
ATOM 4674 N N . PHE A 1 601 ? 18.344 -8.238 -13.068 1.00 96.38 601 PHE A N 1
ATOM 4675 C CA . PHE A 1 601 ? 17.005 -7.871 -13.515 1.00 96.38 601 PHE A CA 1
ATOM 4676 C C . PHE A 1 601 ? 16.562 -8.877 -14.580 1.00 96.38 601 PHE A C 1
ATOM 4678 O O . PHE A 1 601 ? 16.916 -8.754 -15.749 1.00 96.38 601 PHE A O 1
ATOM 4685 N N . ALA A 1 602 ? 15.834 -9.911 -14.162 1.00 95.81 602 ALA A N 1
ATOM 4686 C CA . ALA A 1 602 ? 15.433 -11.011 -15.034 1.00 95.81 602 ALA A CA 1
ATOM 4687 C C . ALA A 1 602 ? 13.908 -11.158 -15.054 1.00 95.81 602 ALA A C 1
ATOM 4689 O O . ALA A 1 602 ? 13.311 -11.654 -14.101 1.00 95.81 602 ALA A O 1
ATOM 4690 N N . LEU A 1 603 ? 13.284 -10.737 -16.153 1.00 96.25 603 LEU A N 1
ATOM 4691 C CA . LEU A 1 603 ? 11.874 -10.974 -16.449 1.00 96.25 603 LEU A CA 1
ATOM 4692 C C . LEU A 1 603 ? 11.795 -12.165 -17.401 1.00 96.25 603 LEU A C 1
ATOM 4694 O O . LEU A 1 603 ? 12.017 -12.031 -18.606 1.00 96.25 603 LEU A O 1
ATOM 4698 N N . GLN A 1 604 ? 11.505 -13.340 -16.847 1.00 95.62 604 GLN A N 1
ATOM 4699 C CA . GLN A 1 604 ? 11.461 -14.586 -17.605 1.00 95.62 604 GLN A CA 1
ATOM 4700 C C . GLN A 1 604 ? 10.105 -15.272 -17.456 1.00 95.62 604 GLN A C 1
ATOM 4702 O O . GLN A 1 604 ? 9.600 -15.397 -16.341 1.00 95.62 604 GLN A O 1
ATOM 4707 N N . ASN A 1 605 ? 9.557 -15.782 -18.562 1.00 95.06 605 ASN A N 1
ATOM 4708 C CA . ASN A 1 605 ? 8.330 -16.591 -18.583 1.00 95.06 605 ASN A CA 1
ATOM 4709 C C . ASN A 1 605 ? 7.089 -15.873 -18.012 1.00 95.06 605 ASN A C 1
ATOM 4711 O O . ASN A 1 605 ? 6.295 -16.482 -17.294 1.00 95.06 605 ASN A O 1
ATOM 4715 N N . LEU A 1 606 ? 6.904 -14.588 -18.332 1.00 95.50 606 LEU A N 1
ATOM 4716 C CA . LEU A 1 606 ? 5.754 -13.797 -17.874 1.00 95.50 606 LEU A CA 1
ATOM 4717 C C . LEU A 1 606 ? 4.719 -13.658 -19.006 1.00 95.50 606 LEU A C 1
ATOM 4719 O O . LEU A 1 606 ? 4.880 -12.809 -19.888 1.00 95.50 606 LEU A O 1
ATOM 4723 N N . PRO A 1 607 ? 3.651 -14.483 -19.019 1.00 95.31 607 PRO A N 1
ATOM 4724 C CA . PRO A 1 607 ? 2.733 -14.580 -20.153 1.00 95.31 607 PRO A CA 1
ATOM 4725 C C . PRO A 1 607 ? 1.835 -13.354 -20.336 1.00 95.31 607 PRO A C 1
ATOM 4727 O O . PRO A 1 607 ? 1.323 -13.149 -21.433 1.00 95.31 607 PRO A O 1
ATOM 4730 N N . SER A 1 608 ? 1.634 -12.560 -19.283 1.00 96.06 608 SER A N 1
ATOM 4731 C CA . SER A 1 608 ? 0.685 -11.439 -19.267 1.00 96.06 608 SER A CA 1
ATOM 4732 C C . SER A 1 608 ? 1.351 -10.066 -19.373 1.00 96.06 608 SER A C 1
ATOM 4734 O O . SER A 1 608 ? 0.642 -9.067 -19.475 1.00 96.06 608 SER A O 1
ATOM 4736 N N . LEU A 1 609 ? 2.686 -9.995 -19.352 1.00 97.50 609 LEU A N 1
ATOM 4737 C CA . LEU A 1 609 ? 3.419 -8.733 -19.264 1.00 97.50 609 LEU A CA 1
ATOM 4738 C C . LEU A 1 609 ? 3.326 -7.959 -20.580 1.00 97.50 609 LEU A C 1
ATOM 4740 O O . LEU A 1 609 ? 3.669 -8.493 -21.629 1.00 97.50 609 LEU A O 1
ATOM 4744 N N . THR A 1 610 ? 2.889 -6.699 -20.518 1.00 96.94 610 THR A N 1
ATOM 4745 C CA . THR A 1 610 ? 2.624 -5.853 -21.696 1.00 96.94 610 THR A CA 1
ATOM 4746 C C . THR A 1 610 ? 3.576 -4.668 -21.829 1.00 96.94 610 THR A C 1
ATOM 4748 O O . THR A 1 610 ? 3.966 -4.329 -22.949 1.00 96.94 610 THR A O 1
ATOM 4751 N N . GLU A 1 611 ? 3.986 -4.065 -20.713 1.00 96.25 611 GLU A N 1
ATOM 4752 C CA . GLU A 1 611 ? 4.879 -2.904 -20.689 1.00 96.25 611 GLU A CA 1
ATOM 4753 C C . GLU A 1 611 ? 5.883 -3.004 -19.539 1.00 96.25 611 GLU A C 1
ATOM 4755 O O . GLU A 1 611 ? 5.532 -3.367 -18.411 1.00 96.25 611 GLU A O 1
ATOM 4760 N N . VAL A 1 612 ? 7.133 -2.660 -19.853 1.00 97.75 612 VAL A N 1
ATOM 4761 C CA . VAL A 1 612 ? 8.222 -2.486 -18.889 1.00 97.75 612 VAL A CA 1
ATOM 4762 C C . VAL A 1 612 ? 8.762 -1.074 -19.047 1.00 97.75 612 VAL A C 1
ATOM 4764 O O . VAL A 1 612 ? 9.255 -0.715 -20.119 1.00 97.75 612 VAL A O 1
ATOM 4767 N N . ALA A 1 613 ? 8.673 -0.292 -17.977 1.00 97.56 613 ALA A N 1
ATOM 4768 C CA . ALA A 1 613 ? 9.202 1.060 -17.905 1.00 97.56 613 ALA A CA 1
ATOM 4769 C C . ALA A 1 613 ? 10.131 1.190 -16.693 1.00 97.56 613 ALA A C 1
ATOM 4771 O O . ALA A 1 613 ? 9.727 0.910 -15.563 1.00 97.56 613 ALA A O 1
ATOM 4772 N N . VAL A 1 614 ? 11.370 1.612 -16.931 1.00 97.50 614 VAL A N 1
ATOM 4773 C CA . VAL A 1 614 ? 12.359 1.919 -15.892 1.00 97.50 614 VAL A CA 1
ATOM 4774 C C . VAL A 1 614 ? 12.790 3.364 -16.075 1.00 97.50 614 VAL A C 1
ATOM 4776 O O . VAL A 1 614 ? 13.361 3.709 -17.105 1.00 97.50 614 VAL A O 1
ATOM 4779 N N . GLU A 1 615 ? 12.498 4.203 -15.088 1.00 96.25 615 GLU A N 1
ATOM 4780 C CA . GLU A 1 615 ? 12.850 5.619 -15.095 1.00 96.25 615 GLU A CA 1
ATOM 4781 C C . GLU A 1 615 ? 14.350 5.855 -14.834 1.00 96.25 615 GLU A C 1
ATOM 4783 O O . GLU A 1 615 ? 15.133 4.946 -14.535 1.00 96.25 615 GLU A O 1
ATOM 4788 N N . VAL A 1 616 ? 14.742 7.129 -14.899 1.00 95.12 616 VAL A N 1
ATOM 4789 C CA . VAL A 1 616 ? 16.113 7.629 -14.750 1.00 95.12 616 VAL A CA 1
ATOM 4790 C C . VAL A 1 616 ? 16.834 7.027 -13.537 1.00 95.12 616 VAL A C 1
ATOM 4792 O O . VAL A 1 616 ? 16.401 7.142 -12.388 1.00 95.12 616 VAL A O 1
ATOM 4795 N N . GLY A 1 617 ? 17.980 6.387 -13.771 1.00 91.25 617 GLY A N 1
ATOM 4796 C CA . GLY A 1 617 ? 18.800 5.795 -12.705 1.00 91.25 617 GLY A CA 1
ATOM 4797 C C . GLY A 1 617 ? 18.193 4.567 -12.010 1.00 91.25 617 GLY A C 1
ATOM 4798 O O . GLY A 1 617 ? 18.789 4.054 -11.061 1.00 91.25 617 GLY A O 1
ATOM 4799 N N . GLY A 1 618 ? 17.019 4.089 -12.435 1.00 94.12 618 GLY A N 1
ATOM 4800 C CA . GLY A 1 618 ? 16.416 2.864 -11.914 1.00 94.12 618 GLY A CA 1
ATOM 4801 C C . GLY A 1 618 ? 17.310 1.648 -12.170 1.00 94.12 618 GLY A C 1
ATOM 4802 O O . GLY A 1 618 ? 17.969 1.546 -13.207 1.00 94.12 618 GLY A O 1
ATOM 4803 N N . CYS A 1 619 ? 17.367 0.727 -11.204 1.00 94.69 619 CYS A N 1
ATOM 4804 C CA . CYS A 1 619 ? 18.174 -0.498 -11.293 1.00 94.69 619 CYS A CA 1
ATOM 4805 C C . CYS A 1 619 ? 19.662 -0.261 -11.651 1.00 94.69 619 CYS A C 1
ATOM 4807 O O . CYS A 1 619 ? 20.288 -1.104 -12.293 1.00 94.69 619 CYS A O 1
ATOM 4809 N N . ALA A 1 620 ? 20.252 0.877 -11.257 1.00 93.44 620 ALA A N 1
ATOM 4810 C CA . ALA A 1 620 ? 21.580 1.305 -11.719 1.00 93.44 620 ALA A CA 1
ATOM 4811 C C . ALA A 1 620 ? 22.710 0.271 -11.524 1.00 93.44 620 ALA A C 1
ATOM 4813 O O . ALA A 1 620 ? 23.629 0.211 -12.343 1.00 93.44 620 ALA A O 1
ATOM 4814 N N . ASN A 1 621 ? 22.670 -0.548 -10.462 1.00 94.88 621 ASN A N 1
ATOM 4815 C CA . ASN A 1 621 ? 23.701 -1.560 -10.197 1.00 94.88 621 ASN A CA 1
ATOM 4816 C C . ASN A 1 621 ? 23.428 -2.938 -10.823 1.00 94.88 621 ASN A C 1
ATOM 4818 O O . ASN A 1 621 ? 24.268 -3.832 -10.663 1.00 94.88 621 ASN A O 1
ATOM 4822 N N . ALA A 1 622 ? 22.308 -3.128 -11.524 1.00 96.06 622 ALA A N 1
ATOM 4823 C CA . ALA A 1 622 ? 21.994 -4.418 -12.120 1.00 96.06 622 ALA A CA 1
ATOM 4824 C C . ALA A 1 622 ? 22.983 -4.722 -13.253 1.00 96.06 622 ALA A C 1
ATOM 4826 O O . ALA A 1 622 ? 23.164 -3.933 -14.178 1.00 96.06 622 ALA A O 1
ATOM 4827 N N . ARG A 1 623 ? 23.661 -5.870 -13.152 1.00 95.06 623 ARG A N 1
ATOM 4828 C CA . ARG A 1 623 ? 24.733 -6.286 -14.070 1.00 95.06 623 ARG A CA 1
ATOM 4829 C C . ARG A 1 623 ? 24.220 -7.053 -15.278 1.00 95.06 623 ARG A C 1
ATOM 4831 O O . ARG A 1 623 ? 24.889 -7.066 -16.309 1.00 95.06 623 ARG A O 1
ATOM 4838 N N . ALA A 1 624 ? 23.075 -7.708 -15.143 1.00 93.94 624 ALA A N 1
ATOM 4839 C CA . ALA A 1 624 ? 22.439 -8.476 -16.202 1.00 93.94 624 ALA A CA 1
ATOM 4840 C C . ALA A 1 624 ? 20.966 -8.080 -16.301 1.00 93.94 624 ALA A C 1
ATOM 4842 O O . ALA A 1 624 ? 20.272 -8.028 -15.280 1.00 93.94 624 ALA A O 1
ATOM 4843 N N . VAL A 1 625 ? 20.532 -7.800 -17.529 1.00 96.88 625 VAL A N 1
ATOM 4844 C CA . VAL A 1 625 ? 19.140 -7.521 -17.885 1.00 96.88 625 VAL A CA 1
ATOM 4845 C C . VAL A 1 625 ? 18.682 -8.578 -18.875 1.00 96.88 625 VAL A C 1
ATOM 4847 O O . VAL A 1 625 ? 19.246 -8.693 -19.962 1.00 96.88 625 VAL A O 1
ATOM 4850 N N . GLU A 1 626 ? 17.673 -9.351 -18.489 1.00 97.38 626 GLU A N 1
ATOM 4851 C CA . GLU A 1 626 ? 17.149 -10.469 -19.271 1.00 97.38 626 GLU A CA 1
ATOM 4852 C C . GLU A 1 626 ? 15.631 -10.343 -19.391 1.00 97.38 626 GLU A C 1
ATOM 4854 O O . GLU A 1 626 ? 14.907 -10.439 -18.402 1.00 97.38 626 GLU A O 1
ATOM 4859 N N . LEU A 1 627 ? 15.151 -10.120 -20.611 1.00 97.69 627 LEU A N 1
ATOM 4860 C CA . LEU A 1 627 ? 13.740 -10.096 -20.982 1.00 97.69 627 LEU A CA 1
ATOM 4861 C C . LEU A 1 627 ? 13.481 -11.282 -21.916 1.00 97.69 627 LEU A C 1
ATOM 4863 O O . LEU A 1 627 ? 13.679 -11.168 -23.126 1.00 97.69 627 LEU A O 1
ATOM 4867 N N . VAL A 1 628 ? 13.106 -12.435 -21.356 1.00 97.56 628 VAL A N 1
ATOM 4868 C CA . VAL A 1 628 ? 13.059 -13.708 -22.099 1.00 97.56 628 VAL A CA 1
ATOM 4869 C C . VAL A 1 628 ? 11.691 -14.372 -21.989 1.00 97.56 628 VAL A C 1
ATOM 4871 O O . VAL A 1 628 ? 11.146 -14.521 -20.896 1.00 97.56 628 VAL A O 1
ATOM 4874 N N . ASN A 1 629 ? 11.154 -14.826 -23.122 1.00 96.56 629 ASN A N 1
ATOM 4875 C CA . ASN A 1 629 ? 9.862 -15.514 -23.204 1.00 96.56 629 ASN A CA 1
ATOM 4876 C C . ASN A 1 629 ? 8.711 -14.667 -22.624 1.00 96.56 629 ASN A C 1
ATOM 4878 O O . ASN A 1 629 ? 8.089 -15.016 -21.615 1.00 96.56 629 ASN A O 1
ATOM 4882 N N . LEU A 1 630 ? 8.452 -13.524 -23.268 1.00 97.62 630 LEU A N 1
ATOM 4883 C CA . LEU A 1 630 ? 7.424 -12.553 -22.871 1.00 97.62 630 LEU A CA 1
ATOM 4884 C C . LEU A 1 630 ? 6.427 -12.368 -24.034 1.00 97.62 630 LEU A C 1
ATOM 4886 O O . LEU A 1 630 ? 6.543 -11.423 -24.822 1.00 97.62 630 LEU A O 1
ATOM 4890 N N . PRO A 1 631 ? 5.446 -13.280 -24.191 1.00 97.06 631 PRO A N 1
ATOM 4891 C CA . PRO A 1 631 ? 4.623 -13.387 -25.400 1.00 97.06 631 PRO A CA 1
ATOM 4892 C C . PRO A 1 631 ? 3.657 -12.220 -25.632 1.00 97.06 631 PRO A C 1
ATOM 4894 O O . PRO A 1 631 ? 3.155 -12.081 -26.745 1.00 97.06 631 PRO A O 1
ATOM 4897 N N . GLN A 1 632 ? 3.380 -11.404 -24.609 1.00 97.50 632 GLN A N 1
ATOM 4898 C CA . GLN A 1 632 ? 2.470 -10.252 -24.677 1.00 97.50 632 GLN A CA 1
ATOM 4899 C C . GLN A 1 632 ? 3.183 -8.896 -24.565 1.00 97.50 632 GLN A C 1
ATOM 4901 O O . GLN A 1 632 ? 2.518 -7.857 -24.593 1.00 97.50 632 GLN A O 1
ATOM 4906 N N . LEU A 1 633 ? 4.518 -8.882 -24.468 1.00 98.12 633 LEU A N 1
ATOM 4907 C CA . LEU A 1 633 ? 5.277 -7.655 -24.247 1.00 98.12 633 LEU A CA 1
ATOM 4908 C C . LEU A 1 633 ? 5.258 -6.788 -25.504 1.00 98.12 633 LEU A C 1
ATOM 4910 O O . LEU A 1 633 ? 5.740 -7.215 -26.548 1.00 98.12 633 LEU A O 1
ATOM 4914 N N . LYS A 1 634 ? 4.732 -5.565 -25.397 1.00 97.56 634 LYS A N 1
ATOM 4915 C CA . LYS A 1 634 ? 4.594 -4.618 -26.515 1.00 97.56 634 LYS A CA 1
ATOM 4916 C C . LYS A 1 634 ? 5.630 -3.508 -26.492 1.00 97.56 634 LYS A C 1
ATOM 4918 O O . LYS A 1 634 ? 6.020 -3.024 -27.554 1.00 97.56 634 LYS A O 1
ATOM 4923 N N . LYS A 1 635 ? 6.066 -3.083 -25.306 1.00 97.50 635 LYS A N 1
ATOM 4924 C CA . LYS A 1 635 ? 6.900 -1.889 -25.148 1.00 97.50 635 LYS A CA 1
ATOM 4925 C C . LYS A 1 635 ? 7.914 -2.045 -24.020 1.00 97.50 635 LYS A C 1
ATOM 4927 O O . LYS A 1 635 ? 7.560 -2.459 -22.917 1.00 97.50 635 LYS A O 1
ATOM 4932 N N . VAL A 1 636 ? 9.157 -1.675 -24.320 1.00 98.19 636 VAL A N 1
ATOM 4933 C CA . VAL A 1 636 ? 10.264 -1.587 -23.362 1.00 98.19 636 VAL A CA 1
ATOM 4934 C C . VAL A 1 636 ? 10.818 -0.171 -23.397 1.00 98.19 636 VAL A C 1
ATOM 4936 O O . VAL A 1 636 ? 11.220 0.304 -24.461 1.00 98.19 636 VAL A O 1
ATOM 4939 N N . VAL A 1 637 ? 10.825 0.491 -22.242 1.00 98.00 637 VAL A N 1
ATOM 4940 C CA . VAL A 1 637 ? 11.402 1.825 -22.057 1.00 98.00 637 VAL A CA 1
ATOM 4941 C C . VAL A 1 637 ? 12.354 1.794 -20.876 1.00 98.00 637 VAL A C 1
ATOM 4943 O O . VAL A 1 637 ? 11.943 1.549 -19.744 1.00 98.00 637 VAL A O 1
ATOM 4946 N N . PHE A 1 638 ? 13.619 2.062 -21.152 1.00 97.69 638 PHE A N 1
ATOM 4947 C CA . PHE A 1 638 ? 14.649 2.306 -20.157 1.00 97.69 638 PHE A CA 1
ATOM 4948 C C . PHE A 1 638 ? 15.087 3.759 -20.321 1.00 97.69 638 PHE A C 1
ATOM 4950 O O . PHE A 1 638 ? 15.625 4.103 -21.366 1.00 97.69 638 PHE A O 1
ATOM 4957 N N . ASP A 1 639 ? 14.822 4.621 -19.345 1.00 96.81 639 ASP A N 1
ATOM 4958 C CA . ASP A 1 639 ? 15.218 6.030 -19.394 1.00 96.81 639 ASP A CA 1
ATOM 4959 C C . ASP A 1 639 ? 16.706 6.207 -19.072 1.00 96.81 639 ASP A C 1
ATOM 4961 O O . ASP A 1 639 ? 17.376 5.306 -18.560 1.00 96.81 639 ASP A O 1
ATOM 4965 N N . SER A 1 640 ? 17.231 7.399 -19.360 1.00 95.44 640 SER A N 1
ATOM 4966 C CA . SER A 1 640 ? 18.656 7.713 -19.239 1.00 95.44 640 SER A CA 1
ATOM 4967 C C . SER A 1 640 ? 19.245 7.371 -17.865 1.00 95.44 640 SER A C 1
ATOM 4969 O O . SER A 1 640 ? 18.672 7.674 -16.819 1.00 95.44 640 SER A O 1
ATOM 4971 N N . GLY A 1 641 ? 20.425 6.754 -17.859 1.00 93.56 641 GLY A N 1
ATOM 4972 C CA . GLY A 1 641 ? 21.147 6.341 -16.655 1.00 93.56 641 GLY A CA 1
ATOM 4973 C C . GLY A 1 641 ? 20.565 5.122 -15.931 1.00 93.56 641 GLY A C 1
ATOM 4974 O O . GLY A 1 641 ? 21.115 4.720 -14.902 1.00 93.56 641 GLY A O 1
ATOM 4975 N N . SER A 1 642 ? 19.475 4.519 -16.421 1.00 94.94 642 SER A N 1
ATOM 4976 C CA . SER A 1 642 ? 19.049 3.201 -15.939 1.00 94.94 642 SER A CA 1
ATOM 4977 C C . SER A 1 642 ? 20.087 2.137 -16.319 1.00 94.94 642 SER A C 1
ATOM 4979 O O . SER A 1 642 ? 20.783 2.251 -17.327 1.00 94.94 642 SER A O 1
ATOM 4981 N N . PHE A 1 643 ? 20.262 1.113 -15.478 1.00 95.69 643 PHE A N 1
ATOM 4982 C CA . PHE A 1 643 ? 21.222 0.024 -15.734 1.00 95.69 643 PHE A CA 1
ATOM 4983 C C . PHE A 1 643 ? 22.657 0.491 -16.083 1.00 95.69 643 PHE A C 1
ATOM 4985 O O . PHE A 1 643 ? 23.333 -0.127 -16.907 1.00 95.69 643 PHE A O 1
ATOM 4992 N N . ILE A 1 644 ? 23.150 1.576 -15.467 1.00 94.19 644 ILE A N 1
ATOM 4993 C CA . ILE A 1 644 ? 24.462 2.176 -15.793 1.00 94.19 644 ILE A CA 1
ATOM 4994 C C . ILE A 1 644 ? 25.626 1.173 -15.666 1.00 94.19 644 ILE A C 1
ATOM 4996 O O . ILE A 1 644 ? 26.582 1.212 -16.434 1.00 94.19 644 ILE A O 1
ATOM 5000 N N . ARG A 1 645 ? 25.529 0.220 -14.723 1.00 94.81 645 ARG A N 1
ATOM 5001 C CA . ARG A 1 645 ? 26.512 -0.862 -14.514 1.00 94.81 645 ARG A CA 1
ATOM 5002 C C . ARG A 1 645 ? 26.159 -2.172 -15.224 1.00 94.81 645 ARG A C 1
ATOM 5004 O O . ARG A 1 645 ? 26.764 -3.207 -14.928 1.00 94.81 645 ARG A O 1
ATOM 5011 N N . GLY A 1 646 ? 25.180 -2.144 -16.123 1.00 95.44 646 GLY A N 1
ATOM 5012 C CA . GLY A 1 646 ? 24.779 -3.286 -16.929 1.00 95.44 646 GLY A CA 1
ATOM 5013 C C . GLY A 1 646 ? 25.934 -3.757 -17.806 1.00 95.44 646 GLY A C 1
ATOM 5014 O O . GLY A 1 646 ? 26.526 -2.975 -18.542 1.00 95.44 646 GLY A O 1
ATOM 5015 N N . LEU A 1 647 ? 26.256 -5.046 -17.720 1.00 95.94 647 LEU A N 1
ATOM 5016 C CA . LEU A 1 647 ? 27.297 -5.691 -18.523 1.00 95.94 647 LEU A CA 1
ATOM 5017 C C . LEU A 1 647 ? 26.706 -6.482 -19.697 1.00 95.94 647 LEU A C 1
ATOM 5019 O O . LEU A 1 647 ? 27.421 -6.803 -20.648 1.00 95.94 647 LEU A O 1
ATOM 5023 N N . ARG A 1 648 ? 25.420 -6.842 -19.602 1.00 94.81 648 ARG A N 1
ATOM 5024 C CA . ARG A 1 648 ? 24.700 -7.685 -20.562 1.00 94.81 648 ARG A CA 1
ATOM 5025 C C . ARG A 1 648 ? 23.239 -7.257 -20.641 1.00 94.81 648 ARG A C 1
ATOM 5027 O O . ARG A 1 648 ? 22.607 -7.069 -19.600 1.00 94.81 648 ARG A O 1
ATOM 5034 N N . CYS A 1 649 ? 22.716 -7.171 -21.857 1.00 96.81 649 CYS A N 1
ATOM 5035 C CA . CYS A 1 649 ? 21.296 -6.978 -22.124 1.00 96.81 649 CYS A CA 1
ATOM 5036 C C . CYS A 1 649 ? 20.827 -8.031 -23.131 1.00 96.81 649 CYS A C 1
ATOM 5038 O O . CYS A 1 649 ? 21.388 -8.132 -24.224 1.00 96.81 649 CYS A O 1
ATOM 5040 N N . GLN A 1 650 ? 19.826 -8.822 -22.752 1.00 97.25 650 GLN A N 1
ATOM 5041 C CA . GLN A 1 650 ? 19.206 -9.832 -23.599 1.00 97.25 650 GLN A CA 1
ATOM 5042 C C . GLN A 1 650 ? 17.699 -9.601 -23.664 1.00 97.25 650 GLN A C 1
ATOM 5044 O O . GLN A 1 650 ? 17.024 -9.556 -22.638 1.00 97.25 650 GLN A O 1
ATOM 5049 N N . ILE A 1 651 ? 17.176 -9.503 -24.882 1.00 97.38 651 ILE A N 1
ATOM 5050 C CA . ILE A 1 651 ? 15.749 -9.434 -25.183 1.00 97.38 651 ILE A CA 1
ATOM 5051 C C . ILE A 1 651 ? 15.458 -10.527 -26.215 1.00 97.38 651 ILE A C 1
ATOM 5053 O O . ILE A 1 651 ? 15.861 -10.413 -27.372 1.00 97.38 651 ILE A O 1
ATOM 5057 N N . ALA A 1 652 ? 14.799 -11.605 -25.794 1.00 97.06 652 ALA A N 1
ATOM 5058 C CA . ALA A 1 652 ? 14.585 -12.791 -26.620 1.00 97.06 652 ALA A CA 1
ATOM 5059 C C . ALA A 1 652 ? 13.171 -13.361 -26.454 1.00 97.06 652 ALA A C 1
ATOM 5061 O O . ALA A 1 652 ? 12.581 -13.302 -25.377 1.00 97.06 652 ALA A O 1
ATOM 5062 N N . ASP A 1 653 ? 12.633 -13.946 -27.523 1.00 97.00 653 ASP A N 1
ATOM 5063 C CA . ASP A 1 653 ? 11.307 -14.581 -27.534 1.00 97.00 653 ASP A CA 1
ATOM 5064 C C . ASP A 1 653 ? 10.178 -13.616 -27.121 1.00 97.00 653 ASP A C 1
ATOM 5066 O O . ASP A 1 653 ? 9.406 -13.851 -26.187 1.00 97.00 653 ASP A O 1
ATOM 5070 N N . VAL A 1 654 ? 10.091 -12.503 -27.857 1.00 97.38 654 VAL A N 1
ATOM 5071 C CA . VAL A 1 654 ? 9.172 -11.375 -27.623 1.00 97.38 654 VAL A CA 1
ATOM 5072 C C . VAL A 1 654 ? 8.341 -11.075 -28.888 1.00 97.38 654 VAL A C 1
ATOM 5074 O O . VAL A 1 654 ? 8.505 -10.043 -29.545 1.00 97.38 654 VAL A O 1
ATOM 5077 N N . PRO A 1 655 ? 7.430 -11.986 -29.286 1.00 97.00 655 PRO A N 1
ATOM 5078 C CA . PRO A 1 655 ? 6.811 -12.002 -30.614 1.00 97.00 655 PRO A CA 1
ATOM 5079 C C . PRO A 1 655 ? 5.984 -10.760 -30.973 1.00 97.00 655 PRO A C 1
ATOM 5081 O O . PRO A 1 655 ? 5.854 -10.442 -32.158 1.00 97.00 655 PRO A O 1
ATOM 5084 N N . VAL A 1 656 ? 5.424 -10.063 -29.981 1.00 97.75 656 VAL A N 1
ATOM 5085 C CA . VAL A 1 656 ? 4.542 -8.896 -30.173 1.00 97.75 656 VAL A CA 1
ATOM 5086 C C . VAL A 1 656 ? 5.191 -7.565 -29.781 1.00 97.75 656 VAL A C 1
ATOM 5088 O O . VAL A 1 656 ? 4.509 -6.543 -29.777 1.00 97.75 656 VAL A O 1
ATOM 5091 N N . LEU A 1 657 ? 6.494 -7.558 -29.483 1.00 98.12 657 LEU A N 1
ATOM 5092 C CA . LEU A 1 657 ? 7.221 -6.346 -29.109 1.00 98.12 657 LEU A CA 1
ATOM 5093 C C . LEU A 1 657 ? 7.231 -5.358 -30.271 1.00 98.12 657 LEU A C 1
ATOM 5095 O O . LEU A 1 657 ? 7.656 -5.714 -31.363 1.00 98.12 657 LEU A O 1
ATOM 5099 N N . GLU A 1 658 ? 6.767 -4.129 -30.043 1.00 97.75 658 GLU A N 1
ATOM 5100 C CA . GLU A 1 658 ? 6.634 -3.094 -31.072 1.00 97.75 658 GLU A CA 1
ATOM 5101 C C . GLU A 1 658 ? 7.751 -2.050 -30.992 1.00 97.75 658 GLU A C 1
ATOM 5103 O O . GLU A 1 658 ? 8.234 -1.593 -32.030 1.00 97.75 658 GLU A O 1
ATOM 5108 N N . SER A 1 659 ? 8.190 -1.683 -29.785 1.00 97.69 659 SER A N 1
ATOM 5109 C CA . SER A 1 659 ? 9.199 -0.638 -29.592 1.00 97.69 659 SER A CA 1
ATOM 5110 C C . SER A 1 659 ? 10.144 -0.927 -28.431 1.00 97.69 659 SER A C 1
ATOM 5112 O O . SER A 1 659 ? 9.690 -1.241 -27.326 1.00 97.69 659 SER A O 1
ATOM 5114 N N . VAL A 1 660 ? 11.439 -0.723 -28.672 1.00 98.19 660 VAL A N 1
ATOM 5115 C CA . VAL A 1 660 ? 12.491 -0.715 -27.648 1.00 98.19 660 VAL A CA 1
ATOM 5116 C C . VAL A 1 660 ? 13.127 0.668 -27.613 1.00 98.19 660 VAL A C 1
ATOM 5118 O O . VAL A 1 660 ? 13.639 1.139 -28.631 1.00 98.19 660 VAL A O 1
ATOM 5121 N N . HIS A 1 661 ? 13.094 1.298 -26.443 1.00 98.00 661 HIS A N 1
ATOM 5122 C CA . HIS A 1 661 ? 13.759 2.562 -26.163 1.00 98.00 661 HIS A CA 1
ATOM 5123 C C . HIS A 1 661 ? 14.751 2.381 -25.012 1.00 98.00 661 HIS A C 1
ATOM 5125 O O . HIS A 1 661 ? 14.356 1.974 -23.921 1.00 98.00 661 HIS A O 1
ATOM 5131 N N . VAL A 1 662 ? 16.020 2.693 -25.262 1.00 97.62 662 VAL A N 1
ATOM 5132 C CA . VAL A 1 662 ? 17.086 2.743 -24.258 1.00 97.62 662 VAL A CA 1
ATOM 5133 C C . VAL A 1 662 ? 17.662 4.153 -24.251 1.00 97.62 662 VAL A C 1
ATOM 5135 O O . VAL A 1 662 ? 18.172 4.624 -25.268 1.00 97.62 662 VAL A O 1
ATOM 5138 N N . GLY A 1 663 ? 17.538 4.826 -23.113 1.00 96.38 663 GLY A N 1
ATOM 5139 C CA . GLY A 1 663 ? 17.984 6.187 -22.873 1.00 96.38 663 GLY A CA 1
ATOM 5140 C C . GLY A 1 663 ? 19.502 6.288 -22.767 1.00 96.38 663 GLY A C 1
ATOM 5141 O O . GLY A 1 663 ? 20.202 5.281 -22.755 1.00 96.38 663 GLY A O 1
ATOM 5142 N N . GLY A 1 664 ? 20.027 7.510 -22.693 1.00 95.38 664 GLY A N 1
ATOM 5143 C CA . GLY A 1 664 ? 21.475 7.725 -22.736 1.00 95.38 664 GLY A CA 1
ATOM 5144 C C . GLY A 1 664 ? 22.180 7.245 -21.464 1.00 95.38 664 GLY A C 1
ATOM 5145 O O . GLY A 1 664 ? 21.569 7.219 -20.395 1.00 95.38 664 GLY A O 1
ATOM 5146 N N . ASN A 1 665 ? 23.468 6.915 -21.545 1.00 95.88 665 ASN A N 1
ATOM 5147 C CA . ASN A 1 665 ? 24.271 6.395 -20.427 1.00 95.88 665 ASN A CA 1
ATOM 5148 C C . ASN A 1 665 ? 23.696 5.110 -19.794 1.00 95.88 665 ASN A C 1
ATOM 5150 O O . ASN A 1 665 ? 23.887 4.860 -18.604 1.00 95.88 665 ASN A O 1
ATOM 5154 N N . CYS A 1 666 ? 22.948 4.302 -20.548 1.00 95.62 666 CYS A N 1
ATOM 5155 C CA . CYS A 1 666 ? 22.523 2.976 -20.099 1.00 95.62 666 CYS A CA 1
ATOM 5156 C C . CYS A 1 666 ? 23.509 1.933 -20.625 1.00 95.62 666 CYS A C 1
ATOM 5158 O O . CYS A 1 666 ? 23.928 2.012 -21.776 1.00 95.62 666 CYS A O 1
ATOM 5160 N N . PHE A 1 667 ? 23.850 0.911 -19.834 1.00 95.56 667 PHE A N 1
ATOM 5161 C CA . PHE A 1 667 ? 24.717 -0.179 -20.307 1.00 95.56 667 PHE A CA 1
ATOM 5162 C C . PHE A 1 667 ? 26.081 0.295 -20.861 1.00 95.56 667 PHE A C 1
ATOM 5164 O O . PHE A 1 667 ? 26.605 -0.300 -21.801 1.00 95.56 667 PHE A O 1
ATOM 5171 N N . GLU A 1 668 ? 26.668 1.363 -20.310 1.00 92.31 668 GLU A N 1
ATOM 5172 C CA . GLU A 1 668 ? 27.899 1.995 -20.829 1.00 92.31 668 GLU A CA 1
ATOM 5173 C C . GLU A 1 668 ? 29.050 0.980 -20.984 1.00 92.31 668 GLU A C 1
ATOM 5175 O O . GLU A 1 668 ? 29.753 0.943 -21.995 1.00 92.31 668 GLU A O 1
ATOM 5180 N N . MET A 1 669 ? 29.185 0.081 -20.004 1.00 92.44 669 MET A N 1
ATOM 5181 C CA . MET A 1 669 ? 30.206 -0.971 -19.969 1.00 92.44 669 MET A CA 1
ATOM 5182 C C . MET A 1 669 ? 29.736 -2.320 -20.535 1.00 92.44 669 MET A C 1
ATOM 5184 O O . MET A 1 669 ? 30.423 -3.329 -20.350 1.00 92.44 669 MET A O 1
ATOM 5188 N N . ALA A 1 670 ? 28.567 -2.389 -21.176 1.00 95.25 670 ALA A N 1
ATOM 5189 C CA . ALA A 1 670 ? 28.047 -3.658 -21.663 1.00 95.25 670 ALA A CA 1
ATOM 5190 C C . ALA A 1 670 ? 28.844 -4.178 -22.856 1.00 95.25 670 ALA A C 1
ATOM 5192 O O . ALA A 1 670 ? 29.013 -3.483 -23.855 1.00 95.25 670 ALA A O 1
ATOM 5193 N N . GLY A 1 671 ? 29.284 -5.432 -22.738 1.00 93.00 671 GLY A N 1
ATOM 5194 C CA . GLY A 1 671 ? 29.964 -6.172 -23.803 1.00 93.00 671 GLY A CA 1
ATOM 5195 C C . GLY A 1 671 ? 29.023 -7.026 -24.652 1.00 93.00 671 GLY A C 1
ATOM 5196 O O . GLY A 1 671 ? 29.468 -7.686 -25.581 1.00 93.00 671 GLY A O 1
ATOM 5197 N N . SER A 1 672 ? 27.731 -7.060 -24.315 1.00 93.62 672 SER A N 1
ATOM 5198 C CA . SER A 1 672 ? 26.746 -7.911 -24.981 1.00 93.62 672 SER A CA 1
ATOM 5199 C C . SER A 1 672 ? 25.392 -7.220 -25.067 1.00 93.62 672 SER A C 1
ATOM 5201 O O . SER A 1 672 ? 24.806 -6.860 -24.041 1.00 93.62 672 SER A O 1
ATOM 5203 N N . PHE A 1 673 ? 24.864 -7.148 -26.284 1.00 96.38 673 PHE A N 1
ATOM 5204 C CA . PHE A 1 673 ? 23.486 -6.786 -26.586 1.00 96.38 673 PHE A CA 1
ATOM 5205 C C . PHE A 1 673 ? 22.889 -7.845 -27.515 1.00 96.38 673 PHE A C 1
ATOM 5207 O O . PHE A 1 673 ? 23.345 -8.016 -28.641 1.00 96.38 673 PHE A O 1
ATOM 5214 N N . VAL A 1 674 ? 21.883 -8.572 -27.030 1.00 96.12 674 VAL A N 1
ATOM 5215 C CA . VAL A 1 674 ? 21.206 -9.635 -27.782 1.00 96.12 674 VAL A CA 1
ATOM 5216 C C . VAL A 1 674 ? 19.745 -9.252 -27.951 1.00 96.12 674 VAL A C 1
ATOM 5218 O O . VAL A 1 674 ? 19.033 -9.065 -26.965 1.00 96.12 674 VAL A O 1
ATOM 5221 N N . LEU A 1 675 ? 19.298 -9.161 -29.201 1.00 95.81 675 LEU A N 1
ATOM 5222 C CA . LEU A 1 675 ? 17.907 -8.917 -29.560 1.00 95.81 675 LEU A CA 1
ATOM 5223 C C . LEU A 1 675 ? 17.476 -9.970 -30.580 1.00 95.81 675 LEU A C 1
ATOM 5225 O O . LEU A 1 675 ? 17.845 -9.895 -31.749 1.00 95.81 675 LEU A O 1
ATOM 5229 N N . GLU A 1 676 ? 16.703 -10.957 -30.138 1.00 94.31 676 GLU A N 1
ATOM 5230 C CA . GLU A 1 676 ? 16.343 -12.124 -30.946 1.00 94.31 676 GLU A CA 1
ATOM 5231 C C . GLU A 1 676 ? 14.840 -12.407 -30.898 1.00 94.31 676 GLU A C 1
ATOM 5233 O O . GLU A 1 676 ? 14.152 -12.121 -29.921 1.00 94.31 676 GLU A O 1
ATOM 5238 N N . ASN A 1 677 ? 14.312 -12.987 -31.980 1.00 93.12 677 ASN A N 1
ATOM 5239 C CA . ASN A 1 677 ? 12.911 -13.406 -32.078 1.00 93.12 677 ASN A CA 1
ATOM 5240 C C . ASN A 1 677 ? 11.888 -12.300 -31.705 1.00 93.12 677 ASN A C 1
ATOM 5242 O O . ASN A 1 677 ? 10.956 -12.518 -30.929 1.00 93.12 677 ASN A O 1
ATOM 5246 N N . ALA A 1 678 ? 12.050 -11.108 -32.299 1.00 96.25 678 ALA A N 1
ATOM 5247 C CA . ALA A 1 678 ? 11.128 -9.969 -32.173 1.00 96.25 678 ALA A CA 1
ATOM 5248 C C . ALA A 1 678 ? 10.486 -9.580 -33.533 1.00 96.25 678 ALA A C 1
ATOM 5250 O O . ALA A 1 678 ? 10.718 -8.487 -34.052 1.00 96.25 678 ALA A O 1
ATOM 5251 N N . PRO A 1 679 ? 9.696 -10.463 -34.178 1.00 95.94 679 PRO A N 1
ATOM 5252 C CA . PRO A 1 679 ? 9.179 -10.262 -35.538 1.00 95.94 679 PRO A CA 1
ATOM 5253 C C . PRO A 1 679 ? 8.272 -9.035 -35.721 1.00 95.94 679 PRO A C 1
ATOM 5255 O O . PRO A 1 679 ? 8.150 -8.564 -36.855 1.00 95.94 679 PRO A O 1
ATOM 5258 N N . SER A 1 680 ? 7.645 -8.538 -34.650 1.00 97.12 680 SER A N 1
ATOM 5259 C CA . SER A 1 680 ? 6.732 -7.383 -34.673 1.00 97.12 680 SER A CA 1
ATOM 5260 C C . SER A 1 680 ? 7.407 -6.044 -34.361 1.00 97.12 680 SER A C 1
ATOM 5262 O O . SER A 1 680 ? 6.730 -5.016 -34.391 1.00 97.12 680 SER A O 1
ATOM 5264 N N . LEU A 1 681 ? 8.719 -6.040 -34.095 1.00 98.00 681 LEU A N 1
ATOM 5265 C CA . LEU A 1 681 ? 9.452 -4.839 -33.701 1.00 98.00 681 LEU A CA 1
ATOM 5266 C C . LEU A 1 681 ? 9.425 -3.809 -34.827 1.00 98.00 681 LEU A C 1
ATOM 5268 O O . LEU A 1 681 ? 9.859 -4.118 -35.931 1.00 98.00 681 LEU A O 1
ATOM 5272 N N . LYS A 1 682 ? 8.930 -2.601 -34.542 1.00 97.88 682 LYS A N 1
ATOM 5273 C CA . LYS A 1 682 ? 8.800 -1.479 -35.489 1.00 97.88 682 LYS A CA 1
ATOM 5274 C C . LYS A 1 682 ? 9.871 -0.414 -35.280 1.00 97.88 682 LYS A C 1
ATOM 5276 O O . LYS A 1 682 ? 10.331 0.169 -36.260 1.00 97.88 682 LYS A O 1
ATOM 5281 N N . SER A 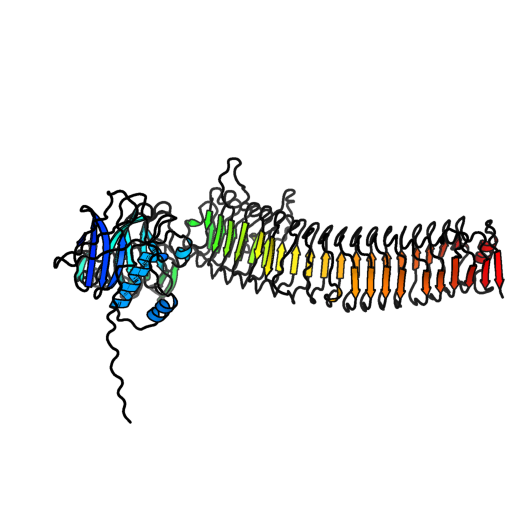1 683 ? 10.277 -0.157 -34.037 1.00 97.88 683 SER A N 1
ATOM 5282 C CA . SER A 1 683 ? 11.270 0.875 -33.720 1.00 97.88 683 SER A CA 1
ATOM 5283 C C . SER A 1 683 ? 12.289 0.411 -32.685 1.00 97.88 683 SER A C 1
ATOM 5285 O O . SER A 1 683 ? 11.914 -0.083 -31.619 1.00 97.88 683 SER A O 1
ATOM 5287 N N . LEU A 1 684 ? 13.566 0.649 -32.977 1.00 98.06 684 LEU A N 1
ATOM 5288 C CA . LEU A 1 684 ? 14.678 0.472 -32.049 1.00 98.06 684 LEU A CA 1
ATOM 5289 C C . LEU A 1 684 ? 15.386 1.815 -31.858 1.00 98.06 684 LEU A C 1
ATOM 5291 O O . LEU A 1 684 ? 15.916 2.383 -32.813 1.00 98.06 684 LEU A O 1
ATOM 5295 N N . THR A 1 685 ? 15.388 2.323 -30.631 1.00 98.06 685 THR A N 1
ATOM 5296 C CA . THR A 1 685 ? 16.030 3.590 -30.272 1.00 98.06 685 THR A CA 1
ATOM 5297 C C . THR A 1 685 ? 16.984 3.353 -29.117 1.00 98.06 685 THR A C 1
ATOM 5299 O O . THR A 1 685 ? 16.548 2.979 -28.033 1.00 98.06 685 THR A O 1
ATOM 5302 N N . LEU A 1 686 ? 18.271 3.571 -29.358 1.00 97.44 686 LEU A N 1
ATOM 5303 C CA . LEU A 1 686 ? 19.346 3.444 -28.379 1.00 97.44 686 LEU A CA 1
ATOM 5304 C C . LEU A 1 686 ? 20.067 4.794 -28.364 1.00 97.44 686 LEU A C 1
ATOM 5306 O O . LEU A 1 686 ? 20.642 5.166 -29.381 1.00 97.44 686 LEU A O 1
ATOM 5310 N N . LEU A 1 687 ? 19.950 5.565 -27.283 1.00 96.88 687 LEU A N 1
ATOM 5311 C CA . LEU A 1 687 ? 20.504 6.921 -27.193 1.00 96.88 687 LEU A CA 1
ATOM 5312 C C . LEU A 1 687 ? 22.007 6.903 -26.840 1.00 96.88 687 LEU A C 1
ATOM 5314 O O . LEU A 1 687 ? 22.672 5.871 -26.945 1.00 96.88 687 LEU A O 1
ATOM 5318 N N . SER A 1 688 ? 22.550 8.064 -26.472 1.00 97.00 688 SER A N 1
ATOM 5319 C CA . SER A 1 688 ? 23.988 8.295 -26.340 1.00 97.00 688 SER A CA 1
ATOM 5320 C C . SER A 1 688 ? 24.685 7.404 -25.307 1.00 97.00 688 SER A C 1
ATOM 5322 O O . SER A 1 688 ? 24.088 7.015 -24.304 1.00 97.00 688 SER A O 1
ATOM 5324 N N . ASP A 1 689 ? 25.962 7.104 -25.539 1.00 95.94 689 ASP A N 1
ATOM 5325 C CA . ASP A 1 689 ? 26.873 6.431 -24.599 1.00 95.94 689 ASP A CA 1
ATOM 5326 C C . ASP A 1 689 ? 26.371 5.062 -24.090 1.00 95.94 689 ASP A C 1
ATOM 5328 O O . ASP A 1 689 ? 26.616 4.657 -22.952 1.00 95.94 689 ASP A O 1
ATOM 5332 N N . CYS A 1 690 ? 25.654 4.326 -24.946 1.00 95.12 690 CYS A N 1
ATOM 5333 C CA . CYS A 1 690 ? 25.155 2.986 -24.641 1.00 95.12 690 CYS A CA 1
ATOM 5334 C C . CYS A 1 690 ? 26.008 1.886 -25.286 1.00 95.12 690 CYS A C 1
ATOM 5336 O O . CYS A 1 690 ? 26.435 2.016 -26.435 1.00 95.12 690 CYS A O 1
ATOM 5338 N N . PHE A 1 691 ? 26.193 0.763 -24.583 1.00 94.81 691 PHE A N 1
ATOM 5339 C CA . PHE A 1 691 ? 26.857 -0.447 -25.099 1.00 94.81 691 PHE A CA 1
ATOM 5340 C C . PHE A 1 691 ? 28.290 -0.213 -25.613 1.00 94.81 691 PHE A C 1
ATOM 5342 O O . PHE A 1 691 ? 28.699 -0.767 -26.634 1.00 94.81 691 PHE A O 1
ATOM 5349 N N . GLY A 1 692 ? 29.074 0.612 -24.914 1.00 91.88 692 GLY A N 1
ATOM 5350 C CA . GLY A 1 692 ? 30.388 1.063 -25.379 1.00 91.88 692 GLY A CA 1
ATOM 5351 C C . GLY A 1 692 ? 31.420 -0.054 -25.578 1.00 91.88 692 GLY A C 1
ATOM 5352 O O . GLY A 1 692 ? 32.318 0.106 -26.398 1.00 91.88 692 GLY A O 1
ATOM 5353 N N . GLN A 1 693 ? 31.285 -1.182 -24.871 1.00 93.19 693 GLN A N 1
ATOM 5354 C CA . GLN A 1 693 ? 32.198 -2.336 -24.941 1.00 93.19 693 GLN A CA 1
ATOM 5355 C C . GLN A 1 693 ? 31.681 -3.481 -25.825 1.00 93.19 693 GLN A C 1
ATOM 5357 O O . GLN A 1 693 ? 32.296 -4.542 -25.870 1.00 93.19 693 GLN A O 1
ATOM 5362 N N . CYS A 1 694 ? 30.540 -3.311 -26.493 1.00 94.94 694 CYS A N 1
ATOM 5363 C CA . CYS A 1 694 ? 29.963 -4.357 -27.329 1.00 94.94 694 CYS A CA 1
ATOM 5364 C C . CYS A 1 694 ? 30.785 -4.506 -28.615 1.00 94.94 694 CYS A C 1
ATOM 5366 O O . CYS A 1 694 ? 30.997 -3.527 -29.326 1.00 94.94 694 CYS A O 1
ATOM 5368 N N . GLU A 1 695 ? 31.237 -5.724 -28.916 1.00 93.38 695 GLU A N 1
ATOM 5369 C CA . GLU A 1 695 ? 32.085 -6.010 -30.086 1.00 93.38 695 GLU A CA 1
ATOM 5370 C C . GLU A 1 695 ? 31.256 -6.312 -31.345 1.00 93.38 695 GLU A C 1
ATOM 5372 O O . GLU A 1 695 ? 31.701 -6.070 -32.467 1.00 93.38 695 GLU A O 1
ATOM 5377 N N . GLU A 1 696 ? 30.024 -6.792 -31.180 1.00 93.94 696 GLU A N 1
ATOM 5378 C CA . GLU A 1 696 ? 29.146 -7.184 -32.281 1.00 93.94 696 GLU A CA 1
ATOM 5379 C C . GLU A 1 696 ? 27.753 -6.569 -32.122 1.00 93.94 696 GLU A C 1
ATOM 5381 O O . GLU A 1 696 ? 27.158 -6.600 -31.046 1.00 93.94 696 GLU A O 1
ATOM 5386 N N . LEU A 1 697 ? 27.226 -6.015 -33.215 1.00 95.88 697 LEU A N 1
ATOM 5387 C CA . LEU A 1 697 ? 25.843 -5.571 -33.341 1.00 95.88 697 LEU A CA 1
ATOM 5388 C C . LEU A 1 697 ? 25.257 -6.128 -34.641 1.00 95.88 697 LEU A C 1
ATOM 5390 O O . LEU A 1 697 ? 25.564 -5.660 -35.741 1.00 95.88 697 LEU A O 1
ATOM 5394 N N . CYS A 1 698 ? 24.379 -7.118 -34.495 1.00 95.38 698 CYS A N 1
ATOM 5395 C CA . CYS A 1 698 ? 23.729 -7.813 -35.599 1.00 95.38 698 CYS A CA 1
ATOM 5396 C C . CYS A 1 698 ? 22.214 -7.589 -35.565 1.00 95.38 698 CYS A C 1
ATOM 5398 O O . CYS A 1 698 ? 21.499 -8.150 -34.740 1.00 95.38 698 CYS A O 1
ATOM 5400 N N . LEU A 1 699 ? 21.715 -6.782 -36.500 1.00 95.44 699 LEU A N 1
ATOM 5401 C CA . LEU A 1 699 ? 20.296 -6.539 -36.730 1.00 95.44 699 LEU A CA 1
ATOM 5402 C C . LEU A 1 699 ? 19.858 -7.268 -37.999 1.00 95.44 699 LEU A C 1
ATOM 5404 O O . LEU A 1 699 ? 19.920 -6.721 -39.102 1.00 95.44 699 LEU A O 1
ATOM 5408 N N . ALA A 1 700 ? 19.422 -8.518 -37.843 1.00 93.69 700 ALA A N 1
ATOM 5409 C CA . ALA A 1 700 ? 19.056 -9.369 -38.966 1.00 93.69 700 ALA A CA 1
ATOM 5410 C C . ALA A 1 700 ? 17.625 -9.910 -38.861 1.00 93.69 700 ALA A C 1
ATOM 5412 O O . ALA A 1 700 ? 17.156 -10.283 -37.790 1.00 93.69 700 ALA A O 1
ATOM 5413 N N . HIS A 1 701 ? 16.944 -10.006 -40.005 1.00 91.69 701 HIS A N 1
ATOM 5414 C CA . HIS A 1 701 ? 15.672 -10.727 -40.161 1.00 91.69 701 HIS A CA 1
ATOM 5415 C C . HIS A 1 701 ? 14.441 -10.150 -39.425 1.00 91.69 701 HIS A C 1
ATOM 5417 O O . HIS A 1 701 ? 13.414 -10.833 -39.321 1.00 91.69 701 HIS A O 1
ATOM 5423 N N . PHE A 1 702 ? 14.465 -8.887 -38.983 1.00 94.44 702 PHE A N 1
ATOM 5424 C CA . PHE A 1 702 ? 13.273 -8.224 -38.437 1.00 94.44 702 PHE A CA 1
ATOM 5425 C C . PHE A 1 702 ? 12.310 -7.791 -39.552 1.00 94.44 702 PHE A C 1
ATOM 5427 O O . PHE A 1 702 ? 12.537 -6.820 -40.275 1.00 94.44 702 PHE A O 1
ATOM 5434 N N . LYS A 1 703 ? 11.188 -8.509 -39.682 1.00 93.88 703 LYS A N 1
ATOM 5435 C CA . LYS A 1 703 ? 10.207 -8.322 -40.771 1.00 93.88 703 LYS A CA 1
ATOM 5436 C C . LYS A 1 703 ? 9.367 -7.045 -40.652 1.00 93.88 703 LYS A C 1
ATOM 5438 O O . LYS A 1 703 ? 8.786 -6.618 -41.651 1.00 93.88 703 LYS A O 1
ATOM 5443 N N . ALA A 1 704 ? 9.259 -6.479 -39.451 1.00 97.12 704 ALA A N 1
ATOM 5444 C CA . ALA A 1 704 ? 8.425 -5.315 -39.162 1.00 97.12 704 ALA A CA 1
ATOM 5445 C C . ALA A 1 704 ? 9.210 -4.022 -38.887 1.00 97.12 704 ALA A C 1
ATOM 5447 O O . ALA A 1 704 ? 8.579 -2.975 -38.801 1.00 97.12 704 ALA A O 1
ATOM 5448 N N . LEU A 1 705 ? 10.542 -4.082 -38.778 1.00 97.81 705 LEU A N 1
ATOM 5449 C CA . LEU A 1 705 ? 11.357 -2.962 -38.302 1.00 97.81 705 LEU A CA 1
ATOM 5450 C C . LEU A 1 705 ? 11.346 -1.817 -39.313 1.00 97.81 705 LEU A C 1
ATOM 5452 O O . LEU A 1 705 ? 11.724 -2.018 -40.463 1.00 97.81 705 LEU A O 1
ATOM 5456 N N . GLU A 1 706 ? 10.897 -0.635 -38.883 1.00 97.69 706 GLU A N 1
ATOM 5457 C CA . GLU A 1 706 ? 10.720 0.558 -39.720 1.00 97.69 706 GLU A CA 1
ATOM 5458 C C . GLU A 1 706 ? 11.771 1.637 -39.440 1.00 97.69 706 GLU A C 1
ATOM 5460 O O . GLU A 1 706 ? 12.198 2.323 -40.372 1.00 97.69 706 GLU A O 1
ATOM 5465 N N . ALA A 1 707 ? 12.207 1.781 -38.186 1.00 97.75 707 ALA A N 1
ATOM 5466 C CA . ALA A 1 707 ? 13.175 2.797 -37.786 1.00 97.75 707 ALA A CA 1
ATOM 5467 C C . ALA A 1 707 ? 14.207 2.261 -36.786 1.00 97.75 707 ALA A C 1
ATOM 5469 O O . ALA A 1 707 ? 13.854 1.626 -35.791 1.00 97.75 707 ALA A O 1
ATOM 5470 N N . VAL A 1 708 ? 15.476 2.579 -37.037 1.00 98.00 708 VAL A N 1
ATOM 5471 C CA . VAL A 1 708 ? 16.593 2.354 -36.114 1.00 98.00 708 VAL A CA 1
ATOM 5472 C C . VAL A 1 708 ? 17.294 3.685 -35.869 1.00 98.00 708 VAL A C 1
ATOM 5474 O O . VAL A 1 708 ? 17.638 4.392 -36.818 1.00 98.00 708 VAL A O 1
ATOM 5477 N N . HIS A 1 709 ? 17.492 4.020 -34.599 1.00 98.06 709 HIS A N 1
ATOM 5478 C CA . HIS A 1 709 ? 18.207 5.213 -34.168 1.00 98.06 709 HIS A CA 1
ATOM 5479 C C . HIS A 1 709 ? 19.270 4.837 -33.135 1.00 98.06 709 HIS A C 1
ATOM 5481 O O . HIS A 1 709 ? 18.937 4.255 -32.101 1.00 98.06 709 HIS A O 1
ATOM 5487 N N . LEU A 1 710 ? 20.521 5.176 -33.440 1.00 97.81 710 LEU A N 1
ATOM 5488 C CA . LEU A 1 710 ? 21.687 5.031 -32.577 1.00 97.81 710 LEU A CA 1
ATOM 5489 C C . LEU A 1 710 ? 22.212 6.433 -32.236 1.00 97.81 710 LEU A C 1
ATOM 5491 O O . LEU A 1 710 ? 22.531 7.202 -33.144 1.00 97.81 710 LEU A O 1
ATOM 5495 N N . GLY A 1 711 ? 22.247 6.765 -30.948 1.00 97.12 711 GLY A N 1
ATOM 5496 C CA . GLY A 1 711 ? 22.661 8.066 -30.429 1.00 97.12 711 GLY A CA 1
ATOM 5497 C C . GLY A 1 711 ? 24.179 8.241 -30.366 1.00 97.12 711 GLY A C 1
ATOM 5498 O O . GLY A 1 711 ? 24.948 7.354 -30.738 1.00 97.12 711 GLY A O 1
ATOM 5499 N N . GLU A 1 712 ? 24.628 9.407 -29.911 1.00 96.81 712 GLU A N 1
ATOM 5500 C CA . GLU A 1 712 ? 26.055 9.753 -29.872 1.00 96.81 712 GLU A CA 1
ATOM 5501 C C . GLU A 1 712 ? 26.905 8.692 -29.141 1.00 96.81 712 GLU A C 1
ATOM 5503 O O . GLU A 1 712 ? 26.556 8.247 -28.053 1.00 96.81 712 GLU A O 1
ATOM 5508 N N . ASN A 1 713 ? 28.018 8.249 -29.732 1.00 95.69 713 ASN A N 1
ATOM 5509 C CA . ASN A 1 713 ? 28.915 7.218 -29.172 1.00 95.69 713 ASN A CA 1
ATOM 5510 C C . ASN A 1 713 ? 28.262 5.864 -28.803 1.00 95.69 713 ASN A C 1
ATOM 5512 O O . ASN A 1 713 ? 28.914 5.025 -28.172 1.00 95.69 713 ASN A O 1
ATOM 5516 N N . ALA A 1 714 ? 27.017 5.591 -29.208 1.00 96.19 714 ALA A N 1
ATOM 5517 C CA . ALA A 1 714 ? 26.416 4.277 -29.010 1.00 96.19 714 ALA A CA 1
ATOM 5518 C C . ALA A 1 714 ? 27.244 3.208 -29.746 1.00 96.19 714 ALA A C 1
ATOM 5520 O O . ALA A 1 714 ? 27.645 3.397 -30.899 1.00 96.19 714 ALA A O 1
ATOM 5521 N N . PHE A 1 715 ? 27.509 2.074 -29.090 1.00 95.38 715 PHE A N 1
ATOM 5522 C CA . PHE A 1 715 ? 28.293 0.971 -29.660 1.00 95.38 715 PHE A CA 1
ATOM 5523 C C . PHE A 1 715 ? 29.705 1.382 -30.122 1.00 95.38 715 PHE A C 1
ATOM 5525 O O . PHE A 1 715 ? 30.203 0.896 -31.139 1.00 95.38 715 PHE A O 1
ATOM 5532 N N . ALA A 1 716 ? 30.364 2.295 -29.397 1.00 92.94 716 ALA A N 1
ATOM 5533 C CA . ALA A 1 716 ? 31.629 2.909 -29.811 1.00 92.94 716 ALA A CA 1
ATOM 5534 C C . ALA A 1 716 ? 32.718 1.913 -30.263 1.00 92.94 716 ALA A C 1
ATOM 5536 O O . ALA A 1 716 ? 33.452 2.223 -31.203 1.00 92.94 716 ALA A O 1
ATOM 5537 N N . ASN A 1 717 ? 32.809 0.730 -29.642 1.00 93.25 717 ASN A N 1
ATOM 5538 C CA . ASN A 1 717 ? 33.847 -0.268 -29.925 1.00 93.25 717 ASN A CA 1
ATOM 5539 C C . ASN A 1 717 ? 33.401 -1.436 -30.824 1.00 93.25 717 ASN A C 1
ATOM 5541 O O . ASN A 1 717 ? 34.149 -2.401 -30.945 1.00 93.25 717 ASN A O 1
ATOM 5545 N N . VAL A 1 718 ? 32.244 -1.359 -31.493 1.00 94.38 718 VAL A N 1
ATOM 5546 C CA . VAL A 1 718 ? 31.775 -2.457 -32.359 1.00 94.38 718 VAL A CA 1
ATOM 5547 C C . VAL A 1 718 ? 32.774 -2.766 -33.475 1.00 94.38 718 VAL A C 1
ATOM 5549 O O . VAL A 1 718 ? 33.122 -1.903 -34.280 1.00 94.38 718 VAL A O 1
ATOM 5552 N N . GLU A 1 719 ? 33.184 -4.025 -33.565 1.00 93.50 719 GLU A N 1
ATOM 5553 C CA . GLU A 1 719 ? 34.007 -4.577 -34.638 1.00 93.50 719 GLU A CA 1
ATOM 5554 C C . GLU A 1 719 ? 33.153 -5.190 -35.749 1.00 93.50 719 GLU A C 1
ATOM 5556 O O . GLU A 1 719 ? 33.509 -5.114 -36.921 1.00 93.50 719 GLU A O 1
ATOM 5561 N N . VAL A 1 720 ? 32.000 -5.769 -35.419 1.00 94.50 720 VAL A N 1
ATOM 5562 C CA . VAL A 1 720 ? 31.108 -6.394 -36.400 1.00 94.50 720 VAL A CA 1
ATOM 5563 C C . VAL A 1 720 ? 29.753 -5.704 -36.372 1.00 94.50 720 VAL A C 1
ATOM 5565 O O . VAL A 1 720 ? 28.971 -5.887 -35.446 1.00 94.50 720 VAL A O 1
ATOM 5568 N N . PHE A 1 721 ? 29.459 -4.922 -37.410 1.00 96.44 721 PHE A N 1
ATOM 5569 C CA . PHE A 1 721 ? 28.164 -4.271 -37.585 1.00 96.44 721 PHE A CA 1
ATOM 5570 C C . PHE A 1 721 ? 27.435 -4.860 -38.791 1.00 96.44 721 PHE A C 1
ATOM 5572 O O . PHE A 1 721 ? 27.886 -4.730 -39.935 1.00 96.44 721 PHE A O 1
ATOM 5579 N N . VAL A 1 722 ? 26.299 -5.512 -38.550 1.00 96.56 722 VAL A N 1
ATOM 5580 C CA . VAL A 1 722 ? 25.506 -6.169 -39.594 1.00 96.56 722 VAL A CA 1
ATOM 5581 C C . VAL A 1 722 ? 24.063 -5.704 -39.520 1.00 96.56 722 VAL A C 1
ATOM 5583 O O . VAL A 1 722 ? 23.398 -5.865 -38.505 1.00 96.56 722 VAL A O 1
ATOM 5586 N N . VAL A 1 723 ? 23.561 -5.188 -40.636 1.00 96.56 723 VAL A N 1
ATOM 5587 C CA . VAL A 1 723 ? 22.153 -4.861 -40.847 1.00 96.56 723 VAL A CA 1
ATOM 5588 C C . VAL A 1 723 ? 21.718 -5.590 -42.111 1.00 96.56 723 VAL A C 1
ATOM 5590 O O . VAL A 1 723 ? 22.128 -5.219 -43.214 1.00 96.56 723 VAL A O 1
ATOM 5593 N N . ASP A 1 724 ? 20.945 -6.665 -41.952 1.00 96.44 724 ASP A N 1
ATOM 5594 C CA . ASP A 1 724 ? 20.579 -7.558 -43.058 1.00 96.44 724 ASP A CA 1
ATOM 5595 C C . ASP A 1 724 ? 19.102 -7.975 -43.023 1.00 96.44 724 ASP A C 1
ATOM 5597 O O . ASP A 1 724 ? 18.511 -8.224 -41.973 1.00 96.44 724 ASP A O 1
ATOM 5601 N N . ALA A 1 725 ? 18.504 -8.111 -44.202 1.00 94.56 725 ALA A N 1
ATOM 5602 C CA . ALA A 1 725 ? 17.170 -8.663 -44.408 1.00 94.56 725 ALA A CA 1
ATOM 5603 C C . ALA A 1 725 ? 16.080 -7.958 -43.577 1.00 94.56 725 ALA A C 1
ATOM 5605 O O . ALA A 1 725 ? 15.276 -8.612 -42.904 1.00 94.56 725 ALA A O 1
ATOM 5606 N N . LEU A 1 726 ? 16.036 -6.623 -43.661 1.00 96.38 726 LEU A N 1
ATOM 5607 C CA . LEU A 1 726 ? 15.027 -5.776 -43.013 1.00 96.38 726 LEU A CA 1
ATOM 5608 C C . LEU A 1 726 ? 14.100 -5.163 -44.080 1.00 96.38 726 LEU A C 1
ATOM 5610 O O . LEU A 1 726 ? 14.333 -4.052 -44.560 1.00 96.38 726 LEU A O 1
ATOM 5614 N N . PRO A 1 727 ? 13.039 -5.879 -44.498 1.00 95.31 727 PRO A N 1
ATOM 5615 C CA . PRO A 1 727 ? 12.254 -5.518 -45.677 1.00 95.31 727 PRO A CA 1
ATOM 5616 C C . PRO A 1 727 ? 11.425 -4.239 -45.518 1.00 95.31 727 PRO A C 1
ATOM 5618 O O . PRO A 1 727 ? 11.001 -3.693 -46.529 1.00 95.31 727 PRO A O 1
ATOM 5621 N N . LYS A 1 728 ? 11.168 -3.780 -44.286 1.00 96.81 728 LYS A N 1
ATOM 5622 C CA . LYS A 1 728 ? 10.344 -2.596 -43.990 1.00 96.81 728 LYS A CA 1
ATOM 5623 C C . LYS A 1 728 ? 11.126 -1.408 -43.433 1.00 96.81 728 LYS A C 1
ATOM 5625 O O . LYS A 1 728 ? 10.507 -0.392 -43.123 1.00 96.81 728 LYS A O 1
ATOM 5630 N N . LEU A 1 729 ? 12.449 -1.518 -43.310 1.00 97.44 729 LEU A N 1
ATOM 5631 C CA . LEU A 1 729 ? 13.256 -0.461 -42.711 1.00 97.44 729 LEU A CA 1
ATOM 5632 C C . LEU A 1 729 ? 13.230 0.768 -43.619 1.00 97.44 729 LEU A C 1
ATOM 5634 O O . LEU A 1 729 ? 13.680 0.680 -44.755 1.00 97.44 729 LEU A O 1
ATOM 5638 N N . LYS A 1 730 ? 12.711 1.890 -43.113 1.00 95.81 730 LYS A N 1
ATOM 5639 C CA . LYS A 1 730 ? 12.614 3.176 -43.824 1.00 95.81 730 LYS A CA 1
ATOM 5640 C C . LYS A 1 730 ? 13.706 4.146 -43.404 1.00 95.81 730 LYS A C 1
ATOM 5642 O O . LYS A 1 730 ? 14.179 4.919 -44.232 1.00 95.81 730 LYS A O 1
ATOM 5647 N N . ARG A 1 731 ? 14.103 4.099 -42.129 1.00 96.06 731 ARG A N 1
ATOM 5648 C CA . ARG A 1 731 ? 15.038 5.051 -41.529 1.00 96.06 731 ARG A CA 1
ATOM 5649 C C . ARG A 1 731 ? 16.111 4.355 -40.699 1.00 96.06 731 ARG A C 1
ATOM 5651 O O . ARG A 1 731 ? 15.789 3.627 -39.762 1.00 96.06 731 ARG A O 1
ATOM 5658 N N . LEU A 1 732 ? 17.371 4.650 -41.003 1.00 96.75 732 LEU A N 1
ATOM 5659 C CA . LEU A 1 732 ? 18.533 4.287 -40.195 1.00 96.75 732 LEU A CA 1
ATOM 5660 C C . LEU A 1 732 ? 19.319 5.560 -39.874 1.00 96.75 732 LEU A C 1
ATOM 5662 O O . LEU A 1 732 ? 19.843 6.209 -40.778 1.00 96.75 732 LEU A O 1
ATOM 5666 N N . VAL A 1 733 ? 19.366 5.927 -38.595 1.00 96.94 733 VAL A N 1
ATOM 5667 C CA . VAL A 1 733 ? 20.063 7.123 -38.105 1.00 96.94 733 VAL A CA 1
ATOM 5668 C C . VAL A 1 733 ? 21.132 6.711 -37.104 1.00 96.94 733 VAL A C 1
ATOM 5670 O O . VAL A 1 733 ? 20.849 5.968 -36.169 1.00 96.94 733 VAL A O 1
ATOM 5673 N N . MET A 1 734 ? 22.337 7.224 -37.308 1.00 96.81 734 MET A N 1
ATOM 5674 C CA . MET A 1 734 ? 23.500 7.076 -36.447 1.00 96.81 734 MET A CA 1
ATOM 5675 C C . MET A 1 734 ? 24.049 8.473 -36.166 1.00 96.81 734 MET A C 1
ATOM 5677 O O . MET A 1 734 ? 24.427 9.190 -37.097 1.00 96.81 734 MET A O 1
ATOM 5681 N N . GLU A 1 735 ? 24.030 8.880 -34.901 1.00 96.56 735 GLU A N 1
ATOM 5682 C CA . GLU A 1 735 ? 24.576 10.159 -34.445 1.00 96.56 735 GLU A CA 1
ATOM 5683 C C . GLU A 1 735 ? 26.107 10.128 -34.340 1.00 96.56 735 GLU A C 1
ATOM 5685 O O . GLU A 1 735 ? 26.735 9.108 -34.616 1.00 96.56 735 GLU A O 1
ATOM 5690 N N . GLU A 1 736 ? 26.729 11.262 -34.007 1.00 95.50 736 GLU A N 1
ATOM 5691 C CA . GLU A 1 736 ? 28.190 11.393 -34.013 1.00 95.50 736 GLU A CA 1
ATOM 5692 C C . GLU A 1 736 ? 28.874 10.277 -33.197 1.00 95.50 736 GLU A C 1
ATOM 5694 O O . GLU A 1 736 ? 28.476 9.944 -32.083 1.00 95.50 736 GLU A O 1
ATOM 5699 N N . GLY A 1 737 ? 29.903 9.650 -33.772 1.00 92.19 737 GLY A N 1
ATOM 5700 C CA . GLY A 1 737 ? 30.702 8.626 -33.093 1.00 92.19 737 GLY A CA 1
ATOM 5701 C C . GLY A 1 737 ? 30.003 7.281 -32.839 1.00 92.19 737 GLY A C 1
ATOM 5702 O O . GLY A 1 737 ? 30.638 6.375 -32.293 1.00 92.19 737 GLY A O 1
ATOM 5703 N N . SER A 1 738 ? 28.742 7.104 -33.254 1.00 95.38 738 SER A N 1
ATOM 5704 C CA . SER A 1 738 ? 28.061 5.802 -33.230 1.00 95.38 738 SER A CA 1
ATOM 5705 C C . SER A 1 738 ? 28.853 4.748 -34.009 1.00 95.38 738 SER A C 1
ATOM 5707 O O . SER A 1 738 ? 29.258 4.978 -35.149 1.00 95.38 738 SER A O 1
ATOM 5709 N N . CYS A 1 739 ? 29.045 3.558 -33.432 1.00 94.25 739 CYS A N 1
ATOM 5710 C CA . CYS A 1 739 ? 29.767 2.453 -34.081 1.00 94.25 739 CYS A CA 1
ATOM 5711 C C . CYS A 1 739 ? 31.131 2.878 -34.668 1.00 94.25 739 CYS A C 1
ATOM 5713 O O . CYS A 1 739 ? 31.494 2.468 -35.772 1.00 94.25 739 CYS A O 1
ATOM 5715 N N . ARG A 1 740 ? 31.893 3.734 -33.974 1.00 91.69 740 ARG A N 1
ATOM 5716 C CA . ARG A 1 740 ? 33.213 4.222 -34.426 1.00 91.69 740 ARG A CA 1
ATOM 5717 C C . ARG A 1 740 ? 34.202 3.087 -34.741 1.00 91.69 740 ARG A C 1
ATOM 5719 O O . ARG A 1 740 ? 34.978 3.195 -35.694 1.00 91.69 740 ARG A O 1
ATOM 5726 N N . GLY A 1 741 ? 34.138 2.012 -33.958 1.00 88.38 741 GLY A N 1
ATOM 5727 C CA . GLY A 1 741 ? 35.038 0.862 -33.983 1.00 88.38 741 GLY A CA 1
ATOM 5728 C C . GLY A 1 741 ? 36.163 0.990 -32.957 1.00 88.38 741 GLY A C 1
ATOM 5729 O O . GLY A 1 741 ? 36.626 2.097 -32.663 1.00 88.38 741 GLY A O 1
ATOM 5730 N N . ALA A 1 742 ? 36.608 -0.147 -32.414 1.00 86.06 742 ALA A N 1
ATOM 5731 C CA . ALA A 1 742 ? 37.674 -0.199 -31.416 1.00 86.06 742 ALA A CA 1
ATOM 5732 C C . ALA A 1 742 ? 38.959 0.491 -31.913 1.00 86.06 742 ALA A C 1
ATOM 5734 O O . ALA A 1 742 ? 39.297 0.450 -33.098 1.00 86.06 742 ALA A O 1
ATOM 5735 N N . VAL A 1 743 ? 39.655 1.179 -31.005 1.00 80.38 743 VAL A N 1
ATOM 5736 C CA . VAL A 1 743 ? 40.868 1.945 -31.323 1.00 80.38 743 VAL A CA 1
ATOM 5737 C C . VAL A 1 743 ? 42.082 1.021 -31.269 1.00 80.38 743 VAL A C 1
ATOM 5739 O O . VAL A 1 743 ? 42.364 0.441 -30.229 1.00 80.38 743 VAL A O 1
ATOM 5742 N N . GLY A 1 744 ? 42.831 0.932 -32.367 1.00 76.25 744 GLY A N 1
ATOM 5743 C CA . GLY A 1 744 ? 44.075 0.165 -32.454 1.00 76.25 744 GLY A CA 1
ATOM 5744 C C . GLY A 1 744 ? 44.239 -0.489 -33.824 1.00 76.25 744 GLY A C 1
ATOM 5745 O O . GLY A 1 744 ? 43.264 -0.916 -34.434 1.00 76.25 744 GLY A O 1
ATOM 5746 N N . ASP A 1 745 ? 45.476 -0.586 -34.317 1.00 68.56 745 ASP A N 1
ATOM 5747 C CA . ASP A 1 745 ? 45.763 -1.151 -35.648 1.00 68.56 745 ASP A CA 1
ATOM 5748 C C . ASP A 1 745 ? 45.497 -2.668 -35.742 1.00 68.56 745 ASP A C 1
ATOM 5750 O O . ASP A 1 745 ? 45.498 -3.236 -36.838 1.00 68.56 745 ASP A O 1
ATOM 5754 N N . GLU A 1 746 ? 45.274 -3.340 -34.614 1.00 73.94 746 GLU A N 1
ATOM 5755 C CA . GLU A 1 746 ? 44.923 -4.762 -34.556 1.00 73.94 746 GLU A CA 1
ATOM 5756 C C . GLU A 1 746 ? 43.424 -5.029 -34.749 1.00 73.94 746 GLU A C 1
ATOM 5758 O O . GLU A 1 746 ? 43.058 -6.080 -35.277 1.00 73.94 746 GLU A O 1
ATOM 5763 N N . HIS A 1 747 ? 42.571 -4.056 -34.426 1.00 76.81 747 HIS A N 1
ATOM 5764 C CA . HIS A 1 747 ? 41.123 -4.181 -34.541 1.00 76.81 747 HIS A CA 1
ATOM 5765 C C . HIS A 1 747 ? 40.669 -3.892 -35.977 1.00 76.81 747 HIS A C 1
ATOM 5767 O O . HIS A 1 747 ? 41.121 -2.943 -36.628 1.00 76.81 747 HIS A O 1
ATOM 5773 N N . MET A 1 748 ? 39.789 -4.740 -36.514 1.00 81.44 748 MET A N 1
ATOM 5774 C CA . MET A 1 748 ? 39.280 -4.605 -37.880 1.00 81.44 748 MET A CA 1
ATOM 5775 C C . MET A 1 748 ? 37.765 -4.529 -37.861 1.00 81.44 748 MET A C 1
ATOM 5777 O O . MET A 1 748 ? 37.100 -5.557 -37.759 1.00 81.44 748 MET A O 1
ATOM 5781 N N . GLN A 1 749 ? 37.217 -3.326 -38.035 1.00 91.56 749 GLN A N 1
ATOM 5782 C CA . GLN A 1 749 ? 35.773 -3.201 -38.124 1.00 91.56 749 GLN A CA 1
ATOM 5783 C C . GLN A 1 749 ? 35.262 -3.626 -39.515 1.00 91.56 749 GLN A C 1
ATOM 5785 O O . GLN A 1 749 ? 35.792 -3.214 -40.558 1.00 91.56 749 GLN A O 1
ATOM 5790 N N . VAL A 1 750 ? 34.219 -4.456 -39.511 1.00 93.19 750 VAL A N 1
ATOM 5791 C CA . VAL A 1 750 ? 33.484 -4.954 -40.672 1.00 93.19 750 VAL A CA 1
ATOM 5792 C C . VAL A 1 750 ? 32.046 -4.455 -40.613 1.00 93.19 750 VAL A C 1
ATOM 5794 O O . VAL A 1 750 ? 31.325 -4.703 -39.649 1.00 93.19 750 VAL A O 1
ATOM 5797 N N . VAL A 1 751 ? 31.612 -3.807 -41.691 1.00 95.19 751 VAL A N 1
ATOM 5798 C CA . VAL A 1 751 ? 30.274 -3.224 -41.831 1.00 95.19 751 VAL A CA 1
ATOM 5799 C C . VAL A 1 751 ? 29.536 -3.936 -42.961 1.00 95.19 751 VAL A C 1
ATOM 5801 O O . VAL A 1 751 ? 30.050 -4.067 -44.072 1.00 95.19 751 VAL A O 1
ATOM 5804 N N . LYS A 1 752 ? 28.316 -4.411 -42.713 1.00 95.31 752 LYS A N 1
ATOM 5805 C CA . LYS A 1 752 ? 27.468 -5.049 -43.731 1.00 95.31 752 LYS A CA 1
ATOM 5806 C C . LYS A 1 752 ? 26.080 -4.423 -43.712 1.00 95.31 752 LYS A C 1
ATOM 5808 O O . LYS A 1 752 ? 25.348 -4.597 -42.747 1.00 95.31 752 LYS A O 1
ATOM 5813 N N . LEU A 1 753 ? 25.716 -3.745 -44.796 1.00 94.38 753 LEU A N 1
ATOM 5814 C CA . LEU A 1 753 ? 24.378 -3.208 -45.042 1.00 94.38 753 LEU A CA 1
ATOM 5815 C C . LEU A 1 753 ? 23.778 -3.946 -46.238 1.00 94.38 753 LEU A C 1
ATOM 5817 O O . LEU A 1 753 ? 24.211 -3.745 -47.376 1.00 94.38 753 LEU A O 1
ATOM 5821 N N . LYS A 1 754 ? 22.825 -4.842 -45.982 1.00 94.38 754 LYS A N 1
ATOM 5822 C CA . LYS A 1 754 ? 22.332 -5.794 -46.981 1.00 94.38 754 LYS A CA 1
ATOM 5823 C C . LYS A 1 754 ? 20.813 -5.909 -46.970 1.00 94.38 754 LYS A C 1
ATOM 5825 O O . LYS A 1 754 ? 20.191 -5.935 -45.917 1.00 94.38 754 LYS A O 1
ATOM 5830 N N . ASN A 1 755 ? 20.213 -6.051 -48.151 1.00 93.31 755 ASN A N 1
ATOM 5831 C CA . ASN A 1 755 ? 18.795 -6.405 -48.307 1.00 93.31 755 ASN A CA 1
ATOM 5832 C C . ASN A 1 755 ? 17.836 -5.465 -47.541 1.00 93.31 755 ASN A C 1
ATOM 5834 O O . ASN A 1 755 ? 17.010 -5.910 -46.739 1.00 93.31 755 ASN A O 1
ATOM 5838 N N . LEU A 1 756 ? 17.933 -4.163 -47.825 1.00 94.44 756 LEU A N 1
ATOM 5839 C CA . LEU A 1 756 ? 17.149 -3.080 -47.221 1.00 94.44 756 LEU A CA 1
ATOM 5840 C C . LEU A 1 756 ? 16.315 -2.360 -48.306 1.00 94.44 756 LEU A C 1
ATOM 5842 O O . LEU A 1 756 ? 16.584 -1.208 -48.656 1.00 94.44 756 LEU A O 1
ATOM 5846 N N . PRO A 1 757 ? 15.302 -3.035 -48.887 1.00 93.62 757 PRO A N 1
ATOM 5847 C CA . PRO A 1 757 ? 14.602 -2.568 -50.084 1.00 93.62 757 PRO A CA 1
ATOM 5848 C C . PRO A 1 757 ? 13.787 -1.284 -49.881 1.00 93.62 757 PRO A C 1
ATOM 5850 O O . PRO A 1 757 ? 13.538 -0.583 -50.858 1.00 93.62 757 PRO A O 1
ATOM 5853 N N . MET A 1 758 ? 13.367 -0.994 -48.644 1.00 94.62 758 MET A N 1
ATOM 5854 C CA . MET A 1 758 ? 12.511 0.145 -48.293 1.00 94.62 758 MET A CA 1
ATOM 5855 C C . MET A 1 758 ? 13.252 1.322 -47.649 1.00 94.62 758 MET A C 1
ATOM 5857 O O . MET A 1 758 ? 12.597 2.266 -47.217 1.00 94.62 758 MET A O 1
ATOM 5861 N N . LEU A 1 759 ? 14.589 1.288 -47.577 1.00 94.38 759 LEU A N 1
ATOM 5862 C CA . LEU A 1 759 ? 15.342 2.339 -46.892 1.00 94.38 759 LEU A CA 1
ATOM 5863 C C . LEU A 1 759 ? 15.309 3.643 -47.697 1.00 94.38 759 LEU A C 1
ATOM 5865 O O . LEU A 1 759 ? 15.773 3.681 -48.837 1.00 94.38 759 LEU A O 1
ATOM 5869 N N . GLU A 1 760 ? 14.787 4.703 -47.081 1.00 92.12 760 GLU A N 1
ATOM 5870 C CA . GLU A 1 760 ? 14.632 6.035 -47.676 1.00 92.12 760 GLU A CA 1
ATOM 5871 C C . GLU A 1 760 ? 15.590 7.047 -47.040 1.00 92.12 760 GLU A C 1
ATOM 5873 O O . GLU A 1 760 ? 16.252 7.790 -47.763 1.00 92.12 760 GLU A O 1
ATOM 5878 N N . ASP A 1 761 ? 15.698 7.026 -45.708 1.00 92.81 761 ASP A N 1
ATOM 5879 C CA . ASP A 1 761 ? 16.537 7.925 -44.916 1.00 92.81 761 ASP A CA 1
ATOM 5880 C C . ASP A 1 761 ? 17.725 7.149 -44.322 1.00 92.81 761 ASP A C 1
ATOM 5882 O O . ASP A 1 761 ? 17.544 6.265 -43.477 1.00 92.81 761 ASP A O 1
ATOM 5886 N N . LEU A 1 762 ? 18.946 7.508 -44.724 1.00 94.38 762 LEU A N 1
ATOM 5887 C CA . LEU A 1 762 ? 20.180 6.990 -44.131 1.00 94.38 762 LEU A CA 1
ATOM 5888 C C . LEU A 1 762 ? 21.019 8.158 -43.626 1.00 94.38 762 LEU A C 1
ATOM 5890 O O . LEU A 1 762 ? 21.579 8.904 -44.426 1.00 94.38 762 LEU A O 1
ATOM 5894 N N . ALA A 1 763 ? 21.142 8.299 -42.312 1.00 94.31 763 ALA A N 1
ATOM 5895 C CA . ALA A 1 763 ? 22.009 9.297 -41.703 1.00 94.31 763 ALA A CA 1
ATOM 5896 C C . ALA A 1 763 ? 23.133 8.605 -40.936 1.00 94.31 763 ALA A C 1
ATOM 5898 O O . ALA A 1 763 ? 22.887 7.971 -39.917 1.00 94.31 763 ALA A O 1
ATOM 5899 N N . ILE A 1 764 ? 24.353 8.722 -41.448 1.00 93.56 764 ILE A N 1
ATOM 5900 C CA . ILE A 1 764 ? 25.589 8.299 -40.796 1.00 93.56 764 ILE A CA 1
ATOM 5901 C C . ILE A 1 764 ? 26.352 9.590 -40.495 1.00 93.56 764 ILE A C 1
ATOM 5903 O O . ILE A 1 764 ? 26.979 10.144 -41.395 1.00 93.56 764 ILE A O 1
ATOM 5907 N N . ASN A 1 765 ? 26.224 10.125 -39.280 1.00 94.44 765 ASN A N 1
ATOM 5908 C CA . ASN A 1 765 ? 26.856 11.392 -38.899 1.00 94.44 765 ASN A CA 1
ATOM 5909 C C . ASN A 1 765 ? 28.359 11.221 -38.622 1.00 94.44 765 ASN A C 1
ATOM 5911 O O . ASN A 1 765 ? 28.910 10.130 -38.757 1.00 94.44 765 ASN A O 1
ATOM 5915 N N . ASP A 1 766 ? 29.030 12.317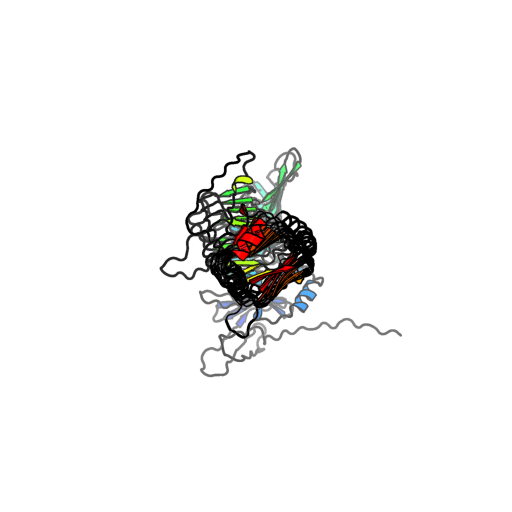 -38.276 1.00 94.00 766 ASP A N 1
ATOM 5916 C CA . ASP A 1 766 ? 30.487 12.395 -38.171 1.00 94.00 766 ASP A CA 1
ATOM 5917 C C . ASP A 1 766 ? 31.097 11.268 -37.316 1.00 94.00 766 ASP A C 1
ATOM 5919 O O . ASP A 1 766 ? 30.535 10.826 -36.314 1.00 94.00 766 ASP A O 1
ATOM 5923 N N . ARG A 1 767 ? 32.284 10.799 -37.716 1.00 92.06 767 ARG A N 1
ATOM 5924 C CA . ARG A 1 767 ? 33.101 9.793 -37.005 1.00 92.06 767 ARG A CA 1
ATOM 5925 C C . ARG A 1 767 ? 32.449 8.413 -36.809 1.00 92.06 767 ARG A C 1
ATOM 5927 O O . ARG A 1 767 ? 33.018 7.577 -36.105 1.00 92.06 767 ARG A O 1
ATOM 5934 N N . CYS A 1 768 ? 31.316 8.125 -37.448 1.00 92.81 768 CYS A N 1
ATOM 5935 C CA . CYS A 1 768 ? 30.771 6.767 -37.503 1.00 92.81 768 CYS A CA 1
ATOM 5936 C C . CYS A 1 768 ? 31.652 5.861 -38.373 1.00 92.81 768 CYS A C 1
ATOM 5938 O O . CYS A 1 768 ? 32.125 6.275 -39.430 1.00 92.81 768 CYS A O 1
ATOM 5940 N N . PHE A 1 769 ? 31.854 4.601 -37.984 1.00 92.69 769 PHE A N 1
ATOM 5941 C CA . PHE A 1 769 ? 32.667 3.6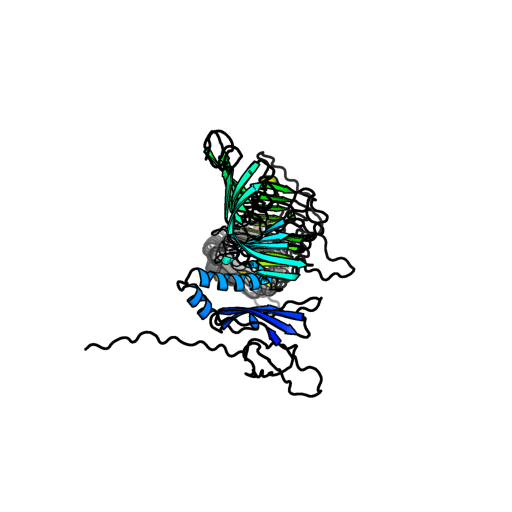44 -38.752 1.00 92.69 769 PHE A CA 1
ATOM 5942 C C . PHE A 1 769 ? 34.088 4.134 -39.097 1.00 92.69 769 PHE A C 1
ATOM 5944 O O . PHE A 1 769 ? 34.623 3.842 -40.172 1.00 92.69 769 PHE A O 1
ATOM 5951 N N . GLN A 1 770 ? 34.699 4.935 -38.222 1.00 89.50 770 GLN A N 1
ATOM 5952 C CA . GLN A 1 770 ? 36.018 5.532 -38.445 1.00 89.50 770 GLN A CA 1
ATOM 5953 C C . GLN A 1 770 ? 37.110 4.472 -38.660 1.00 89.50 770 GLN A C 1
ATOM 5955 O O . GLN A 1 770 ? 37.999 4.675 -39.486 1.00 89.50 770 GLN A O 1
ATOM 5960 N N . ASN A 1 771 ? 37.015 3.339 -37.955 1.00 88.25 771 ASN A N 1
ATOM 5961 C CA . ASN A 1 771 ? 37.983 2.236 -38.006 1.00 88.25 771 ASN A CA 1
ATOM 5962 C C . ASN A 1 771 ? 37.540 1.082 -38.930 1.00 88.25 771 ASN A C 1
ATOM 5964 O O . ASN A 1 771 ? 38.069 -0.032 -38.855 1.00 88.25 771 ASN A O 1
ATOM 5968 N N . CYS A 1 772 ? 36.570 1.330 -39.816 1.00 89.88 772 CYS A N 1
ATOM 5969 C CA . CYS A 1 772 ? 36.094 0.347 -40.783 1.00 89.88 772 CYS A CA 1
ATOM 5970 C C . CYS A 1 772 ? 37.164 0.013 -41.826 1.00 89.88 772 CYS A C 1
ATOM 5972 O O . CYS A 1 772 ? 37.653 0.885 -42.541 1.00 89.88 772 CYS A O 1
ATOM 5974 N N . ARG A 1 773 ? 37.468 -1.281 -41.982 1.00 88.19 773 ARG A N 1
ATOM 5975 C CA . ARG A 1 773 ? 38.342 -1.779 -43.059 1.00 88.19 773 ARG A CA 1
ATOM 5976 C C . ARG A 1 773 ? 37.561 -2.332 -44.230 1.00 88.19 773 ARG A C 1
ATOM 5978 O O . ARG A 1 773 ? 37.957 -2.110 -45.366 1.00 88.19 773 ARG A O 1
ATOM 5985 N N . ASN A 1 774 ? 36.467 -3.036 -43.955 1.00 90.62 774 ASN A N 1
ATOM 5986 C CA . ASN A 1 774 ? 35.666 -3.695 -44.977 1.00 90.62 774 ASN A CA 1
ATOM 5987 C C . ASN A 1 774 ? 34.200 -3.324 -44.795 1.00 90.62 774 ASN A C 1
ATOM 5989 O O . ASN A 1 774 ? 33.587 -3.708 -43.800 1.00 90.62 774 ASN A O 1
ATOM 5993 N N . ALA A 1 775 ? 33.631 -2.640 -45.782 1.00 92.25 775 ALA A N 1
ATOM 5994 C CA . ALA A 1 775 ? 32.203 -2.378 -45.844 1.00 92.25 775 ALA A CA 1
ATOM 5995 C C . ALA A 1 775 ? 31.589 -3.100 -47.045 1.00 92.25 775 ALA A C 1
ATOM 5997 O O . ALA A 1 775 ? 32.138 -3.070 -48.145 1.00 92.25 775 ALA A O 1
ATOM 5998 N N . VAL A 1 776 ? 30.439 -3.740 -46.851 1.00 93.31 776 VAL A N 1
ATOM 5999 C CA . VAL A 1 776 ? 29.661 -4.364 -47.926 1.00 93.31 776 VAL A CA 1
ATOM 6000 C C . VAL A 1 776 ? 28.280 -3.739 -47.952 1.00 93.31 776 VAL A C 1
ATOM 6002 O O . VAL A 1 776 ? 27.553 -3.821 -46.963 1.00 93.31 776 VAL A O 1
ATOM 6005 N N . ILE A 1 777 ? 27.922 -3.138 -49.084 1.00 91.31 777 ILE A N 1
ATOM 6006 C CA . ILE A 1 777 ? 26.664 -2.414 -49.267 1.00 91.31 777 ILE A CA 1
ATOM 6007 C C . ILE A 1 777 ? 25.931 -2.986 -50.489 1.00 91.31 777 ILE A C 1
ATOM 6009 O O . ILE A 1 777 ? 26.395 -2.859 -51.625 1.00 91.31 777 ILE A O 1
ATOM 6013 N N . GLU A 1 778 ? 24.778 -3.621 -50.274 1.00 92.00 778 GLU A N 1
ATOM 6014 C CA . GLU A 1 778 ? 23.951 -4.187 -51.349 1.00 92.00 778 GLU A CA 1
ATOM 6015 C C . GLU A 1 778 ? 22.448 -4.154 -51.034 1.00 92.00 778 GLU A C 1
ATOM 6017 O O . GLU A 1 778 ? 22.021 -4.302 -49.892 1.00 92.00 778 GLU A O 1
ATOM 6022 N N . GLY A 1 779 ? 21.616 -4.003 -52.068 1.00 87.69 779 GLY A N 1
ATOM 6023 C CA . GLY A 1 779 ? 20.157 -4.097 -51.926 1.00 87.69 779 GLY A CA 1
ATOM 6024 C C . GLY A 1 779 ? 19.505 -2.892 -51.239 1.00 87.69 779 GLY A C 1
ATOM 6025 O O . GLY A 1 779 ? 18.680 -3.080 -50.352 1.00 87.69 779 GLY A O 1
ATOM 6026 N N . LEU A 1 780 ? 19.853 -1.677 -51.674 1.00 91.19 780 LEU A N 1
ATOM 6027 C CA . LEU A 1 780 ? 19.333 -0.375 -51.223 1.00 91.19 780 LEU A CA 1
ATOM 6028 C C . LEU A 1 780 ? 18.757 0.445 -52.409 1.00 91.19 780 LEU A C 1
ATOM 6030 O O . LEU A 1 780 ? 19.296 1.500 -52.759 1.00 91.19 780 LEU A O 1
ATOM 6034 N N . PRO A 1 781 ? 17.699 -0.034 -53.091 1.00 86.94 781 PRO A N 1
ATOM 6035 C CA . PRO A 1 781 ? 17.215 0.541 -54.348 1.00 86.94 781 PRO A CA 1
ATOM 6036 C C . PRO A 1 781 ? 16.456 1.870 -54.194 1.00 86.94 781 PRO A C 1
ATOM 6038 O O . PRO A 1 781 ? 16.444 2.658 -55.138 1.00 86.94 781 PRO A O 1
ATOM 6041 N N . LEU A 1 782 ? 15.812 2.120 -53.046 1.00 86.94 782 LEU A N 1
ATOM 6042 C CA . LEU A 1 782 ? 14.994 3.321 -52.806 1.00 86.94 782 LEU A CA 1
ATOM 6043 C C . LEU A 1 782 ? 15.754 4.475 -52.139 1.00 86.94 782 LEU A C 1
ATOM 6045 O O . LEU A 1 782 ? 15.236 5.591 -52.076 1.00 86.94 782 LEU A O 1
ATOM 6049 N N . LEU A 1 783 ? 16.990 4.233 -51.699 1.00 85.44 783 LEU A N 1
ATOM 6050 C CA . LEU A 1 783 ? 17.787 5.220 -50.985 1.00 85.44 783 LEU A CA 1
ATOM 6051 C C . LEU A 1 783 ? 18.184 6.369 -51.921 1.00 85.44 783 LEU A C 1
ATOM 6053 O O . LEU A 1 783 ? 18.942 6.181 -52.874 1.00 85.44 783 LEU A O 1
ATOM 6057 N N . LYS A 1 784 ? 17.693 7.581 -51.655 1.00 81.56 784 LYS A N 1
ATOM 6058 C CA . LYS A 1 784 ? 18.013 8.762 -52.468 1.00 81.56 784 LYS A CA 1
ATOM 6059 C C . LYS A 1 784 ? 19.228 9.496 -51.921 1.00 81.56 784 LYS A C 1
ATOM 6061 O O . LYS A 1 784 ? 19.415 9.609 -50.712 1.00 81.56 784 LYS A O 1
ATOM 6066 N N . SER A 1 785 ? 20.014 10.100 -52.812 1.00 79.56 785 SER A N 1
ATOM 6067 C CA . SER A 1 785 ? 21.202 10.864 -52.414 1.00 79.56 785 SER A CA 1
ATOM 6068 C C . SER A 1 785 ? 20.879 12.049 -51.503 1.00 79.56 785 SER A C 1
ATOM 6070 O O . SER A 1 785 ? 21.682 12.364 -50.637 1.00 79.56 785 SER A O 1
ATOM 6072 N N . GLU A 1 786 ? 19.734 12.708 -51.679 1.00 82.75 786 GLU A N 1
ATOM 6073 C CA . GLU A 1 786 ? 19.310 13.865 -50.869 1.00 82.75 786 GLU A CA 1
ATOM 6074 C C . GLU A 1 786 ? 18.946 13.495 -49.419 1.00 82.75 786 GLU A C 1
ATOM 6076 O O . GLU A 1 786 ? 19.158 14.298 -48.519 1.00 82.75 786 GLU A O 1
ATOM 6081 N N . HIS A 1 787 ? 18.516 12.250 -49.193 1.00 84.38 787 HIS A N 1
ATOM 6082 C CA . HIS A 1 787 ? 18.168 11.680 -47.884 1.00 84.38 787 HIS A CA 1
ATOM 6083 C C . HIS A 1 787 ? 19.302 10.838 -47.271 1.00 84.38 787 HIS A C 1
ATOM 6085 O O . HIS A 1 787 ? 19.131 10.196 -46.237 1.00 84.38 787 HIS A O 1
ATOM 6091 N N . THR A 1 788 ? 20.469 10.826 -47.924 1.00 87.81 788 THR A N 1
ATOM 6092 C CA . THR A 1 788 ? 21.668 10.139 -47.441 1.00 87.81 788 THR A CA 1
ATOM 6093 C C . THR A 1 788 ? 22.650 11.153 -46.866 1.00 87.81 788 THR A C 1
ATOM 6095 O O . THR A 1 788 ? 23.184 11.977 -47.613 1.00 87.81 788 THR A O 1
ATOM 6098 N N . VAL A 1 789 ? 22.943 11.074 -45.575 1.00 89.19 789 VAL A N 1
ATOM 6099 C CA . VAL A 1 789 ? 23.996 11.854 -44.913 1.00 89.19 789 VAL A CA 1
ATOM 6100 C C . VAL A 1 789 ? 25.149 10.915 -44.580 1.00 89.19 789 VAL A C 1
ATOM 6102 O O . VAL A 1 789 ? 24.935 9.851 -44.007 1.00 89.19 789 VAL A O 1
ATOM 6105 N N . ILE A 1 790 ? 26.358 11.303 -44.984 1.00 88.94 790 ILE A N 1
ATOM 6106 C CA . ILE A 1 790 ? 27.612 10.665 -44.576 1.00 88.94 790 ILE A CA 1
ATOM 6107 C C . ILE A 1 790 ? 28.493 11.797 -44.061 1.00 88.94 790 ILE A C 1
ATOM 6109 O O . ILE A 1 790 ? 28.873 12.672 -44.841 1.00 88.94 790 ILE A O 1
ATOM 6113 N N . GLY A 1 791 ? 28.723 11.808 -42.753 1.00 87.62 791 GLY A N 1
ATOM 6114 C CA . GLY A 1 791 ? 29.469 12.835 -42.044 1.00 87.62 791 GLY A CA 1
ATOM 6115 C C . GLY A 1 791 ? 30.979 12.732 -42.238 1.00 87.62 791 GLY A C 1
ATOM 6116 O O . GLY A 1 791 ? 31.509 11.767 -42.802 1.00 87.62 791 GLY A O 1
ATOM 6117 N N . GLU A 1 792 ? 31.691 13.734 -41.743 1.00 88.31 792 GLU A N 1
ATOM 6118 C CA . GLU A 1 792 ? 33.146 13.792 -41.806 1.00 88.31 792 GLU A CA 1
ATOM 6119 C C . GLU A 1 792 ? 33.790 12.689 -40.953 1.00 88.31 792 GLU A C 1
ATOM 6121 O O . GLU A 1 792 ? 33.304 12.309 -39.889 1.00 88.31 792 GLU A O 1
ATOM 6126 N N . GLY A 1 793 ? 34.913 12.138 -41.420 1.00 84.69 793 GLY A N 1
ATOM 6127 C CA . GLY A 1 793 ? 35.649 11.108 -40.677 1.00 84.69 793 GLY A CA 1
ATOM 6128 C C . GLY A 1 793 ? 34.998 9.718 -40.650 1.00 84.69 793 GLY A C 1
ATOM 6129 O O . GLY A 1 793 ? 35.480 8.859 -39.915 1.00 84.69 793 GLY A O 1
ATOM 6130 N N . CYS A 1 794 ? 33.959 9.468 -41.452 1.00 89.00 794 CYS A N 1
ATOM 6131 C CA . CYS A 1 794 ? 33.384 8.129 -41.614 1.00 89.00 794 CYS A CA 1
ATOM 6132 C C . CYS A 1 794 ? 34.160 7.283 -42.629 1.00 89.00 794 CYS A C 1
ATOM 6134 O O . CYS A 1 794 ? 34.622 7.836 -43.619 1.00 89.00 794 CYS A O 1
ATOM 6136 N N . LEU A 1 795 ? 34.251 5.955 -42.464 1.00 86.94 795 LEU A N 1
ATOM 6137 C CA . LEU A 1 795 ? 34.827 5.027 -43.466 1.00 86.94 795 LEU A CA 1
ATOM 6138 C C . LEU A 1 795 ? 36.260 5.387 -43.930 1.00 86.94 795 LEU A C 1
ATOM 6140 O O . LEU A 1 795 ? 36.624 5.192 -45.094 1.00 86.94 795 LEU A O 1
ATOM 6144 N N . VAL A 1 796 ? 37.086 5.944 -43.041 1.00 84.31 796 VAL A N 1
ATOM 6145 C CA . VAL A 1 796 ? 38.445 6.405 -43.369 1.00 84.31 796 VAL A CA 1
ATOM 6146 C C . VAL A 1 796 ? 39.306 5.221 -43.816 1.00 84.31 796 VAL A C 1
ATOM 6148 O O . VAL A 1 796 ? 39.486 4.265 -43.069 1.00 84.31 796 VAL A O 1
ATOM 6151 N N . LYS A 1 797 ? 39.869 5.287 -45.032 1.00 82.50 797 LYS A N 1
ATOM 6152 C CA . LYS A 1 797 ? 40.667 4.203 -45.651 1.00 82.50 797 LYS A CA 1
ATOM 6153 C C . LYS A 1 797 ? 39.948 2.845 -45.772 1.00 82.50 797 LYS A C 1
ATOM 6155 O O . LYS A 1 797 ? 40.610 1.823 -45.950 1.00 82.50 797 LYS A O 1
ATOM 6160 N N . ALA A 1 798 ? 38.617 2.819 -45.708 1.00 87.25 798 ALA A N 1
ATOM 6161 C CA . ALA A 1 798 ? 37.845 1.588 -45.851 1.00 87.25 798 ALA A CA 1
ATOM 6162 C C . ALA A 1 798 ? 37.868 1.059 -47.298 1.00 87.25 798 ALA A C 1
ATOM 6164 O O . ALA A 1 798 ? 37.887 1.828 -48.262 1.00 87.25 798 ALA A O 1
ATOM 6165 N N . ALA A 1 799 ? 37.802 -0.261 -47.466 1.00 89.25 799 ALA A N 1
ATOM 6166 C CA . ALA A 1 799 ? 37.436 -0.911 -48.718 1.00 89.25 799 ALA A CA 1
ATOM 6167 C C . ALA A 1 799 ? 35.921 -1.160 -48.730 1.00 89.25 799 ALA A C 1
ATOM 6169 O O . ALA A 1 799 ? 35.408 -2.026 -48.018 1.00 89.25 799 ALA A O 1
ATOM 6170 N N . CYS A 1 800 ? 35.196 -0.381 -49.531 1.00 90.44 800 CYS A N 1
ATOM 6171 C CA . CYS A 1 800 ? 33.748 -0.471 -49.677 1.00 90.44 800 CYS A CA 1
ATOM 6172 C C . CYS A 1 800 ? 33.389 -1.254 -50.942 1.00 90.44 800 CYS A C 1
ATOM 6174 O O . CYS A 1 800 ? 33.585 -0.773 -52.056 1.00 90.44 800 CYS A O 1
ATOM 6176 N N . VAL A 1 801 ? 32.822 -2.446 -50.782 1.00 92.06 801 VAL A N 1
ATOM 6177 C CA . VAL A 1 801 ? 32.291 -3.250 -51.886 1.00 92.06 801 VAL A CA 1
ATOM 6178 C C . VAL A 1 801 ? 30.813 -2.928 -52.070 1.00 92.06 801 VAL A C 1
ATOM 6180 O O . VAL A 1 801 ? 30.008 -3.126 -51.158 1.00 92.06 801 VAL A O 1
ATOM 6183 N N . VAL A 1 802 ? 30.452 -2.457 -53.264 1.00 89.75 802 VAL A N 1
ATOM 6184 C CA . VAL A 1 802 ? 29.076 -2.080 -53.609 1.00 89.75 802 VAL A CA 1
ATOM 6185 C C . VAL A 1 802 ? 28.596 -2.896 -54.802 1.00 89.75 802 VAL A C 1
ATOM 6187 O O . VAL A 1 802 ? 29.259 -2.938 -55.839 1.00 89.75 802 VAL A O 1
ATOM 6190 N N . LYS A 1 803 ? 27.424 -3.529 -54.686 1.00 87.69 803 LYS A N 1
ATOM 6191 C CA . LYS A 1 803 ? 26.839 -4.304 -55.789 1.00 87.69 803 LYS A CA 1
ATOM 6192 C C . LYS A 1 803 ? 26.043 -3.415 -56.746 1.00 87.69 803 LYS A C 1
ATOM 6194 O O . LYS A 1 803 ? 24.998 -2.856 -56.384 1.00 87.69 803 LYS A O 1
ATOM 6199 N N . LYS A 1 804 ? 26.527 -3.305 -57.984 1.00 78.19 804 LYS A N 1
ATOM 6200 C CA . LYS A 1 804 ? 25.956 -2.486 -59.060 1.00 78.19 804 LYS A CA 1
ATOM 6201 C C . LYS A 1 804 ? 24.496 -2.865 -59.324 1.00 78.19 804 LYS A C 1
ATOM 6203 O O . LYS A 1 804 ? 24.100 -4.018 -59.211 1.00 78.19 804 LYS A O 1
ATOM 6208 N N . GLY A 1 805 ? 23.663 -1.870 -59.629 1.00 78.50 805 GLY A N 1
ATOM 6209 C CA . GLY A 1 805 ? 22.234 -2.071 -59.905 1.00 78.50 805 GLY A CA 1
ATOM 6210 C C . GLY A 1 805 ? 21.356 -2.341 -58.676 1.00 78.50 805 GLY A C 1
ATOM 6211 O O . GLY A 1 805 ? 20.137 -2.327 -58.807 1.00 78.50 805 GLY A O 1
ATOM 6212 N N . THR A 1 806 ? 21.942 -2.534 -57.488 1.00 85.38 806 THR A N 1
ATOM 6213 C CA . THR A 1 806 ? 21.185 -2.739 -56.239 1.00 85.38 806 THR A CA 1
ATOM 6214 C C . THR A 1 806 ? 21.193 -1.528 -55.308 1.00 85.38 806 THR A C 1
ATOM 6216 O O . THR A 1 806 ? 20.387 -1.477 -54.387 1.00 85.38 806 THR A O 1
ATOM 6219 N N . VAL A 1 807 ? 22.077 -0.557 -55.546 1.00 84.50 807 VAL A N 1
ATOM 6220 C CA . VAL A 1 807 ? 22.230 0.680 -54.766 1.00 84.50 807 VAL A CA 1
ATOM 6221 C C . VAL A 1 807 ? 22.078 1.876 -55.705 1.00 84.50 807 VAL A C 1
ATOM 6223 O O . VAL A 1 807 ? 22.560 1.837 -56.841 1.00 84.50 807 VAL A O 1
ATOM 6226 N N . ALA A 1 808 ? 21.412 2.940 -55.252 1.00 82.69 808 ALA A N 1
ATOM 6227 C CA . ALA A 1 808 ? 21.185 4.126 -56.072 1.00 82.69 808 ALA A CA 1
ATOM 6228 C C . ALA A 1 808 ? 22.507 4.810 -56.505 1.00 82.69 808 ALA A C 1
ATOM 6230 O O . ALA A 1 808 ? 23.379 5.051 -55.663 1.00 82.69 808 ALA A O 1
ATOM 6231 N N . PRO A 1 809 ? 22.660 5.220 -57.783 1.00 80.12 809 PRO A N 1
ATOM 6232 C CA . PRO A 1 809 ? 23.905 5.810 -58.294 1.00 80.12 809 PRO A CA 1
ATOM 6233 C C . PRO A 1 809 ? 24.376 7.063 -57.542 1.00 80.12 809 PRO A C 1
ATOM 6235 O O . PRO A 1 809 ? 25.574 7.288 -57.385 1.00 80.12 809 PRO A O 1
ATOM 6238 N N . GLY A 1 810 ? 23.438 7.877 -57.044 1.00 80.56 810 GLY A N 1
ATOM 6239 C CA . GLY A 1 810 ? 23.761 9.080 -56.276 1.00 80.56 810 GLY A CA 1
ATOM 6240 C C . GLY A 1 810 ? 24.446 8.787 -54.934 1.00 80.56 810 GLY A C 1
ATOM 6241 O O . GLY A 1 810 ? 25.240 9.603 -54.474 1.00 80.56 810 GLY A O 1
ATOM 6242 N N . VAL A 1 811 ? 24.188 7.621 -54.333 1.00 82.69 811 VAL A N 1
ATOM 6243 C CA . VAL A 1 811 ? 24.849 7.164 -53.098 1.00 82.69 811 VAL A CA 1
ATOM 6244 C C . VAL A 1 811 ? 26.268 6.681 -53.401 1.00 82.69 811 VAL A C 1
ATOM 6246 O O . VAL A 1 811 ? 27.199 7.043 -52.687 1.00 82.69 811 VAL A O 1
ATOM 6249 N N . ILE A 1 812 ? 26.458 5.958 -54.512 1.00 84.06 812 ILE A N 1
ATOM 6250 C CA . ILE A 1 812 ? 27.786 5.536 -54.991 1.00 84.06 812 ILE A CA 1
ATOM 6251 C C . ILE A 1 812 ? 28.675 6.764 -55.229 1.00 84.06 812 ILE A C 1
ATOM 6253 O O . ILE A 1 812 ? 29.783 6.826 -54.708 1.00 84.06 812 ILE A O 1
ATOM 6257 N N . SER A 1 813 ? 28.152 7.795 -55.907 1.00 83.75 813 SER A N 1
ATOM 6258 C CA . SER A 1 813 ? 28.897 9.043 -56.130 1.00 83.75 813 SER A CA 1
ATOM 6259 C C . SER A 1 813 ? 29.264 9.764 -54.827 1.00 83.75 813 SER A C 1
ATOM 6261 O O . SER A 1 813 ? 30.310 10.407 -54.777 1.00 83.75 813 SER A O 1
ATOM 6263 N N . LYS A 1 814 ? 28.431 9.686 -53.777 1.00 84.94 814 LYS A N 1
ATOM 6264 C CA . LYS A 1 814 ? 28.773 10.245 -52.458 1.00 84.94 814 LYS A CA 1
ATOM 6265 C C . LYS A 1 814 ? 29.925 9.483 -51.804 1.00 84.94 814 LYS A C 1
ATOM 6267 O O . LYS A 1 814 ? 30.827 10.127 -51.287 1.00 84.94 814 LYS A O 1
ATOM 6272 N N . LEU A 1 815 ? 29.921 8.151 -51.876 1.00 84.44 815 LEU A N 1
ATOM 6273 C CA . LEU A 1 815 ? 31.005 7.312 -51.350 1.00 84.44 815 LEU A CA 1
ATOM 6274 C C . LEU A 1 815 ? 32.330 7.541 -52.098 1.00 84.44 815 LEU A C 1
ATOM 6276 O O . LEU A 1 815 ? 33.372 7.660 -51.464 1.00 84.44 815 LEU A O 1
ATOM 6280 N N . GLU A 1 816 ? 32.295 7.667 -53.428 1.00 83.88 816 GLU A N 1
ATOM 6281 C CA . GLU A 1 816 ? 33.483 7.942 -54.259 1.00 83.88 816 GLU A CA 1
ATOM 6282 C C . GLU A 1 816 ? 34.090 9.336 -54.019 1.00 83.88 816 GLU A C 1
ATOM 6284 O O . GLU A 1 816 ? 35.273 9.547 -54.277 1.00 83.88 816 GLU A O 1
ATOM 6289 N N . LYS A 1 817 ? 33.289 10.297 -53.540 1.00 83.81 817 LYS A N 1
ATOM 6290 C CA . LYS A 1 817 ? 33.712 11.680 -53.256 1.00 83.81 817 LYS A CA 1
ATOM 6291 C C . LYS A 1 817 ? 34.276 11.879 -51.848 1.00 83.81 817 LYS A C 1
ATOM 6293 O O . LYS A 1 817 ? 34.622 13.005 -51.505 1.00 83.81 817 LYS A O 1
ATOM 6298 N N . LEU A 1 818 ? 34.351 10.832 -51.026 1.00 81.81 818 LEU A N 1
ATOM 6299 C CA . LEU A 1 818 ? 34.929 10.936 -49.689 1.00 81.81 818 LEU A CA 1
ATOM 6300 C C . LEU A 1 818 ? 36.442 11.202 -49.785 1.00 81.81 818 LEU A C 1
ATOM 6302 O O . LEU A 1 818 ? 37.218 10.343 -50.199 1.00 81.81 818 LEU A O 1
ATOM 6306 N N . GLU A 1 819 ? 36.888 12.386 -49.360 1.00 75.94 819 GLU A N 1
ATOM 6307 C CA . GLU A 1 819 ? 38.304 12.797 -49.363 1.00 75.94 819 GLU A CA 1
ATOM 6308 C C . GLU A 1 819 ? 39.100 12.204 -48.176 1.00 75.94 819 GLU A C 1
ATOM 6310 O O . GLU A 1 819 ? 39.868 12.885 -47.503 1.00 75.94 819 GLU A O 1
ATOM 6315 N N . ASN A 1 820 ? 38.909 10.915 -47.882 1.00 79.00 820 ASN A N 1
ATOM 6316 C CA . ASN A 1 820 ? 39.439 10.244 -46.684 1.00 79.00 820 ASN A CA 1
ATOM 6317 C C . ASN A 1 820 ? 40.176 8.920 -46.980 1.00 79.00 820 ASN A C 1
ATOM 6319 O O . ASN A 1 820 ? 40.465 8.138 -46.069 1.00 79.00 820 ASN A O 1
ATOM 6323 N N . GLY A 1 821 ? 40.467 8.651 -48.255 1.00 77.00 821 GLY A N 1
ATOM 6324 C CA . GLY A 1 821 ? 41.158 7.439 -48.701 1.00 77.00 821 GLY A CA 1
ATOM 6325 C C . GLY A 1 821 ? 40.280 6.187 -48.796 1.00 77.00 821 GLY A C 1
ATOM 6326 O O . GLY A 1 821 ? 40.830 5.100 -48.964 1.00 77.00 821 GLY A O 1
ATOM 6327 N N . CYS A 1 822 ? 38.954 6.308 -48.684 1.00 85.25 822 CYS A N 1
ATOM 6328 C CA . CYS A 1 822 ? 38.022 5.211 -48.944 1.00 85.25 822 CYS A CA 1
ATOM 6329 C C . CYS A 1 822 ? 38.139 4.720 -50.400 1.00 85.25 822 CYS A C 1
ATOM 6331 O O . CYS A 1 822 ? 38.140 5.513 -51.342 1.00 85.25 822 CYS A O 1
ATOM 6333 N N . SER A 1 823 ? 38.241 3.403 -50.589 1.00 86.50 823 SER A N 1
ATOM 6334 C CA . SER A 1 823 ? 38.275 2.760 -51.906 1.00 86.50 823 SER A CA 1
ATOM 6335 C C . SER A 1 823 ? 36.939 2.078 -52.185 1.00 86.50 823 SER A C 1
ATOM 6337 O O . SER A 1 823 ? 36.521 1.188 -51.447 1.00 86.50 823 SER A O 1
ATOM 6339 N N . VAL A 1 824 ? 36.250 2.500 -53.246 1.00 87.50 824 VAL A N 1
ATOM 6340 C CA . VAL A 1 824 ? 34.953 1.936 -53.640 1.00 87.50 824 VAL A CA 1
ATOM 6341 C C . VAL A 1 824 ? 35.160 0.939 -54.781 1.00 87.50 824 VAL A C 1
ATOM 6343 O O . VAL A 1 824 ? 35.636 1.300 -55.855 1.00 87.50 824 VAL A O 1
ATOM 6346 N N . ILE A 1 825 ? 34.802 -0.324 -54.550 1.00 87.50 825 ILE A N 1
ATOM 6347 C CA . ILE A 1 825 ? 34.855 -1.406 -55.538 1.00 87.50 825 ILE A CA 1
ATOM 6348 C C . ILE A 1 825 ? 33.423 -1.741 -55.943 1.00 87.50 825 ILE A C 1
ATOM 6350 O O . ILE A 1 825 ? 32.667 -2.347 -55.182 1.00 87.50 825 ILE A O 1
ATOM 6354 N N . VAL A 1 826 ? 33.053 -1.351 -57.160 1.00 84.31 826 VAL A N 1
ATOM 6355 C CA . VAL A 1 826 ? 31.738 -1.654 -57.727 1.00 84.31 826 VAL A CA 1
ATOM 6356 C C . VAL A 1 826 ? 31.804 -3.002 -58.442 1.00 84.31 826 VAL A C 1
ATOM 6358 O O . VAL A 1 826 ? 32.477 -3.132 -59.464 1.00 84.31 826 VAL A O 1
ATOM 6361 N N . ILE A 1 827 ? 31.112 -4.003 -57.901 1.00 87.06 827 ILE A N 1
ATOM 6362 C CA . ILE A 1 827 ? 31.001 -5.345 -58.493 1.00 87.06 827 ILE A CA 1
ATOM 6363 C C . ILE A 1 827 ? 29.694 -5.468 -59.282 1.00 87.06 827 ILE A C 1
ATOM 6365 O O . ILE A 1 827 ? 28.677 -4.907 -58.869 1.00 87.06 827 ILE A O 1
ATOM 6369 N N . GLU A 1 828 ? 29.730 -6.156 -60.427 1.00 69.69 828 GLU A N 1
ATOM 6370 C CA . GLU A 1 828 ? 28.548 -6.371 -61.282 1.00 69.69 828 GLU A CA 1
ATOM 6371 C C . GLU A 1 828 ? 27.545 -7.383 -60.718 1.00 69.69 828 GLU A C 1
ATOM 6373 O O . GLU A 1 828 ? 27.966 -8.365 -60.060 1.00 69.69 828 GLU A O 1
#

Radius of gyration: 43.2 Å; chains: 1; bounding box: 102×86×136 Å

pLDDT: mean 76.26, std 23.23, range [23.08, 98.19]

InterPro domains:
  IPR032675 Leucine-rich repeat domain superfamily [G3DSA:3.80.10.10] (336-619)
  IPR032675 Leucine-rich repeat domain superfamily [G3DSA:3.80.10.10] (620-798)

Sequence (828 aa):
MSEGRSPPKKRKWRLSLKYAFCTFPNGYKSAGIVVNKEVKSALQCTQSFSGEDDHDHLNCTLIRMKKQGDAVLVRQDKIIMRCIFKDDVLIHAVRIASGKNAFFLTGEDIDWDGEELRAELQTEHEAGEFFLYTRAVITRLLYDPSIEKRQEAAFIDFKPHGRGHVYFSPPFANLVLSLTWNMGVMTGEAFLYDTVTNHLLEKIRFENSCITLVEIILPDQYRYDELPFKDGCVWKGDVLGGVATGSGVLVNSEGVVVYEGMMLNNMREGMGTEFFSEEPLNRRSYNGMWGNDLRNGAGTNFDPETGASCTDIWLDGKVGEKNVVVAGVEPMTLSPGVEVLCIAEKSCPRGEKFVFSHFPNLTHLYVGSGACPHGWRLECCHLHHLVTVMIGDGSFTEGPSQNGDPRSFLCRVVDCEQLKELCFGRNALPYFKLETQSLPSLETFTAGTHVNLMREFESSELEGEVETELEGKVNCFAAAPSFVLAHAKSLRSFLVGDGSFSCATEFFLEAPRLQSLSLGVEAFQRVAAPVFAVPMPELTTVRVADRSLQEAAAFPTSPAIASLQLGRYAFAMVKEVPFSELTSLQQLHVGTSSLASLTHFALQNLPSLTEVAVEVGGCANARAVELVNLPQLKKVVFDSGSFIRGLRCQIADVPVLESVHVGGNCFEMAGSFVLENAPSLKSLTLLSDCFGQCEELCLAHFKALEAVHLGENAFANVEVFVVDALPKLKRLVMEEGSCRGAVGDEHMQVVKLKNLPMLEDLAINDRCFQNCRNAVIEGLPLLKSEHTVIGEGCLVKAACVVKKGTVAPGVISKLEKLENGCSVIVIE

Secondary structure (DSSP, 8-state):
-----PPPP-------TTSSS---STT----EEEEE---TTEEEEEEE-SSS-S-----EEEE---SEEEEEEEETTEEEEEEEEETTEEEEEEE---SS-PPP--GGGS---HHHHHHHHTS---HHHHHHHHHHHHHHHHH---TTGGGGS--B---SEEEEEEE--TTSTTEEEEEEEETTEEEEEEEEEETTTTEEEEEEEEETTEEEEEEEPPGGG-EEEEEE-TTS-EEEEEEETTEEEEEEEEE-TTS-EEEEEEEETTEEEEEEEEE-SSSSTT-EEEEEEEETTEEEEEEEEE-TTT--EEEEEEETTEEPPSEEEESSS-GGGS-TT-SEEEEPTT--TT--EEEGGG-TT--EEEE-TT--TT--EEEEES-TT--EEEE-TT-S-----TT------EEEEES-TT--EEEE-TT-STTPEEEEE--TT--EEEESS---GGGTT--S-----------S---TTTT-SEEEE---TT--EEEE-TTTTTT--EEEE--TT--EEEE-TTTTTT-SS-EE-S--TT--EEEE-TTTTTT-S-----TT--EEEE-TTTTTT-----GGG-TT--EEEE-TTTTTT--EEEEES-TT--EEEE-TTTTTT--EEEEES-TT--EEEE-TTTTTT--EEEEES-TT--EEEE-TTSSTT-SEEEEES-TT--EEEE-TT-STT--EEEEE--SS--EEEE-TTTTTT-SEEEEE--TT--EEEE-TTTT---SSTT--EEEEEE--TT--EEEE-TTTTTTEEEEEEE-BSS--GGGEEE-TTSSTT-EEEEETTTB-HHHHHHHHT-TT--EEEEE-